Protein AF-A0A329MUJ6-F1 (afdb_monomer_lite)

Radius of gyration: 30.29 Å; chains: 1; bounding box: 86×62×96 Å

InterPro domains:
  IPR000838 RNA polymerase sigma factor 70, ECF, conserved site [PS01063] (8-39)
  IPR007627 RNA polymerase sigma-70 region 2 [PF04542] (1-50)
  IPR013249 RNA polymerase sigma factor 70, region 4 type 2 [PF08281] (110-160)
  IPR013324 RNA polymerase sigma factor, region 3/4-like [SSF88659] (110-167)
  IPR013325 RNA polymerase sigma factor, region 2 [SSF88946] (1-55)
  IPR014284 RNA polymerase sigma-70-like domain [TIGR02937] (3-161)
  IPR029068 Glyoxalase/Bleomycin resistance protein/Dihydroxybiphenyl dioxygenase [G3DSA:3.10.180.10] (567-677)
  IPR029068 Glyoxalase/Bleomycin resistance protein/Dihydroxybiphenyl dioxygenase [SSF54593] (565-680)
  IPR029068 Glyoxalase/Bleomycin resistance protein/Dihydroxybiphenyl dioxygenase [SSF54593] (717-791)
  IPR036388 Winged helix-like DNA-binding domain superfamily [G3DSA:1.10.10.10] (86-164)
  IPR037523 Vicinal oxygen chelate (VOC), core domain [PS51819] (564-678)
  IPR039425 RNA polymerase sigma-70-like [PTHR43133] (1-160)

Secondary structure (DSSP, 8-state):
----HHHHHHHHHHHHHHHHHHGGG---GGGHHHHHHHHHHHHHHHHHHHSSTTTT---GGG-S--------TTS--TT-HHHHHHHHHHHHHHTTS------S--HHHHHHHHHHHS-HHHHHHHIIIIIS---HHHHHHHTT--HHHHHHHHHHHHHHHHHHHHHHHHHHHHHHHHHHH---SEEE-PPP-TTTS--SSGGGHHHHHHHHHHHHTT----HHHHHHHHSTTT--EEETTS--TTGGG-S-HHHHHHHHHHHHTEEEEEEEETTTTT--S-HHHHHHHHHHHHHHHHHHHTT--EEEETSSSSSEEEEEEEETTTTEEEEE-SS-EEEEETTHHHH--TTS-TTTTT-EEEEEEEEEPPHHHH-HHHHHHHHHHHHHHHHTT-S--SSSEEETHHHHHHHHHHHHHT---HHHHHHHHHHHHHHHHHHHHHHHHHHH-TTS---HHHHHHHHHHHHHHHHHHHHHHHHHHHS-TTT---TTSHHHHHHHHHHHHHHHHHHHHHHHHHHHHHHHHHHHHTTS-------PPPPTT---SS----PPPP--SS-EEEEEEEEESSHHHHHHHHHHHHTB---GGGGGSSEEEEEEETTEEEEEEETT--TTSS---EEEEEE-S-HHHHHHHHHHTT-EEEEEEETT-SS--EEEEE-TTS-EEEEESS-HHHHS--SSPBPTT-SEE--SS-EEEEES-HHHHHHHHHHHH-TTGGGTEEEEETTS-GGGG-SEEEEES-HHHHHHHHHHTT--EEEEEE-SSTT-EEEEEE-TT--EEEEEEPP-

Foldseek 3Di:
DPDDPVLLVVLLVVLVVLLVLLVVVPPDPVCSVVLSVLSSVVSSVVSVCCDDPVVVDDPPVPVPDPPPPFDDPVFQPPLDPLSLSSVVSVVVVVVPDDDDDPDDLPSVVQVVQLCVQDDPVLNVLCCCCPNSVDDLVRSCVVVVHDSVVSVVSVVVSSVSSLVSRLVSLLVVLVVCCCVPPNADLKFFADDFPCQVDDDPAPVCLPLSLVVRQVVSVVDDDDSLNSLQLLLVLQKDKAAFLEQAQCTRVWADPVQSRQSSVLLVFFGKDKFWDQVLLVDDDGPLLSVRLSVLVSVQRVQLRVVGWKWWAQQPHNGIWTFRMAHNVQQWTFIDGNPDTDIGHSCCLNQFDVVYPSPHGPITIMMITPDGHPPLSNQNLLSLLSSLVVSLCQQVQVGDTFHRMGIHLVNLVSVLVSLVVVRYDLQSQLSSLSSNLVSLVSQLVNLVVVLVDPRDDDDPLLNVLSVLLSVLSVQLSVLSVVLCVQRPPRNSHDSNDPVSSVSNSVSSVSSSVSSVVSSVSSVVNSVVSCVVCVPPDCLDSDRQDDDLPAFSQDQDDEDDFDQDPFKDFQEFEAADQQQLQLCLLVCLVQVFDFRPRCSSHQWAWADRDPNYTYIYGYNSCPRASFPDDAGTEMAAQDQVVLVVLCVVLVWRFRADQRSGRHYWGWTWTADPQGHIHIYTHHRPVVRDPHRGDGDDPDQKAADQQFFEAAGCDQVVVLVSCCSRGNDVHCRNYHYHHNPDDPLRRQGGEIEGQDPVRSVVSCVVSVWDFPDWDDDPDDPWTKTWTARPVGGTYIYIYDDD

Organism: NCBI:txid450362

Sequence (796 aa):
MTPDHHLAEDIVQEALLRAFLKLGTVTDLTKFLPWLRTIVRNQALMKLRRGGPHAHERPFTSLIPSYAHTSSEDGTNWSDLDTVLHHYVKRKHTSSQSEDNVSGSSLADWLPAVIQSLGPREREVFKKHFYEQLTPQEIAESLDSNVNAIHKTLSRIRKKAEDTRIELDIHTRIRVHNESRGGNRKVILDKPAIQDEPPLHQGIAFPNALYHLVRSLGANVSMAEMMGYSGYAFHLNVRRNTIGAESPMLWDWDTFLSNALLNLGYHSNYVDYQHFKNAGASTHKTRNFLYALDMIRDSINRGYPALLLGALSYDLAIVYGYDDENQQLYAVDSRACQPVAYRSLYHGSPKTGQTISQELYAYVLDGELSEGYQRPDHKLIRLLERVIRHADGGDYTFLPCTNGLAAFDEWIAAFENGTVDPLGNASNIALYGCTRAQAVTFWKERELDVMLNKTPQIQELMRRAMIRYNAVRLSFEALGQLFPFPHGGFPRELEVREQAVKLLQQAKKEESEALDVLRELMSELRIANSGQASTPIHHISLSPFYSFGSNRYKAAPSLLNTAAVDGVVCMCSDLKKSMLFYGALFGIEPEPGRLNDPIALLPMRDDSYLVLMDRRLDLNHADWNPVFYIRVPDVNQTYECAINQNWTIINFLDKGGPFTDFFIAEDTDGHQHMIGSNRLADSFPFAGAASIGHPLLLPEAPYNISVKNVTSSSNAYCNLFGDPLDRFLRFTDKFGPPDSAARLQFEFADVSSAYQWLRNAGITISRVLEGNGDGDISWVVHDPDGRSIVIRKRMS

pLDDT: mean 77.15, std 16.88, range [24.88, 98.44]

Structure (mmCIF, N/CA/C/O backbone):
data_AF-A0A329MUJ6-F1
#
_entry.id   AF-A0A329MUJ6-F1
#
loop_
_atom_site.group_PDB
_atom_site.id
_atom_site.type_symbol
_atom_site.label_atom_id
_atom_site.label_alt_id
_atom_site.label_comp_id
_atom_site.label_asym_id
_atom_site.label_entity_id
_atom_site.label_seq_id
_atom_site.pdbx_PDB_ins_code
_atom_site.Cartn_x
_atom_site.Cartn_y
_atom_site.Cartn_z
_atom_site.occupancy
_atom_site.B_iso_or_equiv
_atom_site.auth_seq_id
_atom_site.auth_comp_id
_atom_site.auth_asym_id
_atom_site.auth_atom_id
_atom_site.pdbx_PDB_model_num
ATOM 1 N N . MET A 1 1 ? 7.564 18.721 54.692 1.00 36.41 1 MET A N 1
ATOM 2 C CA . MET A 1 1 ? 6.541 18.439 53.666 1.00 36.41 1 MET A CA 1
ATOM 3 C C . MET A 1 1 ? 5.226 18.950 54.212 1.00 36.41 1 MET A C 1
ATOM 5 O O . MET A 1 1 ? 4.764 18.435 55.222 1.00 36.41 1 MET A O 1
ATOM 9 N N . THR A 1 2 ? 4.705 20.032 53.648 1.00 34.50 2 THR A N 1
ATOM 10 C CA . THR A 1 2 ? 3.353 20.518 53.941 1.00 34.50 2 THR A CA 1
ATOM 11 C C . THR A 1 2 ? 2.337 19.466 53.470 1.00 34.50 2 THR A C 1
ATOM 13 O O . THR A 1 2 ? 2.540 18.893 52.400 1.00 34.50 2 THR A O 1
ATOM 16 N N . PRO A 1 3 ? 1.293 19.150 54.255 1.00 50.53 3 PRO A N 1
ATOM 17 C CA . PRO A 1 3 ? 0.252 18.218 53.836 1.00 50.53 3 PRO A CA 1
ATOM 18 C C . PRO A 1 3 ? -0.571 18.843 52.702 1.00 50.53 3 PRO A C 1
ATOM 20 O O . PRO A 1 3 ? -1.270 19.830 52.911 1.00 50.53 3 PRO A O 1
ATOM 23 N N . ASP A 1 4 ? -0.455 18.282 51.500 1.00 64.12 4 ASP A N 1
ATOM 24 C CA . ASP A 1 4 ? -1.252 18.672 50.338 1.00 64.12 4 ASP A CA 1
ATOM 25 C C . ASP A 1 4 ? -2.671 18.100 50.484 1.00 64.12 4 ASP A C 1
ATOM 27 O O . ASP A 1 4 ? -2.912 16.902 50.306 1.00 64.12 4 ASP A O 1
ATOM 31 N N . HIS A 1 5 ? -3.600 18.960 50.900 1.00 64.00 5 HIS A N 1
ATOM 32 C CA . HIS A 1 5 ? -4.983 18.581 51.170 1.00 64.00 5 HIS A CA 1
ATOM 33 C C . HIS A 1 5 ? -5.724 18.153 49.895 1.00 64.00 5 HIS A C 1
ATOM 35 O O . HIS A 1 5 ? -6.495 17.197 49.941 1.00 64.00 5 HIS A O 1
ATOM 41 N N . HIS A 1 6 ? -5.423 18.787 48.757 1.00 59.78 6 HIS A N 1
ATOM 42 C CA . HIS A 1 6 ? -6.032 18.469 47.465 1.00 59.78 6 HIS A CA 1
ATOM 43 C C . HIS A 1 6 ? -5.578 17.101 46.955 1.00 59.78 6 HIS A C 1
ATOM 45 O O . HIS A 1 6 ? -6.388 16.313 46.476 1.00 59.78 6 HIS A O 1
ATOM 51 N N . LEU A 1 7 ? -4.300 16.761 47.148 1.00 61.72 7 LEU A N 1
ATOM 52 C CA . LEU A 1 7 ? -3.791 15.432 46.811 1.00 61.72 7 LEU A CA 1
ATOM 53 C C . LEU A 1 7 ? -4.463 14.327 47.640 1.00 61.72 7 LEU A C 1
ATOM 55 O O . LEU A 1 7 ? -4.763 13.252 47.120 1.00 61.72 7 LEU A O 1
ATOM 59 N N . ALA A 1 8 ? -4.689 14.577 48.932 1.00 65.56 8 ALA A N 1
ATOM 60 C CA . ALA A 1 8 ? -5.379 13.634 49.809 1.00 65.56 8 ALA A CA 1
ATOM 61 C C . ALA A 1 8 ? -6.852 13.451 49.408 1.00 65.56 8 ALA A C 1
ATOM 63 O O . ALA A 1 8 ? -7.351 12.326 49.435 1.00 65.56 8 ALA A O 1
ATOM 64 N N . GLU A 1 9 ? -7.525 14.530 49.008 1.00 62.91 9 GLU A N 1
ATOM 65 C CA . GLU A 1 9 ? -8.900 14.494 48.513 1.00 62.91 9 GLU A CA 1
ATOM 66 C C . GLU A 1 9 ? -9.015 13.683 47.215 1.00 62.91 9 GLU A C 1
ATOM 68 O O . GLU A 1 9 ? -9.823 12.759 47.153 1.00 62.91 9 GLU A O 1
ATOM 73 N N . ASP A 1 10 ? -8.129 13.918 46.246 1.00 59.22 10 ASP A N 1
ATOM 74 C CA . ASP A 1 10 ? -8.014 13.135 45.006 1.00 59.22 10 ASP A CA 1
ATOM 75 C C . ASP A 1 10 ? -7.855 11.631 45.273 1.00 59.22 10 ASP A C 1
ATOM 77 O O . ASP A 1 10 ? -8.524 10.791 44.671 1.00 59.22 10 ASP A O 1
ATOM 81 N N . ILE A 1 11 ? -6.950 11.276 46.193 1.00 65.62 11 ILE A N 1
ATOM 82 C CA . ILE A 1 11 ? -6.692 9.881 46.574 1.00 65.62 11 ILE A CA 1
ATOM 83 C C . ILE A 1 11 ? -7.958 9.243 47.154 1.00 65.62 11 ILE A C 1
ATOM 85 O O . ILE A 1 11 ? -8.255 8.083 46.861 1.00 65.62 11 ILE A O 1
ATOM 89 N N . VAL A 1 12 ? -8.692 9.980 47.988 1.00 65.56 12 VAL A N 1
ATOM 90 C CA . VAL A 1 12 ? -9.920 9.494 48.626 1.00 65.56 12 VAL A CA 1
ATOM 91 C C . VAL A 1 12 ? -11.051 9.369 47.610 1.00 65.56 12 VAL A C 1
ATOM 93 O O . VAL A 1 12 ? -11.728 8.343 47.615 1.00 65.56 12 VAL A O 1
ATOM 96 N N . GLN A 1 13 ? -11.238 10.343 46.717 1.00 55.31 13 GLN A N 1
ATOM 97 C CA . GLN A 1 13 ? -12.261 10.295 45.668 1.00 55.31 13 GLN A CA 1
ATOM 98 C C . GLN A 1 13 ? -12.035 9.106 44.723 1.00 55.31 13 GLN A C 1
ATOM 100 O O . GLN A 1 13 ? -12.943 8.300 44.514 1.00 55.31 13 GLN A O 1
ATOM 105 N N . GLU A 1 14 ? -10.802 8.915 44.249 1.00 56.84 14 GLU A N 1
ATOM 106 C CA . GLU A 1 14 ? -10.419 7.790 43.387 1.00 56.84 14 GLU A CA 1
ATOM 107 C C . GLU A 1 14 ? -10.580 6.438 44.109 1.00 56.84 14 GLU A C 1
ATOM 109 O O . GLU A 1 14 ? -11.088 5.460 43.550 1.00 56.84 14 GLU A O 1
ATOM 114 N N . ALA A 1 15 ? -10.197 6.368 45.388 1.00 64.69 15 ALA A N 1
ATOM 115 C CA . ALA A 1 15 ? -10.361 5.163 46.196 1.00 64.69 15 ALA A CA 1
ATOM 116 C C . ALA A 1 15 ? -11.836 4.829 46.468 1.00 64.69 15 ALA A C 1
ATOM 118 O O . ALA A 1 15 ? -12.210 3.655 46.428 1.00 64.69 15 ALA A O 1
ATOM 119 N N . LEU A 1 16 ? -12.678 5.836 46.714 1.00 61.97 16 LEU A N 1
ATOM 120 C CA . LEU A 1 16 ? -14.116 5.669 46.927 1.00 61.97 16 LEU A CA 1
ATOM 121 C C . LEU A 1 16 ? -14.831 5.257 45.642 1.00 61.97 16 LEU A C 1
ATOM 123 O O . LEU A 1 16 ? -15.656 4.348 45.696 1.00 61.97 16 LEU A O 1
ATOM 127 N N . LEU A 1 17 ? -14.477 5.833 44.489 1.00 56.97 17 LEU A N 1
ATOM 128 C CA . LEU A 1 17 ? -14.986 5.402 43.183 1.00 56.97 17 LEU A CA 1
ATOM 129 C C . LEU A 1 17 ? -14.647 3.929 42.924 1.00 56.97 17 LEU A C 1
ATOM 131 O O . LEU A 1 17 ? -15.528 3.127 42.608 1.00 56.97 17 LEU A O 1
ATOM 135 N N . ARG A 1 18 ? -13.390 3.526 43.147 1.00 56.47 18 ARG A N 1
ATOM 136 C CA . ARG A 1 18 ? -12.958 2.125 42.990 1.00 56.47 18 ARG A CA 1
ATOM 137 C C . ARG A 1 18 ? -13.653 1.177 43.965 1.00 56.47 18 ARG A C 1
ATOM 139 O O . ARG A 1 18 ? -14.036 0.074 43.571 1.00 56.47 18 ARG A O 1
ATOM 146 N N . ALA A 1 19 ? -13.829 1.590 45.217 1.00 62.31 19 ALA A N 1
ATOM 147 C CA . ALA A 1 19 ? -14.510 0.790 46.229 1.00 62.31 19 ALA A CA 1
ATOM 148 C C . ALA A 1 19 ? -16.011 0.647 45.946 1.00 62.31 19 ALA A C 1
ATOM 150 O O . ALA A 1 19 ? -16.549 -0.454 46.046 1.00 62.31 19 ALA A O 1
ATOM 151 N N . PHE A 1 20 ? -16.675 1.730 45.540 1.00 56.38 20 PHE A N 1
ATOM 152 C CA . PHE A 1 20 ? -18.093 1.744 45.183 1.00 56.38 20 PHE A CA 1
ATOM 153 C C . PHE A 1 20 ? -18.385 0.819 43.997 1.00 56.38 20 PHE A C 1
ATOM 155 O O . PHE A 1 20 ? -19.306 0.007 44.050 1.00 56.38 20 PHE A O 1
ATOM 162 N N . LEU A 1 21 ? -17.539 0.850 42.964 1.00 49.44 21 LEU A N 1
ATOM 163 C CA . LEU A 1 21 ? -17.689 -0.005 41.781 1.00 49.44 21 LEU A CA 1
ATOM 164 C C . LEU A 1 21 ? -17.464 -1.498 42.077 1.00 49.44 21 LEU A C 1
ATOM 166 O O . LEU A 1 21 ? -18.031 -2.356 41.404 1.00 49.44 21 LEU A O 1
ATOM 170 N N . LYS A 1 22 ? -16.649 -1.835 43.083 1.00 54.94 22 LYS A N 1
ATOM 171 C CA . LYS A 1 22 ? -16.342 -3.228 43.458 1.00 54.94 22 LYS A CA 1
ATOM 172 C C . LYS A 1 22 ? -17.168 -3.729 44.654 1.00 54.94 22 LYS A C 1
ATOM 174 O O . LYS A 1 22 ? -17.046 -4.898 45.023 1.00 54.94 22 LYS A O 1
ATOM 179 N N . LEU A 1 23 ? -18.054 -2.898 45.213 1.00 54.72 23 LEU A N 1
ATOM 180 C CA . LEU A 1 23 ? -18.851 -3.192 46.413 1.00 54.72 23 LEU A CA 1
ATOM 181 C C . LEU A 1 23 ? -19.664 -4.491 46.282 1.00 54.72 23 LEU A C 1
ATOM 183 O O . LEU A 1 23 ? -19.742 -5.273 47.224 1.00 54.72 23 LEU A O 1
ATOM 187 N N . GLY A 1 24 ? -20.192 -4.771 45.085 1.00 51.84 24 GLY A N 1
ATOM 188 C CA . GLY A 1 24 ? -20.967 -5.984 44.792 1.00 51.84 24 GLY A CA 1
ATOM 189 C C . GLY A 1 24 ? -20.167 -7.294 44.782 1.00 51.84 24 GLY A C 1
ATOM 190 O O . GLY A 1 24 ? -20.758 -8.359 44.628 1.00 51.84 24 GLY A O 1
ATOM 191 N N . THR A 1 25 ? -18.838 -7.241 44.929 1.00 52.88 25 THR A N 1
ATOM 192 C CA . THR A 1 25 ? -17.956 -8.426 44.966 1.00 52.88 25 THR A CA 1
ATOM 193 C C . THR A 1 25 ? -17.541 -8.831 46.381 1.00 52.88 25 THR A C 1
ATOM 195 O O . THR A 1 25 ? -16.999 -9.919 46.580 1.00 52.88 25 THR A O 1
ATOM 198 N N . VAL A 1 26 ? -17.816 -7.986 47.381 1.00 55.50 26 VAL A N 1
ATOM 199 C CA . VAL A 1 26 ? -17.486 -8.259 48.782 1.00 55.50 26 VAL A CA 1
ATOM 200 C C . VAL A 1 26 ? -18.605 -9.099 49.396 1.00 55.50 26 VAL A C 1
ATOM 202 O O . VAL A 1 26 ? -19.636 -8.585 49.815 1.00 55.50 26 VAL A O 1
ATOM 205 N N . THR A 1 27 ? -18.402 -10.416 49.456 1.00 46.84 27 THR A N 1
ATOM 206 C CA . THR A 1 27 ? -19.365 -11.361 50.053 1.00 46.84 27 THR A CA 1
ATOM 207 C C . THR A 1 27 ? -19.393 -11.320 51.584 1.00 46.84 27 THR A C 1
ATOM 209 O O . THR A 1 27 ? -20.292 -11.890 52.191 1.00 46.84 27 THR A O 1
ATOM 212 N N . ASP A 1 28 ? -18.404 -10.679 52.217 1.00 62.50 28 ASP A N 1
ATOM 213 C CA . ASP A 1 28 ? -18.219 -10.647 53.670 1.00 62.50 28 ASP A CA 1
ATOM 214 C C . ASP A 1 28 ? -18.010 -9.208 54.169 1.00 62.50 28 ASP A C 1
ATOM 216 O O . ASP A 1 28 ? -16.935 -8.618 54.018 1.00 62.50 28 ASP A O 1
ATOM 220 N N . LEU A 1 29 ? -19.054 -8.653 54.790 1.00 59.16 29 LEU A N 1
ATOM 221 C CA . LEU A 1 29 ? -19.084 -7.295 55.346 1.00 59.16 29 LEU A CA 1
ATOM 222 C C . LEU A 1 29 ? -18.002 -7.056 56.412 1.00 59.16 29 LEU A C 1
ATOM 224 O O . LEU A 1 29 ? -17.561 -5.921 56.586 1.00 59.16 29 LEU A O 1
ATOM 228 N N . THR A 1 30 ? -17.515 -8.101 57.091 1.00 61.03 30 THR A N 1
ATOM 229 C CA . THR A 1 30 ? -16.467 -7.958 58.119 1.00 61.03 30 THR A CA 1
ATOM 230 C C . THR A 1 30 ? -15.096 -7.623 57.522 1.00 61.03 30 THR A C 1
ATOM 232 O O . THR A 1 30 ? -14.250 -7.024 58.189 1.00 61.03 30 THR A O 1
ATOM 235 N N . LYS A 1 31 ? -14.888 -7.929 56.235 1.00 62.41 31 LYS A N 1
ATOM 236 C CA . LYS A 1 31 ? -13.651 -7.645 55.488 1.00 62.41 31 LYS A CA 1
ATOM 237 C C . LYS A 1 31 ? -13.706 -6.337 54.705 1.00 62.41 31 LYS A C 1
ATOM 239 O O . LYS A 1 31 ? -12.689 -5.929 54.149 1.00 62.41 31 LYS A O 1
ATOM 244 N N . PHE A 1 32 ? -14.849 -5.649 54.715 1.00 67.25 32 PHE A N 1
ATOM 245 C CA . PHE A 1 32 ? -15.055 -4.404 53.979 1.00 67.25 32 PHE A CA 1
ATOM 246 C C . PHE A 1 32 ? -14.092 -3.295 54.417 1.00 67.25 32 PHE A C 1
ATOM 248 O O . PHE A 1 32 ? -13.425 -2.685 53.585 1.00 67.25 32 PHE A O 1
ATOM 255 N N . LEU A 1 33 ? -13.973 -3.056 55.726 1.00 65.19 33 LEU A N 1
ATOM 256 C CA . LEU A 1 33 ? -13.137 -1.977 56.254 1.00 65.19 33 LEU A CA 1
ATOM 257 C C . LEU A 1 33 ? -11.629 -2.229 56.026 1.00 65.19 33 LEU A C 1
ATOM 259 O O . LEU A 1 33 ? -10.945 -1.307 55.577 1.00 65.19 33 LEU A O 1
ATOM 263 N N . PRO A 1 34 ? -11.088 -3.444 56.266 1.00 68.00 34 PRO A N 1
ATOM 264 C CA . PRO A 1 34 ? -9.720 -3.783 55.868 1.00 68.00 34 PRO A CA 1
ATOM 265 C C . PRO A 1 34 ? -9.471 -3.644 54.360 1.00 68.00 34 PRO A C 1
ATOM 267 O O . PRO A 1 34 ? -8.460 -3.075 53.963 1.00 68.00 34 PRO A O 1
ATOM 270 N N . TRP A 1 35 ? -10.404 -4.101 53.523 1.00 73.44 35 TRP A N 1
ATOM 271 C CA . TRP A 1 35 ? -10.305 -4.025 52.063 1.00 73.44 35 TRP A CA 1
ATOM 272 C C . TRP A 1 35 ? -10.306 -2.581 51.544 1.00 73.44 35 TRP A C 1
ATOM 274 O O . TRP A 1 35 ? -9.440 -2.205 50.754 1.00 73.44 35 TRP A O 1
ATOM 284 N N . LEU A 1 36 ? -11.206 -1.735 52.056 1.00 70.81 36 LEU A N 1
ATOM 285 C CA . LEU A 1 36 ? -11.264 -0.311 51.717 1.00 70.81 36 LEU A CA 1
ATOM 286 C C . LEU A 1 36 ? -9.966 0.406 52.105 1.00 70.81 36 LEU A C 1
ATOM 288 O O . LEU A 1 36 ? -9.435 1.201 51.331 1.00 70.81 36 LEU A O 1
ATOM 292 N N . ARG A 1 37 ? -9.412 0.087 53.282 1.00 71.12 37 ARG A N 1
ATOM 293 C CA . ARG A 1 37 ? -8.120 0.627 53.730 1.00 71.12 37 ARG A CA 1
ATOM 294 C C . ARG A 1 37 ? -6.981 0.231 52.794 1.00 71.12 37 ARG A C 1
ATOM 296 O O . ARG A 1 37 ? -6.123 1.068 52.532 1.00 71.12 37 ARG A O 1
ATOM 303 N N . THR A 1 38 ? -6.983 -0.987 52.253 1.00 65.69 38 THR A N 1
ATOM 304 C CA . THR A 1 38 ? -5.994 -1.421 51.253 1.00 65.69 38 THR A CA 1
ATOM 305 C C . THR A 1 38 ? -6.127 -0.640 49.946 1.00 65.69 38 THR A C 1
ATOM 307 O O . THR A 1 38 ? -5.116 -0.176 49.421 1.00 65.69 38 THR A O 1
ATOM 310 N N . ILE A 1 39 ? -7.353 -0.412 49.455 1.00 64.19 39 ILE A N 1
ATOM 311 C CA . ILE A 1 39 ? -7.600 0.404 48.250 1.00 64.19 39 ILE A CA 1
ATOM 312 C C . ILE A 1 39 ? -7.063 1.823 48.448 1.00 64.19 39 ILE A C 1
ATOM 314 O O . ILE A 1 39 ? -6.264 2.295 47.639 1.00 64.19 39 ILE A O 1
ATOM 318 N N . VAL A 1 40 ? -7.444 2.477 49.548 1.00 71.44 40 VAL A N 1
ATOM 319 C CA . VAL A 1 40 ? -6.994 3.838 49.877 1.00 71.44 40 VAL A CA 1
ATOM 320 C C . VAL A 1 40 ? -5.469 3.887 50.028 1.00 71.44 40 VAL A C 1
ATOM 322 O O . VAL A 1 40 ? -4.829 4.781 49.479 1.00 71.44 40 VAL A O 1
ATOM 325 N N . ARG A 1 41 ? -4.854 2.901 50.701 1.00 69.56 41 ARG A N 1
ATOM 326 C CA . ARG A 1 41 ? -3.392 2.819 50.871 1.00 69.56 41 ARG A CA 1
ATOM 327 C C . ARG A 1 41 ? -2.670 2.663 49.535 1.00 69.56 41 ARG A C 1
ATOM 329 O O . ARG A 1 41 ? -1.660 3.324 49.313 1.00 69.56 41 ARG A O 1
ATOM 336 N N . ASN A 1 42 ? -3.175 1.818 48.641 1.00 65.50 42 ASN A N 1
ATOM 337 C CA . ASN A 1 42 ? -2.564 1.590 47.334 1.00 65.50 42 ASN A CA 1
ATOM 338 C C . ASN A 1 42 ? -2.688 2.827 46.434 1.00 65.50 42 ASN A C 1
ATOM 340 O O . ASN A 1 42 ? -1.702 3.202 45.802 1.00 65.50 42 ASN A O 1
ATOM 344 N N . GLN A 1 43 ? -3.838 3.513 46.440 1.00 65.25 43 GLN A N 1
ATOM 345 C CA . GLN A 1 43 ? -4.004 4.789 45.729 1.00 65.25 43 GLN A CA 1
ATOM 346 C C . GLN A 1 43 ? -3.077 5.875 46.283 1.00 65.25 43 GLN A C 1
ATOM 348 O O . GLN A 1 43 ? -2.395 6.558 45.517 1.00 65.25 43 GLN A O 1
ATOM 353 N N . ALA A 1 44 ? -2.961 5.965 47.611 1.00 65.38 44 ALA A N 1
ATOM 354 C CA . ALA A 1 44 ? -2.033 6.882 48.261 1.00 65.38 44 ALA A CA 1
ATOM 355 C C . ALA A 1 44 ? -0.580 6.595 47.863 1.00 65.38 44 ALA A C 1
ATOM 357 O O . ALA A 1 44 ? 0.147 7.509 47.486 1.00 65.38 44 ALA A O 1
ATOM 358 N N . LEU A 1 45 ? -0.158 5.326 47.874 1.00 62.16 45 LEU A N 1
ATOM 359 C CA . LEU A 1 45 ? 1.191 4.916 47.474 1.00 62.16 45 LEU A CA 1
ATOM 360 C C . LEU A 1 45 ? 1.465 5.155 45.982 1.00 62.16 45 LEU A C 1
ATOM 362 O O . LEU A 1 45 ? 2.586 5.516 45.628 1.00 62.16 45 LEU A O 1
ATOM 366 N N . MET A 1 46 ? 0.473 4.985 45.104 1.00 57.44 46 MET A N 1
ATOM 367 C CA . MET A 1 46 ? 0.611 5.282 43.673 1.00 57.44 46 MET A CA 1
ATOM 368 C C . MET A 1 46 ? 0.755 6.786 43.406 1.00 57.44 46 MET A C 1
ATOM 370 O O . MET A 1 46 ? 1.637 7.175 42.639 1.00 57.44 46 MET A O 1
ATOM 374 N N . LYS A 1 47 ? -0.052 7.634 44.058 1.00 60.03 47 LYS A N 1
ATOM 375 C CA . LYS A 1 47 ? 0.033 9.102 43.937 1.00 60.03 47 LYS A CA 1
ATOM 376 C C . LYS A 1 47 ? 1.296 9.668 44.603 1.00 60.03 47 LYS A C 1
ATOM 378 O O . LYS A 1 47 ? 1.974 10.488 43.991 1.00 60.03 47 LYS A O 1
ATOM 383 N N . LEU A 1 48 ? 1.700 9.161 45.772 1.00 58.56 48 LEU A N 1
ATOM 384 C CA . LEU A 1 48 ? 2.951 9.551 46.449 1.00 58.56 48 LEU A CA 1
ATOM 385 C C . LEU A 1 48 ? 4.208 9.172 45.652 1.00 58.56 48 LEU A C 1
ATOM 387 O O . LEU A 1 48 ? 5.195 9.900 45.690 1.00 58.56 48 LEU A O 1
ATOM 391 N N . ARG A 1 49 ? 4.177 8.073 44.886 1.00 53.22 49 ARG A N 1
ATOM 392 C CA . ARG A 1 49 ? 5.273 7.697 43.970 1.00 53.22 49 ARG A CA 1
ATOM 393 C C . ARG A 1 49 ? 5.364 8.587 42.727 1.00 53.22 49 ARG A C 1
ATOM 395 O O . ARG A 1 49 ? 6.424 8.640 42.120 1.00 53.22 49 ARG A O 1
ATOM 402 N N . ARG A 1 50 ? 4.285 9.279 42.348 1.00 49.66 50 ARG A N 1
ATOM 403 C CA . ARG A 1 50 ? 4.257 10.208 41.204 1.00 49.66 50 ARG A CA 1
ATOM 404 C C . ARG A 1 50 ? 4.602 11.660 41.582 1.00 49.66 50 ARG A C 1
ATOM 406 O O . ARG A 1 50 ? 4.895 12.438 40.684 1.00 49.66 50 ARG A O 1
ATOM 413 N N . GLY A 1 51 ? 4.598 12.026 42.870 1.00 46.81 51 GLY A N 1
ATOM 414 C CA . GLY A 1 51 ? 4.681 13.422 43.341 1.00 46.81 51 GLY A CA 1
ATOM 415 C C . GLY A 1 51 ? 5.803 13.734 44.344 1.00 46.81 51 GLY A C 1
ATOM 416 O O . GLY A 1 51 ? 5.534 14.287 45.406 1.00 46.81 51 GLY A O 1
ATOM 417 N N . GLY A 1 52 ? 7.061 13.404 44.035 1.00 46.03 52 GLY A N 1
ATOM 418 C CA . GLY A 1 52 ? 8.229 13.777 44.853 1.00 46.03 52 GLY A CA 1
ATOM 419 C C . GLY A 1 52 ? 9.484 14.057 44.010 1.00 46.03 52 GLY A C 1
ATOM 420 O O . GLY A 1 52 ? 9.429 13.874 42.797 1.00 46.03 52 GLY A O 1
ATOM 421 N N . PRO A 1 53 ? 10.633 14.442 44.610 1.00 35.94 53 PRO A N 1
ATOM 422 C CA . PRO A 1 53 ? 11.890 14.790 43.912 1.00 35.94 53 PRO A CA 1
ATOM 423 C C . PRO A 1 53 ? 12.516 13.668 43.051 1.00 35.94 53 PRO A C 1
ATOM 425 O O . PRO A 1 53 ? 13.566 13.865 42.454 1.00 35.94 53 PRO A O 1
ATOM 428 N N . HIS A 1 54 ? 11.844 12.520 42.948 1.00 39.88 54 HIS A N 1
ATOM 429 C CA . HIS A 1 54 ? 12.149 11.396 42.063 1.00 39.88 54 HIS A CA 1
ATOM 430 C C . HIS A 1 54 ? 11.029 11.187 41.019 1.00 39.88 54 HIS A C 1
ATOM 432 O O . HIS A 1 54 ? 10.788 10.066 40.586 1.00 39.88 54 HIS A O 1
ATOM 438 N N . ALA A 1 55 ? 10.326 12.250 40.602 1.00 43.06 55 ALA A N 1
ATOM 439 C CA . ALA A 1 55 ? 9.223 12.214 39.626 1.00 43.06 55 ALA A CA 1
ATOM 440 C C . ALA A 1 55 ? 9.597 11.584 38.262 1.00 43.06 55 ALA A C 1
ATOM 442 O O . ALA A 1 55 ? 8.719 11.226 37.479 1.00 43.06 55 ALA A O 1
ATOM 443 N N . HIS A 1 56 ? 10.895 11.406 37.994 1.00 37.97 56 HIS A N 1
ATOM 444 C CA . HIS A 1 56 ? 11.424 10.732 36.808 1.00 37.97 56 HIS A CA 1
ATOM 445 C C . HIS A 1 56 ? 11.812 9.257 37.029 1.00 37.97 56 HIS A C 1
ATOM 447 O O . HIS A 1 56 ? 12.131 8.568 36.059 1.00 37.97 56 HIS A O 1
ATOM 453 N N . GLU A 1 57 ? 11.759 8.730 38.255 1.00 37.00 57 GLU A N 1
ATOM 454 C CA . GLU A 1 57 ? 12.098 7.332 38.533 1.00 37.00 57 GLU A CA 1
ATOM 455 C C . GLU A 1 57 ? 10.868 6.429 38.406 1.00 37.00 57 GLU A C 1
ATOM 457 O O . GLU A 1 57 ? 9.983 6.354 39.261 1.00 37.00 57 GLU A O 1
ATOM 462 N N . ARG A 1 58 ? 10.817 5.716 37.281 1.00 34.41 58 ARG A N 1
ATOM 463 C CA . ARG A 1 58 ? 9.802 4.706 36.982 1.00 34.41 58 ARG A CA 1
ATOM 464 C C . ARG A 1 58 ? 10.124 3.411 37.750 1.00 34.41 58 ARG A C 1
ATOM 466 O O . ARG A 1 58 ? 11.233 2.900 37.601 1.00 34.41 58 ARG A O 1
ATOM 473 N N . PRO A 1 59 ? 9.192 2.805 38.517 1.00 32.72 59 PRO A N 1
ATOM 474 C CA . PRO A 1 59 ? 9.403 1.462 39.060 1.00 32.72 59 PRO A CA 1
ATOM 475 C C . PRO A 1 59 ? 9.618 0.433 37.935 1.00 32.72 59 PRO A C 1
ATOM 477 O O . PRO A 1 59 ? 9.151 0.614 36.812 1.00 32.72 59 PRO A O 1
ATOM 480 N N . PHE A 1 60 ? 10.286 -0.683 38.232 1.00 27.80 60 PHE A N 1
ATOM 481 C CA . PHE A 1 60 ? 10.623 -1.729 37.250 1.00 27.80 60 PHE A CA 1
ATOM 482 C C . PHE A 1 60 ? 9.389 -2.313 36.520 1.00 27.80 60 PHE A C 1
ATOM 484 O O . PHE A 1 60 ? 9.477 -2.761 35.383 1.00 27.80 60 PHE A O 1
ATOM 491 N N . THR A 1 61 ? 8.199 -2.236 37.126 1.00 29.95 61 THR A N 1
ATOM 492 C CA . THR A 1 61 ? 6.905 -2.587 36.510 1.00 29.95 61 THR A CA 1
ATOM 493 C C . THR A 1 61 ? 6.457 -1.647 35.382 1.00 29.95 61 THR A C 1
ATOM 495 O O . THR A 1 61 ? 5.611 -2.040 34.586 1.00 29.95 61 THR A O 1
ATOM 498 N N . SER A 1 62 ? 7.036 -0.449 35.283 1.00 31.09 62 SER A N 1
ATOM 499 C CA . SER A 1 62 ? 6.854 0.520 34.184 1.00 31.09 62 SER A CA 1
ATOM 500 C C . SER A 1 62 ? 7.902 0.388 33.064 1.00 31.09 62 SER A C 1
ATOM 502 O O . SER A 1 62 ? 7.900 1.189 32.134 1.00 31.09 62 SER A O 1
ATOM 504 N N . LEU A 1 63 ? 8.791 -0.616 33.123 1.00 28.50 63 LEU A N 1
ATOM 505 C CA . LEU A 1 63 ? 9.725 -0.968 32.036 1.00 28.50 63 LEU A CA 1
ATOM 506 C C . LEU A 1 63 ? 9.112 -1.933 31.000 1.00 28.50 63 LEU A C 1
ATOM 508 O O . LEU A 1 63 ? 9.791 -2.364 30.072 1.00 28.50 63 LEU A O 1
ATOM 512 N N . ILE A 1 64 ? 7.831 -2.279 31.145 1.00 30.73 64 ILE A N 1
ATOM 513 C CA . ILE A 1 64 ? 7.056 -3.041 30.157 1.00 30.73 64 ILE A CA 1
ATOM 514 C C . ILE A 1 64 ? 6.382 -1.999 29.248 1.00 30.73 64 ILE A C 1
ATOM 516 O O . ILE A 1 64 ? 5.773 -1.078 29.790 1.00 30.73 64 ILE A O 1
ATOM 520 N N . PRO A 1 65 ? 6.536 -2.066 27.911 1.00 26.69 65 PRO A N 1
ATOM 521 C CA . PRO A 1 65 ? 6.501 -0.896 27.032 1.00 26.69 65 PRO A CA 1
ATOM 522 C C . PRO A 1 65 ? 5.187 -0.114 27.122 1.00 26.69 65 PRO A C 1
ATOM 524 O O . PRO A 1 65 ? 4.171 -0.475 26.537 1.00 26.69 65 PRO A O 1
ATOM 527 N N . SER A 1 66 ? 5.240 1.003 27.845 1.00 26.69 66 SER A N 1
ATOM 528 C CA . SER A 1 66 ? 4.220 2.048 27.895 1.00 26.69 66 SER A CA 1
ATOM 529 C C . SER A 1 66 ? 4.458 3.070 26.776 1.00 26.69 66 SER A C 1
ATOM 531 O O . SER A 1 66 ? 4.725 4.234 27.054 1.00 26.69 66 SER A O 1
ATOM 533 N N . TYR A 1 67 ? 4.391 2.642 25.513 1.00 24.88 67 TYR A N 1
ATOM 534 C CA . TYR A 1 67 ? 4.373 3.562 24.361 1.00 24.88 67 TYR A CA 1
ATOM 535 C C . TYR A 1 67 ? 2.947 3.955 23.927 1.00 24.88 67 TYR A C 1
ATOM 537 O O . TYR A 1 67 ? 2.769 4.542 22.872 1.00 24.88 67 TYR A O 1
ATOM 545 N N . ALA A 1 68 ? 1.927 3.678 24.748 1.00 30.36 68 ALA A N 1
ATOM 546 C CA . ALA A 1 68 ? 0.519 3.945 24.425 1.00 30.36 68 ALA A CA 1
ATOM 547 C C . ALA A 1 68 ? -0.199 4.855 25.445 1.00 30.36 68 ALA A C 1
ATOM 549 O O . ALA A 1 68 ? -1.418 4.798 25.581 1.00 30.36 68 ALA A O 1
ATOM 550 N N . HIS A 1 69 ? 0.532 5.692 26.189 1.00 29.20 69 HIS A N 1
ATOM 551 C CA . HIS A 1 69 ? -0.064 6.651 27.130 1.00 29.20 69 HIS A CA 1
ATOM 552 C C . HIS A 1 69 ? -0.063 8.079 26.581 1.00 29.20 69 HIS A C 1
ATOM 554 O O . HIS A 1 69 ? 0.539 8.962 27.174 1.00 29.20 69 HIS A O 1
ATOM 560 N N . THR A 1 70 ? -0.771 8.272 25.470 1.00 27.80 70 THR A N 1
ATOM 561 C CA . THR A 1 70 ? -1.427 9.528 25.065 1.00 27.80 70 THR A CA 1
ATOM 562 C C . THR A 1 70 ? -2.572 9.152 24.122 1.00 27.80 70 THR A C 1
ATOM 564 O O . THR A 1 70 ? -2.484 9.311 22.912 1.00 27.80 70 THR A O 1
ATOM 567 N N . SER A 1 71 ? -3.618 8.529 24.654 1.00 28.50 71 SER A N 1
ATOM 568 C CA . SER A 1 71 ? -4.901 8.404 23.956 1.00 28.50 71 SER A CA 1
ATOM 569 C C . SER A 1 71 ? -6.012 8.670 24.965 1.00 28.50 71 SER A C 1
ATOM 571 O O . SER A 1 71 ? -5.890 8.318 26.140 1.00 28.50 71 SER A O 1
ATOM 573 N N . SER A 1 72 ? -7.001 9.420 24.500 1.00 29.27 72 SER A N 1
ATOM 574 C CA . SER A 1 72 ? -8.050 10.123 25.226 1.00 29.27 72 SER A CA 1
ATOM 575 C C . SER A 1 72 ? -8.940 9.231 26.104 1.00 29.27 72 SER A C 1
ATOM 577 O O . SER A 1 72 ? -9.063 8.022 25.903 1.00 29.27 72 SER A O 1
ATOM 579 N N . GLU A 1 73 ? -9.594 9.863 27.084 1.00 32.19 73 GLU A N 1
ATOM 580 C CA . GLU A 1 73 ? -10.477 9.271 28.105 1.00 32.19 73 GLU A CA 1
ATOM 581 C C . GLU A 1 73 ? -11.768 8.594 27.580 1.00 32.19 73 GLU A C 1
ATOM 583 O O . GLU A 1 73 ? -12.577 8.148 28.389 1.00 32.19 73 GLU A O 1
ATOM 588 N N . ASP A 1 74 ? -11.950 8.425 26.265 1.00 31.25 74 ASP A N 1
ATOM 589 C CA . ASP A 1 74 ? -13.048 7.626 25.680 1.00 31.25 74 ASP A CA 1
ATOM 590 C C . ASP A 1 74 ? -12.571 6.334 24.979 1.00 31.25 74 ASP A C 1
ATOM 592 O O . ASP A 1 74 ? -13.379 5.476 24.611 1.00 31.25 74 ASP A O 1
ATOM 596 N N . GLY A 1 75 ? -11.257 6.123 24.855 1.00 32.84 75 GLY A N 1
ATOM 597 C CA . GLY A 1 75 ? -10.688 4.862 24.389 1.00 32.84 75 GLY A CA 1
ATOM 598 C C . GLY A 1 75 ? -10.522 3.885 25.548 1.00 32.84 75 GLY A C 1
ATOM 599 O O . GLY A 1 75 ? -9.564 3.983 26.313 1.00 32.84 75 GLY A O 1
ATOM 600 N N . THR A 1 76 ? -11.427 2.913 25.697 1.00 37.38 76 THR A N 1
ATOM 601 C CA . THR A 1 76 ? -11.262 1.837 26.687 1.00 37.38 76 THR A CA 1
ATOM 602 C C . THR A 1 76 ? -9.890 1.182 26.498 1.00 37.38 76 THR A C 1
ATOM 604 O O . THR A 1 76 ? -9.632 0.545 25.479 1.00 37.38 76 THR A O 1
ATOM 607 N N . ASN A 1 77 ? -8.982 1.339 27.462 1.00 40.66 77 ASN A N 1
ATOM 608 C CA . ASN A 1 77 ? -7.672 0.702 27.405 1.00 40.66 77 ASN A CA 1
ATOM 609 C C . ASN A 1 77 ? -7.822 -0.798 27.705 1.00 40.66 77 ASN A C 1
ATOM 611 O O . ASN A 1 77 ? -7.793 -1.225 28.856 1.00 40.66 77 ASN A O 1
ATOM 615 N N . TRP A 1 78 ? -7.999 -1.604 26.658 1.00 42.12 78 TRP A N 1
ATOM 616 C CA . TRP A 1 78 ? -8.226 -3.053 26.753 1.00 42.12 78 TRP A CA 1
ATOM 617 C C . TRP A 1 78 ? -7.021 -3.849 27.271 1.00 42.12 78 TRP A C 1
ATOM 619 O O . TRP A 1 78 ? -7.165 -5.023 27.613 1.00 42.12 78 TRP A O 1
ATOM 629 N N . SER A 1 79 ? -5.840 -3.225 27.346 1.00 37.91 79 SER A N 1
ATOM 630 C CA . SER A 1 79 ? -4.652 -3.826 27.965 1.00 37.91 79 SER A CA 1
ATOM 631 C C . SER A 1 79 ? -4.689 -3.774 29.497 1.00 37.91 79 SER A C 1
ATOM 633 O O . SER A 1 79 ? -4.014 -4.569 30.161 1.00 37.91 79 SER A O 1
ATOM 635 N N . ASP A 1 80 ? -5.504 -2.877 30.060 1.00 47.47 80 ASP A N 1
ATOM 636 C CA . ASP A 1 80 ? -5.721 -2.763 31.493 1.00 47.47 80 ASP A CA 1
ATOM 637 C C . ASP A 1 80 ? -6.988 -3.531 31.884 1.00 47.47 80 ASP A C 1
ATOM 639 O O . ASP A 1 80 ? -8.126 -3.097 31.693 1.00 47.47 80 ASP A O 1
ATOM 643 N N . LEU A 1 81 ? -6.773 -4.730 32.423 1.00 46.41 81 LEU A N 1
ATOM 644 C CA . LEU A 1 81 ? -7.837 -5.624 32.869 1.00 46.41 81 LEU A CA 1
ATOM 645 C C . LEU A 1 81 ? -8.761 -4.955 33.904 1.00 46.41 81 LEU A C 1
ATOM 647 O O . LEU A 1 81 ? -9.942 -5.302 33.966 1.00 46.41 81 LEU A O 1
ATOM 651 N N . ASP A 1 82 ? -8.262 -3.977 34.673 1.00 43.97 82 ASP A N 1
ATOM 652 C CA . ASP A 1 82 ? -9.101 -3.180 35.570 1.00 43.97 82 ASP A CA 1
ATOM 653 C C . ASP A 1 82 ? -10.087 -2.309 34.769 1.00 43.97 82 ASP A C 1
ATOM 655 O O . ASP A 1 82 ? -11.281 -2.328 35.069 1.00 43.97 82 ASP A O 1
ATOM 659 N N . THR A 1 83 ? -9.659 -1.617 33.705 1.00 46.72 83 THR A N 1
ATOM 660 C CA . THR A 1 83 ? -10.525 -0.774 32.849 1.00 46.72 83 THR A CA 1
ATOM 661 C C . THR A 1 83 ? -11.615 -1.587 32.144 1.00 46.72 83 THR A C 1
ATOM 663 O O . THR A 1 83 ? -12.775 -1.171 32.086 1.00 46.72 83 THR A O 1
ATOM 666 N N . VAL A 1 84 ? -11.281 -2.789 31.671 1.00 46.28 84 VAL A N 1
ATOM 667 C CA . VAL A 1 84 ? -12.237 -3.709 31.025 1.00 46.28 84 VAL A CA 1
ATOM 668 C C . VAL A 1 84 ? -13.325 -4.170 32.009 1.00 46.28 84 VAL A C 1
ATOM 670 O O . VAL A 1 84 ? -14.515 -4.183 31.682 1.00 46.28 84 VAL A O 1
ATOM 673 N N . LEU A 1 85 ? -12.943 -4.473 33.254 1.00 46.75 85 LEU A N 1
ATOM 674 C CA . LEU A 1 85 ? -13.878 -4.793 34.339 1.00 46.75 85 LEU A CA 1
ATOM 675 C C . LEU A 1 85 ? -14.690 -3.565 34.795 1.00 46.75 85 LEU A C 1
ATOM 677 O O . LEU A 1 85 ? -15.868 -3.700 35.136 1.00 46.75 85 LEU A O 1
ATOM 681 N N . HIS A 1 86 ? -14.104 -2.364 34.759 1.00 47.50 86 HIS A N 1
ATOM 682 C CA . HIS A 1 86 ? -14.795 -1.104 35.057 1.00 47.50 86 HIS A CA 1
ATOM 683 C C . HIS A 1 86 ? -15.957 -0.839 34.082 1.00 47.50 86 HIS A C 1
ATOM 685 O O . HIS A 1 86 ? -17.051 -0.470 34.520 1.00 47.50 86 HIS A O 1
ATOM 691 N N . HIS A 1 87 ? -15.778 -1.107 32.784 1.00 45.12 87 HIS A N 1
ATOM 692 C CA . HIS A 1 87 ? -16.867 -1.008 31.803 1.00 45.12 87 HIS A CA 1
ATOM 693 C C . HIS A 1 87 ? -17.961 -2.069 32.009 1.00 45.12 87 HIS A C 1
ATOM 695 O O . HIS A 1 87 ? -19.140 -1.766 31.818 1.00 45.12 87 HIS A O 1
ATOM 701 N N . TYR A 1 88 ? -17.609 -3.282 32.454 1.00 43.38 88 TYR A N 1
ATOM 702 C CA . TYR A 1 88 ? -18.581 -4.340 32.772 1.00 43.38 88 TYR A CA 1
ATOM 703 C C . TYR A 1 88 ? -19.544 -3.932 33.902 1.00 43.38 88 TYR A C 1
ATOM 705 O O . TYR A 1 88 ? -20.759 -4.093 33.773 1.00 43.38 88 TYR A O 1
ATOM 713 N N . VAL A 1 89 ? -19.026 -3.337 34.984 1.00 40.59 89 VAL A N 1
ATOM 714 C CA . VAL A 1 89 ? -19.855 -2.846 36.102 1.00 40.59 89 VAL A CA 1
ATOM 715 C C . VAL A 1 89 ? -20.745 -1.680 35.661 1.00 40.59 89 VAL A C 1
ATOM 717 O O . VAL A 1 89 ? -21.936 -1.670 35.970 1.00 40.59 89 VAL A O 1
ATOM 720 N N . LYS A 1 90 ? -20.204 -0.735 34.879 1.00 40.34 90 LYS A N 1
ATOM 721 C CA . LYS A 1 90 ? -20.958 0.419 34.357 1.00 40.34 90 LYS A CA 1
ATOM 722 C C . LYS A 1 90 ? -22.123 -0.017 33.453 1.00 40.34 90 LYS A C 1
ATOM 724 O O . LYS A 1 90 ? -23.226 0.503 33.596 1.00 40.34 90 LYS A O 1
ATOM 729 N N . ARG A 1 91 ? -21.910 -1.019 32.586 1.00 40.31 91 ARG A N 1
ATOM 730 C CA . ARG A 1 91 ? -22.926 -1.538 31.645 1.00 40.31 91 ARG A CA 1
ATOM 731 C C . ARG A 1 91 ? -24.036 -2.343 32.333 1.00 40.31 91 ARG 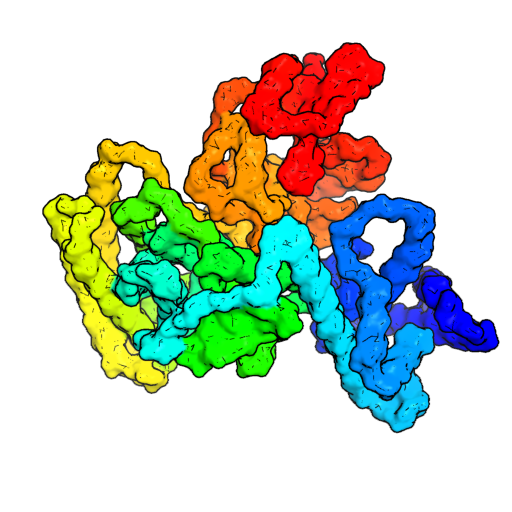A C 1
ATOM 733 O O . ARG A 1 91 ? -25.179 -2.283 31.897 1.00 40.31 91 ARG A O 1
ATOM 740 N N . LYS A 1 92 ? -23.730 -3.030 33.442 1.00 38.19 92 LYS A N 1
ATOM 741 C CA . LYS A 1 92 ? -24.723 -3.753 34.262 1.00 38.19 92 LYS A CA 1
ATOM 742 C C . LYS A 1 92 ? -25.700 -2.816 34.991 1.00 38.19 92 LYS A C 1
ATOM 744 O O . LYS A 1 92 ? -26.793 -3.238 35.353 1.00 38.19 92 LYS A O 1
ATOM 749 N N . HIS A 1 93 ? -25.321 -1.552 35.198 1.00 38.09 93 HIS A N 1
ATOM 750 C CA . HIS A 1 93 ? -26.211 -0.531 35.756 1.00 38.09 93 HIS A CA 1
ATOM 751 C C . HIS A 1 93 ? -27.072 0.164 34.688 1.00 38.09 93 HIS A C 1
ATOM 753 O O . HIS A 1 93 ? -28.217 0.511 34.972 1.00 38.09 93 HIS A O 1
ATOM 759 N N . THR A 1 94 ? -26.574 0.328 33.457 1.00 35.94 94 THR A N 1
ATOM 760 C CA . THR A 1 94 ? -27.322 0.977 32.363 1.00 35.94 94 THR A CA 1
ATOM 761 C C . THR A 1 94 ? -28.232 0.041 31.568 1.00 35.94 94 THR A C 1
ATOM 763 O O . THR A 1 94 ? -29.160 0.525 30.931 1.00 35.94 94 THR A O 1
ATOM 766 N N . SER A 1 95 ? -28.081 -1.283 31.673 1.00 34.44 95 SER A N 1
ATOM 767 C CA . SER A 1 95 ? -28.951 -2.294 31.036 1.00 34.44 95 SER A CA 1
ATOM 768 C C . SER A 1 95 ? -30.398 -2.350 31.565 1.00 34.44 95 SER A C 1
ATOM 770 O O . SER A 1 95 ? -31.086 -3.348 31.382 1.00 34.44 95 SER A O 1
ATOM 772 N N . SER A 1 96 ? -30.868 -1.292 32.229 1.00 36.81 96 SER A N 1
ATOM 773 C CA . SER A 1 96 ? -32.273 -1.131 32.613 1.00 36.81 96 SER A CA 1
ATOM 774 C C . SER A 1 96 ? -33.092 -0.432 31.522 1.00 36.81 96 SER A C 1
ATOM 776 O O . SER A 1 96 ? -34.314 -0.534 31.546 1.00 36.81 96 SER A O 1
ATOM 778 N N . GLN A 1 97 ? -32.458 0.290 30.586 1.00 33.06 97 GLN A N 1
ATOM 779 C CA . GLN A 1 97 ? -33.136 1.022 29.508 1.00 33.06 97 GLN A CA 1
ATOM 780 C C . GLN A 1 97 ? -32.202 1.153 28.287 1.00 33.06 97 GLN A C 1
ATOM 782 O O . GLN A 1 97 ? -31.039 1.501 28.459 1.00 33.06 97 GLN A O 1
ATOM 787 N N . SER A 1 98 ? -32.732 0.928 27.078 1.00 30.25 98 SER A N 1
ATOM 788 C CA . SER A 1 98 ? -32.116 0.986 25.728 1.00 30.25 98 SER A CA 1
ATOM 789 C C . SER A 1 98 ? -31.420 -0.287 25.200 1.00 30.25 98 SER A C 1
ATOM 791 O O . SER A 1 98 ? -30.234 -0.536 25.411 1.00 30.25 98 SER A O 1
ATOM 793 N N . GLU A 1 99 ? -32.203 -1.077 24.459 1.00 34.00 99 GLU A N 1
ATOM 794 C CA . GLU A 1 99 ? -31.747 -2.028 23.441 1.00 34.00 99 GLU A CA 1
ATOM 795 C C . GLU A 1 99 ? -31.509 -1.251 22.138 1.00 34.00 99 GLU A C 1
ATOM 797 O O . GLU A 1 99 ? -32.435 -0.623 21.641 1.00 34.00 99 GLU A O 1
ATOM 802 N N . ASP A 1 100 ? -30.256 -1.211 21.675 1.00 30.38 100 ASP A N 1
ATOM 803 C CA . ASP A 1 100 ? -29.824 -1.219 20.264 1.00 30.38 100 ASP A CA 1
ATOM 804 C C . ASP A 1 100 ? -28.416 -0.621 20.139 1.00 30.38 100 ASP A C 1
ATOM 806 O O . ASP A 1 100 ? -28.208 0.588 20.077 1.00 30.38 100 ASP A O 1
ATOM 810 N N . ASN A 1 101 ? -27.414 -1.505 20.125 1.00 31.47 101 ASN A N 1
ATOM 811 C CA . ASN A 1 101 ? -26.153 -1.276 19.423 1.00 31.47 101 ASN A CA 1
ATOM 812 C C . ASN A 1 101 ? -25.428 -2.617 19.245 1.00 31.47 101 ASN A C 1
ATOM 814 O O . ASN A 1 101 ? -24.759 -3.129 20.147 1.00 31.47 101 ASN A O 1
ATOM 818 N N . VAL A 1 102 ? -25.601 -3.198 18.059 1.00 35.84 102 VAL A N 1
ATOM 819 C CA . VAL A 1 102 ? -24.946 -4.427 17.601 1.00 35.84 102 VAL A CA 1
ATOM 820 C C . VAL A 1 102 ? -23.536 -4.070 17.130 1.00 35.84 102 VAL A C 1
ATOM 822 O O . VAL A 1 102 ? -23.313 -3.817 15.952 1.00 35.84 102 VAL A O 1
ATOM 825 N N . SER A 1 103 ? -22.575 -3.995 18.053 1.00 40.19 103 SER A N 1
ATOM 826 C CA . SER A 1 103 ? -21.132 -4.064 17.762 1.00 40.19 103 SER A CA 1
ATOM 827 C C . SER A 1 103 ? -20.336 -4.209 19.058 1.00 40.19 103 SER A C 1
ATOM 829 O O . SER A 1 103 ? -20.251 -3.290 19.869 1.00 40.19 103 SER A O 1
ATOM 831 N N . GLY A 1 104 ? -19.759 -5.393 19.250 1.00 39.84 104 GLY A N 1
ATOM 832 C CA . GLY A 1 104 ? -18.917 -5.757 20.387 1.00 39.84 104 GLY A CA 1
ATOM 833 C C . GLY A 1 104 ? -19.328 -7.119 20.928 1.00 39.84 104 GLY A C 1
ATOM 834 O O . GLY A 1 104 ? -20.447 -7.268 21.420 1.00 39.84 104 GLY A O 1
ATOM 835 N N . SER A 1 105 ? -18.441 -8.112 20.819 1.00 45.62 105 SER A N 1
ATOM 836 C CA . SER A 1 105 ? -18.578 -9.382 21.531 1.00 45.62 105 SER A CA 1
ATOM 837 C C . SER A 1 105 ? -18.906 -9.068 22.996 1.00 45.62 105 SER A C 1
ATOM 839 O O . SER A 1 105 ? -18.305 -8.189 23.623 1.00 45.62 105 SER A O 1
ATOM 841 N N . SER A 1 106 ? -19.974 -9.674 23.510 1.00 49.28 106 SER A N 1
ATOM 842 C CA . SER A 1 106 ? -20.497 -9.351 24.831 1.00 49.28 106 SER A CA 1
ATOM 843 C C . SER A 1 106 ? -19.396 -9.579 25.867 1.00 49.28 106 SER A C 1
ATOM 845 O O . SER A 1 106 ? -18.969 -10.707 26.094 1.00 49.28 106 SER A O 1
ATOM 847 N N . LEU A 1 107 ? -18.943 -8.512 26.533 1.00 48.81 107 LEU A N 1
ATOM 848 C CA . LEU A 1 107 ? -18.035 -8.570 27.690 1.00 48.81 107 LEU A CA 1
ATOM 849 C C . LEU A 1 107 ? -18.476 -9.610 28.741 1.00 48.81 107 LEU A C 1
ATOM 851 O O . LEU A 1 107 ? -17.648 -10.112 29.502 1.00 48.81 107 LEU A O 1
ATOM 855 N N . ALA A 1 108 ? -19.776 -9.931 28.780 1.00 52.00 108 ALA A N 1
ATOM 856 C CA . ALA A 1 108 ? -20.350 -10.951 29.647 1.00 52.00 108 ALA A CA 1
ATOM 857 C C . ALA A 1 108 ? -19.926 -12.386 29.286 1.00 52.00 108 ALA A C 1
ATOM 859 O O . ALA A 1 108 ? -19.854 -13.214 30.190 1.00 52.00 108 ALA A O 1
ATOM 860 N N . ASP A 1 109 ? -19.589 -12.663 28.024 1.00 58.31 109 ASP A N 1
ATOM 861 C CA . ASP A 1 109 ? -19.134 -13.981 27.559 1.00 58.31 109 ASP A CA 1
ATOM 862 C C . ASP A 1 109 ? -17.618 -14.154 27.754 1.00 58.31 109 ASP A C 1
ATOM 864 O O . ASP A 1 109 ? -17.127 -15.254 28.018 1.00 58.31 109 ASP A O 1
ATOM 868 N N . TRP A 1 110 ? -16.865 -13.050 27.695 1.00 66.94 110 TRP A N 1
ATOM 869 C CA . TRP A 1 110 ? -15.403 -13.056 27.762 1.00 66.94 110 TRP A CA 1
ATOM 870 C C . TRP A 1 110 ? -14.837 -13.395 29.144 1.00 66.94 110 TRP A C 1
ATOM 872 O O . TRP A 1 110 ? -13.991 -14.283 29.266 1.00 66.94 110 TRP A O 1
ATOM 882 N N . LEU A 1 111 ? -15.295 -12.724 30.206 1.00 67.44 111 LEU A N 1
ATOM 883 C CA . LEU A 1 111 ? -14.724 -12.914 31.547 1.00 67.44 111 LEU A CA 1
ATOM 884 C C . LEU A 1 111 ? -14.876 -14.360 32.070 1.00 67.44 111 LEU A C 1
ATOM 886 O O . LEU A 1 111 ? -13.895 -14.900 32.593 1.00 67.44 111 LEU A O 1
ATOM 890 N N . PRO A 1 112 ? -16.039 -15.029 31.916 1.00 70.94 112 PRO A N 1
ATOM 891 C CA . PRO A 1 112 ? -16.169 -16.443 32.257 1.00 70.94 112 PRO A CA 1
ATOM 892 C C . PRO A 1 112 ? -15.200 -17.335 31.472 1.00 70.94 112 PRO A C 1
ATOM 894 O O . PRO A 1 112 ? -14.581 -18.214 32.073 1.00 70.94 112 PRO A O 1
ATOM 897 N N . ALA A 1 113 ? -15.018 -17.086 30.170 1.00 71.31 113 ALA A N 1
ATOM 898 C CA . ALA A 1 113 ? -14.098 -17.852 29.329 1.00 71.31 113 ALA A CA 1
ATOM 899 C C . ALA A 1 113 ? -12.636 -17.695 29.785 1.00 71.31 113 ALA A C 1
ATOM 901 O O . ALA A 1 113 ? -11.911 -18.686 29.903 1.00 71.31 113 ALA A O 1
ATOM 902 N N . VAL A 1 114 ? -12.218 -16.474 30.143 1.00 71.62 114 VAL A N 1
ATOM 903 C CA . VAL A 1 114 ? -10.878 -16.220 30.696 1.00 71.62 114 VAL A CA 1
ATOM 904 C C . VAL A 1 114 ? -10.688 -16.962 32.015 1.00 71.62 114 VAL A C 1
ATOM 906 O O . VAL A 1 114 ? -9.702 -17.671 32.186 1.00 71.62 114 VAL A O 1
ATOM 909 N N . ILE A 1 115 ? -11.633 -16.861 32.955 1.00 75.19 115 ILE A N 1
ATOM 910 C CA . ILE A 1 115 ? -11.523 -17.555 34.250 1.00 75.19 115 ILE A CA 1
ATOM 911 C C . ILE A 1 115 ? -11.437 -19.076 34.050 1.00 75.19 115 ILE A C 1
ATOM 913 O O . ILE A 1 115 ? -10.678 -19.751 34.753 1.00 75.19 115 ILE A O 1
ATOM 917 N N . GLN A 1 116 ? -12.168 -19.622 33.074 1.00 79.56 116 GLN A N 1
ATOM 918 C CA . GLN A 1 116 ? -12.106 -21.040 32.727 1.00 79.56 116 GLN A CA 1
ATOM 919 C C . GLN A 1 116 ? -10.732 -21.455 32.175 1.00 79.56 116 GLN A C 1
ATOM 921 O O . GLN A 1 116 ? -10.244 -22.516 32.571 1.00 79.56 116 GLN A O 1
ATOM 926 N N . SER A 1 117 ? -10.066 -20.620 31.367 1.00 79.56 117 SER A N 1
ATOM 927 C CA . SER A 1 117 ? -8.745 -20.919 30.778 1.00 79.56 117 SER A CA 1
ATOM 928 C C . SER A 1 117 ? -7.563 -20.813 31.764 1.00 79.56 117 SER A C 1
ATOM 930 O O . SER A 1 117 ? -6.464 -21.337 31.514 1.00 79.56 117 SER A O 1
ATOM 932 N N . LEU A 1 118 ? -7.770 -20.185 32.928 1.00 82.56 118 LEU A N 1
ATOM 933 C CA . LEU A 1 118 ? -6.781 -20.117 34.010 1.00 82.56 118 LEU A CA 1
ATOM 934 C C . LEU A 1 118 ? -6.700 -21.434 34.801 1.00 82.56 118 LEU A C 1
ATOM 936 O O . LEU A 1 118 ? -7.718 -22.019 35.170 1.00 82.56 118 LEU A O 1
ATOM 940 N N . GLY A 1 119 ? -5.482 -21.880 35.124 1.00 84.06 119 GLY A N 1
ATOM 941 C CA . GLY A 1 119 ? -5.250 -23.024 36.016 1.00 84.06 119 GLY A CA 1
ATOM 942 C C . GLY A 1 119 ? -5.542 -22.701 37.494 1.00 84.06 119 GLY A C 1
ATOM 943 O O . GLY A 1 119 ? -5.689 -21.532 37.845 1.00 84.06 119 GLY A O 1
ATOM 944 N N . PRO A 1 120 ? -5.564 -23.692 38.408 1.00 81.94 120 PRO A N 1
ATOM 945 C CA . PRO A 1 120 ? -5.968 -23.484 39.808 1.00 81.94 120 PRO A CA 1
ATOM 946 C C . PRO A 1 120 ? -5.152 -22.402 40.532 1.00 81.94 120 PRO A C 1
ATOM 948 O O . PRO A 1 120 ? -5.710 -21.485 41.128 1.00 81.94 120 PRO A O 1
ATOM 951 N N . ARG A 1 121 ? -3.821 -22.454 40.393 1.00 81.69 121 ARG A N 1
ATOM 952 C CA . ARG A 1 121 ? -2.896 -21.472 40.981 1.00 81.69 121 ARG A CA 1
ATOM 953 C C . ARG A 1 121 ? -2.986 -20.098 40.310 1.00 81.69 121 ARG A C 1
ATOM 955 O O . ARG A 1 121 ? -2.858 -19.076 40.974 1.00 81.69 121 ARG A O 1
ATOM 962 N N . GLU A 1 122 ? -3.221 -20.061 38.998 1.00 83.50 122 GLU A N 1
ATOM 963 C CA . GLU A 1 122 ? -3.415 -18.812 38.251 1.00 83.50 122 GLU A CA 1
ATOM 964 C C . GLU A 1 122 ? -4.723 -18.126 38.656 1.00 83.50 122 GLU A C 1
ATOM 966 O O . GLU A 1 122 ? -4.733 -16.913 38.828 1.00 83.50 122 GLU A O 1
ATOM 971 N N . ARG A 1 123 ? -5.801 -18.887 38.885 1.00 81.75 123 ARG A N 1
ATOM 972 C CA . ARG A 1 123 ? -7.080 -18.371 39.398 1.00 81.75 123 ARG A CA 1
ATOM 973 C C . ARG A 1 123 ? -6.938 -17.776 40.793 1.00 81.75 123 ARG A C 1
ATOM 975 O O . ARG A 1 123 ? -7.549 -16.752 41.074 1.00 81.75 123 ARG A O 1
ATOM 982 N N . GLU A 1 124 ? -6.138 -18.389 41.659 1.00 81.00 124 GLU A N 1
ATOM 983 C CA . GLU A 1 124 ? -5.898 -17.867 43.006 1.00 81.00 124 GLU A CA 1
ATOM 984 C C . GLU A 1 124 ? -5.078 -16.571 42.978 1.00 81.00 124 GLU A C 1
ATOM 986 O O . GLU A 1 124 ? -5.464 -15.587 43.608 1.00 81.00 124 GLU A O 1
ATOM 991 N N . VAL A 1 125 ? -4.006 -16.528 42.179 1.00 81.25 125 VAL A N 1
ATOM 992 C CA . VAL A 1 125 ? -3.227 -15.299 41.945 1.00 81.25 125 VAL A CA 1
ATOM 993 C C . VAL A 1 125 ? -4.095 -14.216 41.302 1.00 81.25 125 VAL A C 1
ATOM 995 O O . VAL A 1 125 ? -4.050 -13.070 41.739 1.00 81.25 125 VAL A O 1
ATOM 998 N N . PHE A 1 126 ? -4.925 -14.570 40.315 1.00 77.62 126 PHE A N 1
ATOM 999 C CA . PHE A 1 126 ? -5.906 -13.671 39.707 1.00 77.62 126 PHE A CA 1
ATOM 1000 C C . PHE A 1 126 ? -6.853 -13.124 40.777 1.00 77.62 126 PHE A C 1
ATOM 1002 O O . PHE A 1 126 ? -7.004 -11.915 40.916 1.00 77.62 126 PHE A O 1
ATOM 1009 N N . LYS A 1 127 ? -7.436 -13.989 41.609 1.00 76.00 127 LYS A N 1
ATOM 1010 C CA . LYS A 1 127 ? -8.371 -13.559 42.647 1.00 76.00 127 LYS A CA 1
ATOM 1011 C C . LYS A 1 127 ? -7.720 -12.599 43.646 1.00 76.00 127 LYS A C 1
ATOM 1013 O O . LYS A 1 127 ? -8.267 -11.528 43.906 1.00 76.00 127 LYS A O 1
ATOM 1018 N N . LYS A 1 128 ? -6.540 -12.956 44.157 1.00 73.62 128 LYS A N 1
ATOM 1019 C CA . LYS A 1 128 ? -5.778 -12.151 45.122 1.00 73.62 128 LYS A CA 1
ATOM 1020 C C . LYS A 1 128 ? -5.333 -10.805 44.546 1.00 73.62 128 LYS A C 1
ATOM 1022 O O . LYS A 1 128 ? -5.393 -9.785 45.225 1.00 73.62 128 LYS A O 1
ATOM 1027 N N . HIS A 1 129 ? -4.923 -10.782 43.282 1.00 69.81 129 HIS A N 1
ATOM 1028 C CA . HIS A 1 129 ? -4.486 -9.553 42.630 1.00 69.81 129 HIS A CA 1
ATOM 1029 C C . HIS A 1 129 ? -5.660 -8.642 42.252 1.00 69.81 129 HIS A C 1
ATOM 1031 O O . HIS A 1 129 ? -5.654 -7.460 42.580 1.00 69.81 129 HIS A O 1
ATOM 1037 N N . PHE A 1 130 ? -6.690 -9.188 41.601 1.00 63.88 130 PHE A N 1
ATOM 1038 C CA . PHE A 1 130 ? -7.769 -8.392 41.010 1.00 63.88 130 PHE A CA 1
ATOM 1039 C C . PHE A 1 130 ? -8.896 -8.073 41.999 1.00 63.88 130 PHE A C 1
ATOM 1041 O O . PHE A 1 130 ? -9.329 -6.917 42.072 1.00 63.88 130 PHE A O 1
ATOM 1048 N N . TYR A 1 131 ? -9.351 -9.051 42.793 1.00 62.38 131 TYR A N 1
ATOM 1049 C CA . TYR A 1 131 ? -10.428 -8.838 43.771 1.00 62.38 131 TYR A CA 1
ATOM 1050 C C . TYR A 1 131 ? -9.897 -8.352 45.124 1.00 62.38 131 TYR A C 1
ATOM 1052 O O . TYR A 1 131 ? -10.444 -7.408 45.694 1.00 62.38 131 TYR A O 1
ATOM 1060 N N . GLU A 1 132 ? -8.817 -8.958 45.628 1.00 62.69 132 GLU A N 1
ATOM 1061 C CA . GLU A 1 132 ? -8.270 -8.622 46.955 1.00 62.69 132 GLU A CA 1
ATOM 1062 C C . GLU A 1 132 ? -7.277 -7.441 46.918 1.00 62.69 132 GLU A C 1
ATOM 1064 O O . GLU A 1 132 ? -6.914 -6.930 47.974 1.00 62.69 132 GLU A O 1
ATOM 1069 N N . GLN A 1 133 ? -6.891 -6.962 45.723 1.00 61.53 133 GLN A N 1
ATOM 1070 C CA . GLN A 1 133 ? -5.998 -5.806 45.512 1.00 61.53 133 GLN A CA 1
ATOM 1071 C C . GLN A 1 133 ? -4.634 -5.950 46.209 1.00 61.53 133 GLN A C 1
ATOM 1073 O O . GLN A 1 133 ? -3.990 -4.958 46.564 1.00 61.53 133 GLN A O 1
ATOM 1078 N N . LEU A 1 134 ? -4.183 -7.194 46.395 1.00 69.44 134 LEU A N 1
ATOM 1079 C CA . LEU A 1 134 ? -2.881 -7.487 46.975 1.00 69.44 134 LEU A CA 1
ATOM 1080 C C . LEU A 1 134 ? -1.771 -7.184 45.965 1.00 69.44 134 LEU A C 1
ATOM 1082 O O . LEU A 1 134 ? -1.862 -7.481 44.764 1.00 69.44 134 LEU A O 1
ATOM 1086 N N . THR A 1 135 ? -0.690 -6.599 46.466 1.00 71.25 135 THR A N 1
ATOM 1087 C CA . THR A 1 135 ? 0.519 -6.360 45.676 1.00 71.25 135 THR A CA 1
ATOM 1088 C C . THR A 1 135 ? 1.214 -7.685 45.336 1.00 71.25 135 THR A C 1
ATOM 1090 O O . THR A 1 135 ? 1.055 -8.672 46.054 1.00 71.25 135 THR A O 1
ATOM 1093 N N . PRO A 1 136 ? 2.047 -7.746 44.280 1.00 73.19 136 PRO A N 1
ATOM 1094 C CA . PRO A 1 136 ? 2.815 -8.954 43.965 1.00 73.19 136 PRO A CA 1
ATOM 1095 C C . PRO A 1 136 ? 3.671 -9.481 45.130 1.00 73.19 136 PRO A C 1
ATOM 1097 O O . PRO A 1 136 ? 3.917 -10.682 45.196 1.00 73.19 136 PRO A O 1
ATOM 1100 N N . GLN A 1 137 ? 4.093 -8.602 46.049 1.00 70.69 137 GLN A N 1
ATOM 1101 C CA . GLN A 1 137 ? 4.798 -8.959 47.285 1.00 70.69 137 GLN A CA 1
ATOM 1102 C C . GLN A 1 137 ? 3.869 -9.633 48.301 1.00 70.69 137 GLN A C 1
ATOM 1104 O O . GLN A 1 137 ? 4.159 -10.737 48.742 1.00 70.69 137 GLN A O 1
ATOM 1109 N N . GLU A 1 138 ? 2.710 -9.043 48.587 1.00 75.50 138 GLU A N 1
ATOM 1110 C CA . GLU A 1 138 ? 1.722 -9.619 49.516 1.00 75.50 138 GLU A CA 1
ATOM 1111 C C . GLU A 1 138 ? 1.135 -10.940 48.989 1.00 75.50 138 GLU A C 1
ATOM 1113 O O . GLU A 1 138 ? 0.843 -11.854 49.756 1.00 75.50 138 GLU A O 1
ATOM 1118 N N . ILE A 1 139 ? 0.995 -11.082 47.666 1.00 78.38 139 ILE A N 1
ATOM 1119 C CA . ILE A 1 139 ? 0.601 -12.349 47.034 1.00 78.38 139 ILE A CA 1
ATOM 1120 C C . ILE A 1 139 ? 1.704 -13.398 47.201 1.00 78.38 139 ILE A C 1
ATOM 1122 O O . ILE A 1 139 ? 1.399 -14.561 47.451 1.00 78.38 139 ILE A O 1
ATOM 1126 N N . ALA A 1 140 ? 2.972 -13.004 47.051 1.00 81.00 140 ALA A N 1
ATOM 1127 C CA . ALA A 1 140 ? 4.110 -13.897 47.232 1.00 81.00 140 ALA A CA 1
ATOM 1128 C C . ALA A 1 140 ? 4.187 -14.398 48.682 1.00 81.00 140 ALA A C 1
ATOM 1130 O O . ALA A 1 140 ? 4.296 -15.601 48.892 1.00 81.00 140 ALA A O 1
ATOM 1131 N N . GLU A 1 141 ? 4.013 -13.511 49.662 1.00 79.19 141 GLU A N 1
ATOM 1132 C CA . GLU A 1 141 ? 3.939 -13.865 51.085 1.00 79.19 141 GLU A CA 1
ATOM 1133 C C . GLU A 1 141 ? 2.726 -14.754 51.394 1.00 79.19 141 GLU A C 1
ATOM 1135 O O . GLU A 1 141 ? 2.848 -15.771 52.069 1.00 79.19 141 GLU A O 1
ATOM 1140 N N . SER A 1 142 ? 1.552 -14.425 50.846 1.00 81.00 142 SER A N 1
ATOM 1141 C CA . SER A 1 142 ? 0.326 -15.193 51.081 1.00 81.00 142 SER A CA 1
ATOM 1142 C C . SER A 1 142 ? 0.336 -16.589 50.454 1.00 81.00 142 SER A C 1
ATOM 1144 O O . SER A 1 142 ? -0.426 -17.441 50.908 1.00 81.00 142 SER A O 1
ATOM 1146 N N . LEU A 1 143 ? 1.099 -16.802 49.381 1.00 84.19 143 LEU A N 1
ATOM 1147 C CA . LEU A 1 143 ? 1.162 -18.067 48.639 1.00 84.19 143 LEU A CA 1
ATOM 1148 C C . LEU A 1 143 ? 2.482 -18.818 48.858 1.00 84.19 143 LEU A C 1
ATOM 1150 O O . LEU A 1 143 ? 2.773 -19.734 48.087 1.00 84.19 143 LEU A O 1
ATOM 1154 N N . ASP A 1 144 ? 3.283 -18.397 49.844 1.00 80.81 144 ASP A N 1
ATOM 1155 C CA . ASP A 1 144 ? 4.631 -18.910 50.126 1.00 80.81 144 ASP A CA 1
ATOM 1156 C C . ASP A 1 144 ? 5.467 -19.079 48.841 1.00 80.81 144 ASP A C 1
ATOM 1158 O O . ASP A 1 144 ? 5.947 -20.148 48.457 1.00 80.81 144 ASP A O 1
ATOM 1162 N N . SER A 1 145 ? 5.526 -18.000 48.064 1.00 84.75 145 SER A N 1
ATOM 1163 C CA . SER A 1 145 ? 6.160 -17.959 46.754 1.00 84.75 145 SER A CA 1
ATOM 1164 C C . SER A 1 145 ? 7.106 -16.771 46.637 1.00 84.75 145 SER A C 1
ATOM 1166 O O . SER A 1 145 ? 7.206 -15.936 47.526 1.00 84.75 145 SER A O 1
ATOM 1168 N N . ASN A 1 146 ? 7.825 -16.679 45.518 1.00 85.00 146 ASN A N 1
ATOM 1169 C CA . ASN A 1 146 ? 8.690 -15.534 45.252 1.00 85.00 146 ASN A CA 1
ATOM 1170 C C . ASN A 1 146 ? 8.007 -14.525 44.319 1.00 85.00 146 ASN A C 1
ATOM 1172 O O . ASN A 1 146 ? 7.231 -14.885 43.431 1.00 85.00 146 ASN A O 1
ATOM 1176 N N . VAL A 1 147 ? 8.344 -13.247 44.497 1.00 75.88 147 VAL A N 1
ATOM 1177 C CA . VAL A 1 147 ? 7.760 -12.119 43.750 1.00 75.88 147 VAL A CA 1
ATOM 1178 C C . VAL A 1 147 ? 7.939 -12.290 42.233 1.00 75.88 147 VAL A C 1
ATOM 1180 O O . VAL A 1 147 ? 7.017 -12.033 41.459 1.00 75.88 147 VAL A O 1
ATOM 1183 N N . ASN A 1 148 ? 9.082 -12.829 41.793 1.00 71.31 148 ASN A N 1
ATOM 1184 C CA . ASN A 1 148 ? 9.353 -13.113 40.379 1.00 71.31 148 ASN A CA 1
ATOM 1185 C C . ASN A 1 148 ? 8.408 -14.178 39.793 1.00 71.31 148 ASN A C 1
ATOM 1187 O O . ASN A 1 148 ? 7.990 -14.070 38.639 1.00 71.31 148 ASN A O 1
ATOM 1191 N N . ALA A 1 149 ? 8.043 -15.202 40.565 1.00 77.75 149 ALA A N 1
ATOM 1192 C CA . ALA A 1 149 ? 7.096 -16.237 40.171 1.00 77.75 149 ALA A CA 1
ATOM 1193 C C . ALA A 1 149 ? 5.675 -15.673 40.070 1.00 77.75 149 ALA A C 1
ATOM 1195 O O . ALA A 1 149 ? 4.959 -16.010 39.124 1.00 77.75 149 ALA A O 1
ATOM 1196 N N . ILE A 1 150 ? 5.289 -14.764 40.971 1.00 81.81 150 ILE A N 1
ATOM 1197 C CA . ILE A 1 150 ? 4.007 -14.053 40.886 1.00 81.81 150 ILE A CA 1
ATOM 1198 C C . ILE A 1 150 ? 3.963 -13.154 39.649 1.00 81.81 150 ILE A C 1
ATOM 1200 O O . ILE A 1 150 ? 3.005 -13.242 38.885 1.00 81.81 150 ILE A O 1
ATOM 1204 N N . HIS A 1 151 ? 5.013 -12.379 39.360 1.00 74.88 151 HIS A N 1
ATOM 1205 C CA . HIS A 1 151 ? 5.086 -11.582 38.128 1.00 74.88 151 HIS A CA 1
ATOM 1206 C C . HIS A 1 151 ? 5.001 -12.440 36.860 1.00 74.88 151 HIS A C 1
ATOM 1208 O O . HIS A 1 151 ? 4.241 -12.111 35.948 1.00 74.88 151 HIS A O 1
ATOM 1214 N N . LYS A 1 152 ? 5.715 -13.573 36.809 1.00 79.06 152 LYS A N 1
ATOM 1215 C CA . LYS A 1 152 ? 5.602 -14.538 35.700 1.00 79.06 152 LYS A CA 1
ATOM 1216 C C . LYS A 1 152 ? 4.183 -15.096 35.574 1.00 79.06 152 LYS A C 1
ATOM 1218 O O . LYS A 1 152 ? 3.690 -15.254 34.461 1.00 79.06 152 LYS A O 1
ATOM 1223 N N . THR A 1 153 ? 3.518 -15.372 36.695 1.00 79.81 153 THR A N 1
ATOM 1224 C CA . THR A 1 153 ? 2.139 -15.882 36.718 1.00 79.81 153 THR A CA 1
ATOM 1225 C C . THR A 1 153 ? 1.148 -14.824 36.234 1.00 79.81 153 THR A C 1
ATOM 1227 O O . THR A 1 153 ? 0.339 -15.115 35.361 1.00 79.81 153 THR A O 1
ATOM 1230 N N . LEU A 1 154 ? 1.255 -13.578 36.702 1.00 75.81 154 LEU A N 1
ATOM 1231 C CA . LEU A 1 154 ? 0.434 -12.455 36.235 1.00 75.81 154 LEU A CA 1
ATOM 1232 C C . LEU A 1 154 ? 0.644 -12.165 34.745 1.00 75.81 154 LEU A C 1
ATOM 1234 O O . LEU A 1 154 ? -0.320 -11.925 34.024 1.00 75.81 154 LEU A O 1
ATOM 1238 N N . SER A 1 155 ? 1.883 -12.246 34.258 1.00 72.31 155 SER A N 1
ATOM 1239 C CA . SER A 1 155 ? 2.182 -12.129 32.827 1.00 72.31 155 SER A CA 1
ATOM 1240 C C . SER A 1 155 ? 1.514 -13.243 32.006 1.00 72.31 155 SER A C 1
ATOM 1242 O O . SER A 1 155 ? 0.903 -12.957 30.979 1.00 72.31 155 SER A O 1
ATOM 1244 N N . ARG A 1 156 ? 1.546 -14.499 32.480 1.00 78.00 156 ARG A N 1
ATOM 1245 C CA . ARG A 1 156 ? 0.840 -15.625 31.837 1.00 78.00 156 ARG A CA 1
ATOM 1246 C C . ARG A 1 156 ? -0.676 -15.451 31.847 1.00 78.00 156 ARG A C 1
ATOM 1248 O O . ARG A 1 156 ? -1.306 -15.711 30.830 1.00 78.00 156 ARG A O 1
ATOM 1255 N N . ILE A 1 157 ? -1.243 -14.993 32.963 1.00 78.81 157 ILE A N 1
ATOM 1256 C CA . ILE A 1 157 ? -2.673 -14.681 33.093 1.00 78.81 157 ILE A CA 1
ATOM 1257 C C . ILE A 1 157 ? -3.085 -13.637 32.051 1.00 78.81 157 ILE A C 1
ATOM 1259 O O . ILE A 1 157 ? -4.059 -13.854 31.339 1.00 78.81 157 ILE A O 1
ATOM 1263 N N . ARG A 1 158 ? -2.325 -12.539 31.921 1.00 75.06 158 ARG A N 1
ATOM 1264 C CA . ARG A 1 158 ? -2.592 -11.493 30.918 1.00 75.06 158 ARG A CA 1
ATOM 1265 C C . ARG A 1 158 ? -2.558 -12.050 29.500 1.00 75.06 158 ARG A C 1
ATOM 1267 O O . ARG A 1 158 ? -3.492 -11.817 28.745 1.00 75.06 158 ARG A O 1
ATOM 1274 N N . LYS A 1 159 ? -1.531 -12.842 29.173 1.00 75.62 159 LYS A N 1
ATOM 1275 C CA . LYS A 1 159 ? -1.417 -13.480 27.859 1.00 75.62 159 LYS A CA 1
ATOM 1276 C C . LYS A 1 159 ? -2.604 -14.402 27.562 1.00 75.62 159 LYS A C 1
ATOM 1278 O O . LYS A 1 159 ? -3.210 -14.280 26.512 1.00 75.62 159 LYS A O 1
ATOM 1283 N N . LYS A 1 160 ? -2.999 -15.262 28.508 1.00 81.25 160 LYS A N 1
ATOM 1284 C CA . LYS A 1 160 ? -4.178 -16.131 28.352 1.00 81.25 160 LYS A CA 1
ATOM 1285 C C . LYS A 1 160 ? -5.474 -15.344 28.175 1.00 81.25 160 LYS A C 1
ATOM 1287 O O . LYS A 1 160 ? -6.328 -15.755 27.395 1.00 81.25 160 LYS A O 1
ATOM 1292 N N . ALA A 1 161 ? -5.634 -14.241 28.904 1.00 76.31 161 ALA A N 1
ATOM 1293 C CA . ALA A 1 161 ? -6.806 -13.382 28.785 1.00 76.31 161 ALA A CA 1
ATOM 1294 C C . ALA A 1 161 ? -6.887 -12.721 27.401 1.00 76.31 161 ALA A C 1
ATOM 1296 O O . ALA A 1 161 ? -7.967 -12.670 26.812 1.00 76.31 161 ALA A O 1
ATOM 1297 N N . GLU A 1 162 ? -5.748 -12.266 26.872 1.00 74.44 162 GLU A N 1
ATOM 1298 C CA . GLU A 1 162 ? -5.637 -11.729 25.515 1.00 74.44 162 GLU A CA 1
ATOM 1299 C C . GLU A 1 162 ? -5.915 -12.805 24.456 1.00 74.44 162 GLU A C 1
ATOM 1301 O O . GLU A 1 162 ? -6.765 -12.586 23.597 1.00 74.44 162 GLU A O 1
ATOM 1306 N N . ASP A 1 163 ? -5.297 -13.984 24.566 1.00 78.50 163 ASP A N 1
ATOM 1307 C CA . ASP A 1 163 ? -5.518 -15.107 23.645 1.00 78.50 163 ASP A CA 1
ATOM 1308 C C . ASP A 1 163 ? -7.011 -15.507 23.614 1.00 78.50 163 ASP A C 1
ATOM 1310 O O . ASP A 1 163 ? -7.612 -15.614 22.547 1.00 78.50 163 ASP A O 1
ATOM 1314 N N . THR A 1 164 ? -7.648 -15.627 24.789 1.00 79.94 164 THR A N 1
ATOM 1315 C CA . THR A 1 164 ? -9.085 -15.956 24.908 1.00 79.94 164 THR A CA 1
ATOM 1316 C C . THR A 1 164 ? -9.969 -14.858 24.301 1.00 79.94 164 THR A C 1
ATOM 1318 O O . THR A 1 164 ? -11.002 -15.146 23.699 1.00 79.94 164 THR A O 1
ATOM 1321 N N . ARG A 1 165 ? -9.577 -13.581 24.448 1.00 80.31 165 ARG A N 1
ATOM 1322 C CA . ARG A 1 165 ? -10.278 -12.447 23.824 1.00 80.31 165 ARG A CA 1
ATOM 1323 C C . ARG A 1 165 ? -10.273 -12.577 22.308 1.00 80.31 165 ARG A C 1
ATOM 1325 O O . ARG A 1 165 ? -11.324 -12.485 21.687 1.00 80.31 165 ARG A O 1
ATOM 1332 N N . ILE A 1 166 ? -9.097 -12.818 21.736 1.00 81.19 166 ILE A N 1
ATOM 1333 C CA . ILE A 1 166 ? -8.906 -12.924 20.289 1.00 81.19 166 ILE A CA 1
ATOM 1334 C C . ILE A 1 166 ? -9.702 -14.103 19.731 1.00 81.19 166 ILE A C 1
ATOM 1336 O O . ILE A 1 166 ? -10.360 -13.954 18.707 1.00 81.19 166 ILE A O 1
ATOM 1340 N N . GLU A 1 167 ? -9.706 -15.247 20.418 1.00 83.19 167 GLU A N 1
ATOM 1341 C CA . GLU A 1 167 ? -10.512 -16.412 20.026 1.00 83.19 167 GLU A CA 1
ATOM 1342 C C . GLU A 1 167 ? -12.018 -16.097 20.001 1.00 83.19 167 GLU A C 1
ATOM 1344 O O . GLU A 1 167 ? -12.717 -16.474 19.058 1.00 83.19 167 GLU A O 1
ATOM 1349 N N . LEU A 1 168 ? -12.526 -15.357 20.991 1.00 81.44 168 LEU A N 1
ATOM 1350 C CA . LEU A 1 168 ? -13.927 -14.922 21.031 1.00 81.44 168 LEU A CA 1
ATOM 1351 C C . LEU A 1 168 ? -14.258 -13.884 19.955 1.00 81.44 168 LEU A C 1
ATOM 1353 O O . LEU A 1 168 ? -15.335 -13.946 19.352 1.00 81.44 168 LEU A O 1
ATOM 1357 N N . ASP A 1 169 ? -13.344 -12.954 19.692 1.00 82.75 169 ASP A N 1
ATOM 1358 C CA . ASP A 1 169 ? -13.487 -11.950 18.638 1.00 82.75 169 ASP A CA 1
ATOM 1359 C C . ASP A 1 169 ? -13.517 -12.621 17.254 1.00 82.75 169 ASP A C 1
ATOM 1361 O O . ASP A 1 169 ? -14.394 -12.315 16.444 1.00 82.75 169 ASP A O 1
ATOM 1365 N N . ILE A 1 170 ? -12.649 -13.614 17.016 1.00 86.38 170 ILE A N 1
ATOM 1366 C CA . ILE A 1 170 ? -12.661 -14.463 15.813 1.00 86.38 170 ILE A CA 1
ATOM 1367 C C . ILE A 1 170 ? -13.995 -15.203 15.691 1.00 86.38 170 ILE A C 1
ATOM 1369 O O . ILE A 1 170 ? -14.647 -15.119 14.652 1.00 86.38 170 ILE A O 1
ATOM 1373 N N . HIS A 1 171 ? -14.441 -15.890 16.746 1.00 85.75 171 HIS A N 1
ATOM 1374 C CA . HIS A 1 171 ? -15.710 -16.624 16.733 1.00 85.75 171 HIS A CA 1
ATOM 1375 C C . HIS A 1 171 ? -16.904 -15.720 16.424 1.00 85.75 171 HIS A C 1
ATOM 1377 O O . HIS A 1 171 ? -17.752 -16.059 15.594 1.00 85.75 171 HIS A O 1
ATOM 1383 N N . THR A 1 172 ? -16.959 -14.560 17.078 1.00 84.50 172 THR A N 1
ATOM 1384 C CA . THR A 1 172 ? -18.015 -13.568 16.862 1.00 84.50 172 THR A CA 1
ATOM 1385 C C . THR A 1 172 ? -17.983 -13.074 15.423 1.00 84.50 172 THR A C 1
ATOM 1387 O O . THR A 1 172 ? -19.029 -12.997 14.779 1.00 84.50 172 THR A O 1
ATOM 1390 N N . ARG A 1 173 ? -16.789 -12.792 14.889 1.00 85.44 173 ARG A N 1
ATOM 1391 C CA . ARG A 1 173 ? -16.625 -12.319 13.515 1.00 85.44 173 ARG A CA 1
ATOM 1392 C C . ARG A 1 173 ? -17.050 -13.359 12.487 1.00 85.44 173 ARG A C 1
ATOM 1394 O O . ARG A 1 173 ? -17.814 -13.014 11.594 1.00 85.44 173 ARG A O 1
ATOM 1401 N N . ILE A 1 174 ? -16.633 -14.617 12.643 1.00 86.12 174 ILE A N 1
ATOM 1402 C CA . ILE A 1 174 ? -17.044 -15.728 11.768 1.00 86.12 174 ILE A CA 1
ATOM 1403 C C . ILE A 1 174 ? -18.569 -15.855 11.757 1.00 86.12 174 ILE A C 1
ATOM 1405 O O . ILE A 1 174 ? -19.165 -15.958 10.686 1.00 86.12 174 ILE A O 1
ATOM 1409 N N . ARG A 1 175 ? -19.214 -15.805 12.932 1.00 84.94 175 ARG A N 1
ATOM 1410 C CA . ARG A 1 175 ? -20.678 -15.878 13.041 1.00 84.94 175 ARG A CA 1
ATOM 1411 C C . ARG A 1 175 ? -21.354 -14.740 12.275 1.00 84.94 175 ARG A C 1
ATOM 1413 O O . ARG A 1 175 ? -22.163 -15.012 11.396 1.00 84.94 175 ARG A O 1
ATOM 1420 N N . VAL A 1 176 ? -20.969 -13.492 12.557 1.00 82.69 176 VAL A N 1
ATOM 1421 C CA . VAL A 1 176 ? -21.530 -12.296 11.898 1.00 82.69 176 VAL A CA 1
ATOM 1422 C C . VAL A 1 176 ? -21.312 -12.342 10.387 1.00 82.69 176 VAL A C 1
ATOM 1424 O O . VAL A 1 176 ? -22.213 -12.023 9.615 1.00 82.69 176 VAL A O 1
ATOM 1427 N N . HIS A 1 177 ? -20.127 -12.757 9.948 1.00 80.19 177 HIS A N 1
ATOM 1428 C CA . HIS A 1 177 ? -19.806 -12.894 8.535 1.00 80.19 177 HIS A CA 1
ATOM 1429 C C . HIS A 1 177 ? -20.712 -13.924 7.847 1.00 80.19 177 HIS A C 1
ATOM 1431 O O . HIS A 1 177 ? -21.303 -13.633 6.810 1.00 80.19 177 HIS A O 1
ATOM 1437 N N . ASN A 1 178 ? -20.875 -15.104 8.452 1.00 81.69 178 ASN A N 1
ATOM 1438 C CA . ASN A 1 178 ? -21.693 -16.179 7.891 1.00 81.69 178 ASN A CA 1
ATOM 1439 C C . ASN A 1 178 ? -23.187 -15.815 7.858 1.00 81.69 178 ASN A C 1
ATOM 1441 O O . ASN A 1 178 ? -23.870 -16.174 6.903 1.00 81.69 178 ASN A O 1
ATOM 1445 N N . GLU A 1 179 ? -23.679 -15.085 8.864 1.00 81.38 179 GLU A N 1
ATOM 1446 C CA . GLU A 1 179 ? -25.064 -14.593 8.930 1.00 81.38 179 GLU A CA 1
ATOM 1447 C C . GLU A 1 179 ? -25.349 -13.483 7.907 1.00 81.38 179 GLU A C 1
ATOM 1449 O O . GLU A 1 179 ? -26.419 -13.469 7.304 1.00 81.38 179 GLU A O 1
ATOM 1454 N N . SER A 1 180 ? -24.409 -12.554 7.704 1.00 75.88 180 SER A N 1
ATOM 1455 C CA . SER A 1 180 ? -24.626 -11.364 6.865 1.00 75.88 180 SER A CA 1
ATOM 1456 C C . SER A 1 180 ? -24.313 -11.568 5.384 1.00 75.88 180 SER A C 1
ATOM 1458 O O . SER A 1 180 ? -25.000 -10.999 4.538 1.00 75.88 180 SER A O 1
ATOM 1460 N N . ARG A 1 181 ? -23.271 -12.340 5.053 1.00 69.56 181 ARG A N 1
ATOM 1461 C CA . ARG A 1 181 ? -22.754 -12.450 3.676 1.00 69.56 181 ARG A CA 1
ATOM 1462 C C . ARG A 1 181 ? -23.068 -13.779 3.001 1.00 69.56 181 ARG A C 1
ATOM 1464 O O . ARG A 1 181 ? -23.077 -13.830 1.777 1.00 69.56 181 ARG A O 1
ATOM 1471 N N . GLY A 1 182 ? -23.359 -14.821 3.782 1.00 66.94 182 GLY A N 1
ATOM 1472 C CA . GLY A 1 182 ? -23.448 -16.191 3.284 1.00 66.94 182 GLY A CA 1
ATOM 1473 C C . GLY A 1 182 ? -22.064 -16.716 2.893 1.00 66.94 182 GLY A C 1
ATOM 1474 O O . GLY A 1 182 ? -21.406 -16.187 2.006 1.00 66.94 182 GLY A O 1
ATOM 1475 N N . GLY A 1 183 ? -21.593 -17.762 3.569 1.00 64.44 183 GLY A N 1
ATOM 1476 C CA . GLY A 1 183 ? -20.262 -18.317 3.331 1.00 64.44 183 GLY A CA 1
ATOM 1477 C C . GLY A 1 183 ? -20.168 -19.774 3.761 1.00 64.44 183 GLY A C 1
ATOM 1478 O O . GLY A 1 183 ? -20.834 -20.207 4.706 1.00 64.44 183 GLY A O 1
ATOM 1479 N N . ASN A 1 184 ? -19.339 -20.542 3.058 1.00 75.25 184 ASN A N 1
ATOM 1480 C CA . ASN A 1 184 ? -19.039 -21.916 3.441 1.00 75.25 184 ASN A CA 1
ATOM 1481 C C . ASN A 1 184 ? -18.141 -21.916 4.683 1.00 75.25 184 ASN A C 1
ATOM 1483 O O . ASN A 1 184 ? -17.262 -21.071 4.826 1.00 75.25 184 ASN A O 1
ATOM 1487 N N . ARG A 1 185 ? -18.308 -22.903 5.569 1.00 84.69 185 ARG A N 1
ATOM 1488 C CA . ARG A 1 185 ? -17.444 -23.056 6.759 1.00 84.69 185 ARG A CA 1
ATOM 1489 C C . ARG A 1 185 ? -16.019 -23.489 6.411 1.00 84.69 185 ARG A C 1
ATOM 1491 O O . ARG A 1 185 ? -15.121 -23.400 7.241 1.00 84.69 185 ARG A O 1
ATOM 1498 N N . LYS A 1 186 ? -15.824 -24.002 5.199 1.00 93.38 186 LYS A N 1
ATOM 1499 C CA . LYS A 1 186 ? -14.551 -24.497 4.694 1.00 93.38 186 LYS A CA 1
ATOM 1500 C C . LYS A 1 186 ? -14.528 -24.381 3.179 1.00 93.38 186 LYS A C 1
ATOM 1502 O O . LYS A 1 186 ? -15.442 -24.878 2.522 1.00 93.38 186 LYS A O 1
ATOM 1507 N N . VAL A 1 187 ? -13.480 -23.766 2.644 1.00 95.00 187 VAL A N 1
ATOM 1508 C CA . VAL A 1 187 ? -13.226 -23.666 1.201 1.00 95.00 187 VAL A CA 1
ATOM 1509 C C . VAL A 1 187 ? -11.749 -23.915 0.957 1.00 95.00 187 VAL A C 1
ATOM 1511 O O . VAL A 1 187 ? -10.901 -23.388 1.674 1.00 95.00 187 VAL A O 1
ATOM 1514 N N . ILE A 1 188 ? -11.443 -24.746 -0.034 1.00 95.38 188 ILE A N 1
ATOM 1515 C CA . ILE A 1 188 ? -10.078 -25.066 -0.448 1.00 95.38 188 ILE A CA 1
ATOM 1516 C C . ILE A 1 188 ? -10.046 -24.995 -1.974 1.00 95.38 188 ILE A C 1
ATOM 1518 O O . ILE A 1 188 ? -10.805 -25.704 -2.631 1.00 95.38 188 ILE A O 1
ATOM 1522 N N . LEU A 1 189 ? -9.197 -24.120 -2.502 1.00 94.75 189 LEU A N 1
ATOM 1523 C CA . LEU A 1 189 ? -8.895 -23.977 -3.924 1.00 94.75 189 LEU A CA 1
ATOM 1524 C C . LEU A 1 189 ? -7.754 -24.923 -4.323 1.00 94.75 189 LEU A C 1
ATOM 1526 O O . LEU A 1 189 ? -7.134 -25.569 -3.471 1.00 94.75 189 LEU A O 1
ATOM 1530 N N . ASP A 1 190 ? -7.447 -24.979 -5.617 1.00 91.81 190 ASP A N 1
ATOM 1531 C CA . ASP A 1 190 ? -6.308 -25.748 -6.112 1.00 91.81 190 ASP A CA 1
ATOM 1532 C C . ASP A 1 190 ? -4.994 -25.229 -5.517 1.00 91.81 190 ASP A C 1
ATOM 1534 O O . ASP A 1 190 ? -4.726 -24.025 -5.476 1.00 91.81 190 ASP A O 1
ATOM 1538 N N . LYS A 1 191 ? -4.162 -26.155 -5.027 1.00 92.12 191 LYS A N 1
ATOM 1539 C CA . LYS A 1 191 ? -2.892 -25.811 -4.383 1.00 92.12 191 LYS A CA 1
ATOM 1540 C C . LYS A 1 191 ? -1.926 -25.209 -5.423 1.00 92.12 191 LYS A C 1
ATOM 1542 O O . LYS A 1 191 ? -1.580 -25.904 -6.379 1.00 92.12 191 LYS A O 1
ATOM 1547 N N . PRO A 1 192 ? -1.393 -23.994 -5.200 1.00 91.69 192 PRO A N 1
ATOM 1548 C CA . PRO A 1 192 ? -0.370 -23.411 -6.068 1.00 91.69 192 PRO A CA 1
ATOM 1549 C C . PRO A 1 192 ? 0.940 -24.218 -6.075 1.00 91.69 192 PRO A C 1
ATOM 1551 O O . PRO A 1 192 ? 1.428 -24.644 -5.023 1.00 91.69 192 PRO A O 1
ATOM 1554 N N . ALA A 1 193 ? 1.558 -24.352 -7.251 1.00 89.75 193 ALA A N 1
ATOM 1555 C CA . ALA A 1 193 ? 2.776 -25.139 -7.497 1.00 89.75 193 ALA A CA 1
ATOM 1556 C C . ALA A 1 193 ? 4.094 -24.410 -7.132 1.00 89.75 193 ALA A C 1
ATOM 1558 O O . ALA A 1 193 ? 5.151 -24.663 -7.708 1.00 89.75 193 ALA A O 1
ATOM 1559 N N . ILE A 1 194 ? 4.060 -23.503 -6.150 1.00 89.94 194 ILE A N 1
ATOM 1560 C CA . ILE A 1 194 ? 5.211 -22.656 -5.777 1.00 89.94 194 ILE A CA 1
ATOM 1561 C C . ILE A 1 194 ? 6.409 -23.437 -5.209 1.00 89.94 194 ILE A C 1
ATOM 1563 O O . ILE A 1 194 ? 7.535 -22.944 -5.228 1.00 89.94 194 ILE A O 1
ATOM 1567 N N . GLN A 1 195 ? 6.183 -24.650 -4.699 1.00 87.75 195 GLN A N 1
ATOM 1568 C CA . GLN A 1 195 ? 7.251 -25.527 -4.201 1.00 87.75 195 GLN A CA 1
ATOM 1569 C C . GLN A 1 195 ? 7.920 -26.334 -5.319 1.00 87.75 195 GLN A C 1
ATOM 1571 O O . GLN A 1 195 ? 9.067 -26.749 -5.162 1.00 87.75 195 GLN A O 1
ATOM 1576 N N . ASP A 1 196 ? 7.209 -26.552 -6.427 1.00 86.12 196 ASP A N 1
ATOM 1577 C CA . ASP A 1 196 ? 7.685 -27.367 -7.546 1.00 86.12 196 ASP A CA 1
ATOM 1578 C C . ASP A 1 196 ? 8.612 -26.552 -8.465 1.00 86.12 196 ASP A C 1
ATOM 1580 O O . ASP A 1 196 ? 9.541 -27.091 -9.065 1.00 86.12 196 ASP A O 1
ATOM 1584 N N . GLU A 1 197 ? 8.400 -25.234 -8.523 1.00 83.56 197 GLU A N 1
ATOM 1585 C CA . GLU A 1 197 ? 9.208 -24.277 -9.283 1.00 83.56 197 GLU A CA 1
ATOM 1586 C C . GLU A 1 197 ? 9.784 -23.205 -8.331 1.00 83.56 197 GLU A C 1
ATOM 1588 O O . GLU A 1 197 ? 9.153 -22.160 -8.115 1.00 83.56 197 GLU A O 1
ATOM 1593 N N . PRO A 1 198 ? 10.967 -23.440 -7.723 1.00 69.94 198 PRO A N 1
ATOM 1594 C CA . PRO A 1 198 ? 11.570 -22.487 -6.798 1.00 69.94 198 PRO A CA 1
ATOM 1595 C C . PRO A 1 198 ? 11.966 -21.180 -7.509 1.00 69.94 198 PRO A C 1
ATOM 1597 O O . PRO A 1 198 ? 12.252 -21.183 -8.710 1.00 69.94 198 PRO A O 1
ATOM 1600 N N . PRO A 1 199 ? 12.031 -20.050 -6.779 1.00 78.19 199 PRO A N 1
ATOM 1601 C CA . PRO A 1 199 ? 12.340 -18.758 -7.378 1.00 78.19 199 PRO A CA 1
ATOM 1602 C C . PRO A 1 199 ? 13.758 -18.733 -7.964 1.00 78.19 199 PRO A C 1
ATOM 1604 O O . PRO A 1 199 ? 14.703 -19.232 -7.353 1.00 78.19 199 PRO A O 1
ATOM 1607 N N . LEU A 1 200 ? 13.922 -18.061 -9.111 1.00 73.19 200 LEU A N 1
ATOM 1608 C CA . LEU A 1 200 ? 15.223 -17.869 -9.778 1.00 73.19 200 LEU A CA 1
ATOM 1609 C C . LEU A 1 200 ? 16.258 -17.168 -8.880 1.00 73.19 200 LEU A C 1
ATOM 1611 O O . LEU A 1 200 ? 17.459 -17.369 -9.036 1.00 73.19 200 LEU A O 1
ATOM 1615 N N . HIS A 1 201 ? 15.789 -16.336 -7.950 1.00 81.69 201 HIS A N 1
ATOM 1616 C CA . HIS A 1 201 ? 16.594 -15.648 -6.949 1.00 81.69 201 HIS A CA 1
ATOM 1617 C C . HIS A 1 201 ? 15.740 -15.378 -5.699 1.00 81.69 201 HIS A C 1
ATOM 1619 O O . HIS A 1 201 ? 14.551 -15.091 -5.811 1.00 81.69 201 HIS A O 1
ATOM 1625 N N . GLN A 1 202 ? 16.310 -15.409 -4.491 1.00 76.19 202 GLN A N 1
ATOM 1626 C CA . GLN A 1 202 ? 15.517 -15.163 -3.269 1.00 76.19 202 GLN A CA 1
ATOM 1627 C C . GLN A 1 202 ? 14.913 -13.748 -3.233 1.00 76.19 202 GLN A C 1
ATOM 1629 O O . GLN A 1 202 ? 13.788 -13.560 -2.786 1.00 76.19 202 GLN A O 1
ATOM 1634 N N . GLY A 1 203 ? 15.616 -12.762 -3.797 1.00 78.25 203 GLY A N 1
ATOM 1635 C CA . GLY A 1 203 ? 15.130 -11.381 -3.911 1.00 78.25 203 GLY A CA 1
ATOM 1636 C C . GLY A 1 203 ? 13.939 -11.172 -4.861 1.00 78.25 203 GLY A C 1
ATOM 1637 O O . GLY A 1 203 ? 13.436 -10.057 -4.931 1.00 78.25 203 GLY A O 1
ATOM 1638 N N . ILE A 1 204 ? 13.468 -12.209 -5.571 1.00 85.00 204 ILE A N 1
ATOM 1639 C CA . ILE A 1 204 ? 12.268 -12.148 -6.429 1.00 85.00 204 ILE A CA 1
ATOM 1640 C C . ILE A 1 204 ? 11.065 -12.898 -5.827 1.00 85.00 204 ILE A C 1
ATOM 1642 O O . ILE A 1 204 ? 10.168 -13.324 -6.552 1.00 85.00 204 ILE A O 1
ATOM 1646 N N . ALA A 1 205 ? 11.021 -13.068 -4.500 1.00 82.88 205 ALA A N 1
ATOM 1647 C CA . ALA A 1 205 ? 9.940 -13.781 -3.810 1.00 82.88 205 ALA A CA 1
ATOM 1648 C C . ALA A 1 205 ? 8.532 -13.244 -4.150 1.00 82.88 205 ALA A C 1
ATOM 1650 O O . ALA A 1 205 ? 7.611 -14.032 -4.353 1.00 82.88 205 ALA A O 1
ATOM 1651 N N . PHE A 1 206 ? 8.380 -11.923 -4.280 1.00 82.81 206 PHE A N 1
ATOM 1652 C CA . PHE A 1 206 ? 7.111 -11.265 -4.616 1.00 82.81 206 PHE A CA 1
ATOM 1653 C C . PHE A 1 206 ? 6.589 -11.603 -6.019 1.00 82.81 206 PHE A C 1
ATOM 1655 O O . PHE A 1 206 ? 5.508 -12.189 -6.115 1.00 82.81 206 PHE A O 1
ATOM 1662 N N . PRO A 1 207 ? 7.315 -11.303 -7.115 1.00 88.75 207 PRO A N 1
ATOM 1663 C CA . PRO A 1 207 ? 6.858 -11.676 -8.451 1.00 88.75 207 PRO A CA 1
ATOM 1664 C C . PRO A 1 207 ? 6.745 -13.197 -8.616 1.00 88.75 207 PRO A C 1
ATOM 1666 O O . PRO A 1 207 ? 5.874 -13.650 -9.350 1.00 88.75 207 PRO A O 1
ATOM 1669 N N . ASN A 1 208 ? 7.531 -13.997 -7.883 1.00 90.12 208 ASN A N 1
ATOM 1670 C CA . ASN A 1 208 ? 7.358 -15.450 -7.858 1.00 90.12 208 ASN A CA 1
ATOM 1671 C C . ASN A 1 208 ? 6.015 -15.871 -7.236 1.00 90.12 208 ASN A C 1
ATOM 1673 O O . ASN A 1 208 ? 5.316 -16.717 -7.790 1.00 90.12 208 ASN A O 1
ATOM 1677 N N . ALA A 1 209 ? 5.622 -15.271 -6.109 1.00 90.00 209 ALA A N 1
ATOM 1678 C CA . ALA A 1 209 ? 4.327 -15.539 -5.490 1.00 90.00 209 ALA A CA 1
ATOM 1679 C C . ALA A 1 209 ? 3.161 -15.093 -6.388 1.00 90.00 209 ALA A C 1
ATOM 1681 O O . ALA A 1 209 ? 2.204 -15.845 -6.552 1.00 90.00 209 ALA A O 1
ATOM 1682 N N . LEU A 1 210 ? 3.265 -13.922 -7.031 1.00 89.38 210 LEU A N 1
ATOM 1683 C CA . LEU A 1 210 ? 2.268 -13.444 -8.001 1.00 89.38 210 LEU A CA 1
ATOM 1684 C C . LEU A 1 210 ? 2.151 -14.361 -9.220 1.00 89.38 210 LEU A C 1
ATOM 1686 O O . LEU A 1 210 ? 1.042 -14.682 -9.635 1.00 89.38 210 LEU A O 1
ATOM 1690 N N . TYR A 1 211 ? 3.282 -14.807 -9.772 1.00 92.31 211 TYR A N 1
ATOM 1691 C CA . TYR A 1 211 ? 3.330 -15.744 -10.894 1.00 92.31 211 TYR A CA 1
ATOM 1692 C C . TYR A 1 211 ? 2.546 -17.024 -10.583 1.00 92.31 211 TYR A C 1
ATOM 1694 O O . TYR A 1 211 ? 1.681 -17.430 -11.360 1.00 92.31 211 TYR A O 1
ATOM 1702 N N . HIS A 1 212 ? 2.794 -17.626 -9.417 1.00 92.62 212 HIS A N 1
ATOM 1703 C CA . HIS A 1 212 ? 2.105 -18.846 -8.990 1.00 92.62 212 HIS A CA 1
ATOM 1704 C C . HIS A 1 212 ? 0.642 -18.612 -8.612 1.00 92.62 212 HIS A C 1
ATOM 1706 O O . HIS A 1 212 ? -0.201 -19.463 -8.895 1.00 92.62 212 HIS A O 1
ATOM 1712 N N . LEU A 1 213 ? 0.318 -17.453 -8.034 1.00 92.00 213 LEU A N 1
ATOM 1713 C CA . LEU A 1 213 ? -1.060 -17.064 -7.742 1.00 92.00 213 LEU A CA 1
ATOM 1714 C C . LEU A 1 213 ? -1.870 -16.928 -9.035 1.00 92.00 213 LEU A C 1
ATOM 1716 O O . LEU A 1 213 ? -2.910 -17.564 -9.167 1.00 92.00 213 LEU A O 1
ATOM 1720 N N . VAL A 1 214 ? -1.384 -16.171 -10.017 1.00 89.88 214 VAL A N 1
ATOM 1721 C CA . VAL A 1 214 ? -2.101 -15.937 -11.281 1.00 89.88 214 VAL A CA 1
ATOM 1722 C C . VAL A 1 214 ? -2.213 -17.229 -12.105 1.00 89.88 214 VAL A C 1
ATOM 1724 O O . VAL A 1 214 ? -3.276 -17.514 -12.655 1.00 89.88 214 VAL A O 1
ATOM 1727 N N . ARG A 1 215 ? -1.185 -18.091 -12.109 1.00 90.38 215 ARG A N 1
ATOM 1728 C CA . ARG A 1 215 ? -1.261 -19.423 -12.745 1.00 90.38 215 ARG A CA 1
ATOM 1729 C C . ARG A 1 215 ? -2.267 -20.359 -12.083 1.00 90.38 215 ARG A C 1
ATOM 1731 O O . ARG A 1 215 ? -2.899 -21.141 -12.787 1.00 90.38 215 ARG A O 1
ATOM 1738 N N . SER A 1 216 ? -2.450 -20.272 -10.763 1.00 90.31 216 SER A N 1
ATOM 1739 C CA . SER A 1 216 ? -3.472 -21.071 -10.066 1.00 90.31 216 SER A CA 1
ATOM 1740 C C . SER A 1 216 ? -4.905 -20.715 -10.486 1.00 90.31 216 SER A C 1
ATOM 1742 O O . SER A 1 216 ? -5.809 -21.521 -10.313 1.00 90.31 216 SER A O 1
ATOM 1744 N N . LEU A 1 217 ? -5.098 -19.552 -11.120 1.00 88.69 217 LEU A N 1
ATOM 1745 C CA . LEU A 1 217 ? -6.368 -19.122 -11.716 1.00 88.69 217 LEU A CA 1
ATOM 1746 C C . LEU A 1 217 ? -6.535 -19.587 -13.172 1.00 88.69 217 LEU A C 1
ATOM 1748 O O . LEU A 1 217 ? -7.512 -19.234 -13.825 1.00 88.69 217 LEU A O 1
ATOM 1752 N N . GLY A 1 218 ? -5.574 -20.348 -13.706 1.00 87.12 218 GLY A N 1
ATOM 1753 C CA . GLY A 1 218 ? -5.574 -20.833 -15.088 1.00 87.12 218 GLY A CA 1
ATOM 1754 C C . GLY A 1 218 ? -4.943 -19.881 -16.108 1.00 87.12 218 GLY A C 1
ATOM 1755 O O . GLY A 1 218 ? -4.943 -20.187 -17.300 1.00 87.12 218 GLY A O 1
ATOM 1756 N N . ALA A 1 219 ? -4.377 -18.748 -15.681 1.00 85.81 219 ALA A N 1
ATOM 1757 C CA . ALA A 1 219 ? -3.718 -17.817 -16.591 1.00 85.81 219 ALA A CA 1
ATOM 1758 C C . ALA A 1 219 ? -2.379 -18.375 -17.105 1.00 85.81 219 ALA A C 1
ATOM 1760 O O . ALA A 1 219 ? -1.532 -18.840 -16.337 1.00 85.81 219 ALA A O 1
ATOM 1761 N N . ASN A 1 220 ? -2.162 -18.279 -18.418 1.00 86.62 220 ASN A N 1
ATOM 1762 C CA . ASN A 1 220 ? -0.919 -18.692 -19.062 1.00 86.62 220 ASN A CA 1
ATOM 1763 C C . ASN A 1 220 ? 0.055 -17.509 -19.156 1.00 86.62 220 ASN A C 1
ATOM 1765 O O . ASN A 1 220 ? 0.151 -16.857 -20.193 1.00 86.62 220 ASN A O 1
ATOM 1769 N N . VAL A 1 221 ? 0.739 -17.215 -18.050 1.00 89.62 221 VAL A N 1
ATOM 1770 C CA . VAL A 1 221 ? 1.734 -16.137 -17.948 1.00 89.62 221 VAL A CA 1
ATOM 1771 C C . VAL A 1 221 ? 3.138 -16.718 -17.813 1.00 89.62 221 VAL A C 1
ATOM 1773 O O . VAL A 1 221 ? 3.334 -17.706 -17.107 1.00 89.62 221 VAL A O 1
ATOM 1776 N N . SER A 1 222 ? 4.126 -16.106 -18.470 1.00 92.75 222 SER A N 1
ATOM 1777 C CA . SER A 1 222 ? 5.543 -16.435 -18.273 1.00 92.75 222 SER A CA 1
ATOM 1778 C C . SER A 1 222 ? 6.111 -15.684 -17.057 1.00 92.75 222 SER A C 1
ATOM 1780 O O . SER A 1 222 ? 5.571 -14.663 -16.618 1.00 92.75 222 SER A O 1
ATOM 1782 N N . MET A 1 223 ? 7.243 -16.150 -16.515 1.00 92.75 223 MET A N 1
ATOM 1783 C CA . MET A 1 223 ? 7.957 -15.401 -15.470 1.00 92.75 223 MET A CA 1
ATOM 1784 C C . MET A 1 223 ? 8.454 -14.041 -15.991 1.00 92.75 223 MET A C 1
ATOM 1786 O O . MET A 1 223 ? 8.418 -13.055 -15.258 1.00 92.75 223 MET A O 1
ATOM 1790 N N . ALA A 1 224 ? 8.868 -13.958 -17.259 1.00 94.38 224 ALA A N 1
ATOM 1791 C CA . ALA A 1 224 ? 9.328 -12.710 -17.861 1.00 94.38 224 ALA A CA 1
ATOM 1792 C C . ALA A 1 224 ? 8.184 -11.700 -18.013 1.00 94.38 224 ALA A C 1
ATOM 1794 O O . ALA A 1 224 ? 8.361 -10.521 -17.711 1.00 94.38 224 ALA A O 1
ATOM 1795 N N . GLU A 1 225 ? 6.993 -12.162 -18.397 1.00 93.25 225 GLU A N 1
ATOM 1796 C CA . GLU A 1 225 ? 5.772 -11.361 -18.425 1.00 93.25 225 GLU A CA 1
ATOM 1797 C C . GLU A 1 225 ? 5.413 -10.831 -17.037 1.00 93.25 225 GLU A C 1
ATOM 1799 O O . GLU A 1 225 ? 5.155 -9.634 -16.884 1.00 93.25 225 GLU A O 1
ATOM 1804 N N . MET A 1 226 ? 5.479 -11.694 -16.018 1.00 93.12 226 MET A N 1
ATOM 1805 C CA . MET A 1 226 ? 5.241 -11.307 -14.630 1.00 93.12 226 MET A CA 1
ATOM 1806 C C . MET A 1 226 ? 6.230 -10.243 -14.159 1.00 93.12 226 MET A C 1
ATOM 1808 O O . MET A 1 226 ? 5.830 -9.193 -13.659 1.00 93.12 226 MET A O 1
ATOM 1812 N N . MET A 1 227 ? 7.526 -10.474 -14.360 1.00 93.81 227 MET A N 1
ATOM 1813 C CA . MET A 1 227 ? 8.596 -9.544 -13.989 1.00 93.81 227 MET A CA 1
ATOM 1814 C C . MET A 1 227 ? 8.508 -8.220 -14.758 1.00 93.81 227 MET A C 1
ATOM 1816 O O . MET A 1 227 ? 8.770 -7.157 -14.192 1.00 93.81 227 MET A O 1
ATOM 1820 N N . GLY A 1 228 ? 8.121 -8.272 -16.033 1.00 94.38 228 GLY A N 1
ATOM 1821 C CA . GLY A 1 228 ? 7.949 -7.107 -16.890 1.00 94.38 228 GLY A CA 1
ATOM 1822 C C . GLY A 1 228 ? 6.769 -6.245 -16.462 1.00 94.38 228 GLY A C 1
ATOM 1823 O O . GLY A 1 228 ? 6.974 -5.107 -16.050 1.00 94.38 228 GLY A O 1
ATOM 1824 N N . TYR A 1 229 ? 5.541 -6.775 -16.484 1.00 92.31 229 TYR A N 1
ATOM 1825 C CA . TYR A 1 229 ? 4.337 -5.995 -16.156 1.00 92.31 229 TYR A CA 1
ATOM 1826 C C . TYR A 1 229 ? 4.261 -5.569 -14.689 1.00 92.31 229 TYR A C 1
ATOM 1828 O O . TYR A 1 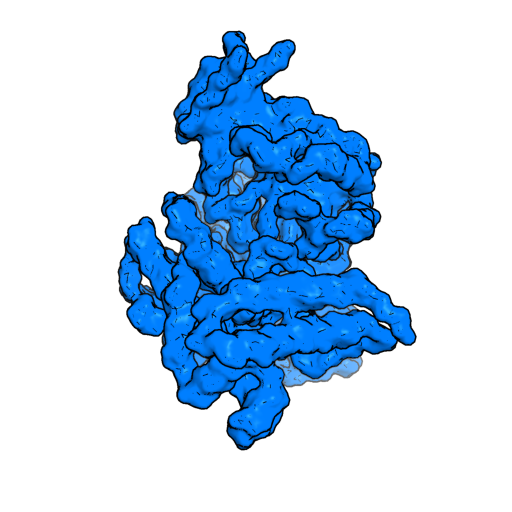229 ? 3.735 -4.490 -14.388 1.00 92.31 229 TYR A O 1
ATOM 1836 N N . SER A 1 230 ? 4.857 -6.339 -13.776 1.00 89.44 230 SER A N 1
ATOM 1837 C CA . SER A 1 230 ? 5.024 -5.900 -12.388 1.00 89.44 230 SER A CA 1
ATOM 1838 C C . SER A 1 230 ? 6.052 -4.785 -12.219 1.00 89.44 230 SER A C 1
ATOM 1840 O O . SER A 1 230 ? 5.987 -4.075 -11.226 1.00 89.44 230 SER A O 1
ATOM 1842 N N . GLY A 1 231 ? 6.933 -4.553 -13.200 1.00 90.44 231 GLY A N 1
ATOM 1843 C CA . GLY A 1 231 ? 7.955 -3.499 -13.179 1.00 90.44 231 GLY A CA 1
ATOM 1844 C C . GLY A 1 231 ? 9.262 -3.922 -12.514 1.00 90.44 231 GLY A C 1
ATOM 1845 O O . GLY A 1 231 ? 10.276 -3.248 -12.689 1.00 90.44 231 GLY A O 1
ATOM 1846 N N . TYR A 1 232 ? 9.277 -5.068 -11.827 1.00 90.44 232 TYR A N 1
ATOM 1847 C CA . TYR A 1 232 ? 10.463 -5.631 -11.174 1.00 90.44 232 TYR A CA 1
ATOM 1848 C C . TYR A 1 232 ? 11.649 -5.819 -12.126 1.00 90.44 232 TYR A C 1
ATOM 1850 O O . TYR A 1 232 ? 12.798 -5.674 -11.714 1.00 90.44 232 TYR A O 1
ATOM 1858 N N . ALA A 1 233 ? 11.396 -6.122 -13.403 1.00 94.44 233 ALA A N 1
ATOM 1859 C CA . ALA A 1 233 ? 12.443 -6.294 -14.411 1.00 94.44 233 ALA A CA 1
ATOM 1860 C C . ALA A 1 233 ? 13.272 -5.017 -14.663 1.00 94.44 233 ALA A C 1
ATOM 1862 O O . ALA A 1 233 ? 14.426 -5.110 -15.086 1.00 94.44 233 ALA A O 1
ATOM 1863 N N . PHE A 1 234 ? 12.701 -3.840 -14.387 1.00 93.88 234 PHE A N 1
ATOM 1864 C CA . PHE A 1 234 ? 13.251 -2.522 -14.738 1.00 93.88 234 PHE A CA 1
ATOM 1865 C C . PHE A 1 234 ? 13.592 -1.653 -13.524 1.00 93.88 234 PHE A C 1
ATOM 1867 O O . PHE A 1 234 ? 14.211 -0.605 -13.655 1.00 93.88 234 PHE A O 1
ATOM 1874 N N . HIS A 1 235 ? 13.206 -2.097 -12.336 1.00 90.06 235 HIS A N 1
ATOM 1875 C CA . HIS A 1 235 ? 13.456 -1.405 -11.081 1.00 90.06 235 HIS A CA 1
ATOM 1876 C C . HIS A 1 235 ? 14.941 -1.393 -10.683 1.00 90.06 235 HIS A C 1
ATOM 1878 O O . HIS A 1 235 ? 15.672 -2.335 -11.013 1.00 90.06 235 HIS A O 1
ATOM 1884 N N . LEU A 1 236 ? 15.368 -0.332 -9.986 1.00 91.69 236 LEU A N 1
ATOM 1885 C CA . LEU A 1 236 ? 16.666 -0.211 -9.319 1.00 91.69 236 LEU A CA 1
ATOM 1886 C C . LEU A 1 236 ? 16.569 0.746 -8.115 1.00 91.69 236 LEU A C 1
ATOM 1888 O O . LEU A 1 236 ? 16.428 1.954 -8.290 1.00 91.69 236 LEU A O 1
ATOM 1892 N N . ASN A 1 237 ? 16.733 0.219 -6.900 1.00 90.12 237 ASN A N 1
ATOM 1893 C CA . ASN A 1 237 ? 16.876 1.004 -5.669 1.00 90.12 237 ASN A CA 1
ATOM 1894 C C . ASN A 1 237 ? 18.205 0.708 -4.972 1.00 90.12 237 ASN A C 1
ATOM 1896 O O . ASN A 1 237 ? 18.612 -0.450 -4.837 1.00 90.12 237 ASN A O 1
ATOM 1900 N N . VAL A 1 238 ? 18.838 1.754 -4.445 1.00 88.69 238 VAL A N 1
ATOM 1901 C CA . VAL A 1 238 ? 19.968 1.627 -3.521 1.00 88.69 238 VAL A CA 1
ATOM 1902 C C . VAL A 1 238 ? 19.782 2.517 -2.304 1.00 88.69 238 VAL A C 1
ATOM 1904 O O . VAL A 1 238 ? 19.217 3.612 -2.380 1.00 88.69 238 VAL A O 1
ATOM 1907 N N . ARG A 1 239 ? 20.275 2.053 -1.158 1.00 84.44 239 ARG A N 1
ATOM 1908 C CA . ARG A 1 239 ? 20.358 2.876 0.046 1.00 84.44 239 ARG A CA 1
ATOM 1909 C C . ARG A 1 239 ? 21.442 3.950 -0.131 1.00 84.44 239 ARG A C 1
ATOM 1911 O O . ARG A 1 239 ? 22.515 3.676 -0.661 1.00 84.44 239 ARG A O 1
ATOM 1918 N N . ARG A 1 240 ? 21.182 5.180 0.328 1.00 79.44 240 ARG A N 1
ATOM 1919 C CA . ARG A 1 240 ? 22.185 6.259 0.293 1.00 79.44 240 ARG A CA 1
ATOM 1920 C C . ARG A 1 240 ? 23.338 5.956 1.239 1.00 79.44 240 ARG A C 1
ATOM 1922 O O . ARG A 1 240 ? 23.135 5.404 2.324 1.00 79.44 240 ARG A O 1
ATOM 1929 N N . ASN A 1 241 ? 24.537 6.387 0.860 1.00 79.06 241 ASN A N 1
ATOM 1930 C CA . ASN A 1 241 ? 25.789 6.254 1.618 1.00 79.06 241 ASN A CA 1
ATOM 1931 C C . ASN A 1 241 ? 26.328 4.820 1.810 1.00 79.06 241 ASN A C 1
ATOM 1933 O O . ASN A 1 241 ? 27.491 4.680 2.190 1.00 79.06 241 ASN A O 1
ATOM 1937 N N . THR A 1 242 ? 25.547 3.758 1.580 1.00 83.81 242 THR A N 1
ATOM 1938 C CA . THR A 1 242 ? 26.014 2.363 1.678 1.00 83.81 242 THR A CA 1
ATOM 1939 C C . THR A 1 242 ? 25.145 1.413 0.855 1.00 83.81 242 THR A C 1
ATOM 1941 O O . THR A 1 242 ? 23.930 1.572 0.801 1.00 83.81 242 THR A O 1
ATOM 1944 N N . ILE A 1 243 ? 25.754 0.390 0.255 1.00 87.50 243 ILE A N 1
ATOM 1945 C CA . ILE A 1 243 ? 25.051 -0.623 -0.545 1.00 87.50 243 ILE A CA 1
ATOM 1946 C C . ILE A 1 243 ? 24.808 -1.864 0.310 1.00 87.50 243 ILE A C 1
ATOM 1948 O O . ILE A 1 243 ? 25.628 -2.777 0.334 1.00 87.50 243 ILE A O 1
ATOM 1952 N N . GLY A 1 244 ? 23.687 -1.866 1.033 1.00 80.56 244 GLY A N 1
ATOM 1953 C CA . GLY A 1 244 ? 23.252 -2.969 1.898 1.00 80.56 244 GLY A CA 1
ATOM 1954 C C . GLY A 1 244 ? 22.290 -3.946 1.213 1.00 80.56 244 GLY A C 1
ATOM 1955 O O . GLY A 1 244 ? 21.711 -3.637 0.165 1.00 80.56 244 GLY A O 1
ATOM 1956 N N . ALA A 1 245 ? 22.096 -5.123 1.813 1.00 77.75 245 ALA A N 1
ATOM 1957 C CA . ALA A 1 245 ? 21.208 -6.179 1.308 1.00 77.75 245 ALA A CA 1
ATOM 1958 C C . ALA A 1 245 ? 19.717 -5.780 1.299 1.00 77.75 245 ALA A C 1
ATOM 1960 O O . ALA A 1 245 ? 18.927 -6.358 0.560 1.00 77.75 245 ALA A O 1
ATOM 1961 N N . GLU A 1 246 ? 19.344 -4.780 2.095 1.00 72.25 246 GLU A N 1
ATOM 1962 C CA . GLU A 1 246 ? 17.994 -4.222 2.206 1.00 72.25 246 GLU A CA 1
ATOM 1963 C C . GLU A 1 246 ? 17.577 -3.338 1.015 1.00 72.25 246 GLU A C 1
ATOM 1965 O O . GLU A 1 246 ? 16.393 -3.067 0.833 1.00 72.25 246 GLU A O 1
ATOM 1970 N N . SER A 1 247 ? 18.536 -2.907 0.192 1.00 68.50 247 SER A N 1
ATOM 1971 C CA . SER A 1 247 ? 18.363 -1.903 -0.871 1.00 68.50 247 SER A CA 1
ATOM 1972 C C . SER A 1 247 ? 17.193 -2.133 -1.855 1.00 68.50 247 SER A C 1
ATOM 1974 O O . SER A 1 247 ? 16.490 -1.165 -2.155 1.00 68.50 247 SER A O 1
ATOM 1976 N N . PRO A 1 248 ? 16.909 -3.357 -2.347 1.00 70.12 248 PRO A N 1
ATOM 1977 C CA . PRO A 1 248 ? 15.899 -3.567 -3.392 1.00 70.12 248 PRO A CA 1
ATOM 1978 C C . PRO A 1 248 ? 14.445 -3.424 -2.932 1.00 70.12 248 PRO A C 1
ATOM 1980 O O . PRO A 1 248 ? 13.560 -3.272 -3.765 1.00 70.12 248 PRO A O 1
ATOM 1983 N N . MET A 1 249 ? 14.172 -3.504 -1.626 1.00 65.62 249 MET A N 1
ATOM 1984 C CA . MET A 1 249 ? 12.807 -3.637 -1.089 1.00 65.62 249 MET A CA 1
ATOM 1985 C C . MET A 1 249 ? 12.224 -2.327 -0.534 1.00 65.62 249 MET A C 1
ATOM 1987 O O . MET A 1 249 ? 11.201 -2.333 0.145 1.00 65.62 249 MET A O 1
ATOM 1991 N N . LEU A 1 250 ? 12.875 -1.194 -0.810 1.00 68.19 250 LEU A N 1
ATOM 1992 C CA . LEU A 1 250 ? 12.601 0.097 -0.171 1.00 68.19 250 LEU A CA 1
ATOM 1993 C C . LEU A 1 250 ? 11.745 1.019 -1.054 1.00 68.19 250 LEU A C 1
ATOM 1995 O O . LEU A 1 250 ? 12.176 2.093 -1.461 1.00 68.19 250 LEU A O 1
ATOM 1999 N N . TRP A 1 251 ? 10.522 0.603 -1.358 1.00 68.31 251 TRP A N 1
ATOM 2000 C CA . TRP A 1 251 ? 9.529 1.330 -2.168 1.00 68.31 251 TRP A CA 1
ATOM 2001 C C . TRP A 1 251 ? 8.120 1.123 -1.634 1.00 68.31 251 TRP A C 1
ATOM 2003 O O . TRP A 1 251 ? 7.893 0.153 -0.923 1.00 68.31 251 TRP A O 1
ATOM 2013 N N . ASP A 1 252 ? 7.191 2.011 -1.981 1.00 70.25 252 ASP A N 1
ATOM 2014 C CA . ASP A 1 252 ? 5.794 1.873 -1.571 1.00 70.25 252 ASP A CA 1
ATOM 2015 C C . ASP A 1 252 ? 5.147 0.584 -2.102 1.00 70.25 252 ASP A C 1
ATOM 2017 O O . ASP A 1 252 ? 4.816 0.482 -3.285 1.00 70.25 252 ASP A O 1
ATOM 2021 N N . TRP A 1 253 ? 4.960 -0.396 -1.219 1.00 70.50 253 TRP A N 1
ATOM 2022 C CA . TRP A 1 253 ? 4.393 -1.697 -1.569 1.00 70.50 253 TRP A CA 1
ATOM 2023 C C . TRP A 1 253 ? 2.961 -1.584 -2.077 1.00 70.50 253 TRP A C 1
ATOM 2025 O O . TRP A 1 253 ? 2.572 -2.302 -3.000 1.00 70.50 253 TRP A O 1
ATOM 2035 N N . ASP A 1 254 ? 2.209 -0.647 -1.516 1.00 70.12 254 ASP A N 1
ATOM 2036 C CA . ASP A 1 254 ? 0.791 -0.464 -1.764 1.00 70.12 254 ASP A CA 1
ATOM 2037 C C . ASP A 1 254 ? 0.514 -0.073 -3.211 1.00 70.12 254 ASP A C 1
ATOM 2039 O O . ASP A 1 254 ? -0.189 -0.784 -3.939 1.00 70.12 254 ASP A O 1
ATOM 2043 N N . THR A 1 255 ? 1.109 1.027 -3.674 1.00 72.81 255 THR A N 1
ATOM 2044 C CA . THR A 1 255 ? 0.946 1.454 -5.067 1.00 72.81 255 THR A CA 1
ATOM 2045 C C . THR A 1 255 ? 1.717 0.574 -6.027 1.00 72.81 255 THR A C 1
ATOM 2047 O O . THR A 1 255 ? 1.230 0.317 -7.132 1.00 72.81 255 THR A O 1
ATOM 2050 N N . PHE A 1 256 ? 2.903 0.094 -5.647 1.00 77.69 256 PHE A N 1
ATOM 2051 C CA . PHE A 1 256 ? 3.728 -0.685 -6.558 1.00 77.69 256 PHE A CA 1
ATOM 2052 C C . PHE A 1 256 ? 3.046 -2.005 -6.937 1.00 77.69 256 PHE A C 1
ATOM 2054 O O . PHE A 1 256 ? 2.907 -2.310 -8.128 1.00 77.69 256 PHE A O 1
ATOM 2061 N N . LEU A 1 257 ? 2.560 -2.753 -5.940 1.00 77.44 257 LEU A N 1
ATOM 2062 C CA . LEU A 1 257 ? 1.897 -4.040 -6.146 1.00 77.44 257 LEU A CA 1
ATOM 2063 C C . LEU A 1 257 ? 0.516 -3.878 -6.795 1.00 77.44 257 LEU A C 1
ATOM 2065 O O . LEU A 1 257 ? 0.169 -4.638 -7.701 1.00 77.44 257 LEU A O 1
ATOM 2069 N N . SER A 1 258 ? -0.233 -2.841 -6.415 1.00 80.00 258 SER A N 1
ATOM 2070 C CA . SER A 1 258 ? -1.557 -2.570 -6.997 1.00 80.00 258 SER A CA 1
ATOM 2071 C C . SER A 1 258 ? -1.471 -2.178 -8.465 1.00 80.00 258 SER A C 1
ATOM 2073 O O . SER A 1 258 ? -2.210 -2.711 -9.293 1.00 80.00 258 SER A O 1
ATOM 2075 N N . ASN A 1 259 ? -0.489 -1.357 -8.845 1.00 82.44 259 ASN A N 1
ATOM 2076 C CA . ASN A 1 259 ? -0.230 -1.081 -10.259 1.00 82.44 259 ASN A CA 1
ATOM 2077 C C . ASN A 1 259 ? 0.337 -2.301 -11.007 1.00 82.44 259 ASN A C 1
ATOM 2079 O O . ASN A 1 259 ? 0.057 -2.475 -12.195 1.00 82.44 259 ASN A O 1
ATOM 2083 N N . ALA A 1 260 ? 1.105 -3.172 -10.340 1.00 84.38 260 ALA A N 1
ATOM 2084 C CA . ALA A 1 260 ? 1.565 -4.428 -10.934 1.00 84.38 260 ALA A CA 1
ATOM 2085 C C . ALA A 1 260 ? 0.387 -5.336 -11.318 1.00 84.38 260 ALA A C 1
ATOM 2087 O O . ALA A 1 260 ? 0.309 -5.777 -12.464 1.00 84.38 260 ALA A O 1
ATOM 2088 N N . LEU A 1 261 ? -0.560 -5.563 -10.406 1.00 84.44 261 LEU A N 1
ATOM 2089 C CA . LEU A 1 261 ? -1.766 -6.338 -10.702 1.00 84.44 261 LEU A CA 1
ATOM 2090 C C . LEU A 1 261 ? -2.671 -5.679 -11.741 1.00 84.44 261 LEU A C 1
ATOM 2092 O O . LEU A 1 261 ? -3.216 -6.369 -12.604 1.00 84.44 261 LEU A O 1
ATOM 2096 N N . LEU A 1 262 ? -2.766 -4.352 -11.726 1.00 85.25 262 LEU A N 1
ATOM 2097 C CA . LEU A 1 262 ? -3.521 -3.609 -12.729 1.00 85.25 262 LEU A CA 1
ATOM 2098 C C . LEU A 1 262 ? -2.926 -3.779 -14.143 1.00 85.25 262 LEU A C 1
ATOM 2100 O O . LEU A 1 262 ? -3.653 -3.843 -15.139 1.00 85.25 262 LEU A O 1
ATOM 2104 N N . ASN A 1 263 ? -1.607 -3.936 -14.272 1.00 87.75 263 ASN A N 1
ATOM 2105 C CA . ASN A 1 263 ? -0.991 -4.317 -15.549 1.00 87.75 263 ASN A CA 1
ATOM 2106 C C . ASN A 1 263 ? -1.264 -5.778 -15.926 1.00 87.75 263 ASN A C 1
ATOM 2108 O O . ASN A 1 263 ? -1.364 -6.097 -17.110 1.00 87.75 263 ASN A O 1
ATOM 2112 N N . LEU A 1 264 ? -1.442 -6.652 -14.938 1.00 85.88 264 LEU A N 1
ATOM 2113 C CA . LEU A 1 264 ? -1.750 -8.069 -15.143 1.00 85.88 264 LEU A CA 1
ATOM 2114 C C . LEU A 1 264 ? -3.232 -8.331 -15.437 1.00 85.88 264 LEU A C 1
ATOM 2116 O O . LEU A 1 264 ? -3.556 -9.388 -15.965 1.00 85.88 264 LEU A O 1
ATOM 2120 N N . GLY A 1 265 ? -4.111 -7.351 -15.212 1.00 85.69 265 GLY A N 1
ATOM 2121 C CA . GLY A 1 265 ? -5.536 -7.457 -15.528 1.00 85.69 265 GLY A CA 1
ATOM 2122 C C . GLY A 1 265 ? -6.447 -7.614 -14.316 1.00 85.69 265 GLY A C 1
ATOM 2123 O O . GLY A 1 265 ? -7.610 -7.957 -14.498 1.00 85.69 265 GLY A O 1
ATOM 2124 N N . TYR A 1 266 ? -5.961 -7.332 -13.105 1.00 86.38 266 TYR A N 1
ATOM 2125 C CA . TYR A 1 266 ? -6.725 -7.511 -11.872 1.00 86.38 266 TYR A CA 1
ATOM 2126 C C . TYR A 1 266 ? -6.856 -6.215 -11.071 1.00 86.38 266 TYR A C 1
ATOM 2128 O O . TYR A 1 266 ? -5.929 -5.406 -11.009 1.00 86.38 266 TYR A O 1
ATOM 2136 N N . HIS A 1 267 ? -8.007 -6.050 -10.423 1.00 82.31 267 HIS A N 1
ATOM 2137 C CA . HIS A 1 267 ? -8.141 -5.170 -9.268 1.00 82.31 267 HIS A CA 1
ATOM 2138 C C . HIS A 1 267 ? -7.571 -5.856 -8.026 1.00 82.31 267 HIS A C 1
ATOM 2140 O O . HIS A 1 267 ? -7.416 -7.079 -7.972 1.00 82.31 267 HIS A O 1
ATOM 2146 N N . SER A 1 268 ? -7.266 -5.063 -7.007 1.00 82.44 268 SER A N 1
ATOM 2147 C CA . SER A 1 268 ? -6.592 -5.536 -5.810 1.00 82.44 268 SER A CA 1
ATOM 2148 C C . SER A 1 268 ? -7.130 -4.884 -4.554 1.00 82.44 268 SER A C 1
ATOM 2150 O O . SER A 1 268 ? -7.500 -3.713 -4.566 1.00 82.44 268 SER A O 1
ATOM 2152 N N . ASN A 1 269 ? -7.098 -5.624 -3.454 1.00 79.00 269 ASN A N 1
ATOM 2153 C CA . ASN A 1 269 ? -7.418 -5.120 -2.126 1.00 79.00 269 ASN A CA 1
ATOM 2154 C C . ASN A 1 269 ? -6.384 -5.655 -1.133 1.00 79.00 269 ASN A C 1
ATOM 2156 O O . ASN A 1 269 ? -5.850 -6.749 -1.323 1.00 79.00 269 ASN A O 1
ATOM 2160 N N . TYR A 1 270 ? -6.066 -4.884 -0.100 1.00 79.31 270 TYR A N 1
ATOM 2161 C CA . TYR A 1 270 ? -4.961 -5.217 0.784 1.00 79.31 270 TYR A CA 1
ATOM 2162 C C . TYR A 1 270 ? -5.114 -4.659 2.192 1.00 79.31 270 TYR A C 1
ATOM 2164 O O . TYR A 1 270 ? -5.966 -3.818 2.477 1.00 79.31 270 TYR A O 1
ATOM 2172 N N . VAL A 1 271 ? -4.267 -5.176 3.074 1.00 77.62 271 VAL A N 1
ATOM 2173 C CA . VAL A 1 271 ? -4.016 -4.685 4.423 1.00 77.62 271 VAL A CA 1
ATOM 2174 C C . VAL A 1 271 ? -2.509 -4.599 4.571 1.00 77.62 271 VAL A C 1
ATOM 2176 O O . VAL A 1 271 ? -1.848 -5.627 4.446 1.00 77.62 271 VAL A O 1
ATOM 2179 N N . ASP A 1 272 ? -1.988 -3.406 4.845 1.00 73.12 272 ASP A N 1
ATOM 2180 C CA . ASP A 1 272 ? -0.589 -3.198 5.217 1.00 73.12 272 ASP A CA 1
ATOM 2181 C C . ASP A 1 272 ? -0.512 -2.635 6.640 1.00 73.12 272 ASP A C 1
ATOM 2183 O O . ASP A 1 272 ? -1.096 -1.600 6.959 1.00 73.12 272 ASP A O 1
ATOM 2187 N N . TYR A 1 273 ? 0.192 -3.343 7.521 1.00 68.06 273 TYR A N 1
ATOM 2188 C CA . TYR A 1 273 ? 0.455 -2.893 8.877 1.00 68.06 273 TYR A CA 1
ATOM 2189 C C . TYR A 1 273 ? 1.911 -3.181 9.274 1.00 68.06 273 TYR A C 1
ATOM 2191 O O . TYR A 1 273 ? 2.223 -4.170 9.950 1.00 68.06 273 TYR A O 1
ATOM 2199 N N . GLN A 1 274 ? 2.793 -2.246 8.915 1.00 56.47 274 GLN A N 1
ATOM 2200 C CA . GLN A 1 274 ? 4.254 -2.315 9.089 1.00 56.47 274 GLN A CA 1
ATOM 2201 C C . GLN A 1 274 ? 4.740 -2.209 10.557 1.00 56.47 274 GLN A C 1
ATOM 2203 O O . GLN A 1 274 ? 5.862 -2.589 10.887 1.00 56.47 274 GLN A O 1
ATOM 2208 N N . HIS A 1 275 ? 3.912 -1.737 11.500 1.00 52.72 275 HIS A N 1
ATOM 2209 C CA . HIS A 1 275 ? 4.281 -1.606 12.928 1.00 52.72 275 HIS A CA 1
ATOM 2210 C C . HIS A 1 275 ? 3.385 -2.385 13.889 1.00 52.72 275 HIS A C 1
ATOM 2212 O O . HIS A 1 275 ? 3.233 -2.040 15.064 1.00 52.72 275 HIS A O 1
ATOM 2218 N N . PHE A 1 276 ? 2.826 -3.501 13.427 1.00 51.78 276 PHE A N 1
ATOM 2219 C CA . PHE A 1 276 ? 1.889 -4.330 14.204 1.00 51.78 276 PHE A CA 1
ATOM 2220 C C . PHE A 1 276 ? 2.526 -4.877 15.478 1.00 51.78 276 PHE A C 1
ATOM 2222 O O . PHE A 1 276 ? 1.841 -5.175 16.461 1.00 51.78 276 PHE A O 1
ATOM 2229 N N . LYS A 1 277 ? 3.863 -4.919 15.468 1.00 47.62 277 LYS A N 1
ATOM 2230 C CA . LYS A 1 277 ? 4.709 -5.252 16.600 1.00 47.62 277 LYS A CA 1
ATOM 2231 C C . LYS A 1 277 ? 4.651 -4.261 17.758 1.00 47.62 277 LYS A C 1
ATOM 2233 O O . LYS A 1 277 ? 4.690 -4.656 18.921 1.00 47.62 277 LYS A O 1
ATOM 2238 N N . ASN A 1 278 ? 4.604 -2.975 17.427 1.00 48.59 278 ASN A N 1
ATOM 2239 C CA . ASN A 1 278 ? 4.696 -1.883 18.392 1.00 48.59 278 ASN A CA 1
ATOM 2240 C C . ASN A 1 278 ? 3.310 -1.450 18.880 1.00 48.59 278 ASN A C 1
ATOM 2242 O O . ASN A 1 278 ? 3.191 -0.857 19.952 1.00 48.59 278 ASN A O 1
ATOM 2246 N N . ALA A 1 279 ? 2.261 -1.800 18.132 1.00 53.00 279 ALA A N 1
ATOM 2247 C CA . ALA A 1 279 ? 0.887 -1.662 18.573 1.00 53.00 279 ALA A CA 1
ATOM 2248 C C . ALA A 1 279 ? 0.597 -2.660 19.705 1.00 53.00 279 ALA A C 1
ATOM 2250 O O . ALA A 1 279 ? 0.511 -3.878 19.493 1.00 53.00 279 ALA A O 1
ATOM 2251 N N . GLY A 1 280 ? 0.437 -2.131 20.922 1.00 56.09 280 GLY A N 1
ATOM 2252 C CA . GLY A 1 280 ? -0.140 -2.878 22.038 1.00 56.09 280 GLY A CA 1
ATOM 2253 C C . GLY A 1 280 ? -1.544 -3.396 21.701 1.00 56.09 280 GLY A C 1
ATOM 2254 O O . GLY A 1 280 ? -2.111 -3.076 20.656 1.00 56.09 280 GLY A O 1
ATOM 2255 N N . ALA A 1 281 ? -2.123 -4.206 22.588 1.00 61.78 281 ALA A N 1
ATOM 2256 C CA . ALA A 1 281 ? -3.491 -4.682 22.415 1.00 61.78 281 ALA A CA 1
ATOM 2257 C C . ALA A 1 281 ? -4.466 -3.494 22.321 1.00 61.78 281 ALA A C 1
ATOM 2259 O O . ALA A 1 281 ? -4.751 -2.841 23.324 1.00 61.78 281 ALA A O 1
ATOM 2260 N N . SER A 1 282 ? -4.955 -3.207 21.113 1.00 60.94 282 SER A N 1
ATOM 2261 C CA . SER A 1 282 ? -5.856 -2.091 20.825 1.00 60.94 282 SER A CA 1
ATOM 2262 C C . SER A 1 282 ? -7.076 -2.551 20.024 1.00 60.94 282 SER A C 1
ATOM 2264 O O . SER A 1 282 ? -7.073 -3.601 19.365 1.00 60.94 282 SER A O 1
ATOM 2266 N N . THR A 1 283 ? -8.145 -1.755 20.078 1.00 63.53 283 THR A N 1
ATOM 2267 C CA . THR A 1 283 ? -9.336 -1.921 19.228 1.00 63.53 283 THR A CA 1
ATOM 2268 C C . THR A 1 283 ? -8.965 -1.864 17.752 1.00 63.53 283 THR A C 1
ATOM 2270 O O . THR A 1 283 ? -9.431 -2.691 16.976 1.00 63.53 283 THR A O 1
ATOM 2273 N N . HIS A 1 284 ? -8.063 -0.952 17.388 1.00 66.69 284 HIS A N 1
ATOM 2274 C CA . HIS A 1 284 ? -7.526 -0.777 16.040 1.00 66.69 284 HIS A CA 1
ATOM 2275 C C . HIS A 1 284 ? -6.845 -2.041 15.511 1.00 66.69 284 HIS A C 1
ATOM 2277 O O . HIS A 1 284 ? -7.226 -2.572 14.468 1.00 66.69 284 HIS A O 1
ATOM 2283 N N . LYS A 1 285 ? -5.918 -2.602 16.297 1.00 73.56 285 LYS A N 1
ATOM 2284 C CA . LYS A 1 285 ? -5.233 -3.859 15.974 1.00 73.56 285 LYS A CA 1
ATOM 2285 C C . LYS A 1 285 ? -6.228 -5.006 15.798 1.00 73.56 285 LYS A C 1
ATOM 2287 O O . LYS A 1 285 ? -6.126 -5.780 14.850 1.00 73.56 285 LYS A O 1
ATOM 2292 N N . THR A 1 286 ? -7.213 -5.077 16.698 1.00 75.88 286 THR A N 1
ATOM 2293 C CA . THR A 1 286 ? -8.293 -6.077 16.671 1.00 75.88 286 THR A CA 1
ATOM 2294 C C . THR A 1 286 ? -9.134 -5.948 15.391 1.00 75.88 286 THR A C 1
ATOM 2296 O O . THR A 1 286 ? -9.379 -6.925 14.690 1.00 75.88 286 THR A O 1
ATOM 2299 N N . ARG A 1 287 ? -9.534 -4.726 15.034 1.00 76.62 287 ARG A N 1
ATOM 2300 C CA . ARG A 1 287 ? -10.309 -4.428 13.825 1.00 76.62 287 ARG A CA 1
ATOM 2301 C C . ARG A 1 287 ? -9.567 -4.844 12.556 1.00 76.62 287 ARG A C 1
ATOM 2303 O O . ARG A 1 287 ? -10.154 -5.520 11.716 1.00 76.62 287 ARG A O 1
ATOM 2310 N N . ASN A 1 288 ? -8.291 -4.484 12.438 1.00 76.75 288 ASN A N 1
ATOM 2311 C CA . ASN A 1 288 ? -7.517 -4.709 11.216 1.00 76.75 288 ASN A CA 1
ATOM 2312 C C . ASN A 1 288 ? -7.231 -6.191 10.961 1.00 76.75 288 ASN A C 1
ATOM 2314 O O . ASN A 1 288 ? -7.352 -6.636 9.821 1.00 76.75 288 ASN A O 1
ATOM 2318 N N . PHE A 1 289 ? -6.932 -6.987 11.996 1.00 84.69 289 PHE A N 1
ATOM 2319 C CA . PHE A 1 289 ? -6.749 -8.428 11.782 1.00 84.69 289 PHE A CA 1
ATOM 2320 C C . PHE A 1 289 ? -8.065 -9.130 11.421 1.00 84.69 289 PHE A C 1
ATOM 2322 O O . PHE A 1 289 ? -8.067 -10.008 10.561 1.00 84.69 289 PHE A O 1
ATOM 2329 N N . LEU A 1 290 ? -9.189 -8.746 12.043 1.00 85.12 290 LEU A N 1
ATOM 2330 C CA . LEU A 1 290 ? -10.502 -9.309 11.707 1.00 85.12 290 LEU A CA 1
ATOM 2331 C C . LEU A 1 290 ? -10.921 -8.926 10.287 1.00 85.12 290 LEU A C 1
ATOM 2333 O O . LEU A 1 290 ? -11.507 -9.740 9.577 1.00 85.12 290 LEU A O 1
ATOM 2337 N N . TYR A 1 291 ? -10.597 -7.703 9.867 1.00 83.69 291 TYR A N 1
ATOM 2338 C CA . TYR A 1 291 ? -10.791 -7.264 8.493 1.00 83.69 291 TYR A CA 1
ATOM 2339 C C . TYR A 1 291 ? -9.924 -8.072 7.518 1.00 83.69 291 TYR A C 1
ATOM 2341 O O . TYR A 1 291 ? -10.455 -8.579 6.535 1.00 83.69 291 TYR A O 1
ATOM 2349 N N . ALA A 1 292 ? -8.632 -8.269 7.807 1.00 87.69 292 ALA A N 1
ATOM 2350 C CA . ALA A 1 292 ? -7.750 -9.091 6.975 1.00 87.69 292 ALA A CA 1
ATOM 2351 C C . ALA A 1 292 ? -8.263 -10.535 6.848 1.00 87.69 292 ALA A C 1
ATOM 2353 O O . ALA A 1 292 ? -8.254 -11.102 5.756 1.00 87.69 292 ALA A O 1
ATOM 2354 N N . LEU A 1 293 ? -8.761 -11.114 7.946 1.00 90.75 293 LEU A N 1
ATOM 2355 C CA . LEU A 1 293 ? -9.361 -12.447 7.945 1.00 90.75 293 LEU A CA 1
ATOM 2356 C C . LEU A 1 293 ? -10.580 -12.518 7.016 1.00 90.75 293 LEU A C 1
ATOM 2358 O O . LEU A 1 293 ? -10.669 -13.431 6.197 1.00 90.75 293 LEU A O 1
ATOM 2362 N N . ASP A 1 294 ? -11.498 -11.558 7.116 1.00 88.69 294 ASP A N 1
ATOM 2363 C CA . ASP A 1 294 ? -12.662 -11.500 6.231 1.00 88.69 294 ASP A CA 1
ATOM 2364 C C . ASP A 1 294 ? -12.265 -11.272 4.776 1.00 88.69 294 ASP A C 1
ATOM 2366 O O . ASP A 1 294 ? -12.759 -11.977 3.907 1.00 88.69 294 ASP A O 1
ATOM 2370 N N . MET A 1 295 ? -11.328 -10.360 4.516 1.00 88.88 295 MET A N 1
ATOM 2371 C CA . MET A 1 295 ? -10.826 -10.069 3.174 1.00 88.88 295 MET A CA 1
ATOM 2372 C C . MET A 1 295 ? -10.264 -11.327 2.496 1.00 88.88 295 MET A C 1
ATOM 2374 O O . MET A 1 295 ? -10.581 -11.597 1.337 1.00 88.88 295 MET A O 1
ATOM 2378 N N . ILE A 1 296 ? -9.473 -12.122 3.225 1.00 92.44 296 ILE A N 1
ATOM 2379 C CA . ILE A 1 296 ? -8.936 -13.401 2.740 1.00 92.44 296 ILE A CA 1
ATOM 2380 C C . ILE A 1 296 ? -10.074 -14.399 2.484 1.00 92.44 296 ILE A C 1
ATOM 2382 O O . ILE A 1 296 ? -10.128 -15.002 1.412 1.00 92.44 296 ILE A O 1
ATOM 2386 N N . ARG A 1 297 ? -11.006 -14.560 3.434 1.00 92.12 297 ARG A N 1
ATOM 2387 C CA . ARG A 1 297 ? -12.146 -15.491 3.310 1.00 92.12 297 ARG A CA 1
ATOM 2388 C C . ARG A 1 297 ? -13.049 -15.131 2.130 1.00 92.12 297 ARG A C 1
ATOM 2390 O O . ARG A 1 297 ? -13.384 -16.001 1.331 1.00 92.12 297 ARG A O 1
ATOM 2397 N N . ASP A 1 298 ? -13.395 -13.855 1.982 1.00 89.94 298 ASP A N 1
ATOM 2398 C CA . ASP A 1 298 ? -14.201 -13.330 0.879 1.00 89.94 298 ASP A CA 1
ATOM 2399 C C . ASP A 1 298 ? -13.529 -13.570 -0.476 1.00 89.94 298 ASP A C 1
ATOM 2401 O O . ASP A 1 298 ? -14.198 -13.945 -1.438 1.00 89.94 298 ASP A O 1
ATOM 2405 N N . SER A 1 299 ? -12.213 -13.354 -0.565 1.00 91.88 299 SER A N 1
ATOM 2406 C CA . SER A 1 299 ? -11.449 -13.590 -1.795 1.00 91.88 299 SER A CA 1
ATOM 2407 C C . SER A 1 299 ? -11.460 -15.070 -2.183 1.00 91.88 299 SER A C 1
ATOM 2409 O O . SER A 1 299 ? -11.814 -15.410 -3.314 1.00 91.88 299 SER A O 1
ATOM 2411 N N . ILE A 1 300 ? -11.220 -15.957 -1.213 1.00 94.00 300 ILE A N 1
ATOM 2412 C CA . ILE A 1 300 ? -11.245 -17.411 -1.419 1.00 94.00 300 ILE A CA 1
ATOM 2413 C C . ILE A 1 300 ? -12.644 -17.890 -1.820 1.00 94.00 300 ILE A C 1
ATOM 2415 O O . ILE A 1 300 ? -12.770 -18.722 -2.716 1.00 94.00 300 ILE A O 1
ATOM 2419 N N . ASN A 1 301 ? -13.705 -17.337 -1.223 1.00 92.00 301 ASN A N 1
ATOM 2420 C CA . ASN A 1 301 ? -15.087 -17.633 -1.614 1.00 92.00 301 ASN A CA 1
ATOM 2421 C C . ASN A 1 301 ? -15.392 -17.239 -3.067 1.00 92.00 301 ASN A C 1
ATOM 2423 O O . ASN A 1 301 ? -16.206 -17.895 -3.716 1.00 92.00 301 ASN A O 1
ATOM 2427 N N . ARG A 1 302 ? -14.726 -16.204 -3.595 1.00 90.75 302 ARG A N 1
ATOM 2428 C CA . ARG A 1 302 ? -14.799 -15.818 -5.015 1.00 90.75 302 ARG A CA 1
ATOM 2429 C C . ARG A 1 302 ? -13.907 -16.663 -5.932 1.00 90.75 302 ARG A C 1
ATOM 2431 O O . ARG A 1 302 ? -13.938 -16.455 -7.139 1.00 90.75 302 ARG A O 1
ATOM 2438 N N . GLY A 1 303 ? -13.132 -17.601 -5.387 1.00 91.81 303 GLY A N 1
ATOM 2439 C CA . GLY A 1 303 ? -12.209 -18.444 -6.148 1.00 91.81 303 GLY A CA 1
ATOM 2440 C C . GLY A 1 303 ? -10.802 -17.864 -6.310 1.00 91.81 303 GLY A C 1
ATOM 2441 O O . GLY A 1 303 ? -10.016 -18.414 -7.074 1.00 91.81 303 GLY A O 1
ATOM 2442 N N . TYR A 1 304 ? -10.464 -16.785 -5.599 1.00 92.75 304 TYR A N 1
ATOM 2443 C CA . TYR A 1 304 ? -9.150 -16.149 -5.679 1.00 92.75 304 TYR A CA 1
ATOM 2444 C C . TYR A 1 304 ? -8.310 -16.446 -4.423 1.00 92.75 304 TYR A C 1
ATOM 2446 O O . TYR A 1 304 ? -8.762 -16.182 -3.307 1.00 92.75 304 TYR A O 1
ATOM 2454 N N . PRO A 1 305 ? -7.083 -16.983 -4.558 1.00 95.19 305 PRO A N 1
ATOM 2455 C CA . PRO A 1 305 ? -6.151 -17.085 -3.441 1.00 95.19 305 PRO A CA 1
ATOM 2456 C C . PRO A 1 305 ? -5.695 -15.707 -2.942 1.00 95.19 305 PRO A C 1
ATOM 2458 O O . PRO A 1 305 ? -5.696 -14.722 -3.683 1.00 95.19 305 PRO A O 1
ATOM 2461 N N . ALA A 1 306 ? -5.232 -15.661 -1.696 1.00 93.81 306 ALA A N 1
ATOM 2462 C CA . ALA A 1 306 ? -4.639 -14.473 -1.088 1.00 93.81 306 ALA A CA 1
ATOM 2463 C C . ALA A 1 306 ? -3.117 -14.611 -0.953 1.00 93.81 306 ALA A C 1
ATOM 2465 O O . ALA A 1 306 ? -2.593 -15.718 -0.854 1.00 93.81 306 ALA A O 1
ATOM 2466 N N . LEU A 1 307 ? -2.400 -13.495 -0.880 1.00 91.75 307 LEU A N 1
ATOM 2467 C CA . LEU A 1 307 ? -1.008 -13.439 -0.441 1.00 91.75 307 LEU A CA 1
ATOM 2468 C C . LEU A 1 307 ? -0.949 -12.978 1.011 1.00 91.75 307 LEU A C 1
ATOM 2470 O O . LEU A 1 307 ? -1.668 -12.064 1.411 1.00 91.75 307 LEU A O 1
ATOM 2474 N N . LEU A 1 308 ? -0.069 -13.595 1.790 1.00 89.56 308 LEU A N 1
ATOM 2475 C CA . LEU A 1 308 ? 0.152 -13.263 3.190 1.00 89.56 308 LEU A CA 1
ATOM 2476 C C . LEU A 1 308 ? 1.650 -13.293 3.493 1.00 89.56 308 LEU A C 1
ATOM 2478 O O . LEU A 1 308 ? 2.304 -14.331 3.350 1.00 89.56 308 LEU A O 1
ATOM 2482 N N . LEU A 1 309 ? 2.196 -12.157 3.917 1.00 84.69 309 LEU A N 1
ATOM 2483 C CA . LEU A 1 309 ? 3.600 -12.050 4.303 1.00 84.69 309 LEU A CA 1
ATOM 2484 C C . LEU A 1 309 ? 3.832 -12.701 5.668 1.00 84.69 309 LEU A C 1
ATOM 2486 O O . LEU A 1 309 ? 3.010 -12.584 6.576 1.00 84.69 309 LEU A O 1
ATOM 2490 N N . GLY A 1 310 ? 4.966 -13.385 5.837 1.00 78.50 310 GLY A N 1
ATOM 2491 C CA . GLY A 1 310 ? 5.399 -13.840 7.161 1.00 78.50 310 GLY A CA 1
ATOM 2492 C C . GLY A 1 310 ? 4.544 -14.957 7.774 1.00 78.50 310 GLY A C 1
ATOM 2493 O O . GLY A 1 310 ? 4.668 -15.239 8.967 1.00 78.50 310 GLY A O 1
ATOM 2494 N N . ALA A 1 311 ? 3.662 -15.592 6.994 1.00 82.56 311 ALA A N 1
ATOM 2495 C CA . ALA A 1 311 ? 2.752 -16.625 7.491 1.00 82.56 311 ALA A CA 1
ATOM 2496 C C . ALA A 1 311 ? 3.487 -17.925 7.863 1.00 82.56 311 ALA A C 1
ATOM 2498 O O . ALA A 1 311 ? 3.208 -18.558 8.887 1.00 82.56 311 ALA A O 1
ATOM 2499 N N . LEU A 1 312 ? 4.433 -18.330 7.013 1.00 83.00 312 LEU A N 1
ATOM 2500 C CA . LEU A 1 312 ? 5.096 -19.634 7.052 1.00 83.00 312 LEU A CA 1
ATOM 2501 C C . LEU A 1 312 ? 6.610 -19.501 7.216 1.00 83.00 312 LEU A C 1
ATOM 2503 O O . LEU A 1 312 ? 7.185 -20.097 8.132 1.00 83.00 312 LEU A O 1
ATOM 2507 N N . SER A 1 313 ? 7.228 -18.705 6.349 1.00 77.75 313 SER A N 1
ATOM 2508 C CA . SER A 1 313 ? 8.630 -18.302 6.392 1.00 77.75 313 SER A CA 1
ATOM 2509 C C . SER A 1 313 ? 8.745 -16.776 6.269 1.00 77.75 313 SER A C 1
ATOM 2511 O O . SER A 1 313 ? 7.767 -16.065 6.479 1.00 77.75 313 SER A O 1
ATOM 2513 N N . TYR A 1 314 ? 9.942 -16.266 5.972 1.00 71.75 314 TYR A N 1
ATOM 2514 C CA . TYR A 1 314 ? 10.171 -14.837 5.728 1.00 71.75 314 TYR A CA 1
ATOM 2515 C C . TYR A 1 314 ? 9.652 -14.366 4.354 1.00 71.75 314 TYR A C 1
ATOM 2517 O O . TYR A 1 314 ? 9.669 -13.169 4.089 1.00 71.75 314 TYR A O 1
ATOM 2525 N N . ASP A 1 315 ? 9.197 -15.290 3.502 1.00 74.38 315 ASP A N 1
ATOM 2526 C CA . ASP A 1 315 ? 8.692 -15.014 2.155 1.00 74.38 315 ASP A CA 1
ATOM 2527 C C . ASP A 1 315 ? 7.147 -14.854 2.150 1.00 74.38 315 ASP A C 1
ATOM 2529 O O . ASP A 1 315 ? 6.480 -15.045 3.175 1.00 74.38 315 ASP A O 1
ATOM 2533 N N . LEU A 1 316 ? 6.550 -14.502 1.000 1.00 84.75 316 LEU A N 1
ATOM 2534 C CA . LEU A 1 316 ? 5.087 -14.483 0.852 1.00 84.75 316 LEU A CA 1
ATOM 2535 C C . LEU A 1 316 ? 4.532 -15.891 0.691 1.00 84.75 316 LEU A C 1
ATOM 2537 O O . LEU A 1 316 ? 4.953 -16.644 -0.190 1.00 84.75 316 LEU A O 1
ATOM 2541 N N . ALA A 1 317 ? 3.524 -16.200 1.499 1.00 90.56 317 ALA A N 1
ATOM 2542 C CA . ALA A 1 317 ? 2.724 -17.399 1.350 1.00 90.56 317 ALA A CA 1
ATOM 2543 C C . ALA A 1 317 ? 1.475 -17.109 0.515 1.00 90.56 317 ALA A C 1
ATOM 2545 O O . ALA A 1 317 ? 0.833 -16.071 0.679 1.00 90.56 317 ALA A O 1
ATOM 2546 N N . ILE A 1 318 ? 1.101 -18.061 -0.335 1.00 94.81 318 ILE A N 1
ATOM 2547 C CA . ILE A 1 318 ? -0.185 -18.078 -1.024 1.00 94.81 318 ILE A CA 1
ATOM 2548 C C . ILE A 1 318 ? -1.170 -18.856 -0.152 1.00 94.81 318 ILE A C 1
ATOM 2550 O O . ILE A 1 318 ? -0.979 -20.044 0.123 1.00 94.81 318 ILE A O 1
ATOM 2554 N N . VAL A 1 319 ? -2.219 -18.179 0.297 1.00 96.31 319 VAL A N 1
ATOM 2555 C CA . VAL A 1 319 ? -3.336 -18.745 1.046 1.00 96.31 319 VAL A CA 1
ATOM 2556 C C . VAL A 1 319 ? -4.416 -19.163 0.057 1.00 96.31 319 VAL A C 1
ATOM 2558 O O . VAL A 1 319 ? -5.045 -18.323 -0.579 1.00 96.31 319 VAL A O 1
ATOM 2561 N N . TYR A 1 320 ? -4.630 -20.468 -0.070 1.00 96.19 320 TYR A N 1
ATOM 2562 C CA . TYR A 1 320 ? -5.540 -21.062 -1.054 1.00 96.19 320 TYR A CA 1
ATOM 2563 C C . TYR A 1 320 ? -6.787 -21.681 -0.411 1.00 96.19 320 TYR A C 1
ATOM 2565 O O . TYR A 1 320 ? -7.607 -22.284 -1.093 1.00 96.19 320 TYR A O 1
ATOM 2573 N N . GLY A 1 321 ? -6.956 -21.564 0.904 1.00 96.12 321 GLY A N 1
ATOM 2574 C CA . GLY A 1 321 ? -8.142 -22.081 1.573 1.00 96.12 321 GLY A CA 1
ATOM 2575 C C . GLY A 1 321 ? -8.260 -21.643 3.022 1.00 96.12 321 GLY A C 1
ATOM 2576 O O . GLY A 1 321 ? -7.310 -21.127 3.613 1.00 96.12 321 GLY A O 1
ATOM 2577 N N . TYR A 1 322 ? -9.420 -21.905 3.611 1.00 96.12 322 TYR A N 1
ATOM 2578 C CA . TYR A 1 322 ? -9.696 -21.671 5.022 1.00 96.12 322 TYR A CA 1
ATOM 2579 C C . TYR A 1 322 ? -10.630 -22.743 5.603 1.00 96.12 322 TYR A C 1
ATOM 2581 O O . TYR A 1 322 ? -11.341 -23.444 4.878 1.00 96.12 322 TYR A O 1
ATOM 2589 N N . ASP A 1 323 ? -10.606 -22.886 6.925 1.00 95.06 323 ASP A N 1
ATOM 2590 C CA . ASP A 1 323 ? -11.402 -23.831 7.707 1.00 95.06 323 ASP A CA 1
ATOM 2591 C C . ASP A 1 323 ? -11.820 -23.149 9.015 1.00 95.06 323 ASP A C 1
ATOM 2593 O O . ASP A 1 323 ? -11.014 -22.996 9.934 1.00 95.06 323 ASP A O 1
ATOM 2597 N N . ASP A 1 324 ? -13.077 -22.709 9.079 1.00 92.00 324 ASP A N 1
ATOM 2598 C CA . ASP A 1 324 ? -13.621 -21.968 10.218 1.00 92.00 324 ASP A CA 1
ATOM 2599 C C . ASP A 1 324 ? -13.853 -22.863 11.439 1.00 92.00 324 ASP A C 1
ATOM 2601 O O . ASP A 1 324 ? -13.799 -22.378 12.568 1.00 92.00 324 ASP A O 1
ATOM 2605 N N . GLU A 1 325 ? -14.090 -24.165 11.236 1.00 89.12 325 GLU A N 1
ATOM 2606 C CA . GLU A 1 325 ? -14.286 -25.117 12.338 1.00 89.12 325 GLU A CA 1
ATOM 2607 C C . GLU A 1 325 ? -12.990 -25.313 13.125 1.00 89.12 325 GLU A C 1
ATOM 2609 O O . GLU A 1 325 ? -13.006 -25.380 14.353 1.00 89.12 325 GLU A O 1
ATOM 2614 N N . ASN A 1 326 ? -11.860 -25.335 12.416 1.00 91.06 326 ASN A N 1
ATOM 2615 C CA . ASN A 1 326 ? -10.528 -25.465 13.004 1.00 91.06 326 ASN A CA 1
ATOM 2616 C C . ASN A 1 326 ? -9.775 -24.124 13.133 1.00 91.06 326 ASN A C 1
ATOM 2618 O O . ASN A 1 326 ? -8.628 -24.115 13.577 1.00 91.06 326 ASN A O 1
ATOM 2622 N N . GLN A 1 327 ? -10.396 -23.008 12.732 1.00 92.50 327 GLN A N 1
ATOM 2623 C CA . GLN A 1 327 ? -9.828 -21.651 12.710 1.00 92.50 327 GLN A CA 1
ATOM 2624 C C . GLN A 1 327 ? -8.434 -21.570 12.066 1.00 92.50 327 GLN A C 1
ATOM 2626 O O . GLN A 1 327 ? -7.474 -21.062 12.660 1.00 92.50 327 GLN A O 1
ATOM 2631 N N . GLN A 1 328 ? -8.305 -22.095 10.849 1.00 94.94 328 GLN A N 1
ATOM 2632 C CA . GLN A 1 328 ? -7.025 -22.180 10.146 1.00 94.94 328 GLN A CA 1
ATOM 2633 C C . GLN A 1 328 ? -7.133 -21.825 8.661 1.00 94.94 328 GLN A C 1
ATOM 2635 O O . GLN A 1 328 ? -8.124 -22.114 7.998 1.00 94.94 328 GLN A O 1
ATOM 2640 N N . LEU A 1 329 ? -6.076 -21.215 8.138 1.00 95.75 329 LEU A N 1
ATOM 2641 C CA . LEU A 1 329 ? -5.837 -20.932 6.729 1.00 95.75 329 LEU A CA 1
ATOM 2642 C C . LEU A 1 329 ? -4.930 -22.017 6.140 1.00 95.75 329 LEU A C 1
ATOM 2644 O O . LEU A 1 329 ? -3.950 -22.413 6.770 1.00 95.75 329 LEU A O 1
ATOM 2648 N N . TYR A 1 330 ? -5.210 -22.473 4.924 1.00 96.06 330 TYR A N 1
ATOM 2649 C CA . TYR A 1 330 ? -4.312 -23.344 4.168 1.00 96.06 330 TYR A CA 1
ATOM 2650 C C . TYR A 1 330 ? -3.377 -22.478 3.329 1.00 96.06 330 TYR A C 1
ATOM 2652 O O . TYR A 1 330 ? -3.829 -21.762 2.436 1.00 96.06 330 TYR A O 1
ATOM 2660 N N . ALA A 1 331 ? -2.080 -22.533 3.628 1.00 94.69 331 ALA A N 1
ATOM 2661 C CA . ALA A 1 331 ? -1.074 -21.691 2.995 1.00 94.69 331 ALA A CA 1
ATOM 2662 C C . ALA A 1 331 ? 0.117 -22.506 2.474 1.00 94.69 331 ALA A C 1
ATOM 2664 O O . ALA A 1 331 ? 0.456 -23.568 3.014 1.00 94.69 331 ALA A O 1
ATOM 2665 N N . VAL A 1 332 ? 0.769 -21.988 1.434 1.00 92.88 332 VAL A N 1
ATOM 2666 C CA . VAL A 1 332 ? 1.994 -22.544 0.852 1.00 92.88 332 VAL A CA 1
ATOM 2667 C C . VAL A 1 332 ? 2.959 -21.429 0.451 1.00 92.88 332 VAL A C 1
ATOM 2669 O O . VAL A 1 332 ? 2.546 -20.426 -0.117 1.00 92.88 332 VAL A O 1
ATOM 2672 N N . ASP A 1 333 ? 4.246 -21.602 0.735 1.00 89.94 333 ASP A N 1
ATOM 2673 C CA . ASP A 1 333 ? 5.333 -20.782 0.197 1.00 89.94 333 ASP A CA 1
ATOM 2674 C C . ASP A 1 333 ? 6.399 -21.680 -0.459 1.00 89.94 333 ASP A C 1
ATOM 2676 O O . ASP A 1 333 ? 6.233 -22.899 -0.555 1.00 89.94 333 ASP A O 1
ATOM 2680 N N . SER A 1 334 ? 7.506 -21.095 -0.918 1.00 85.31 334 SER A N 1
ATOM 2681 C CA . SER A 1 334 ? 8.598 -21.832 -1.574 1.00 85.31 334 SER A CA 1
ATOM 2682 C C . SER A 1 334 ? 9.295 -22.865 -0.670 1.00 85.31 334 SER A C 1
ATOM 2684 O O . SER A 1 334 ? 10.004 -23.736 -1.171 1.00 85.31 334 SER A O 1
ATOM 2686 N N . ARG A 1 335 ? 9.111 -22.801 0.656 1.00 84.62 335 ARG A N 1
ATOM 2687 C CA . ARG A 1 335 ? 9.825 -23.614 1.658 1.00 84.62 335 ARG A CA 1
ATOM 2688 C C . ARG A 1 335 ? 8.913 -24.567 2.429 1.00 84.62 335 ARG A C 1
ATOM 2690 O O . ARG A 1 335 ? 9.382 -25.595 2.913 1.00 84.62 335 ARG A O 1
ATOM 2697 N N . ALA A 1 336 ? 7.634 -24.245 2.581 1.00 87.38 336 ALA A N 1
ATOM 2698 C CA . ALA A 1 336 ? 6.704 -24.932 3.465 1.00 87.38 336 ALA A CA 1
ATOM 2699 C C . ALA A 1 336 ? 5.258 -24.902 2.944 1.00 87.38 336 ALA A C 1
ATOM 2701 O O . ALA A 1 336 ? 4.805 -23.954 2.312 1.00 87.38 336 ALA A O 1
ATOM 2702 N N . CYS A 1 337 ? 4.501 -25.945 3.287 1.00 91.69 337 CYS A N 1
ATOM 2703 C CA . CYS A 1 337 ? 3.065 -26.054 3.042 1.00 91.69 337 CYS A CA 1
ATOM 2704 C C . CYS A 1 337 ? 2.410 -26.606 4.307 1.00 91.69 337 CYS A C 1
ATOM 2706 O O . CYS A 1 337 ? 2.585 -27.781 4.628 1.00 91.69 337 CYS A O 1
ATOM 2708 N N . GLN A 1 338 ? 1.695 -25.767 5.053 1.00 91.12 338 GLN A N 1
ATOM 2709 C CA . GLN A 1 338 ? 1.066 -26.163 6.316 1.00 91.12 338 GLN A CA 1
ATOM 2710 C C . GLN A 1 338 ? -0.082 -25.210 6.678 1.00 91.12 338 GLN A C 1
ATOM 2712 O O . GLN A 1 338 ? -0.088 -24.065 6.220 1.00 91.12 338 GLN A O 1
ATOM 2717 N N . PRO A 1 339 ? -1.022 -25.641 7.533 1.00 93.00 339 PRO A N 1
ATOM 2718 C CA . PRO A 1 339 ? -2.055 -24.754 8.044 1.00 93.00 339 PRO A CA 1
ATOM 2719 C C . PRO A 1 339 ? -1.497 -23.632 8.935 1.00 93.00 339 PRO A C 1
ATOM 2721 O O . PRO A 1 339 ? -0.527 -23.823 9.676 1.00 93.00 339 PRO A O 1
ATOM 2724 N N . VAL A 1 340 ? -2.147 -22.471 8.885 1.00 91.56 340 VAL A N 1
ATOM 2725 C CA . VAL A 1 340 ? -1.828 -21.247 9.631 1.00 91.56 340 VAL A CA 1
ATOM 2726 C C . VAL A 1 340 ? -3.043 -20.864 10.474 1.00 91.56 340 VAL A C 1
ATOM 2728 O O . VAL A 1 340 ? -4.103 -20.574 9.936 1.00 91.56 340 VAL A O 1
ATOM 2731 N N . ALA A 1 341 ? -2.924 -20.878 11.801 1.00 91.25 341 ALA A N 1
ATOM 2732 C CA . ALA A 1 341 ? -4.050 -20.562 12.685 1.00 91.25 341 ALA A CA 1
ATOM 2733 C C . ALA A 1 341 ? -4.474 -19.087 12.561 1.00 91.25 341 ALA A C 1
ATOM 2735 O O . ALA A 1 341 ? -3.611 -18.217 12.549 1.00 91.25 341 ALA A O 1
ATOM 2736 N N . TYR A 1 342 ? -5.772 -18.771 12.585 1.00 91.75 342 TYR A N 1
ATOM 2737 C CA . TYR A 1 342 ? -6.278 -17.391 12.436 1.00 91.75 342 TYR A CA 1
ATOM 2738 C C . TYR A 1 342 ? -5.638 -16.405 13.422 1.00 91.75 342 TYR A C 1
ATOM 2740 O O . TYR A 1 342 ? -5.269 -15.291 13.056 1.00 91.75 342 TYR A O 1
ATOM 2748 N N . ARG A 1 343 ? -5.405 -16.841 14.665 1.00 86.88 343 ARG A N 1
ATOM 2749 C CA . ARG A 1 343 ? -4.731 -16.042 15.702 1.00 86.88 343 ARG A CA 1
ATOM 2750 C C . ARG A 1 343 ? -3.304 -15.602 15.346 1.00 86.88 343 ARG A C 1
ATOM 2752 O O . ARG A 1 343 ? -2.809 -14.642 15.932 1.00 86.88 343 ARG A O 1
ATOM 2759 N N . SER A 1 344 ? -2.614 -16.272 14.415 1.00 84.56 344 SER A N 1
ATOM 2760 C CA . SER A 1 344 ? -1.274 -15.836 13.996 1.00 84.56 344 SER A CA 1
ATOM 2761 C C . SER A 1 344 ? -1.317 -14.534 13.203 1.00 84.56 344 SER A C 1
ATOM 2763 O O . SER A 1 344 ? -0.319 -13.825 13.199 1.00 84.56 344 SER A O 1
ATOM 2765 N N . LEU A 1 345 ? -2.462 -14.174 12.609 1.00 84.62 345 LEU A N 1
ATOM 2766 C CA . LEU A 1 345 ? -2.665 -12.846 12.020 1.00 84.62 345 LEU A CA 1
ATOM 2767 C C . LEU A 1 345 ? -2.588 -11.734 13.081 1.00 84.62 345 LEU A C 1
ATOM 2769 O O . LEU A 1 345 ? -2.288 -10.597 12.744 1.00 84.62 345 LEU A O 1
ATOM 2773 N N . TYR A 1 346 ? -2.837 -12.052 14.360 1.00 81.31 346 TYR A N 1
ATOM 2774 C CA . TYR A 1 346 ? -2.757 -11.096 15.470 1.00 81.31 346 TYR A CA 1
ATOM 2775 C C . TYR A 1 346 ? -1.426 -11.139 16.246 1.00 81.31 346 TYR A C 1
ATOM 2777 O O . TYR A 1 346 ? -0.957 -10.116 16.753 1.00 81.31 346 TYR A O 1
ATOM 2785 N N . HIS A 1 347 ? -0.793 -12.305 16.367 1.00 75.69 347 HIS A N 1
ATOM 2786 C CA . HIS A 1 347 ? 0.452 -12.441 17.140 1.00 75.69 347 HIS A CA 1
ATOM 2787 C C . HIS A 1 347 ? 1.729 -12.512 16.294 1.00 75.69 347 HIS A C 1
ATOM 2789 O O . HIS A 1 347 ? 2.823 -12.437 16.863 1.00 75.69 347 HIS A O 1
ATOM 2795 N N . GLY A 1 348 ? 1.601 -12.666 14.976 1.00 73.31 348 GLY A N 1
ATOM 2796 C CA . GLY A 1 348 ? 2.688 -13.086 14.097 1.00 73.31 348 GLY A CA 1
ATOM 2797 C C . GLY A 1 348 ? 2.904 -14.603 14.123 1.00 73.31 348 GLY A C 1
ATOM 2798 O O . GLY A 1 348 ? 2.359 -15.330 14.967 1.00 73.31 348 GLY A O 1
ATOM 2799 N N . SER A 1 349 ? 3.699 -15.107 13.179 1.00 68.00 349 SER A N 1
ATOM 2800 C CA . SER A 1 349 ? 4.004 -16.537 13.101 1.00 68.00 349 SER A CA 1
ATOM 2801 C C . SER A 1 349 ? 5.067 -16.913 14.140 1.00 68.00 349 SER A C 1
ATOM 2803 O O . SER A 1 349 ? 6.123 -16.287 14.200 1.00 68.00 349 SER A O 1
ATOM 2805 N N . PRO A 1 350 ? 4.856 -17.964 14.956 1.00 61.78 350 PRO A N 1
ATOM 2806 C CA . PRO A 1 350 ? 5.813 -18.359 15.990 1.00 61.78 350 PRO A CA 1
ATOM 2807 C C . PRO A 1 350 ? 7.131 -18.922 15.429 1.00 61.78 350 PRO A C 1
ATOM 2809 O O . PRO A 1 350 ? 8.089 -19.072 16.187 1.00 61.78 350 PRO A O 1
ATOM 2812 N N . LYS A 1 351 ? 7.182 -19.274 14.134 1.00 62.47 351 LYS A N 1
ATOM 2813 C CA . LYS A 1 351 ? 8.349 -19.898 13.479 1.00 62.47 351 LYS A CA 1
ATOM 2814 C C . LYS A 1 351 ? 9.362 -18.878 12.957 1.00 62.47 351 LYS A C 1
ATOM 2816 O O . LYS A 1 351 ? 10.560 -19.143 12.955 1.00 62.47 351 LYS A O 1
ATOM 2821 N N . THR A 1 352 ? 8.890 -17.712 12.546 1.00 57.50 352 THR A N 1
ATOM 2822 C CA . THR A 1 352 ? 9.689 -16.539 12.183 1.00 57.50 352 THR A CA 1
ATOM 2823 C C . THR A 1 352 ? 9.880 -15.717 13.455 1.00 57.50 352 THR A C 1
ATOM 2825 O O . THR A 1 352 ? 8.905 -15.233 14.011 1.00 57.50 352 THR A O 1
ATOM 2828 N N . GLY A 1 353 ? 11.097 -15.637 13.999 1.00 51.25 353 GLY A N 1
ATOM 2829 C CA . GLY A 1 353 ? 11.333 -15.157 15.370 1.00 51.25 353 GLY A CA 1
ATOM 2830 C C . GLY A 1 353 ? 10.623 -13.843 15.763 1.00 51.25 353 GLY A C 1
ATOM 2831 O O . GLY A 1 353 ? 10.369 -12.972 14.929 1.00 51.25 353 GLY A O 1
ATOM 2832 N N . GLN A 1 354 ? 10.380 -13.671 17.073 1.00 50.50 354 GLN A N 1
ATOM 2833 C CA . GLN A 1 354 ? 9.705 -12.506 17.689 1.00 50.50 354 GLN A CA 1
ATOM 2834 C C . GLN A 1 354 ? 10.330 -11.142 17.341 1.00 50.50 354 GLN A C 1
ATOM 2836 O O . GLN A 1 354 ? 9.761 -10.093 17.636 1.00 50.50 354 GLN A O 1
ATOM 2841 N N . THR A 1 355 ? 11.526 -11.122 16.760 1.00 43.00 355 THR A N 1
ATOM 2842 C CA . THR A 1 355 ? 12.239 -9.906 16.389 1.00 43.00 355 THR A CA 1
ATOM 2843 C C . THR A 1 355 ? 11.670 -9.226 15.141 1.00 43.00 355 THR A C 1
ATOM 2845 O O . THR A 1 355 ? 11.759 -8.003 15.096 1.00 43.00 355 THR A O 1
ATOM 2848 N N . ILE A 1 356 ? 11.043 -9.948 14.201 1.00 45.28 356 ILE A N 1
ATOM 2849 C CA . ILE A 1 356 ? 10.680 -9.400 12.872 1.00 45.28 356 ILE A CA 1
ATOM 2850 C C . ILE A 1 356 ? 9.226 -9.726 12.463 1.00 45.28 356 ILE A C 1
ATOM 2852 O O . ILE A 1 356 ? 8.540 -8.862 11.933 1.00 45.28 356 ILE A O 1
ATOM 2856 N N . SER A 1 357 ? 8.698 -10.918 12.772 1.00 50.00 357 SER A N 1
ATOM 2857 C CA . SER A 1 357 ? 7.331 -11.308 12.372 1.00 50.00 357 SER A CA 1
ATOM 2858 C C . SER A 1 357 ? 6.282 -10.814 13.356 1.00 50.00 357 SER A C 1
ATOM 2860 O O . SER A 1 357 ? 5.830 -11.557 14.226 1.00 50.00 357 SER A O 1
ATOM 2862 N N . GLN A 1 358 ? 5.893 -9.550 13.233 1.00 58.66 358 GLN A N 1
ATOM 2863 C CA . GLN A 1 358 ? 4.547 -9.161 13.651 1.00 58.66 358 GLN A CA 1
ATOM 2864 C C . GLN A 1 358 ? 3.808 -8.363 12.582 1.00 58.66 358 GLN A C 1
ATOM 2866 O O . GLN A 1 358 ? 2.615 -8.225 12.744 1.00 58.66 358 GLN A O 1
ATOM 2871 N N . GLU A 1 359 ? 4.429 -7.908 11.492 1.00 70.31 359 GLU A N 1
ATOM 2872 C CA . GLU A 1 359 ? 3.731 -7.192 10.413 1.00 70.31 359 GLU A CA 1
ATOM 2873 C C . GLU A 1 359 ? 2.538 -7.992 9.864 1.00 70.31 359 GLU A C 1
ATOM 2875 O O . GLU A 1 359 ? 2.649 -9.190 9.596 1.00 70.31 359 GLU A O 1
ATOM 2880 N N . LEU A 1 360 ? 1.389 -7.326 9.719 1.00 78.12 360 LEU A N 1
ATOM 2881 C CA . LEU A 1 360 ? 0.212 -7.895 9.066 1.00 78.12 360 LEU A CA 1
ATOM 2882 C C . LEU A 1 360 ? 0.133 -7.297 7.666 1.00 78.12 360 LEU A C 1
ATOM 2884 O O . LEU A 1 360 ? -0.416 -6.213 7.492 1.00 78.12 360 LEU A O 1
ATOM 2888 N N . TYR A 1 361 ? 0.691 -8.014 6.694 1.00 80.88 361 TYR A N 1
ATOM 2889 C CA . TYR A 1 361 ? 0.589 -7.662 5.283 1.00 80.88 361 TYR A CA 1
ATOM 2890 C C . TYR A 1 361 ? -0.143 -8.766 4.523 1.00 80.88 361 TYR A C 1
ATOM 2892 O O . TYR A 1 361 ? 0.361 -9.889 4.401 1.00 80.88 361 TYR A O 1
ATOM 2900 N N . ALA A 1 362 ? -1.343 -8.458 4.040 1.00 86.25 362 ALA A N 1
ATOM 2901 C CA . ALA A 1 362 ? -2.194 -9.376 3.295 1.00 86.25 362 ALA A CA 1
ATOM 2902 C C . ALA A 1 362 ? -2.721 -8.706 2.030 1.00 86.25 362 ALA A C 1
ATOM 2904 O O . ALA A 1 362 ? -3.079 -7.532 2.044 1.00 86.25 362 ALA A O 1
ATOM 2905 N N . TYR A 1 363 ? -2.812 -9.468 0.947 1.00 86.81 363 TYR A N 1
ATOM 2906 C CA . TYR A 1 363 ? -3.147 -8.943 -0.368 1.00 86.81 363 TYR A CA 1
ATOM 2907 C C . TYR A 1 363 ? -4.053 -9.918 -1.119 1.00 86.81 363 TYR A C 1
ATOM 2909 O O . TYR A 1 363 ? -3.808 -11.123 -1.108 1.00 86.81 363 TYR A O 1
ATOM 2917 N N . VAL A 1 364 ? -5.109 -9.427 -1.760 1.00 88.81 364 VAL A N 1
ATOM 2918 C CA . VAL A 1 364 ? -6.087 -10.252 -2.480 1.00 88.81 364 VAL A CA 1
ATOM 2919 C C . VAL A 1 364 ? -6.418 -9.665 -3.843 1.00 88.81 364 VAL A C 1
ATOM 2921 O O . VAL A 1 364 ? -6.392 -8.448 -4.033 1.00 88.81 364 VAL A O 1
ATOM 2924 N N . LEU A 1 365 ? -6.797 -10.534 -4.781 1.00 88.50 365 LEU A N 1
ATOM 2925 C CA . LEU A 1 365 ? -7.421 -10.093 -6.023 1.00 88.50 365 LEU A CA 1
ATOM 2926 C C . LEU A 1 365 ? -8.870 -9.674 -5.759 1.00 88.50 365 LEU A C 1
ATOM 2928 O O . LEU A 1 365 ? -9.632 -10.377 -5.082 1.00 88.50 365 LEU A O 1
ATOM 2932 N N . ASP A 1 366 ? -9.251 -8.540 -6.335 1.00 82.19 366 ASP A N 1
ATOM 2933 C CA . ASP A 1 366 ? -10.595 -7.967 -6.240 1.00 82.19 366 ASP A CA 1
ATOM 2934 C C . ASP A 1 366 ? -11.323 -7.990 -7.592 1.00 82.19 366 ASP A C 1
ATOM 2936 O O . ASP A 1 366 ? -11.998 -7.047 -7.994 1.00 82.19 366 ASP A O 1
ATOM 2940 N N . GLY A 1 367 ? -11.159 -9.104 -8.310 1.00 82.25 367 GLY A N 1
ATOM 2941 C CA . GLY A 1 367 ? -11.763 -9.341 -9.618 1.00 82.25 367 GLY A CA 1
ATOM 2942 C C . GLY A 1 367 ? -10.912 -8.870 -10.797 1.00 82.25 367 GLY A C 1
ATOM 2943 O O . GLY A 1 367 ? -9.853 -8.259 -10.646 1.00 82.25 367 GLY A O 1
ATOM 2944 N N . GLU A 1 368 ? -11.380 -9.207 -11.994 1.00 84.69 368 GLU A N 1
ATOM 2945 C CA . GLU A 1 368 ? -10.735 -8.844 -13.255 1.00 84.69 368 GLU A CA 1
ATOM 2946 C C . GLU A 1 368 ? -11.115 -7.428 -13.698 1.00 84.69 368 GLU A C 1
ATOM 2948 O O . GLU A 1 368 ? -12.228 -6.949 -13.466 1.00 84.69 368 GLU A O 1
ATOM 2953 N N . LEU A 1 369 ? -10.180 -6.757 -14.370 1.00 80.88 369 LEU A N 1
ATOM 2954 C CA . LEU A 1 369 ? -10.435 -5.476 -15.021 1.00 80.88 369 LEU A CA 1
ATOM 2955 C C . LEU A 1 369 ? -11.415 -5.658 -16.186 1.00 80.88 369 LEU A C 1
ATOM 2957 O O . LEU A 1 369 ? -11.410 -6.689 -16.854 1.00 80.88 369 LEU A O 1
ATOM 2961 N N . SER A 1 370 ? -12.200 -4.631 -16.511 1.00 77.00 370 SER A N 1
ATOM 2962 C CA . SER A 1 370 ? -13.025 -4.669 -17.723 1.00 77.00 370 SER A CA 1
ATOM 2963 C C . SER A 1 370 ? -12.168 -4.683 -18.998 1.00 77.00 370 SER A C 1
ATOM 2965 O O . SER A 1 370 ? -11.027 -4.209 -19.002 1.00 77.00 370 SER A O 1
ATOM 2967 N N . GLU A 1 371 ? -12.726 -5.195 -20.103 1.00 75.69 371 GLU A N 1
ATOM 2968 C CA . GLU A 1 371 ? -12.014 -5.387 -21.381 1.00 75.69 371 GLU A CA 1
ATOM 2969 C C . GLU A 1 371 ? -11.254 -4.132 -21.849 1.00 75.69 371 GLU A C 1
ATOM 2971 O O . GLU A 1 371 ? -10.115 -4.222 -22.309 1.00 75.69 371 GLU A O 1
ATOM 2976 N N . GLY A 1 372 ? -11.829 -2.939 -21.648 1.00 69.38 372 GLY A N 1
ATOM 2977 C CA . GLY A 1 372 ? -11.202 -1.665 -22.016 1.00 69.38 372 GLY A CA 1
ATOM 2978 C C . GLY A 1 372 ? -9.877 -1.372 -21.294 1.00 69.38 372 GLY A C 1
ATOM 2979 O O . GLY A 1 372 ? -8.998 -0.725 -21.861 1.00 69.38 372 GLY A O 1
ATOM 2980 N N . TYR A 1 373 ? -9.687 -1.879 -20.072 1.00 70.88 373 TYR A N 1
ATOM 2981 C CA . TYR A 1 373 ? -8.451 -1.703 -19.295 1.00 70.88 373 TYR A CA 1
ATOM 2982 C C . TYR A 1 373 ? -7.441 -2.837 -19.492 1.00 70.88 373 TYR A C 1
ATOM 2984 O O . TYR A 1 373 ? -6.268 -2.663 -19.140 1.00 70.88 373 TYR A O 1
ATOM 2992 N N . GLN A 1 374 ? -7.868 -3.967 -20.063 1.00 77.00 374 GLN A N 1
ATOM 2993 C CA . GLN A 1 374 ? -7.019 -5.129 -20.344 1.00 77.00 374 GLN A CA 1
ATOM 2994 C C . GLN A 1 374 ? -6.322 -5.082 -21.712 1.00 77.00 374 GLN A C 1
ATOM 2996 O O . GLN A 1 374 ? -5.502 -5.952 -22.011 1.00 77.00 374 GLN A O 1
ATOM 3001 N N . ARG A 1 375 ? -6.604 -4.055 -22.517 1.00 83.19 375 ARG A N 1
ATOM 3002 C CA . ARG A 1 375 ? -5.975 -3.812 -23.817 1.00 83.19 375 ARG A CA 1
ATOM 3003 C C . ARG A 1 375 ? -4.434 -3.927 -23.759 1.00 83.19 375 ARG A C 1
ATOM 3005 O O . ARG A 1 375 ? -3.821 -3.258 -22.918 1.00 83.19 375 ARG A O 1
ATOM 3012 N N . PRO A 1 376 ? -3.788 -4.730 -24.632 1.00 85.25 376 PRO A N 1
ATOM 3013 C CA . PRO A 1 376 ? -2.339 -4.969 -24.583 1.00 85.25 376 PRO A CA 1
ATOM 3014 C C . PRO A 1 376 ? -1.484 -3.695 -24.647 1.00 85.25 376 PRO A C 1
ATOM 3016 O O . PRO A 1 376 ? -0.490 -3.558 -23.934 1.00 85.25 376 PRO A O 1
ATOM 3019 N N . ASP A 1 377 ? -1.901 -2.733 -25.463 1.00 84.69 377 ASP A N 1
ATOM 3020 C CA . ASP A 1 377 ? -1.274 -1.424 -25.622 1.00 84.69 377 ASP A CA 1
ATOM 3021 C C . ASP A 1 377 ? -1.406 -0.559 -24.360 1.00 84.69 377 ASP A C 1
ATOM 3023 O O . ASP A 1 377 ? -0.428 0.052 -23.936 1.00 84.69 377 ASP A O 1
ATOM 3027 N N . HIS A 1 378 ? -2.563 -0.572 -23.688 1.00 85.38 378 HIS A N 1
ATOM 3028 C CA . HIS A 1 378 ? -2.742 0.126 -22.410 1.00 85.38 378 HIS A CA 1
ATOM 3029 C C . HIS A 1 378 ? -1.848 -0.458 -21.316 1.00 85.38 378 HIS A C 1
ATOM 3031 O O . HIS A 1 378 ? -1.205 0.299 -20.589 1.00 85.38 378 HIS A O 1
ATOM 3037 N N . LYS A 1 379 ? -1.770 -1.793 -21.213 1.00 88.25 379 LYS A N 1
ATOM 3038 C CA . LYS A 1 379 ? -0.868 -2.472 -20.267 1.00 88.25 379 LYS A CA 1
ATOM 3039 C C . LYS A 1 379 ? 0.582 -2.034 -20.483 1.00 88.25 379 LYS A C 1
ATOM 3041 O O . LYS A 1 379 ? 1.299 -1.766 -19.521 1.00 88.25 379 LYS A O 1
ATOM 3046 N N . LEU A 1 380 ? 1.005 -1.936 -21.745 1.00 90.56 380 LEU A N 1
ATOM 3047 C CA . LEU A 1 380 ? 2.359 -1.519 -22.093 1.00 90.56 380 LEU A CA 1
ATOM 3048 C C . LEU A 1 380 ? 2.603 -0.032 -21.810 1.00 90.56 380 LEU A C 1
ATOM 3050 O O . LEU A 1 380 ? 3.637 0.295 -21.238 1.00 90.56 380 LEU A O 1
ATOM 3054 N N . ILE A 1 381 ? 1.663 0.862 -22.132 1.00 90.44 381 ILE A N 1
ATOM 3055 C CA . ILE A 1 381 ? 1.807 2.293 -21.822 1.00 90.44 381 ILE A CA 1
ATOM 3056 C C . ILE A 1 381 ? 1.903 2.510 -20.306 1.00 90.44 381 ILE A C 1
ATOM 3058 O O . ILE A 1 381 ? 2.823 3.195 -19.866 1.00 90.44 381 ILE A O 1
ATOM 3062 N N . ARG A 1 382 ? 1.047 1.860 -19.502 1.00 89.38 382 ARG A N 1
ATOM 3063 C CA . ARG A 1 382 ? 1.133 1.932 -18.032 1.00 89.38 382 ARG A CA 1
ATOM 3064 C C . ARG A 1 382 ? 2.483 1.446 -17.516 1.00 89.38 382 ARG A C 1
ATOM 3066 O O . ARG A 1 382 ? 3.103 2.084 -16.668 1.00 89.38 382 ARG A O 1
ATOM 3073 N N . LEU A 1 383 ? 2.975 0.325 -18.042 1.00 92.56 383 LEU A N 1
ATOM 3074 C CA . LEU A 1 383 ? 4.306 -0.158 -17.697 1.00 92.56 383 LEU A CA 1
ATOM 3075 C C . LEU A 1 383 ? 5.384 0.891 -18.011 1.00 92.56 383 LEU A C 1
ATOM 3077 O O . LEU A 1 383 ? 6.190 1.201 -17.136 1.00 92.56 383 LEU A O 1
ATOM 3081 N N . LEU A 1 384 ? 5.390 1.443 -19.227 1.00 93.88 384 LEU A N 1
ATOM 3082 C CA . LEU A 1 384 ? 6.390 2.418 -19.671 1.00 93.88 384 LEU A CA 1
ATOM 3083 C C . LEU A 1 384 ? 6.366 3.691 -18.823 1.00 93.88 384 LEU A C 1
ATOM 3085 O O . LEU A 1 384 ? 7.420 4.136 -18.379 1.00 93.88 384 LEU A O 1
ATOM 3089 N N . GLU A 1 385 ? 5.182 4.234 -18.538 1.00 91.00 385 GLU A N 1
ATOM 3090 C CA . GLU A 1 385 ? 5.017 5.411 -17.677 1.00 91.00 385 GLU A CA 1
ATOM 3091 C C . GLU A 1 385 ? 5.631 5.181 -16.295 1.00 91.00 385 GLU A C 1
ATOM 3093 O O . GLU A 1 385 ? 6.374 6.031 -15.802 1.00 91.00 385 GLU A O 1
ATOM 3098 N N . ARG A 1 386 ? 5.391 4.008 -15.695 1.00 88.94 386 ARG A N 1
ATOM 3099 C CA . ARG A 1 386 ? 5.960 3.670 -14.386 1.00 88.94 386 ARG A CA 1
ATOM 3100 C C . ARG A 1 386 ? 7.473 3.477 -14.447 1.00 88.94 386 ARG A C 1
ATOM 3102 O O . ARG A 1 386 ? 8.178 3.976 -13.580 1.00 88.94 386 ARG A O 1
ATOM 3109 N N . VAL A 1 387 ? 7.986 2.775 -15.458 1.00 92.94 387 VAL A N 1
ATOM 3110 C CA . VAL A 1 387 ? 9.435 2.536 -15.603 1.00 92.94 387 VAL A CA 1
ATOM 3111 C C . VAL A 1 387 ? 10.191 3.846 -15.811 1.00 92.94 387 VAL A C 1
ATOM 3113 O O . VAL A 1 387 ? 11.220 4.061 -15.176 1.00 92.94 387 VAL A O 1
ATOM 3116 N N . ILE A 1 388 ? 9.668 4.741 -16.651 1.00 94.00 388 ILE A N 1
ATOM 3117 C CA . ILE A 1 388 ? 10.268 6.057 -16.900 1.00 94.00 388 ILE A CA 1
ATOM 3118 C C . ILE A 1 388 ? 10.211 6.911 -15.629 1.00 94.00 388 ILE A C 1
ATOM 3120 O O . ILE A 1 388 ? 11.236 7.447 -15.214 1.00 94.00 388 ILE A O 1
ATOM 3124 N N . ARG A 1 389 ? 9.051 6.971 -14.956 1.00 88.88 389 ARG A N 1
ATOM 3125 C CA . ARG A 1 389 ? 8.902 7.678 -13.674 1.00 88.88 389 ARG A CA 1
ATOM 3126 C C . ARG A 1 389 ? 9.912 7.185 -12.637 1.00 88.88 389 ARG A C 1
ATOM 3128 O O . ARG A 1 389 ? 10.559 8.004 -11.990 1.00 88.88 389 ARG A O 1
ATOM 3135 N N . HIS A 1 390 ? 10.051 5.870 -12.494 1.00 89.50 390 HIS A N 1
ATOM 3136 C CA . HIS A 1 390 ? 11.008 5.258 -11.579 1.00 89.50 390 HIS A CA 1
ATOM 3137 C C . HIS A 1 390 ? 12.443 5.670 -11.909 1.00 89.50 390 HIS A C 1
ATOM 3139 O O . HIS A 1 390 ? 13.195 6.098 -11.034 1.00 89.50 390 HIS A O 1
ATOM 3145 N N . ALA A 1 391 ? 12.815 5.558 -13.184 1.00 92.00 391 ALA A N 1
ATOM 3146 C CA . ALA A 1 391 ? 14.154 5.863 -13.658 1.00 92.00 391 ALA A CA 1
ATOM 3147 C C . ALA A 1 391 ? 14.551 7.332 -13.457 1.00 92.00 391 ALA A C 1
ATOM 3149 O O . ALA A 1 391 ? 15.709 7.608 -13.136 1.00 92.00 391 ALA A O 1
ATOM 3150 N N . ASP A 1 392 ? 13.584 8.241 -13.595 1.00 89.94 392 ASP A N 1
ATOM 3151 C CA . ASP A 1 392 ? 13.740 9.683 -13.373 1.00 89.94 392 ASP A CA 1
ATOM 3152 C C . ASP A 1 392 ? 13.699 10.072 -11.882 1.00 89.94 392 ASP A C 1
ATOM 3154 O O . ASP A 1 392 ? 13.834 11.245 -11.535 1.00 89.94 392 ASP A O 1
ATOM 3158 N N . GLY A 1 393 ? 13.533 9.095 -10.987 1.00 84.75 393 GLY A N 1
ATOM 3159 C CA . GLY A 1 393 ? 13.512 9.293 -9.540 1.00 84.75 393 GLY A CA 1
ATOM 3160 C C . GLY A 1 393 ? 12.183 9.812 -8.985 1.00 84.75 393 GLY A C 1
ATOM 3161 O O . GLY A 1 393 ? 12.134 10.352 -7.882 1.00 84.75 393 GLY A O 1
ATOM 3162 N N . GLY A 1 394 ? 11.092 9.659 -9.740 1.00 77.44 394 GLY A N 1
ATOM 3163 C CA . GLY A 1 394 ? 9.749 10.102 -9.354 1.00 77.44 394 GLY A CA 1
ATOM 3164 C C . GLY A 1 394 ? 9.002 9.154 -8.407 1.00 77.44 394 GLY A C 1
ATOM 3165 O O . GLY A 1 394 ? 7.908 9.492 -7.947 1.00 77.44 394 GLY A O 1
ATOM 3166 N N . ASP A 1 395 ? 9.542 7.966 -8.131 1.00 77.81 395 ASP A N 1
ATOM 3167 C CA . ASP A 1 395 ? 8.938 7.008 -7.199 1.00 77.81 395 ASP A CA 1
ATOM 3168 C C . ASP A 1 395 ? 9.271 7.331 -5.741 1.00 77.81 395 ASP A C 1
ATOM 3170 O O . ASP A 1 395 ? 10.345 7.835 -5.410 1.00 77.81 395 ASP A O 1
ATOM 3174 N N . TYR A 1 396 ? 8.353 6.979 -4.846 1.00 71.88 396 TYR A N 1
ATOM 3175 C CA . TYR A 1 396 ? 8.519 7.176 -3.412 1.00 71.88 396 TYR A CA 1
ATOM 3176 C C . TYR A 1 396 ? 9.192 5.951 -2.769 1.00 71.88 396 TYR A C 1
ATOM 3178 O O . TYR A 1 396 ? 8.759 4.817 -2.973 1.00 71.88 396 TYR A O 1
ATOM 3186 N N . THR A 1 397 ? 10.252 6.176 -1.982 1.00 68.38 397 THR A N 1
ATOM 3187 C CA . THR A 1 397 ? 11.108 5.109 -1.421 1.00 68.38 397 THR A CA 1
ATOM 3188 C C . THR A 1 397 ? 11.262 5.186 0.099 1.00 68.38 397 THR A C 1
ATOM 3190 O O . THR A 1 397 ? 11.489 6.254 0.659 1.00 68.38 397 THR A O 1
ATOM 3193 N N . PHE A 1 398 ? 11.152 4.065 0.809 1.00 62.47 398 PHE A N 1
ATOM 3194 C CA . PHE A 1 398 ? 11.365 4.037 2.264 1.00 62.47 398 PHE A CA 1
ATOM 3195 C C . PHE A 1 398 ? 12.831 4.364 2.613 1.00 62.47 398 PHE A C 1
ATOM 3197 O O . PHE A 1 398 ? 13.726 3.932 1.889 1.00 62.47 398 PHE A O 1
ATOM 3204 N N . LEU A 1 399 ? 13.086 5.066 3.734 1.00 62.47 399 LEU A N 1
ATOM 3205 C CA . LEU A 1 399 ? 14.438 5.458 4.206 1.00 62.47 399 LEU A CA 1
ATOM 3206 C C . LEU A 1 399 ? 15.183 6.401 3.218 1.00 62.47 399 LEU A C 1
ATOM 3208 O O . LEU A 1 399 ? 14.669 6.682 2.137 1.00 62.47 399 LEU A O 1
ATOM 3212 N N . PRO A 1 400 ? 16.362 6.981 3.550 1.00 70.25 400 PRO A N 1
ATOM 3213 C CA . PRO A 1 400 ? 17.164 7.713 2.564 1.00 70.25 400 PRO A CA 1
ATOM 3214 C C . PRO A 1 400 ? 17.679 6.749 1.484 1.00 70.25 400 PRO A C 1
ATOM 3216 O O . PRO A 1 400 ? 18.791 6.228 1.570 1.00 70.25 400 PRO A O 1
ATOM 3219 N N . CYS A 1 401 ? 16.847 6.509 0.478 1.00 78.81 401 CYS A N 1
ATOM 3220 C CA . CYS A 1 401 ? 17.123 5.695 -0.694 1.00 78.81 401 CYS A CA 1
ATOM 3221 C C . CYS A 1 401 ? 17.123 6.557 -1.949 1.00 78.81 401 CYS A C 1
ATOM 3223 O O . CYS A 1 401 ? 16.542 7.648 -1.996 1.00 78.81 401 CYS A O 1
ATOM 3225 N N . THR A 1 402 ? 17.793 6.048 -2.968 1.00 85.94 402 THR A N 1
ATOM 3226 C CA . THR A 1 402 ? 17.840 6.641 -4.297 1.00 85.94 402 THR A CA 1
ATOM 3227 C C . THR A 1 402 ? 17.436 5.571 -5.299 1.00 85.94 402 THR A C 1
ATOM 3229 O O . THR A 1 402 ? 17.832 4.410 -5.184 1.00 85.94 402 THR A O 1
ATOM 3232 N N . ASN A 1 403 ? 16.598 5.962 -6.247 1.00 88.56 403 ASN A N 1
ATOM 3233 C CA . ASN A 1 403 ? 15.981 5.111 -7.252 1.00 88.56 403 ASN A CA 1
ATOM 3234 C C . ASN A 1 403 ? 16.434 5.499 -8.662 1.00 88.56 403 ASN A C 1
ATOM 3236 O O . ASN A 1 403 ? 16.965 6.590 -8.890 1.00 88.56 403 ASN A O 1
ATOM 3240 N N . GLY A 1 404 ? 16.225 4.586 -9.608 1.00 92.06 404 GLY A N 1
ATOM 3241 C CA . GLY A 1 404 ? 16.431 4.858 -11.024 1.00 92.06 404 GLY A CA 1
ATOM 3242 C C . GLY A 1 404 ? 17.882 5.167 -11.389 1.00 92.06 404 GLY A C 1
ATOM 3243 O O . GLY A 1 404 ? 18.820 4.622 -10.811 1.00 92.06 404 GLY A O 1
ATOM 3244 N N . LEU A 1 405 ? 18.096 6.061 -12.356 1.00 94.94 405 LEU A N 1
ATOM 3245 C CA . LEU A 1 405 ? 19.439 6.362 -12.868 1.00 94.94 405 LEU A CA 1
ATOM 3246 C C . LEU A 1 405 ? 20.372 6.960 -11.807 1.00 94.94 405 LEU A C 1
ATOM 3248 O O . LEU A 1 405 ? 21.576 6.700 -11.837 1.00 94.94 405 LEU A O 1
ATOM 3252 N N . ALA A 1 406 ? 19.822 7.717 -10.855 1.00 92.94 406 ALA A N 1
ATOM 3253 C CA . ALA A 1 406 ? 20.583 8.299 -9.752 1.00 92.94 406 ALA A CA 1
ATOM 3254 C C . ALA A 1 406 ? 21.103 7.233 -8.769 1.00 92.94 406 ALA A C 1
ATOM 3256 O O . ALA A 1 406 ? 22.101 7.454 -8.085 1.00 92.94 406 ALA A O 1
ATOM 3257 N N . ALA A 1 407 ? 20.483 6.048 -8.719 1.00 93.38 407 ALA A N 1
ATOM 3258 C CA . ALA A 1 407 ? 20.959 4.948 -7.885 1.00 93.38 407 ALA A CA 1
ATOM 3259 C C . ALA A 1 407 ? 22.328 4.419 -8.350 1.00 93.38 407 ALA A C 1
ATOM 3261 O O . ALA A 1 407 ? 23.140 4.017 -7.521 1.00 93.38 407 ALA A O 1
ATOM 3262 N N . PHE A 1 408 ? 22.636 4.476 -9.652 1.00 95.88 408 PHE A N 1
ATOM 3263 C CA . PHE A 1 408 ? 23.981 4.148 -10.136 1.00 95.88 408 PHE A CA 1
ATOM 3264 C C . PHE A 1 408 ? 25.036 5.124 -9.609 1.00 95.88 408 PHE A C 1
ATOM 3266 O O . PHE A 1 408 ? 26.137 4.690 -9.281 1.00 95.88 408 PHE A O 1
ATOM 3273 N N . ASP A 1 409 ? 24.707 6.414 -9.498 1.00 95.50 409 ASP A N 1
ATOM 3274 C CA . ASP A 1 409 ? 25.635 7.429 -8.983 1.00 95.50 409 ASP A CA 1
ATOM 3275 C C . ASP A 1 409 ? 25.953 7.196 -7.506 1.00 95.50 409 ASP A C 1
ATOM 3277 O O . ASP A 1 409 ? 27.117 7.214 -7.116 1.00 95.50 409 ASP A O 1
ATOM 3281 N N . GLU A 1 410 ? 24.936 6.887 -6.700 1.00 93.19 410 GLU A N 1
ATOM 3282 C CA . GLU A 1 410 ? 25.115 6.499 -5.294 1.00 93.19 410 GLU A CA 1
ATOM 3283 C C . GLU A 1 410 ? 25.942 5.215 -5.155 1.00 93.19 410 GLU A C 1
ATOM 3285 O O . GLU A 1 410 ? 26.800 5.110 -4.278 1.00 93.19 410 GLU A O 1
ATOM 3290 N N . TRP A 1 411 ? 25.730 4.241 -6.044 1.00 94.62 411 TRP A N 1
ATOM 3291 C CA . TRP A 1 411 ? 26.498 2.997 -6.049 1.00 94.62 411 TRP A CA 1
ATOM 3292 C C . TRP A 1 411 ? 27.971 3.237 -6.395 1.00 94.62 411 TRP A C 1
ATOM 3294 O O . TRP A 1 411 ? 28.861 2.730 -5.708 1.00 94.62 411 TRP A O 1
ATOM 3304 N N . ILE A 1 412 ? 28.241 4.056 -7.413 1.00 95.88 412 ILE A N 1
ATOM 3305 C CA . ILE A 1 412 ? 29.597 4.475 -7.789 1.00 95.88 412 ILE A CA 1
ATOM 3306 C C . ILE A 1 412 ? 30.261 5.222 -6.626 1.00 95.88 412 ILE A C 1
ATOM 3308 O O . ILE A 1 412 ? 31.362 4.853 -6.213 1.00 95.88 412 ILE A O 1
ATOM 3312 N N . ALA A 1 413 ? 29.567 6.195 -6.032 1.00 94.75 413 ALA A N 1
ATOM 3313 C CA . ALA A 1 413 ? 30.071 6.960 -4.897 1.00 94.75 413 ALA A CA 1
ATOM 3314 C C . ALA A 1 413 ? 30.377 6.064 -3.686 1.00 94.75 413 ALA A C 1
ATOM 3316 O O . ALA A 1 413 ? 31.378 6.265 -2.998 1.00 94.75 413 ALA A O 1
ATOM 3317 N N . ALA A 1 414 ? 29.562 5.037 -3.423 1.00 93.25 414 ALA A N 1
ATOM 3318 C CA . ALA A 1 414 ? 29.820 4.086 -2.343 1.00 93.25 414 ALA A CA 1
ATOM 3319 C C . ALA A 1 414 ? 31.124 3.298 -2.561 1.00 93.25 414 ALA A C 1
ATOM 3321 O O . ALA A 1 414 ? 31.877 3.080 -1.606 1.00 93.25 414 ALA A O 1
ATOM 3322 N N . PHE A 1 415 ? 31.424 2.900 -3.803 1.00 93.81 415 PHE A N 1
ATOM 3323 C CA . PHE A 1 415 ? 32.705 2.277 -4.151 1.00 93.81 415 PHE A CA 1
ATOM 3324 C C . PHE A 1 415 ? 33.872 3.241 -3.938 1.00 93.81 415 PHE A C 1
ATOM 3326 O O . PHE A 1 415 ? 34.847 2.884 -3.274 1.00 93.81 415 PHE A O 1
ATOM 3333 N N . GLU A 1 416 ? 33.768 4.469 -4.446 1.00 93.12 416 GLU A N 1
ATOM 3334 C CA . GLU A 1 416 ? 34.804 5.502 -4.314 1.00 93.12 416 GLU A CA 1
ATOM 3335 C C . GLU A 1 416 ? 35.113 5.819 -2.843 1.00 93.12 416 GLU A C 1
ATOM 3337 O O . GLU A 1 416 ? 36.283 5.870 -2.452 1.00 93.12 416 GLU A O 1
ATOM 3342 N N . ASN A 1 417 ? 34.069 5.911 -2.016 1.00 92.06 417 ASN A N 1
ATOM 3343 C CA . ASN A 1 417 ? 34.156 6.192 -0.582 1.00 92.06 417 ASN A CA 1
ATOM 3344 C C . ASN A 1 417 ? 34.479 4.959 0.282 1.00 92.06 417 ASN A C 1
ATOM 3346 O O . ASN A 1 417 ? 34.713 5.091 1.483 1.00 92.06 417 ASN A O 1
ATOM 3350 N N . GLY A 1 418 ? 34.485 3.751 -0.292 1.00 90.06 418 GLY A N 1
ATOM 3351 C CA . GLY A 1 418 ? 34.772 2.506 0.429 1.00 90.06 418 GLY A CA 1
ATOM 3352 C C . GLY A 1 418 ? 33.688 2.072 1.428 1.00 90.06 418 GLY A C 1
ATOM 3353 O O . GLY A 1 418 ? 33.980 1.305 2.351 1.00 90.06 418 GLY A O 1
ATOM 3354 N N . THR A 1 419 ? 32.446 2.536 1.256 1.00 91.12 419 THR A N 1
ATOM 3355 C CA . THR A 1 419 ? 31.302 2.275 2.155 1.00 91.12 419 THR A CA 1
ATOM 3356 C C . THR A 1 419 ? 30.406 1.115 1.703 1.00 91.12 419 THR A C 1
ATOM 3358 O O . THR A 1 419 ? 29.342 0.879 2.280 1.00 91.12 419 THR A O 1
ATOM 3361 N N . VAL A 1 420 ? 30.831 0.377 0.677 1.00 91.50 420 VAL A N 1
ATOM 3362 C CA . VAL A 1 420 ? 30.149 -0.819 0.167 1.00 91.50 420 VAL A CA 1
ATOM 3363 C C . VAL A 1 420 ? 30.189 -1.948 1.201 1.00 91.50 420 VAL A C 1
ATOM 3365 O O . VAL A 1 420 ? 31.267 -2.325 1.669 1.00 91.50 420 VAL A O 1
ATOM 3368 N N . ASP A 1 421 ? 29.025 -2.518 1.520 1.00 90.62 421 ASP A N 1
ATOM 3369 C CA . ASP A 1 421 ? 28.936 -3.792 2.233 1.00 90.62 421 ASP A CA 1
ATOM 3370 C C . ASP A 1 421 ? 29.144 -4.945 1.231 1.00 90.62 421 ASP A C 1
ATOM 3372 O O . ASP A 1 421 ? 28.377 -5.047 0.272 1.00 90.62 421 ASP A O 1
ATOM 3376 N N . PRO A 1 422 ? 30.164 -5.813 1.392 1.00 91.88 422 PRO A N 1
ATOM 3377 C CA . PRO A 1 422 ? 30.464 -6.850 0.403 1.00 91.88 422 PRO A CA 1
ATOM 3378 C C . PRO A 1 422 ? 29.291 -7.801 0.133 1.00 91.88 422 PRO A C 1
ATOM 3380 O O . PRO A 1 422 ? 28.990 -8.098 -1.026 1.00 91.88 422 PRO A O 1
ATOM 3383 N N . LEU A 1 423 ? 28.602 -8.258 1.185 1.00 90.94 423 LEU A N 1
ATOM 3384 C CA . LEU A 1 423 ? 27.482 -9.193 1.057 1.00 90.94 423 LEU A CA 1
ATOM 3385 C C . LEU A 1 423 ? 26.275 -8.519 0.394 1.00 90.94 423 LEU A C 1
ATOM 3387 O O . LEU A 1 423 ? 25.710 -9.064 -0.557 1.00 90.94 423 LEU A O 1
ATOM 3391 N N . GLY A 1 424 ? 25.905 -7.329 0.870 1.00 89.31 424 GLY A N 1
ATOM 3392 C CA . GLY A 1 424 ? 24.843 -6.510 0.304 1.00 89.31 424 GLY A CA 1
ATOM 3393 C C . GLY A 1 424 ? 25.085 -6.202 -1.167 1.00 89.31 424 GLY A C 1
ATOM 3394 O O . GLY A 1 424 ? 24.204 -6.426 -1.993 1.00 89.31 424 GLY A O 1
ATOM 3395 N N . ASN A 1 425 ? 26.292 -5.779 -1.530 1.00 93.25 425 ASN A N 1
ATOM 3396 C CA . ASN A 1 425 ? 26.672 -5.502 -2.913 1.00 93.25 425 ASN A CA 1
ATOM 3397 C C . ASN A 1 425 ? 26.528 -6.721 -3.828 1.00 93.25 425 ASN A C 1
ATOM 3399 O O . ASN A 1 425 ? 25.861 -6.627 -4.856 1.00 93.25 425 ASN A O 1
ATOM 3403 N N . ALA A 1 426 ? 27.088 -7.874 -3.447 1.00 93.44 426 ALA A N 1
ATOM 3404 C CA . ALA A 1 426 ? 26.955 -9.087 -4.255 1.00 93.44 426 ALA A CA 1
ATOM 3405 C C . ALA A 1 426 ? 25.499 -9.559 -4.373 1.00 93.44 426 ALA A C 1
ATOM 3407 O O . ALA A 1 426 ? 25.086 -9.989 -5.448 1.00 93.44 426 ALA A O 1
ATOM 3408 N N . SER A 1 427 ? 24.706 -9.434 -3.302 1.00 91.44 427 SER A N 1
ATOM 3409 C CA . SER A 1 427 ? 23.268 -9.737 -3.328 1.00 91.44 427 SER A CA 1
ATOM 3410 C C . SER A 1 427 ? 22.519 -8.845 -4.325 1.00 91.44 427 SER A C 1
ATOM 3412 O O . SER A 1 427 ? 21.765 -9.341 -5.163 1.00 91.44 427 SER A O 1
ATOM 3414 N N . ASN A 1 428 ? 22.774 -7.532 -4.293 1.00 92.38 428 ASN A N 1
ATOM 3415 C CA . ASN A 1 428 ? 22.163 -6.577 -5.219 1.00 92.38 428 ASN A CA 1
ATOM 3416 C C . ASN A 1 428 ? 22.595 -6.830 -6.672 1.00 92.38 428 ASN A C 1
ATOM 3418 O O . ASN A 1 428 ? 21.754 -6.813 -7.564 1.00 92.38 428 ASN A O 1
ATOM 3422 N N . ILE A 1 429 ? 23.879 -7.106 -6.926 1.00 94.88 429 ILE A N 1
ATOM 3423 C CA . ILE A 1 429 ? 24.384 -7.424 -8.274 1.00 94.88 429 ILE A CA 1
ATOM 3424 C C . ILE A 1 429 ? 23.710 -8.683 -8.824 1.00 94.88 429 ILE A C 1
ATOM 3426 O O . ILE A 1 429 ? 23.244 -8.676 -9.963 1.00 94.88 429 ILE A O 1
ATOM 3430 N N . ALA A 1 430 ? 23.626 -9.747 -8.020 1.00 93.31 430 ALA A N 1
ATOM 3431 C CA . ALA A 1 430 ? 22.973 -10.991 -8.420 1.00 93.31 430 ALA A CA 1
ATOM 3432 C C . ALA A 1 430 ? 21.482 -10.775 -8.722 1.00 93.31 430 ALA A C 1
ATOM 3434 O O . ALA A 1 430 ? 20.981 -11.247 -9.747 1.00 93.31 430 ALA A O 1
ATOM 3435 N N . LEU A 1 431 ? 20.788 -10.007 -7.875 1.00 92.88 431 LEU A N 1
ATOM 3436 C CA . LEU A 1 431 ? 19.387 -9.661 -8.082 1.00 92.88 431 LEU A CA 1
ATOM 3437 C C . LEU A 1 431 ? 19.187 -8.846 -9.364 1.00 92.88 431 LEU A C 1
ATOM 3439 O O . LEU A 1 431 ? 18.421 -9.272 -10.224 1.00 92.88 431 LEU A O 1
ATOM 3443 N N . TYR A 1 432 ? 19.864 -7.707 -9.518 1.00 94.19 432 TYR A N 1
ATOM 3444 C CA . TYR A 1 432 ? 19.661 -6.825 -10.671 1.00 94.19 432 TYR A CA 1
ATOM 3445 C C . TYR A 1 432 ? 20.152 -7.451 -11.981 1.00 94.19 432 TYR A C 1
ATOM 3447 O O . TYR A 1 432 ? 19.528 -7.270 -13.024 1.00 94.19 432 TYR A O 1
ATOM 3455 N N . GLY A 1 433 ? 21.190 -8.291 -11.941 1.00 94.56 433 GLY A N 1
ATOM 3456 C CA . GLY A 1 433 ? 21.559 -9.128 -13.083 1.00 94.56 433 GLY A CA 1
ATOM 3457 C C . GLY A 1 433 ? 20.430 -10.081 -13.493 1.00 94.56 433 GLY A C 1
ATOM 3458 O O . GLY A 1 433 ? 20.097 -10.181 -14.677 1.00 94.56 433 GLY A O 1
ATOM 3459 N N . CYS A 1 434 ? 19.786 -10.731 -12.516 1.00 93.31 434 CYS A N 1
ATOM 3460 C CA . CYS A 1 434 ? 18.632 -11.601 -12.748 1.00 93.31 434 CYS A CA 1
ATOM 3461 C C . CYS A 1 434 ? 17.425 -10.823 -13.303 1.00 93.31 434 CYS A C 1
ATOM 3463 O O . CYS A 1 434 ? 16.832 -11.246 -14.299 1.00 93.31 434 CYS A O 1
ATOM 3465 N N . THR A 1 435 ? 17.079 -9.664 -12.730 1.00 94.81 435 THR A N 1
ATOM 3466 C CA . THR A 1 435 ? 15.928 -8.868 -13.193 1.00 94.81 435 THR A CA 1
ATOM 3467 C C . THR A 1 435 ? 16.144 -8.306 -14.597 1.00 94.81 435 THR A C 1
ATOM 3469 O O . THR A 1 435 ? 15.232 -8.368 -15.423 1.00 94.81 435 THR A O 1
ATOM 3472 N N . ARG A 1 436 ? 17.361 -7.859 -14.938 1.00 96.38 436 ARG A N 1
ATOM 3473 C CA . ARG A 1 436 ? 17.690 -7.394 -16.297 1.00 96.38 436 ARG A CA 1
ATOM 3474 C C . ARG A 1 436 ? 17.712 -8.537 -17.317 1.00 96.38 436 ARG A C 1
ATOM 3476 O O . ARG A 1 436 ? 17.337 -8.326 -18.467 1.00 96.38 436 ARG A O 1
ATOM 3483 N N . ALA A 1 437 ? 18.039 -9.769 -16.920 1.00 95.69 437 ALA A N 1
ATOM 3484 C CA . ALA A 1 437 ? 17.844 -10.940 -17.784 1.00 95.69 437 ALA A CA 1
ATOM 3485 C C . ALA A 1 437 ? 16.354 -11.210 -18.083 1.00 95.69 437 ALA A C 1
ATOM 3487 O O . ALA A 1 437 ? 15.994 -11.544 -19.218 1.00 95.69 437 ALA A O 1
ATOM 3488 N N . GLN A 1 438 ? 15.478 -11.001 -17.095 1.00 96.31 438 GLN A N 1
ATOM 3489 C CA . GLN A 1 438 ? 14.026 -11.067 -17.297 1.00 96.31 438 GLN A CA 1
ATOM 3490 C C . GLN A 1 438 ? 13.522 -9.926 -18.192 1.00 96.31 438 GLN A C 1
ATOM 3492 O O . GLN A 1 438 ? 12.685 -10.177 -19.050 1.00 96.31 438 GLN A O 1
ATOM 3497 N N . ALA A 1 439 ? 14.087 -8.716 -18.093 1.00 97.12 439 ALA A N 1
ATOM 3498 C CA . ALA A 1 439 ? 13.770 -7.604 -18.999 1.00 97.12 439 ALA A CA 1
ATOM 3499 C C . ALA A 1 439 ? 14.054 -7.942 -20.474 1.00 97.12 439 ALA A C 1
ATOM 3501 O O . ALA A 1 439 ? 13.231 -7.667 -21.346 1.00 97.12 439 ALA A O 1
ATOM 3502 N N . VAL A 1 440 ? 15.194 -8.579 -20.766 1.00 97.81 440 VAL A N 1
ATOM 3503 C CA . VAL A 1 440 ? 15.534 -9.027 -22.130 1.00 97.81 440 VAL A CA 1
ATOM 3504 C C . VAL A 1 440 ? 14.514 -10.042 -22.643 1.00 97.81 440 VAL A C 1
ATOM 3506 O O . VAL A 1 440 ? 14.032 -9.926 -23.770 1.00 97.81 440 VAL A O 1
ATOM 3509 N N . THR A 1 441 ? 14.166 -11.023 -21.809 1.00 96.94 441 THR A N 1
ATOM 3510 C CA . THR A 1 441 ? 13.195 -12.067 -22.168 1.00 96.94 441 THR A CA 1
ATOM 3511 C C . THR A 1 441 ? 11.800 -11.476 -22.375 1.00 96.94 441 THR A C 1
ATOM 3513 O O . THR A 1 441 ? 11.139 -11.816 -23.350 1.00 96.94 441 THR A O 1
ATOM 3516 N N . PHE A 1 442 ? 11.396 -10.518 -21.537 1.00 96.50 442 PHE A N 1
ATOM 3517 C CA . PHE A 1 442 ? 10.133 -9.798 -21.668 1.00 96.50 442 PHE A CA 1
ATOM 3518 C C . PHE A 1 442 ? 10.020 -9.099 -23.026 1.00 96.50 442 PHE A C 1
ATOM 3520 O O . PHE A 1 442 ? 9.041 -9.297 -23.741 1.00 96.50 442 PHE A O 1
ATOM 3527 N N . TRP A 1 443 ? 11.033 -8.324 -23.428 1.00 96.00 443 TRP A N 1
ATOM 3528 C CA . TRP A 1 443 ? 10.998 -7.638 -24.724 1.00 96.00 443 TRP A CA 1
ATOM 3529 C C . TRP A 1 443 ? 10.990 -8.608 -25.904 1.00 96.00 443 TRP A C 1
ATOM 3531 O O . TRP A 1 443 ? 10.269 -8.374 -26.871 1.00 96.00 443 TRP A O 1
ATOM 3541 N N . LYS A 1 444 ? 11.715 -9.726 -25.798 1.00 94.50 444 LYS A N 1
ATOM 3542 C CA . LYS A 1 444 ? 11.682 -10.801 -26.797 1.00 94.50 444 LYS A CA 1
ATOM 3543 C C . LYS A 1 444 ? 10.282 -11.412 -26.938 1.00 94.50 444 LYS A C 1
ATOM 3545 O O . LYS A 1 444 ? 9.821 -11.647 -28.050 1.00 94.50 444 LYS A O 1
ATOM 3550 N N . GLU A 1 445 ? 9.586 -11.655 -25.830 1.00 93.81 445 GLU A N 1
ATOM 3551 C CA . GLU A 1 445 ? 8.205 -12.158 -25.846 1.00 93.81 445 GLU A CA 1
ATOM 3552 C C . GLU A 1 445 ? 7.231 -11.123 -26.429 1.00 93.81 445 GLU A C 1
ATOM 3554 O O . GLU A 1 445 ? 6.371 -11.469 -27.241 1.00 93.81 445 GLU A O 1
ATOM 3559 N N . ARG A 1 446 ? 7.394 -9.837 -26.091 1.00 91.88 446 ARG A N 1
ATOM 3560 C CA . ARG A 1 446 ? 6.576 -8.742 -26.643 1.00 91.88 446 ARG A CA 1
ATOM 3561 C C . ARG A 1 446 ? 6.829 -8.490 -28.125 1.00 91.88 446 ARG A C 1
ATOM 3563 O O . ARG A 1 446 ? 5.895 -8.119 -28.828 1.00 91.88 446 ARG A O 1
ATOM 3570 N N . GLU A 1 447 ? 8.029 -8.750 -28.638 1.00 84.81 447 GLU A N 1
ATOM 3571 C CA . GLU A 1 447 ? 8.317 -8.724 -30.079 1.00 84.81 447 GLU A CA 1
ATOM 3572 C C . GLU A 1 447 ? 7.508 -9.795 -30.835 1.00 84.81 447 GLU A C 1
ATOM 3574 O O . GLU A 1 447 ? 6.974 -9.519 -31.912 1.00 84.81 447 GLU A O 1
ATOM 3579 N N . LEU A 1 448 ? 7.312 -10.971 -30.231 1.00 85.94 448 LEU A N 1
ATOM 3580 C CA . LEU A 1 448 ? 6.562 -12.098 -30.807 1.00 85.94 448 LEU A CA 1
ATOM 3581 C C . LEU A 1 448 ? 5.042 -12.025 -30.586 1.00 85.94 448 LEU A C 1
ATOM 3583 O O . LEU A 1 448 ? 4.292 -12.748 -31.236 1.00 85.94 448 LEU A O 1
ATOM 3587 N N . ASP A 1 449 ? 4.578 -11.155 -29.688 1.00 84.69 449 ASP A N 1
ATOM 3588 C CA . ASP A 1 449 ? 3.170 -11.066 -29.293 1.00 84.69 449 ASP A CA 1
ATOM 3589 C C . ASP A 1 449 ? 2.250 -10.626 -30.447 1.00 84.69 449 ASP A C 1
ATOM 3591 O O . ASP A 1 449 ? 2.289 -9.478 -30.884 1.00 84.69 449 ASP A O 1
ATOM 3595 N N . VAL A 1 450 ? 1.408 -11.524 -30.947 1.00 80.12 450 VAL A N 1
ATOM 3596 C CA . VAL A 1 450 ? 0.495 -11.234 -32.066 1.00 80.12 450 VAL A CA 1
ATOM 3597 C C . VAL A 1 450 ? -0.702 -10.363 -31.673 1.00 80.12 450 VAL A C 1
ATOM 3599 O O . VAL A 1 450 ? -1.351 -9.808 -32.556 1.00 80.12 450 VAL A O 1
ATOM 3602 N N . MET A 1 451 ? -1.003 -10.235 -30.376 1.00 77.50 451 MET A N 1
ATOM 3603 C CA . MET A 1 451 ? -2.167 -9.487 -29.880 1.00 77.50 451 MET A CA 1
ATOM 3604 C C . MET A 1 451 ? -1.913 -7.983 -29.804 1.00 77.50 451 MET A C 1
ATOM 3606 O O . MET A 1 451 ? -2.851 -7.189 -29.738 1.00 77.50 451 MET A O 1
ATOM 3610 N N . LEU A 1 452 ? -0.647 -7.572 -29.820 1.00 78.69 452 LEU A N 1
ATOM 3611 C CA . LEU A 1 452 ? -0.270 -6.170 -29.810 1.00 78.69 452 LEU A CA 1
ATOM 3612 C C . LEU A 1 452 ? -0.226 -5.629 -31.245 1.00 78.69 452 LEU A C 1
ATOM 3614 O O . LEU A 1 452 ? 0.515 -6.131 -32.093 1.00 78.69 452 LEU A O 1
ATOM 3618 N N . ASN A 1 453 ? -0.991 -4.569 -31.510 1.00 78.25 453 ASN A N 1
ATOM 3619 C CA . ASN A 1 453 ? -0.959 -3.888 -32.799 1.00 78.25 453 ASN A CA 1
ATOM 3620 C C . ASN A 1 453 ? 0.367 -3.129 -32.955 1.00 78.25 453 ASN A C 1
ATOM 3622 O O . ASN A 1 453 ? 0.570 -2.078 -32.347 1.00 78.25 453 ASN A O 1
ATOM 3626 N N . LYS A 1 454 ? 1.290 -3.682 -33.745 1.00 81.81 454 LYS A N 1
ATOM 3627 C CA . LYS A 1 454 ? 2.645 -3.148 -33.904 1.00 81.81 454 LYS A CA 1
ATOM 3628 C C . LYS A 1 454 ? 2.843 -2.570 -35.297 1.00 81.81 454 LYS A C 1
ATOM 3630 O O . LYS A 1 454 ? 2.771 -3.286 -36.293 1.00 81.81 454 LYS A O 1
ATOM 3635 N N . THR A 1 455 ? 3.187 -1.288 -35.362 1.00 88.19 455 THR A N 1
ATOM 3636 C CA . THR A 1 455 ? 3.797 -0.705 -36.562 1.00 88.19 455 THR A CA 1
ATOM 3637 C C . THR A 1 455 ? 5.251 -1.189 -36.689 1.00 88.19 455 THR A C 1
ATOM 3639 O O . THR A 1 455 ? 5.853 -1.575 -35.682 1.00 88.19 455 THR A O 1
ATOM 3642 N N . PRO A 1 456 ? 5.867 -1.139 -37.887 1.00 90.06 456 PRO A N 1
ATOM 3643 C CA . PRO A 1 456 ? 7.291 -1.456 -38.045 1.00 90.06 456 PRO A CA 1
ATOM 3644 C C . PRO A 1 456 ? 8.192 -0.634 -37.112 1.00 90.06 456 PRO A C 1
ATOM 3646 O O . PRO A 1 456 ? 9.180 -1.144 -36.590 1.00 90.06 456 PRO A O 1
ATOM 3649 N N . GLN A 1 457 ? 7.805 0.618 -36.842 1.00 92.69 457 GLN A N 1
ATOM 3650 C CA . GLN A 1 457 ? 8.499 1.494 -35.902 1.00 92.69 457 GLN A CA 1
ATOM 3651 C C . GLN A 1 457 ? 8.429 0.962 -34.462 1.00 92.69 457 GLN A C 1
ATOM 3653 O O . GLN A 1 457 ? 9.452 0.893 -33.787 1.00 92.69 457 GLN A O 1
ATOM 3658 N N . ILE A 1 458 ? 7.249 0.530 -34.000 1.00 92.50 458 ILE A N 1
ATOM 3659 C CA . ILE A 1 458 ? 7.073 -0.070 -32.666 1.00 92.50 458 ILE A CA 1
ATOM 3660 C C . ILE A 1 458 ? 7.912 -1.350 -32.529 1.00 92.50 458 ILE A C 1
ATOM 3662 O O . ILE A 1 458 ? 8.562 -1.541 -31.501 1.00 92.50 458 ILE A O 1
ATOM 3666 N N . GLN A 1 459 ? 7.944 -2.205 -33.559 1.00 92.56 459 GLN A N 1
ATOM 3667 C CA . GLN A 1 459 ? 8.762 -3.428 -33.552 1.00 92.56 459 GLN A CA 1
ATOM 3668 C C . GLN A 1 459 ? 10.254 -3.111 -33.417 1.00 92.56 459 GLN A C 1
ATOM 3670 O O . GLN A 1 459 ? 10.941 -3.691 -32.576 1.00 92.56 459 GLN A O 1
ATOM 3675 N N . GLU A 1 460 ? 10.748 -2.151 -34.198 1.00 94.81 460 GLU A N 1
ATOM 3676 C CA . GLU A 1 460 ? 12.150 -1.741 -34.144 1.00 94.81 460 GLU A CA 1
ATOM 3677 C C . GLU A 1 460 ? 12.521 -1.134 -32.783 1.00 94.81 460 GLU A C 1
ATOM 3679 O O . GLU A 1 460 ? 13.583 -1.439 -32.236 1.00 94.81 460 GLU A O 1
ATOM 3684 N N . LEU A 1 461 ? 11.637 -0.329 -32.188 1.00 95.56 461 LEU A N 1
ATOM 3685 C CA . LEU A 1 461 ? 11.843 0.230 -30.849 1.00 95.56 461 LEU A CA 1
ATOM 3686 C C . LEU A 1 461 ? 11.894 -0.861 -29.769 1.00 95.56 461 LEU A C 1
ATOM 3688 O O . LEU A 1 461 ? 12.780 -0.826 -28.915 1.00 95.56 461 LEU A O 1
ATOM 3692 N N . MET A 1 462 ? 11.027 -1.876 -29.832 1.00 95.06 462 MET A N 1
ATOM 3693 C CA . MET A 1 462 ? 11.087 -3.030 -28.918 1.00 95.06 462 MET A CA 1
ATOM 3694 C C . MET A 1 462 ? 12.400 -3.807 -29.056 1.00 95.06 462 MET A C 1
ATOM 3696 O O . MET A 1 462 ? 13.035 -4.146 -28.054 1.00 95.06 462 MET A O 1
ATOM 3700 N N . ARG A 1 463 ? 12.854 -4.039 -30.293 1.00 95.69 463 ARG A N 1
ATOM 3701 C CA . ARG A 1 463 ? 14.126 -4.716 -30.572 1.00 95.69 463 ARG A CA 1
ATOM 3702 C C . ARG A 1 463 ? 15.318 -3.914 -30.048 1.00 95.69 463 ARG A C 1
ATOM 3704 O O . ARG A 1 463 ? 16.227 -4.481 -29.439 1.00 95.69 463 ARG A O 1
ATOM 3711 N N . ARG A 1 464 ? 15.310 -2.588 -30.229 1.00 97.12 464 ARG A N 1
ATOM 3712 C CA . ARG A 1 464 ? 16.312 -1.677 -29.648 1.00 97.12 464 ARG A CA 1
ATOM 3713 C C . ARG A 1 464 ? 16.308 -1.757 -28.120 1.00 97.12 464 ARG A C 1
ATOM 3715 O O . ARG A 1 464 ? 17.381 -1.907 -27.541 1.00 97.12 464 ARG A O 1
ATOM 3722 N N . ALA A 1 465 ? 15.139 -1.734 -27.474 1.00 96.50 465 ALA A N 1
ATOM 3723 C CA . ALA A 1 465 ? 15.027 -1.864 -26.019 1.00 96.50 465 ALA A CA 1
ATOM 3724 C C . ALA A 1 465 ? 15.617 -3.195 -25.519 1.00 96.50 465 ALA A C 1
ATOM 3726 O O . ALA A 1 465 ? 16.429 -3.200 -24.593 1.00 96.50 465 ALA A O 1
ATOM 3727 N N . MET A 1 466 ? 15.298 -4.313 -26.183 1.00 97.25 466 MET A N 1
ATOM 3728 C CA . MET A 1 466 ? 15.874 -5.630 -25.882 1.00 97.25 466 MET A CA 1
ATOM 3729 C C . MET A 1 466 ? 17.409 -5.618 -25.945 1.00 97.25 466 MET A C 1
ATOM 3731 O O . MET A 1 466 ? 18.071 -6.117 -25.033 1.00 97.25 466 MET A O 1
ATOM 3735 N N . ILE A 1 467 ? 17.986 -5.041 -27.007 1.00 97.94 467 ILE A N 1
ATOM 3736 C CA . ILE A 1 467 ? 19.444 -4.964 -27.193 1.00 97.94 467 ILE A CA 1
ATOM 3737 C C . ILE A 1 467 ? 20.097 -4.162 -26.064 1.00 97.94 467 ILE A C 1
ATOM 3739 O O . ILE A 1 467 ? 21.101 -4.609 -25.506 1.00 97.94 467 ILE A O 1
ATOM 3743 N N . ARG A 1 468 ? 19.515 -3.016 -25.691 1.00 97.62 468 ARG A N 1
ATOM 3744 C CA . ARG A 1 468 ? 20.048 -2.162 -24.619 1.00 97.62 468 ARG A CA 1
ATOM 3745 C C . ARG A 1 468 ? 19.980 -2.832 -23.256 1.00 97.62 468 ARG A C 1
ATOM 3747 O O . ARG A 1 468 ? 20.995 -2.905 -22.569 1.00 97.62 468 ARG A O 1
ATOM 3754 N N . TYR A 1 469 ? 18.847 -3.432 -22.898 1.00 97.81 469 TYR A N 1
ATOM 3755 C CA . TYR A 1 469 ? 18.751 -4.181 -21.642 1.00 97.81 469 TYR A CA 1
ATOM 3756 C C . TYR A 1 469 ? 19.674 -5.407 -21.607 1.00 97.81 469 TYR A C 1
ATOM 3758 O O . TYR A 1 469 ? 20.179 -5.758 -20.540 1.00 97.81 469 TYR A O 1
ATOM 3766 N N . ASN A 1 470 ? 19.981 -6.024 -22.754 1.00 98.25 470 ASN A N 1
ATOM 3767 C CA . ASN A 1 470 ? 20.987 -7.084 -22.808 1.00 98.25 470 ASN A CA 1
ATOM 3768 C C . ASN A 1 470 ? 22.407 -6.553 -22.561 1.00 98.25 470 ASN A C 1
ATOM 3770 O O . ASN A 1 470 ? 23.195 -7.233 -21.909 1.00 98.25 470 ASN A O 1
ATOM 3774 N N . ALA A 1 471 ? 22.731 -5.340 -23.017 1.00 98.19 471 ALA A N 1
ATOM 3775 C CA . ALA A 1 471 ? 24.001 -4.693 -22.689 1.00 98.19 471 ALA A CA 1
ATOM 3776 C C . ALA A 1 471 ? 24.114 -4.391 -21.182 1.00 98.19 471 ALA A C 1
ATOM 3778 O O . ALA A 1 471 ? 25.146 -4.680 -20.577 1.00 98.19 471 ALA A O 1
ATOM 3779 N N . VAL A 1 472 ? 23.032 -3.920 -20.546 1.00 98.00 472 VAL A N 1
ATOM 3780 C CA . VAL A 1 472 ? 22.972 -3.742 -19.080 1.00 98.00 472 VAL A CA 1
ATOM 3781 C C . VAL A 1 472 ? 23.180 -5.079 -18.358 1.00 98.00 472 VAL A C 1
ATOM 3783 O O . VAL A 1 472 ? 24.020 -5.177 -17.463 1.00 98.00 472 VAL A O 1
ATOM 3786 N N . ARG A 1 473 ? 22.472 -6.137 -18.780 1.00 97.75 473 ARG A N 1
ATOM 3787 C CA . ARG A 1 473 ? 22.614 -7.499 -18.234 1.00 97.75 473 ARG A CA 1
ATOM 3788 C C . ARG A 1 473 ? 24.065 -7.989 -18.288 1.00 97.75 473 ARG A C 1
ATOM 3790 O O . ARG A 1 473 ? 24.542 -8.548 -17.306 1.00 97.75 473 ARG A O 1
ATOM 3797 N N . LEU A 1 474 ? 24.765 -7.772 -19.404 1.00 98.06 474 LEU A N 1
ATOM 3798 C CA . LEU A 1 474 ? 26.173 -8.160 -19.566 1.00 98.06 474 LEU A CA 1
ATOM 3799 C C . LEU A 1 474 ? 27.103 -7.413 -18.595 1.00 98.06 474 LEU A C 1
ATOM 3801 O O . LEU A 1 474 ? 28.026 -8.017 -18.051 1.00 98.06 474 LEU A O 1
ATOM 3805 N N . SER A 1 475 ? 26.843 -6.131 -18.323 1.00 98.25 475 SER A N 1
ATOM 3806 C CA . SER A 1 475 ? 27.592 -5.375 -17.307 1.00 98.25 475 SER A CA 1
ATOM 3807 C C . SER A 1 475 ? 27.384 -5.946 -15.900 1.00 98.25 475 SER A C 1
ATOM 3809 O O . SER A 1 475 ? 28.352 -6.106 -15.158 1.00 98.25 475 SER A O 1
ATOM 3811 N N . PHE A 1 476 ? 26.149 -6.318 -15.541 1.00 97.25 476 PHE A N 1
ATOM 3812 C CA . PHE A 1 476 ? 25.864 -6.983 -14.261 1.00 97.25 476 PHE A CA 1
ATOM 3813 C C . PHE A 1 476 ? 26.451 -8.397 -14.176 1.00 97.25 476 PHE A C 1
ATOM 3815 O O . PHE A 1 476 ? 26.903 -8.801 -13.109 1.00 97.25 476 PHE A O 1
ATOM 3822 N N . GLU A 1 477 ? 26.503 -9.137 -15.284 1.00 96.69 477 GLU A N 1
ATOM 3823 C CA . GLU A 1 477 ? 27.174 -10.439 -15.348 1.00 96.69 477 GLU A CA 1
ATOM 3824 C C . GLU A 1 477 ? 28.678 -10.303 -15.061 1.00 96.69 477 GLU A C 1
ATOM 3826 O O . GLU A 1 477 ? 29.217 -11.039 -14.235 1.00 96.69 477 GLU A O 1
ATOM 3831 N N . ALA A 1 478 ? 29.341 -9.308 -15.660 1.00 97.62 478 ALA A N 1
ATOM 3832 C CA . ALA A 1 478 ? 30.742 -9.000 -15.376 1.00 97.62 478 ALA A CA 1
ATOM 3833 C C . ALA A 1 478 ? 30.960 -8.537 -13.922 1.00 97.62 478 ALA A C 1
ATOM 3835 O O . ALA A 1 478 ? 31.910 -8.971 -13.272 1.00 97.62 478 ALA A O 1
ATOM 3836 N N . LEU A 1 479 ? 30.062 -7.709 -13.374 1.00 97.00 479 LEU A N 1
ATOM 3837 C CA . LEU A 1 479 ? 30.086 -7.335 -11.952 1.00 97.00 479 LEU A CA 1
ATOM 3838 C C . LEU A 1 479 ? 29.922 -8.560 -11.040 1.00 97.00 479 LEU A C 1
ATOM 3840 O O . LEU A 1 479 ? 30.603 -8.657 -10.022 1.00 97.00 479 LEU A O 1
ATOM 3844 N N . GLY A 1 480 ? 29.069 -9.517 -11.411 1.00 95.94 480 GLY A N 1
ATOM 3845 C CA . GLY A 1 480 ? 28.859 -10.758 -10.663 1.00 95.94 480 GLY A CA 1
ATOM 3846 C C . GLY A 1 480 ? 30.092 -11.664 -10.625 1.00 95.94 480 GLY A C 1
ATOM 3847 O O . GLY A 1 480 ? 30.287 -12.385 -9.650 1.00 95.94 480 GLY A O 1
ATOM 3848 N N . GLN A 1 481 ? 30.960 -11.591 -11.640 1.00 95.81 481 GLN A N 1
ATOM 3849 C CA . GLN A 1 481 ? 32.255 -12.283 -11.636 1.00 95.81 481 GLN A CA 1
ATOM 3850 C C . GLN A 1 481 ? 33.248 -11.644 -10.653 1.00 95.81 481 GLN A C 1
ATOM 3852 O O . GLN A 1 481 ? 34.025 -12.362 -10.027 1.00 95.81 481 GLN A O 1
ATOM 3857 N N . LEU A 1 482 ? 33.205 -10.316 -10.485 1.00 95.12 482 LEU A N 1
ATOM 3858 C CA . LEU A 1 482 ? 34.032 -9.595 -9.506 1.00 95.12 482 LEU A CA 1
ATOM 3859 C C . LEU A 1 482 ? 33.527 -9.778 -8.070 1.00 95.12 482 LEU A C 1
ATOM 3861 O O . LEU A 1 482 ? 34.319 -9.870 -7.131 1.00 95.12 482 LEU A O 1
ATOM 3865 N N . PHE A 1 483 ? 32.206 -9.841 -7.900 1.00 95.38 483 PHE A N 1
ATOM 3866 C CA . PHE A 1 483 ? 31.538 -9.900 -6.602 1.00 95.38 483 PHE A CA 1
ATOM 3867 C C . PHE A 1 483 ? 30.573 -11.093 -6.534 1.00 95.38 483 PHE A C 1
ATOM 3869 O O . PHE A 1 483 ? 29.353 -10.908 -6.528 1.00 95.38 483 PHE A O 1
ATOM 3876 N N . PRO A 1 484 ? 31.090 -12.333 -6.476 1.00 93.31 484 PRO A N 1
ATOM 3877 C CA . PRO A 1 484 ? 30.247 -13.521 -6.481 1.00 93.31 484 PRO A CA 1
ATOM 3878 C C . PRO A 1 484 ? 29.411 -13.606 -5.200 1.00 93.31 484 PRO A C 1
ATOM 3880 O O . PRO A 1 484 ? 29.942 -13.571 -4.087 1.00 93.31 484 PRO A O 1
ATOM 3883 N N . PHE A 1 485 ? 28.095 -13.763 -5.333 1.00 89.44 485 PHE A N 1
ATOM 3884 C CA . PHE A 1 485 ? 27.197 -14.003 -4.201 1.00 89.44 485 PHE A CA 1
ATOM 3885 C C . PHE A 1 485 ? 27.335 -15.457 -3.699 1.00 89.44 485 PHE A C 1
ATOM 3887 O O . PHE A 1 485 ? 27.369 -16.372 -4.524 1.00 89.44 485 PHE A O 1
ATOM 3894 N N . PRO A 1 486 ? 27.427 -15.721 -2.376 1.00 88.25 486 PRO A N 1
ATOM 3895 C CA . PRO A 1 486 ? 27.313 -14.788 -1.245 1.00 88.25 486 PRO A CA 1
ATOM 3896 C C . PRO A 1 486 ? 28.646 -14.216 -0.721 1.00 88.25 486 PRO A C 1
ATOM 3898 O O . PRO A 1 486 ? 28.671 -13.610 0.343 1.00 88.25 486 PRO A O 1
ATOM 3901 N N . HIS A 1 487 ? 29.765 -14.422 -1.416 1.00 84.69 487 HIS A N 1
ATOM 3902 C CA . HIS A 1 487 ? 31.105 -14.113 -0.900 1.00 84.69 487 HIS A CA 1
ATOM 3903 C C . HIS A 1 487 ? 31.429 -12.614 -0.910 1.00 84.69 487 HIS A C 1
ATOM 3905 O O . HIS A 1 487 ? 32.200 -12.155 -0.074 1.00 84.69 487 HIS A O 1
ATOM 3911 N N . GLY A 1 488 ? 30.859 -11.842 -1.838 1.00 85.00 488 GLY A N 1
ATOM 3912 C CA . GLY A 1 488 ? 30.974 -10.381 -1.822 1.00 85.00 488 GLY A CA 1
ATOM 3913 C C . GLY A 1 488 ? 32.229 -9.799 -2.471 1.00 85.00 488 GLY A C 1
ATOM 3914 O O . GLY A 1 488 ? 32.237 -8.609 -2.767 1.00 85.00 488 GLY A O 1
ATOM 3915 N N . GLY A 1 489 ? 33.258 -10.615 -2.723 1.00 90.06 489 GLY A N 1
ATOM 3916 C CA . GLY A 1 489 ? 34.539 -10.176 -3.289 1.00 90.06 489 GLY A CA 1
ATOM 3917 C C . GLY A 1 489 ? 35.285 -9.169 -2.401 1.00 90.06 489 GLY A C 1
ATOM 3918 O O . GLY A 1 489 ? 35.026 -9.064 -1.201 1.00 90.06 489 GLY A O 1
ATOM 3919 N N . PHE A 1 490 ? 36.211 -8.413 -2.998 1.00 91.38 490 PHE A N 1
ATOM 3920 C CA . PHE A 1 490 ? 37.035 -7.418 -2.298 1.00 91.38 490 PHE A CA 1
ATOM 3921 C C . PHE A 1 490 ? 36.754 -5.991 -2.808 1.00 91.38 490 PHE A C 1
ATOM 3923 O O . PHE A 1 490 ? 37.588 -5.395 -3.486 1.00 91.38 490 PHE A O 1
ATOM 3930 N N . PRO A 1 491 ? 35.596 -5.385 -2.474 1.00 89.12 491 PRO A N 1
ATOM 3931 C CA . PRO A 1 491 ? 35.171 -4.090 -3.030 1.00 89.12 491 PRO A CA 1
ATOM 3932 C C . PRO A 1 491 ? 36.059 -2.897 -2.642 1.00 89.12 491 PRO A C 1
ATOM 3934 O O . PRO A 1 491 ? 35.878 -1.802 -3.167 1.00 89.12 491 PRO A O 1
ATOM 3937 N N . ARG A 1 492 ? 37.006 -3.090 -1.716 1.00 88.94 492 ARG A N 1
ATOM 3938 C CA . ARG A 1 492 ? 37.948 -2.060 -1.251 1.00 88.94 492 ARG A CA 1
ATOM 3939 C C . ARG A 1 492 ? 39.310 -2.116 -1.947 1.00 88.94 492 ARG A C 1
ATOM 3941 O O . ARG A 1 492 ? 40.100 -1.193 -1.771 1.00 88.94 492 ARG A O 1
ATOM 3948 N N . GLU A 1 493 ? 39.605 -3.176 -2.696 1.00 92.75 493 GLU A N 1
ATOM 3949 C CA . GLU A 1 493 ? 40.848 -3.269 -3.465 1.00 92.75 493 GLU A CA 1
ATOM 3950 C C . GLU A 1 493 ? 40.816 -2.293 -4.642 1.00 92.75 493 GLU A C 1
ATOM 3952 O O . GLU A 1 493 ? 39.804 -2.179 -5.330 1.00 92.75 493 GLU A O 1
ATOM 3957 N N . LEU A 1 494 ? 41.921 -1.574 -4.867 1.00 91.25 494 LEU A N 1
ATOM 3958 C CA . LEU A 1 494 ? 41.976 -0.466 -5.824 1.00 91.25 494 LEU A CA 1
ATOM 3959 C C . LEU A 1 494 ? 41.600 -0.906 -7.247 1.00 91.25 494 LEU A C 1
ATOM 3961 O O . LEU A 1 494 ? 40.728 -0.292 -7.855 1.00 91.25 494 LEU A O 1
ATOM 3965 N N . GLU A 1 495 ? 42.207 -1.989 -7.736 1.00 92.94 495 GLU A N 1
ATOM 3966 C CA . GLU A 1 495 ? 41.979 -2.511 -9.091 1.00 92.94 495 GLU A CA 1
ATOM 3967 C C . GLU A 1 495 ? 40.536 -3.005 -9.275 1.00 92.94 495 GLU A C 1
ATOM 3969 O O . GLU A 1 495 ? 39.863 -2.648 -10.244 1.00 92.94 495 GLU A O 1
ATOM 3974 N N . VAL A 1 496 ? 40.026 -3.771 -8.302 1.00 93.56 496 VAL A N 1
ATOM 3975 C CA . VAL A 1 496 ? 38.652 -4.298 -8.308 1.00 93.56 496 VAL A CA 1
ATOM 3976 C C . VAL A 1 496 ? 37.636 -3.156 -8.270 1.00 93.56 496 VAL A C 1
ATOM 3978 O O . VAL A 1 496 ? 36.643 -3.176 -8.998 1.00 93.56 496 VAL A O 1
ATOM 3981 N N . ARG A 1 497 ? 37.898 -2.128 -7.456 1.00 94.12 497 ARG A N 1
ATOM 3982 C CA . ARG A 1 497 ? 37.064 -0.928 -7.347 1.00 94.12 497 ARG A CA 1
ATOM 3983 C C . ARG A 1 497 ? 37.020 -0.143 -8.655 1.00 94.12 497 ARG A C 1
ATOM 3985 O O . ARG A 1 497 ? 35.934 0.217 -9.097 1.00 94.12 497 ARG A O 1
ATOM 3992 N N . GLU A 1 498 ? 38.165 0.120 -9.282 1.00 95.19 498 GLU A N 1
ATOM 3993 C CA . GLU A 1 498 ? 38.225 0.844 -10.562 1.00 95.19 498 GLU A CA 1
ATOM 3994 C C . GLU A 1 498 ? 37.466 0.098 -11.665 1.00 95.19 498 GLU A C 1
ATOM 3996 O O . GLU A 1 498 ? 36.709 0.701 -12.433 1.00 95.19 498 GLU A O 1
ATOM 4001 N N . GLN A 1 499 ? 37.601 -1.230 -11.706 1.00 96.56 499 GLN A N 1
ATOM 4002 C CA . GLN A 1 499 ? 36.858 -2.061 -12.646 1.00 96.56 499 GLN A CA 1
ATOM 4003 C C . GLN A 1 499 ? 35.347 -2.041 -12.367 1.00 96.56 499 GLN A C 1
ATOM 4005 O O . GLN A 1 499 ? 34.556 -1.916 -13.305 1.00 96.56 499 GLN A O 1
ATOM 4010 N N . ALA A 1 500 ? 34.939 -2.114 -11.098 1.00 96.56 500 ALA A N 1
ATOM 4011 C CA . ALA A 1 500 ? 33.536 -2.043 -10.692 1.00 96.56 500 ALA A CA 1
ATOM 4012 C C . ALA A 1 500 ? 32.890 -0.705 -11.077 1.00 96.56 500 ALA A C 1
ATOM 4014 O O . ALA A 1 500 ? 31.822 -0.693 -11.688 1.00 96.56 500 ALA A O 1
ATOM 4015 N N . VAL A 1 501 ? 33.565 0.415 -10.793 1.00 97.44 501 VAL A N 1
ATOM 4016 C CA . VAL A 1 501 ? 33.100 1.763 -11.160 1.00 97.44 501 VAL A CA 1
ATOM 4017 C C . VAL A 1 501 ? 32.923 1.883 -12.672 1.00 97.44 501 VAL A C 1
ATOM 4019 O O . VAL A 1 501 ? 31.878 2.342 -13.132 1.00 97.44 501 VAL A O 1
ATOM 4022 N N . LYS A 1 502 ? 33.886 1.396 -13.465 1.00 98.00 502 LYS A N 1
ATOM 4023 C CA . LYS A 1 502 ? 33.787 1.403 -14.932 1.00 98.00 502 LYS A CA 1
ATOM 4024 C C . LYS A 1 502 ? 32.586 0.597 -15.441 1.00 98.00 502 LYS A C 1
ATOM 4026 O O . LYS A 1 502 ? 31.892 1.040 -16.355 1.00 98.00 502 LYS A O 1
ATOM 4031 N N . LEU A 1 503 ? 32.329 -0.576 -14.861 1.00 98.31 503 LEU A N 1
ATOM 4032 C CA . LEU A 1 503 ? 31.185 -1.417 -15.228 1.00 98.31 503 LEU A CA 1
ATOM 4033 C C . LEU A 1 503 ? 29.846 -0.776 -14.836 1.00 98.31 503 LEU A C 1
ATOM 4035 O O . LEU A 1 503 ? 28.908 -0.819 -15.628 1.00 98.31 503 LEU A O 1
ATOM 4039 N N . LEU A 1 504 ? 29.761 -0.136 -13.666 1.00 97.88 504 LEU A N 1
ATOM 4040 C CA . LEU A 1 504 ? 28.567 0.600 -13.233 1.00 97.88 504 LEU A CA 1
ATOM 4041 C C . LEU A 1 504 ? 28.292 1.821 -14.120 1.00 97.88 504 LEU A C 1
ATOM 4043 O O . LEU A 1 504 ? 27.148 2.045 -14.507 1.00 97.88 504 LEU A O 1
ATOM 4047 N N . GLN A 1 505 ? 29.327 2.572 -14.509 1.00 98.44 505 GLN A N 1
ATOM 4048 C CA . GLN A 1 505 ? 29.199 3.681 -15.463 1.00 98.44 505 GLN A CA 1
ATOM 4049 C C . GLN A 1 505 ? 28.696 3.197 -16.828 1.00 98.44 505 GLN A C 1
ATOM 4051 O O . GLN A 1 505 ? 27.820 3.824 -17.427 1.00 98.44 505 GLN A O 1
ATOM 4056 N N . GLN A 1 506 ? 29.211 2.060 -17.306 1.00 98.06 506 GLN A N 1
ATOM 4057 C CA . GLN A 1 506 ? 28.743 1.446 -18.546 1.00 98.06 506 GLN A CA 1
ATOM 4058 C C . GLN A 1 506 ? 27.284 0.981 -18.429 1.00 98.06 506 GLN A C 1
ATOM 4060 O O . GLN A 1 506 ? 26.491 1.253 -19.326 1.00 98.06 506 GLN A O 1
ATOM 4065 N N . ALA A 1 507 ? 26.911 0.325 -17.326 1.00 98.00 507 ALA A N 1
ATOM 4066 C CA . ALA A 1 507 ? 25.533 -0.092 -17.067 1.00 98.00 507 ALA A CA 1
ATOM 4067 C C . ALA A 1 507 ? 24.576 1.110 -17.042 1.00 98.00 507 ALA A C 1
ATOM 4069 O O . ALA A 1 507 ? 23.568 1.092 -17.743 1.00 98.00 507 ALA A O 1
ATOM 4070 N N . LYS A 1 508 ? 24.939 2.184 -16.326 1.00 98.25 508 LYS A N 1
ATOM 4071 C CA . LYS A 1 508 ? 24.168 3.433 -16.273 1.00 98.25 508 LYS A CA 1
ATOM 4072 C C . LYS A 1 508 ? 23.953 4.030 -17.663 1.00 98.25 508 LYS A C 1
ATOM 4074 O O . LYS A 1 508 ? 22.845 4.445 -17.988 1.00 98.25 508 LYS A O 1
ATOM 4079 N N . LYS A 1 509 ? 25.005 4.075 -18.488 1.00 98.19 509 LYS A N 1
ATOM 4080 C CA . LYS A 1 509 ? 24.927 4.600 -19.856 1.00 98.19 509 LYS A CA 1
ATOM 4081 C C . LYS A 1 509 ? 23.954 3.789 -20.714 1.00 98.19 509 LYS A C 1
ATOM 4083 O O . LYS A 1 509 ? 23.067 4.368 -21.333 1.00 98.19 509 LYS A O 1
ATOM 4088 N N . GLU A 1 510 ? 24.098 2.466 -20.732 1.00 97.81 510 GLU A N 1
ATOM 4089 C CA . GLU A 1 510 ? 23.210 1.593 -21.514 1.00 97.81 510 GLU A CA 1
ATOM 4090 C C . GLU A 1 510 ? 21.763 1.644 -21.013 1.00 97.81 510 GLU A C 1
ATOM 4092 O O . GLU A 1 510 ? 20.835 1.599 -21.818 1.00 97.81 510 GLU A O 1
ATOM 4097 N N . GLU A 1 511 ? 21.554 1.781 -19.701 1.00 97.56 511 GLU A N 1
ATOM 4098 C CA . GLU A 1 511 ? 20.220 1.919 -19.118 1.00 97.56 511 GLU A CA 1
ATOM 4099 C C . GLU A 1 511 ? 19.586 3.274 -19.459 1.00 97.56 511 GLU A C 1
ATOM 4101 O O . GLU A 1 511 ? 18.412 3.323 -19.818 1.00 97.56 511 GLU A O 1
ATOM 4106 N N . SER A 1 512 ? 20.365 4.359 -19.464 1.00 98.12 512 SER A N 1
ATOM 4107 C CA . SER A 1 512 ? 19.917 5.669 -19.954 1.00 98.12 512 SER A CA 1
ATOM 4108 C C . SER A 1 512 ? 19.486 5.606 -21.421 1.00 98.12 512 SER A C 1
ATOM 4110 O O . SER A 1 512 ? 18.405 6.074 -21.767 1.00 98.12 512 SER A O 1
ATOM 4112 N N . GLU A 1 513 ? 20.289 4.973 -22.282 1.00 97.94 513 GLU A N 1
ATOM 4113 C CA . GLU A 1 513 ? 19.954 4.801 -23.702 1.00 97.94 513 GLU A CA 1
ATOM 4114 C C . GLU A 1 513 ? 18.741 3.871 -23.901 1.00 97.94 513 GLU A C 1
ATOM 4116 O O . GLU A 1 513 ? 17.962 4.066 -24.835 1.00 97.94 513 GLU A O 1
ATOM 4121 N N . ALA A 1 514 ? 18.537 2.877 -23.026 1.00 97.50 514 ALA A N 1
ATOM 4122 C CA . ALA A 1 514 ? 17.322 2.061 -23.022 1.00 97.50 514 ALA A CA 1
ATOM 4123 C C . ALA A 1 514 ? 16.081 2.911 -22.713 1.00 97.50 514 ALA A C 1
ATOM 4125 O O . ALA A 1 514 ? 15.064 2.778 -23.392 1.00 97.50 514 ALA A O 1
ATOM 4126 N N . LEU A 1 515 ? 16.165 3.805 -21.726 1.00 97.44 515 LEU A N 1
ATOM 4127 C CA . LEU A 1 515 ? 15.055 4.668 -21.314 1.00 97.44 515 LEU A CA 1
ATOM 4128 C C . LEU A 1 515 ? 14.647 5.661 -22.400 1.00 97.44 515 LEU A C 1
ATOM 4130 O O . LEU A 1 515 ? 13.453 5.891 -22.584 1.00 97.44 515 LEU A O 1
ATOM 4134 N N . ASP A 1 516 ? 15.597 6.194 -23.165 1.00 97.94 516 ASP A N 1
ATOM 4135 C CA . ASP A 1 516 ? 15.281 7.048 -24.315 1.00 97.94 516 ASP A CA 1
ATOM 4136 C C . ASP A 1 516 ? 14.482 6.282 -25.378 1.00 97.94 516 ASP A C 1
ATOM 4138 O O . ASP A 1 516 ? 13.467 6.777 -25.874 1.00 97.94 516 ASP A O 1
ATOM 4142 N N . VAL A 1 517 ? 14.842 5.019 -25.636 1.00 97.88 517 VAL A N 1
ATOM 4143 C CA . VAL A 1 517 ? 14.052 4.129 -26.504 1.00 97.88 517 VAL A CA 1
ATOM 4144 C C . VAL A 1 517 ? 12.658 3.874 -25.924 1.00 97.88 517 VAL A C 1
ATOM 4146 O O . VAL A 1 517 ? 11.680 3.857 -26.671 1.00 97.88 517 VAL A O 1
ATOM 4149 N N . LEU A 1 518 ? 12.531 3.696 -24.605 1.00 97.38 518 LEU A N 1
ATOM 4150 C CA . LEU A 1 518 ? 11.231 3.509 -23.952 1.00 97.38 518 LEU A CA 1
ATOM 4151 C C . LEU A 1 518 ? 10.339 4.755 -24.058 1.00 97.38 518 LEU A C 1
ATOM 4153 O O . LEU A 1 518 ? 9.131 4.618 -24.259 1.00 97.38 518 LEU A O 1
ATOM 4157 N N . ARG A 1 519 ? 10.915 5.961 -23.976 1.00 97.31 519 ARG A N 1
ATOM 4158 C CA . ARG A 1 519 ? 10.197 7.228 -24.195 1.00 97.31 519 ARG A CA 1
ATOM 4159 C C . ARG A 1 519 ? 9.706 7.354 -25.636 1.00 97.31 519 ARG A C 1
ATOM 4161 O O . ARG A 1 519 ? 8.539 7.691 -25.843 1.00 97.31 519 ARG A O 1
ATOM 4168 N N . GLU A 1 520 ? 10.556 7.035 -26.616 1.00 96.88 520 GLU A N 1
ATOM 4169 C CA . GLU A 1 520 ? 10.174 6.969 -28.037 1.00 96.88 520 GLU A CA 1
ATOM 4170 C C . GLU A 1 520 ? 9.024 5.966 -28.246 1.00 96.88 520 GLU A C 1
ATOM 4172 O O . GLU A 1 520 ? 8.000 6.304 -28.840 1.00 96.88 520 GLU A O 1
ATOM 4177 N N . LEU A 1 521 ? 9.147 4.757 -27.686 1.00 95.12 521 LEU A N 1
ATOM 4178 C CA . LEU A 1 521 ? 8.130 3.705 -27.773 1.00 95.12 521 LEU A CA 1
ATOM 4179 C C . LEU A 1 521 ? 6.792 4.142 -27.170 1.00 95.12 521 LEU A C 1
ATOM 4181 O O . LEU A 1 521 ? 5.743 3.919 -27.771 1.00 95.12 521 LEU A O 1
ATOM 4185 N N . MET A 1 522 ? 6.818 4.789 -26.005 1.00 94.06 522 MET A N 1
ATOM 4186 C CA . MET A 1 522 ? 5.615 5.309 -25.354 1.00 94.06 522 MET A CA 1
ATOM 4187 C C . MET A 1 522 ? 4.912 6.365 -26.218 1.00 94.06 522 MET A C 1
ATOM 4189 O O . MET A 1 522 ? 3.683 6.356 -26.317 1.00 94.06 522 MET A O 1
ATOM 4193 N N . SER A 1 523 ? 5.675 7.257 -26.858 1.00 92.81 523 SER A N 1
ATOM 4194 C CA . SER A 1 523 ? 5.131 8.264 -27.776 1.00 92.81 523 SER A CA 1
ATOM 4195 C C . SER A 1 523 ? 4.450 7.614 -28.982 1.00 92.81 523 SER A C 1
ATOM 4197 O O . SER A 1 523 ? 3.299 7.930 -29.282 1.00 92.81 523 SER A O 1
ATOM 4199 N N . GLU A 1 524 ? 5.116 6.658 -29.632 1.00 92.31 524 GLU A N 1
ATOM 4200 C CA . GLU A 1 524 ? 4.569 5.944 -30.794 1.00 92.31 524 GLU A CA 1
ATOM 4201 C C . GLU A 1 524 ? 3.302 5.147 -30.453 1.00 92.31 524 GLU A C 1
ATOM 4203 O O . GLU A 1 524 ? 2.323 5.190 -31.200 1.00 92.31 524 GLU A O 1
ATOM 4208 N N . LEU A 1 525 ? 3.269 4.476 -29.296 1.00 89.81 525 LEU A N 1
ATOM 4209 C CA . LEU A 1 525 ? 2.076 3.762 -28.822 1.00 89.81 525 LEU A CA 1
ATOM 4210 C C . LEU A 1 525 ? 0.889 4.712 -28.616 1.00 89.81 525 LEU A C 1
ATOM 4212 O O . LEU A 1 525 ? -0.233 4.402 -29.015 1.00 89.81 525 LEU A O 1
ATOM 4216 N N . ARG A 1 526 ? 1.122 5.897 -28.039 1.00 88.69 526 ARG A N 1
ATOM 4217 C CA . ARG A 1 526 ? 0.070 6.911 -27.856 1.00 88.69 526 ARG A CA 1
ATOM 4218 C C . ARG A 1 526 ? -0.431 7.471 -29.188 1.00 88.69 526 ARG A C 1
ATOM 4220 O O . ARG A 1 526 ? -1.638 7.643 -29.347 1.00 88.69 526 ARG A O 1
ATOM 4227 N N . ILE A 1 527 ? 0.462 7.716 -30.149 1.00 87.38 527 ILE A N 1
ATOM 4228 C CA . ILE A 1 527 ? 0.087 8.177 -31.496 1.00 87.38 527 ILE A CA 1
ATOM 4229 C C . ILE A 1 527 ? -0.775 7.120 -32.191 1.00 87.38 527 ILE A C 1
ATOM 4231 O O . ILE A 1 527 ? -1.857 7.449 -32.679 1.00 87.38 527 ILE A O 1
ATOM 4235 N N . ALA A 1 528 ? -0.358 5.851 -32.169 1.00 83.31 528 ALA A N 1
ATOM 4236 C CA . ALA A 1 528 ? -1.119 4.746 -32.753 1.00 83.31 528 ALA A CA 1
ATOM 4237 C C . ALA A 1 528 ? -2.522 4.592 -32.130 1.00 83.31 528 ALA A C 1
ATOM 4239 O O . ALA A 1 528 ? -3.468 4.207 -32.817 1.00 83.31 528 ALA A O 1
ATOM 4240 N N . ASN A 1 529 ? -2.669 4.952 -30.851 1.00 76.06 529 ASN A N 1
ATOM 4241 C CA . ASN A 1 529 ? -3.922 4.846 -30.101 1.00 76.06 529 ASN A CA 1
ATOM 4242 C C . ASN A 1 529 ? -4.842 6.069 -30.188 1.00 76.06 529 ASN A C 1
ATOM 4244 O O . ASN A 1 529 ? -6.015 5.963 -29.833 1.00 76.06 529 ASN A O 1
ATOM 4248 N N . SER A 1 530 ? -4.356 7.210 -30.683 1.00 67.88 530 SER A N 1
ATOM 4249 C CA . SER A 1 530 ? -5.108 8.476 -30.724 1.00 67.88 530 SER A CA 1
ATOM 4250 C C . SER A 1 530 ? -6.413 8.434 -31.546 1.00 67.88 530 SER A C 1
ATOM 4252 O O . SER A 1 530 ? -7.258 9.313 -31.393 1.00 67.88 530 SER A O 1
ATOM 4254 N N . GLY A 1 531 ? -6.613 7.402 -32.380 1.00 58.66 531 GLY A N 1
ATOM 4255 C CA . GLY A 1 531 ? -7.826 7.184 -33.181 1.00 58.66 531 GLY A CA 1
ATOM 4256 C C . GLY A 1 531 ? -8.854 6.192 -32.609 1.00 58.66 531 GLY A C 1
ATOM 4257 O O . GLY A 1 531 ? -9.891 5.986 -33.237 1.00 58.66 531 GLY A O 1
ATOM 4258 N N . GLN A 1 532 ? -8.596 5.553 -31.461 1.00 59.22 532 GLN A N 1
ATOM 4259 C CA . GLN A 1 532 ? -9.531 4.615 -30.815 1.00 59.22 532 GLN A CA 1
ATOM 4260 C C . GLN A 1 532 ? -10.222 5.282 -29.616 1.00 59.22 532 GLN A C 1
ATOM 4262 O O . GLN A 1 532 ? -9.609 6.100 -28.937 1.00 59.22 532 GLN A O 1
ATOM 4267 N N . ALA A 1 533 ? -11.499 4.955 -29.364 1.00 52.06 533 ALA A N 1
ATOM 4268 C CA . ALA A 1 533 ? -12.300 5.551 -28.286 1.00 52.06 533 ALA A CA 1
ATOM 4269 C C . ALA A 1 533 ? -11.507 5.617 -26.963 1.00 52.06 533 ALA A C 1
ATOM 4271 O O . ALA A 1 533 ? -10.939 4.616 -26.518 1.00 52.06 533 ALA A O 1
ATOM 4272 N N . SER A 1 534 ? -11.432 6.818 -26.382 1.00 54.41 534 SER A N 1
ATOM 4273 C CA . SER A 1 534 ? -10.483 7.219 -25.340 1.00 54.41 534 SER A CA 1
ATOM 4274 C C . SER A 1 534 ? -10.820 6.636 -23.966 1.00 54.41 534 SER A C 1
ATOM 4276 O O . SER A 1 534 ? -11.217 7.353 -23.049 1.00 54.41 534 SER A O 1
ATOM 4278 N N . THR A 1 535 ? -10.679 5.326 -23.788 1.00 59.50 535 THR A N 1
ATOM 4279 C CA . THR A 1 535 ? -10.587 4.760 -22.436 1.00 59.50 535 THR A CA 1
ATOM 4280 C C . THR A 1 535 ? -9.337 5.333 -21.754 1.00 59.50 535 THR A C 1
ATOM 4282 O O . THR A 1 535 ? -8.243 5.151 -22.292 1.00 59.50 535 THR A O 1
ATOM 4285 N N . PRO A 1 536 ? -9.457 6.043 -20.616 1.00 65.00 536 PRO A N 1
ATOM 4286 C CA . PRO A 1 536 ? -8.318 6.685 -19.972 1.00 65.00 536 PRO A CA 1
ATOM 4287 C C . PRO A 1 536 ? -7.324 5.643 -19.451 1.00 65.00 536 PRO A C 1
ATOM 4289 O O . PRO A 1 536 ? -7.703 4.614 -18.885 1.00 65.00 536 PRO A O 1
ATOM 4292 N N . ILE A 1 537 ? -6.034 5.924 -19.636 1.00 73.50 537 ILE A N 1
ATOM 4293 C CA . ILE A 1 537 ? -4.948 5.118 -19.081 1.00 73.50 537 ILE A CA 1
ATOM 4294 C C . ILE A 1 537 ? -4.823 5.482 -17.602 1.00 73.50 537 ILE A C 1
ATOM 4296 O O . ILE A 1 537 ? -4.415 6.587 -17.259 1.00 73.50 537 ILE A O 1
ATOM 4300 N N . HIS A 1 538 ? -5.242 4.562 -16.736 1.00 72.19 538 HIS A N 1
ATOM 4301 C CA . HIS A 1 538 ? -5.338 4.784 -15.297 1.00 72.19 538 HIS A CA 1
ATOM 4302 C C . HIS A 1 538 ? -4.177 4.135 -14.536 1.00 72.19 538 HIS A C 1
ATOM 4304 O O . HIS A 1 538 ? -3.850 2.977 -14.797 1.00 72.19 538 HIS A O 1
ATOM 4310 N N . HIS A 1 539 ? -3.628 4.852 -13.555 1.00 74.00 539 HIS A N 1
ATOM 4311 C CA . HIS A 1 539 ? -2.708 4.335 -12.536 1.00 74.00 539 HIS A CA 1
ATOM 4312 C C . HIS A 1 539 ? -3.329 4.524 -11.165 1.00 74.00 539 HIS A C 1
ATOM 4314 O O . HIS A 1 539 ? -3.900 5.578 -10.899 1.00 74.00 539 HIS A O 1
ATOM 4320 N N . ILE A 1 540 ? -3.152 3.541 -10.288 1.00 74.06 540 ILE A N 1
ATOM 4321 C CA . ILE A 1 540 ? -3.484 3.692 -8.872 1.00 74.06 540 ILE A CA 1
ATOM 4322 C C . ILE A 1 540 ? -2.471 4.664 -8.270 1.00 74.06 540 ILE A C 1
ATOM 4324 O O . ILE A 1 540 ? -1.263 4.405 -8.272 1.00 74.06 540 ILE A O 1
ATOM 4328 N N . SER A 1 541 ? -2.969 5.802 -7.796 1.00 68.06 541 SER A N 1
ATOM 4329 C CA . SER A 1 541 ? -2.135 6.877 -7.253 1.00 68.06 541 SER A CA 1
ATOM 4330 C C . SER A 1 541 ? -1.775 6.621 -5.790 1.00 68.06 541 SER A C 1
ATOM 4332 O O . SER A 1 541 ? -2.541 6.008 -5.047 1.00 68.06 541 SER A O 1
ATOM 4334 N N . LEU A 1 542 ? -0.618 7.127 -5.355 1.00 65.31 542 LEU A N 1
ATOM 4335 C CA . LEU A 1 542 ? -0.258 7.115 -3.939 1.00 65.31 542 LEU A CA 1
ATOM 4336 C C . LEU A 1 542 ? -1.220 7.995 -3.139 1.00 65.31 542 LEU A C 1
ATOM 4338 O O . LEU A 1 542 ? -1.522 9.118 -3.544 1.00 65.31 542 LEU A O 1
ATOM 4342 N N . SER A 1 543 ? -1.642 7.504 -1.972 1.00 65.88 543 SER A N 1
ATOM 4343 C CA . SER A 1 543 ? -2.344 8.329 -0.992 1.00 65.88 543 SER A CA 1
ATOM 4344 C C . SER A 1 543 ? -1.499 9.560 -0.619 1.00 65.88 543 SER A C 1
ATOM 4346 O O . SER A 1 543 ? -0.348 9.404 -0.200 1.00 65.88 543 SER A O 1
ATOM 4348 N N . PRO A 1 544 ? -2.036 10.794 -0.705 1.00 59.44 544 PRO A N 1
ATOM 4349 C CA . PRO A 1 544 ? -1.270 11.990 -0.373 1.00 59.44 544 PRO A CA 1
ATOM 4350 C C . PRO A 1 544 ? -0.896 12.083 1.107 1.00 59.44 544 PRO A C 1
ATOM 4352 O O . PRO A 1 544 ? -0.004 12.840 1.489 1.00 59.44 544 PRO A O 1
ATOM 4355 N N . PHE A 1 545 ? -1.569 11.291 1.932 1.00 61.25 545 PHE A N 1
ATOM 4356 C CA . PHE A 1 545 ? -1.385 11.246 3.372 1.00 61.25 545 PHE A CA 1
ATOM 4357 C C . PHE A 1 545 ? -0.472 10.087 3.799 1.00 61.25 545 PHE A C 1
ATOM 4359 O O . PHE A 1 545 ? -0.312 9.844 4.993 1.00 61.25 545 PHE A O 1
ATOM 4366 N N . TYR A 1 546 ? 0.091 9.340 2.837 1.00 62.56 546 TYR A N 1
ATOM 4367 C CA . TYR A 1 546 ? 0.955 8.200 3.124 1.00 62.56 546 TYR A CA 1
ATOM 4368 C C . TYR A 1 546 ? 2.271 8.676 3.736 1.00 62.56 546 TYR A C 1
ATOM 4370 O O . TYR A 1 546 ? 2.928 9.562 3.184 1.00 62.56 546 TYR A O 1
ATOM 4378 N N . SER A 1 547 ? 2.665 8.081 4.863 1.00 55.88 547 SER A N 1
ATOM 4379 C CA . SER A 1 547 ? 3.902 8.434 5.558 1.00 55.88 547 SER A CA 1
ATOM 4380 C C . SER A 1 547 ? 5.039 7.492 5.193 1.00 55.88 547 SER A C 1
ATOM 4382 O O . SER A 1 547 ? 4.895 6.277 5.257 1.00 55.88 547 SER A O 1
ATOM 4384 N N . PHE A 1 548 ? 6.206 8.051 4.871 1.00 53.59 548 PHE A N 1
ATOM 4385 C CA . PHE A 1 548 ? 7.442 7.277 4.692 1.00 53.59 548 PHE A CA 1
ATOM 4386 C C . PHE A 1 548 ? 8.505 7.565 5.763 1.00 53.59 548 PHE A C 1
ATOM 4388 O O . PHE A 1 548 ? 9.636 7.087 5.646 1.00 53.59 548 PHE A O 1
ATOM 4395 N N . GLY A 1 549 ? 8.186 8.372 6.784 1.00 49.25 549 GLY A N 1
ATOM 4396 C CA . GLY A 1 549 ? 9.062 8.588 7.941 1.00 49.25 549 GLY A CA 1
ATOM 4397 C C . GLY A 1 549 ? 10.436 9.217 7.646 1.00 49.25 549 GLY A C 1
ATOM 4398 O O . GLY A 1 549 ? 11.434 8.820 8.245 1.00 49.25 549 GLY A O 1
ATOM 4399 N N . SER A 1 550 ? 10.537 10.196 6.737 1.00 49.75 550 SER A N 1
ATOM 4400 C CA . SER A 1 550 ? 11.821 10.855 6.410 1.00 49.75 550 SER A CA 1
ATOM 4401 C C . SER A 1 550 ? 11.650 12.315 5.987 1.00 49.75 550 SER A C 1
ATOM 4403 O O . SER A 1 550 ? 10.710 12.610 5.275 1.00 49.75 550 SER A O 1
ATOM 4405 N N . ASN A 1 551 ? 12.560 13.223 6.348 1.00 51.84 551 ASN A N 1
ATOM 4406 C CA . ASN A 1 551 ? 12.487 14.641 5.959 1.00 51.84 551 ASN A CA 1
ATOM 4407 C C . ASN A 1 551 ? 12.759 14.797 4.442 1.00 51.84 551 ASN A C 1
ATOM 4409 O O . ASN A 1 551 ? 13.918 14.785 4.017 1.00 51.84 551 ASN A O 1
ATOM 4413 N N . ARG A 1 552 ? 11.707 14.854 3.614 1.00 57.53 552 ARG A N 1
ATOM 4414 C CA . ARG A 1 552 ? 11.812 14.907 2.140 1.00 57.53 552 ARG A CA 1
ATOM 4415 C C . ARG A 1 552 ? 11.691 16.335 1.614 1.00 57.53 552 ARG A C 1
ATOM 4417 O O . ARG A 1 552 ? 11.071 17.183 2.243 1.00 57.53 552 ARG A O 1
ATOM 4424 N N . TYR A 1 553 ? 12.271 16.594 0.441 1.00 54.19 553 TYR A N 1
ATOM 4425 C CA . TYR A 1 553 ? 12.082 17.864 -0.262 1.00 54.19 553 TYR A CA 1
ATOM 4426 C C . TYR A 1 553 ? 10.643 17.947 -0.788 1.00 54.19 553 TYR A C 1
ATOM 4428 O O . TYR A 1 553 ? 10.206 17.053 -1.511 1.00 54.19 553 TYR A O 1
ATOM 4436 N N . LYS A 1 554 ? 9.913 19.000 -0.410 1.00 62.66 554 LYS A N 1
ATOM 4437 C CA . LYS A 1 554 ? 8.512 19.235 -0.789 1.00 62.66 554 LYS A CA 1
ATOM 4438 C C . LYS A 1 554 ? 8.432 20.440 -1.718 1.00 62.66 554 LYS A C 1
ATOM 4440 O O . LYS A 1 554 ? 9.289 21.325 -1.665 1.00 62.66 554 LYS A O 1
ATOM 4445 N N . ALA A 1 555 ? 7.405 20.480 -2.565 1.00 57.12 555 ALA A N 1
ATOM 4446 C CA . ALA A 1 555 ? 7.101 21.688 -3.322 1.00 57.12 555 ALA A CA 1
ATOM 4447 C C . ALA A 1 555 ? 6.922 22.861 -2.346 1.00 57.12 555 ALA A C 1
ATOM 4449 O O . ALA A 1 555 ? 6.326 22.690 -1.279 1.00 57.12 555 ALA A O 1
ATOM 4450 N N . ALA A 1 556 ? 7.458 24.033 -2.699 1.00 59.31 556 ALA A N 1
ATOM 4451 C CA . ALA A 1 556 ? 7.336 25.215 -1.857 1.00 59.31 556 ALA A CA 1
ATOM 4452 C C . ALA A 1 556 ? 5.846 25.470 -1.554 1.00 59.31 556 ALA A C 1
ATOM 4454 O O . ALA A 1 556 ? 5.045 25.490 -2.494 1.00 59.31 556 ALA A O 1
ATOM 4455 N N . PRO A 1 557 ? 5.455 25.621 -0.275 1.00 62.28 557 PRO A N 1
ATOM 4456 C CA . PRO A 1 557 ? 4.060 25.837 0.071 1.00 62.28 557 PRO A CA 1
ATOM 4457 C C . PRO A 1 557 ? 3.552 27.115 -0.603 1.00 62.28 557 PRO A C 1
ATOM 4459 O O . PRO A 1 557 ? 4.266 28.116 -0.700 1.00 62.28 557 PRO A O 1
ATOM 4462 N N . SER A 1 558 ? 2.305 27.088 -1.075 1.00 60.88 558 SER A N 1
ATOM 4463 C CA . SER A 1 558 ? 1.626 28.290 -1.558 1.00 60.88 558 SER A CA 1
ATOM 4464 C C . SER A 1 558 ? 1.618 29.344 -0.446 1.00 60.88 558 SER A C 1
ATOM 4466 O O . SER A 1 558 ? 1.228 29.012 0.674 1.00 60.88 558 SER A O 1
ATOM 4468 N N . LEU A 1 559 ? 1.994 30.594 -0.739 1.00 64.50 559 LEU A N 1
ATOM 4469 C CA . LEU A 1 559 ? 1.908 31.702 0.221 1.00 64.50 559 LEU A CA 1
ATOM 4470 C C . LEU A 1 559 ? 0.461 31.852 0.709 1.00 64.50 559 LEU A C 1
ATOM 4472 O O . LEU A 1 559 ? -0.412 32.322 -0.020 1.00 64.50 559 LEU A O 1
ATOM 4476 N N . LEU A 1 560 ? 0.215 31.427 1.944 1.00 71.69 560 LEU A N 1
ATOM 4477 C CA . LEU A 1 560 ? -1.050 31.588 2.639 1.00 71.69 560 LEU A CA 1
ATOM 4478 C C . LEU A 1 560 ? -0.828 32.572 3.789 1.00 71.69 560 LEU A C 1
ATOM 4480 O O . LEU A 1 560 ? 0.121 32.415 4.547 1.00 71.69 560 LEU A O 1
ATOM 4484 N N . ASN A 1 561 ? -1.686 33.585 3.918 1.00 74.38 561 ASN A N 1
ATOM 4485 C CA . ASN A 1 561 ? -1.569 34.563 5.007 1.00 74.38 561 ASN A CA 1
ATOM 4486 C C . ASN A 1 561 ? -2.350 34.138 6.261 1.00 74.38 561 ASN A C 1
ATOM 4488 O O . ASN A 1 561 ? -1.986 34.525 7.366 1.00 74.38 561 ASN A O 1
ATOM 4492 N N . THR A 1 562 ? -3.427 33.363 6.096 1.00 81.12 562 THR A N 1
ATOM 4493 C CA . THR A 1 562 ? -4.335 32.938 7.174 1.00 81.12 562 THR A CA 1
ATOM 4494 C C . THR A 1 562 ? -4.845 31.525 6.923 1.00 81.12 562 THR A C 1
ATOM 4496 O O . THR A 1 562 ? -5.004 31.142 5.766 1.00 81.12 562 THR A O 1
ATOM 4499 N N . ALA A 1 563 ? -5.149 30.768 7.978 1.00 87.25 563 ALA A N 1
ATOM 4500 C CA . ALA A 1 563 ? -5.663 29.408 7.836 1.00 87.25 563 ALA A CA 1
ATOM 4501 C C . ALA A 1 563 ? -6.986 29.344 7.047 1.00 87.25 563 ALA A C 1
ATOM 4503 O O . ALA A 1 563 ? -7.766 30.300 7.040 1.00 87.25 563 ALA A O 1
ATOM 4504 N N . ALA A 1 564 ? -7.239 28.208 6.396 1.00 86.44 564 ALA A N 1
ATOM 4505 C CA . ALA A 1 564 ? -8.464 27.956 5.638 1.00 86.44 564 ALA A CA 1
ATOM 4506 C C . ALA A 1 564 ? -8.861 26.474 5.695 1.00 86.44 564 ALA A C 1
ATOM 4508 O O . ALA A 1 564 ? -7.995 25.599 5.691 1.00 86.44 564 ALA A O 1
ATOM 4509 N N . VAL A 1 565 ? -10.165 26.185 5.701 1.00 86.94 565 VAL A N 1
ATOM 4510 C CA . VAL A 1 565 ? -10.673 24.820 5.495 1.00 86.94 565 VAL A CA 1
ATOM 4511 C C . VAL A 1 565 ? -10.580 24.510 4.003 1.00 86.94 565 VAL A C 1
ATOM 4513 O O . VAL A 1 565 ? -11.319 25.091 3.216 1.00 86.94 565 VAL A O 1
ATOM 4516 N N . ASP A 1 566 ? -9.663 23.627 3.609 1.00 86.19 566 ASP A N 1
ATOM 4517 C CA . ASP A 1 566 ? -9.501 23.222 2.200 1.00 86.19 566 ASP A CA 1
ATOM 4518 C C . ASP A 1 566 ? -10.490 22.097 1.849 1.00 86.19 566 ASP A C 1
ATOM 4520 O O . ASP A 1 566 ? -10.915 21.962 0.704 1.00 86.19 566 ASP A O 1
ATOM 4524 N N . GLY A 1 567 ? -10.892 21.279 2.830 1.00 87.38 567 GLY A N 1
ATOM 4525 C CA . GLY A 1 567 ? -11.869 20.231 2.572 1.00 87.38 567 GLY A CA 1
ATOM 4526 C C . GLY A 1 567 ? -12.423 19.500 3.787 1.00 87.38 567 GLY A C 1
ATOM 4527 O O . GLY A 1 567 ? -11.886 19.561 4.894 1.00 87.38 567 GLY A O 1
ATOM 4528 N N . VAL A 1 568 ? -13.516 18.777 3.546 1.00 88.56 568 VAL A N 1
ATOM 4529 C CA . VAL A 1 568 ? -14.159 17.867 4.502 1.00 88.56 568 VAL A CA 1
ATOM 4530 C C . VAL A 1 568 ? -13.632 16.464 4.264 1.00 88.56 568 VAL A C 1
ATOM 4532 O O . VAL A 1 568 ? -13.615 16.002 3.125 1.00 88.56 568 VAL A O 1
ATOM 4535 N N . VAL A 1 569 ? -13.229 15.770 5.326 1.00 87.31 569 VAL A N 1
ATOM 4536 C CA . VAL A 1 569 ? -12.694 14.409 5.225 1.00 87.31 569 VAL A CA 1
ATOM 4537 C C . VAL A 1 569 ? -13.747 13.402 5.684 1.00 87.31 569 VAL A C 1
ATOM 4539 O O . VAL A 1 569 ? -14.358 13.541 6.744 1.00 87.31 569 VAL A O 1
ATOM 4542 N N . CYS A 1 570 ? -13.997 12.388 4.859 1.00 86.44 570 CYS A N 1
ATOM 4543 C CA . CYS A 1 570 ? -14.971 11.333 5.113 1.00 86.44 570 CYS A CA 1
ATOM 4544 C C . CYS A 1 570 ? -14.322 9.954 4.973 1.00 86.44 570 CYS A C 1
ATOM 4546 O O . CYS A 1 570 ? -14.019 9.485 3.876 1.00 86.44 570 CYS A O 1
ATOM 4548 N N . MET A 1 571 ? -14.160 9.282 6.113 1.00 82.50 571 MET A N 1
ATOM 4549 C CA . MET A 1 571 ? -13.620 7.926 6.200 1.00 82.50 571 MET A CA 1
ATOM 4550 C C . MET A 1 571 ? -14.661 6.881 5.767 1.00 82.50 571 MET A C 1
ATOM 4552 O O . MET A 1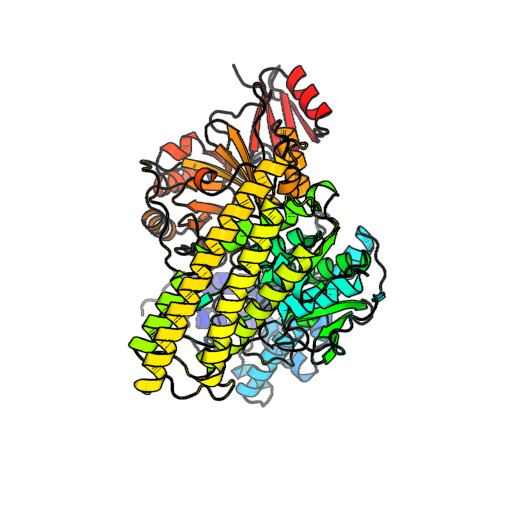 571 ? -15.560 6.552 6.539 1.00 82.50 571 MET A O 1
ATOM 4556 N N . CYS A 1 572 ? -14.550 6.326 4.573 1.00 81.81 572 CYS A N 1
ATOM 4557 C CA . CYS A 1 572 ? -15.536 5.443 3.956 1.00 81.81 572 CYS A CA 1
ATOM 4558 C C . CYS A 1 572 ? -15.308 3.970 4.320 1.00 81.81 572 CYS A C 1
ATOM 4560 O O . CYS A 1 572 ? -14.173 3.504 4.282 1.00 81.81 572 CYS A O 1
ATOM 4562 N N . SER A 1 573 ? -16.361 3.211 4.641 1.00 73.88 573 SER A N 1
ATOM 4563 C CA . SER A 1 573 ? -16.253 1.740 4.744 1.00 73.88 573 SER A CA 1
ATOM 4564 C C . SER A 1 573 ? -16.177 1.041 3.382 1.00 73.88 573 SER A C 1
ATOM 4566 O O . SER A 1 573 ? -15.611 -0.045 3.277 1.00 73.88 573 SER A O 1
ATOM 4568 N N . ASP A 1 574 ? -16.743 1.669 2.351 1.00 77.62 574 ASP A N 1
ATOM 4569 C CA . ASP A 1 574 ? -16.739 1.226 0.959 1.00 77.62 574 ASP A CA 1
ATOM 4570 C C . ASP A 1 574 ? -16.589 2.471 0.078 1.00 77.62 574 ASP A C 1
ATOM 4572 O O . ASP A 1 574 ? -17.565 3.174 -0.205 1.00 77.62 574 ASP A O 1
ATOM 4576 N N . LEU A 1 575 ? -15.346 2.789 -0.298 1.00 83.56 575 LEU A N 1
ATOM 4577 C CA . LEU A 1 575 ? -15.053 4.014 -1.039 1.00 83.56 575 LEU A CA 1
ATOM 4578 C C . LEU A 1 575 ? -15.826 4.086 -2.357 1.00 83.56 575 LEU A C 1
ATOM 4580 O O . LEU A 1 575 ? -16.347 5.146 -2.690 1.00 83.56 575 LEU A O 1
ATOM 4584 N N . LYS A 1 576 ? -15.962 2.969 -3.078 1.00 85.19 576 LYS A N 1
ATOM 4585 C CA . LYS A 1 576 ? -16.663 2.922 -4.365 1.00 85.19 576 LYS A CA 1
ATOM 4586 C C . LYS A 1 576 ? -18.127 3.325 -4.219 1.00 85.19 576 LYS A C 1
ATOM 4588 O O . LYS A 1 576 ? -18.615 4.147 -4.996 1.00 85.19 576 LYS A O 1
ATOM 4593 N N . LYS A 1 577 ? -18.832 2.793 -3.214 1.00 87.31 577 LYS A N 1
ATOM 4594 C CA . LYS A 1 577 ? -20.218 3.208 -2.929 1.00 87.31 577 LYS A CA 1
ATOM 4595 C C . LYS A 1 577 ? -20.301 4.677 -2.543 1.00 87.31 577 LYS A C 1
ATOM 4597 O O . LYS A 1 577 ? -21.179 5.376 -3.044 1.00 87.31 577 LYS A O 1
ATOM 4602 N N . SER A 1 578 ? -19.385 5.152 -1.701 1.00 90.25 578 SER A N 1
ATOM 4603 C CA . SER A 1 578 ? -19.339 6.560 -1.300 1.00 90.25 578 SER A CA 1
ATOM 4604 C C . SER A 1 578 ? -19.060 7.483 -2.488 1.00 90.25 578 SER A C 1
ATOM 4606 O O . SER A 1 578 ? -19.759 8.477 -2.650 1.00 90.25 578 SER A O 1
ATOM 4608 N N . MET A 1 579 ? -18.126 7.140 -3.377 1.00 89.44 579 MET A N 1
ATOM 4609 C CA . MET A 1 579 ? -17.837 7.907 -4.593 1.00 89.44 579 MET A CA 1
ATOM 4610 C C . MET A 1 579 ? -19.049 8.010 -5.512 1.00 89.44 579 MET A C 1
ATOM 4612 O O . MET A 1 579 ? -19.339 9.094 -6.005 1.00 89.44 579 MET A O 1
ATOM 4616 N N . LEU A 1 580 ? -19.771 6.907 -5.727 1.00 89.88 580 LEU A N 1
ATOM 4617 C CA . LEU A 1 580 ? -20.985 6.918 -6.546 1.00 89.88 580 LEU A CA 1
ATOM 4618 C C . LEU A 1 580 ? -22.089 7.764 -5.902 1.00 89.88 580 LEU A C 1
ATOM 4620 O O . LEU A 1 580 ? -22.730 8.556 -6.587 1.00 89.88 580 LEU A O 1
ATOM 4624 N N . PHE A 1 581 ? -22.277 7.643 -4.586 1.00 91.94 581 PHE A N 1
ATOM 4625 C CA . PHE A 1 581 ? -23.269 8.421 -3.846 1.00 91.94 581 PHE A CA 1
ATOM 4626 C C . PHE A 1 581 ? -22.963 9.925 -3.867 1.00 91.94 581 PHE A C 1
ATOM 4628 O O . PHE A 1 581 ? -23.811 10.722 -4.265 1.00 91.94 581 PHE A O 1
ATOM 4635 N N . TYR A 1 582 ? -21.753 10.326 -3.469 1.00 90.38 582 TYR A N 1
ATOM 4636 C CA . TYR A 1 582 ? -21.356 11.735 -3.427 1.00 90.38 582 TYR A CA 1
ATOM 4637 C C . TYR A 1 582 ? -21.172 12.326 -4.827 1.00 90.38 582 TYR A C 1
ATOM 4639 O O . TYR A 1 582 ? -21.502 13.489 -5.042 1.00 90.38 582 TYR A O 1
ATOM 4647 N N . GLY A 1 583 ? -20.722 11.525 -5.797 1.00 88.69 583 GLY A N 1
ATOM 4648 C CA . GLY A 1 583 ? -20.701 11.907 -7.206 1.00 88.69 583 GLY A CA 1
ATOM 4649 C C . GLY A 1 583 ? -22.103 12.250 -7.708 1.00 88.69 583 GLY A C 1
ATOM 4650 O O . GLY A 1 583 ? -22.327 13.347 -8.215 1.00 88.69 583 GLY A O 1
ATOM 4651 N N . ALA A 1 584 ? -23.086 11.382 -7.457 1.00 88.44 584 ALA A N 1
ATOM 4652 C CA . ALA A 1 584 ? -24.481 11.655 -7.799 1.00 88.44 584 ALA A CA 1
ATOM 4653 C C . ALA A 1 584 ? -25.052 12.869 -7.035 1.00 88.44 584 ALA A C 1
ATOM 4655 O O . ALA A 1 584 ? -25.776 13.682 -7.615 1.00 88.44 584 ALA A O 1
ATOM 4656 N N . LEU A 1 585 ? -24.685 13.041 -5.759 1.00 87.88 585 LEU A N 1
ATOM 4657 C CA . LEU A 1 585 ? -25.105 14.183 -4.940 1.00 87.88 585 LEU A CA 1
ATOM 4658 C C . LEU A 1 585 ? -24.572 15.522 -5.471 1.00 87.88 585 LEU A C 1
ATOM 4660 O O . LEU A 1 585 ? -25.273 16.524 -5.353 1.00 87.88 585 LEU A O 1
ATOM 4664 N N . PHE A 1 586 ? -23.358 15.547 -6.030 1.00 85.06 586 PHE A N 1
ATOM 4665 C CA . PHE A 1 586 ? -22.696 16.756 -6.545 1.00 85.06 586 PHE A CA 1
ATOM 4666 C C . PHE A 1 586 ? -22.827 16.930 -8.063 1.00 85.06 586 PHE A C 1
ATOM 4668 O O . PHE A 1 586 ? -22.331 17.910 -8.622 1.00 85.06 586 PHE A O 1
ATOM 4675 N N . GLY A 1 587 ? -23.457 15.973 -8.749 1.00 83.12 587 GLY A N 1
ATOM 4676 C CA . GLY A 1 587 ? -23.495 15.931 -10.209 1.00 83.12 587 GLY A CA 1
ATOM 4677 C C . GLY A 1 587 ? -22.105 15.851 -10.825 1.00 83.12 587 GLY A C 1
ATOM 4678 O O . GLY A 1 587 ? -21.826 16.552 -11.798 1.00 83.12 587 GLY A O 1
ATOM 4679 N N . ILE A 1 588 ? -21.250 15.034 -10.215 1.00 86.50 588 ILE A N 1
ATOM 4680 C CA . ILE A 1 588 ? -19.929 14.644 -10.695 1.00 86.50 588 ILE A CA 1
ATOM 4681 C C . ILE A 1 588 ? -20.037 13.183 -11.102 1.00 86.50 588 ILE A C 1
ATOM 4683 O O . ILE A 1 588 ? -20.352 12.332 -10.272 1.00 86.50 588 ILE A O 1
ATOM 4687 N N . GLU A 1 589 ? -19.760 12.881 -12.363 1.00 84.00 589 GLU A N 1
ATOM 4688 C CA . GLU A 1 589 ? -19.624 11.500 -12.814 1.00 84.00 589 GLU A CA 1
ATOM 4689 C C . GLU A 1 589 ? -18.187 11.044 -12.520 1.00 84.00 589 GLU A C 1
ATOM 4691 O O . GLU A 1 589 ? -17.256 11.570 -13.139 1.00 84.00 589 GLU A O 1
ATOM 4696 N N . PRO A 1 590 ? -17.960 10.141 -11.542 1.00 82.88 590 PRO A N 1
ATOM 4697 C CA . PRO A 1 590 ? -16.609 9.714 -11.217 1.00 82.88 590 PRO A CA 1
ATOM 4698 C C . PRO A 1 590 ? -16.027 8.900 -12.372 1.00 82.88 590 PRO A C 1
ATOM 4700 O O . PRO A 1 590 ? -16.702 8.028 -12.923 1.00 82.88 590 PRO A O 1
ATOM 4703 N N . GLU A 1 591 ? -14.761 9.131 -12.713 1.00 79.75 591 GLU A N 1
ATOM 4704 C CA . GLU A 1 591 ? -14.088 8.339 -13.745 1.00 79.75 591 GLU A CA 1
ATOM 4705 C C . GLU A 1 591 ? -14.061 6.848 -13.339 1.00 79.75 591 GLU A C 1
ATOM 4707 O O . GLU A 1 591 ? -13.580 6.529 -12.247 1.00 79.75 591 GLU A O 1
ATOM 4712 N N . PRO A 1 592 ? -14.503 5.902 -14.196 1.00 72.25 592 PRO A N 1
ATOM 4713 C CA . PRO A 1 592 ? -14.622 4.488 -13.820 1.00 72.25 592 PRO A CA 1
ATOM 4714 C C . PRO A 1 592 ? -13.334 3.856 -13.278 1.00 72.25 592 PRO A C 1
ATOM 4716 O O . PRO A 1 592 ? -13.391 3.002 -12.395 1.00 72.25 592 PRO A O 1
ATOM 4719 N N . GLY A 1 593 ? -12.172 4.287 -13.782 1.00 66.31 593 GLY A N 1
ATOM 4720 C CA . GLY A 1 593 ? -10.863 3.807 -13.329 1.00 66.31 593 GLY A CA 1
ATOM 4721 C C . GLY A 1 593 ? -10.541 4.197 -11.885 1.00 66.31 593 GLY A C 1
ATOM 4722 O O . GLY A 1 593 ? -9.963 3.391 -11.159 1.00 66.31 593 GLY A O 1
ATOM 4723 N N . ARG A 1 594 ? -11.006 5.376 -11.453 1.00 74.94 594 ARG A N 1
ATOM 4724 C CA . ARG A 1 594 ? -10.729 5.959 -10.132 1.00 74.94 594 ARG A CA 1
ATOM 4725 C C . ARG A 1 594 ? -11.622 5.429 -9.025 1.00 74.94 594 ARG A C 1
ATOM 4727 O O . ARG A 1 594 ? -11.352 5.657 -7.856 1.00 74.94 594 ARG A O 1
ATOM 4734 N N . LEU A 1 595 ? -12.681 4.692 -9.364 1.00 74.75 595 LEU A N 1
ATOM 4735 C CA . LEU A 1 595 ? -13.578 4.080 -8.374 1.00 74.75 595 LEU A CA 1
ATOM 4736 C C . LEU A 1 595 ? -12.875 3.089 -7.435 1.00 74.75 595 LEU A C 1
ATOM 4738 O O . LEU A 1 595 ? -13.452 2.708 -6.419 1.00 74.75 595 LEU A O 1
ATOM 4742 N N . ASN A 1 596 ? -11.668 2.651 -7.796 1.00 68.56 596 ASN A N 1
ATOM 4743 C CA . ASN A 1 596 ? -10.843 1.748 -7.000 1.00 68.56 596 ASN A CA 1
ATOM 4744 C C . ASN A 1 596 ? -9.547 2.416 -6.520 1.00 68.56 596 ASN A C 1
ATOM 4746 O O . ASN A 1 596 ? -8.651 1.716 -6.050 1.00 68.56 596 ASN A O 1
ATOM 4750 N N . ASP A 1 597 ? -9.426 3.739 -6.669 1.00 73.00 597 ASP A N 1
ATOM 4751 C CA . ASP A 1 597 ? -8.331 4.467 -6.042 1.00 73.00 597 ASP A CA 1
ATOM 4752 C C . ASP A 1 597 ? -8.439 4.366 -4.518 1.00 73.00 597 ASP A C 1
ATOM 4754 O O . ASP A 1 597 ? -9.518 4.136 -3.979 1.00 73.00 597 ASP A O 1
ATOM 4758 N N . PRO A 1 598 ? -7.332 4.544 -3.791 1.00 67.38 598 PRO A N 1
ATOM 4759 C CA . PRO A 1 598 ? -7.358 4.562 -2.337 1.00 67.38 598 PRO A CA 1
ATOM 4760 C C . PRO A 1 598 ? -8.176 5.737 -1.755 1.00 67.38 598 PRO A C 1
ATOM 4762 O O . PRO A 1 598 ? -8.766 5.663 -0.674 1.00 67.38 598 PRO A O 1
ATOM 4765 N N . ILE A 1 599 ? -8.189 6.863 -2.458 1.00 77.69 599 ILE A N 1
ATOM 4766 C CA . ILE A 1 599 ? -8.778 8.125 -2.013 1.00 77.69 599 ILE A CA 1
ATOM 4767 C C . ILE A 1 599 ? -9.482 8.752 -3.211 1.00 77.69 599 ILE A C 1
ATOM 4769 O O . ILE A 1 599 ? -9.062 8.562 -4.347 1.00 77.69 599 ILE A O 1
ATOM 4773 N N . ALA A 1 600 ? -10.534 9.525 -2.967 1.00 85.56 600 ALA A N 1
ATOM 4774 C CA . ALA A 1 600 ? -11.171 10.339 -3.989 1.00 85.56 600 ALA A CA 1
ATOM 4775 C C . ALA A 1 600 ? -11.332 11.782 -3.519 1.00 85.56 600 ALA A C 1
ATOM 4777 O O . ALA A 1 600 ? -11.773 12.043 -2.401 1.00 85.56 600 ALA A O 1
ATOM 4778 N N . LEU A 1 601 ? -11.005 12.721 -4.406 1.00 87.62 601 LEU A N 1
ATOM 4779 C CA . LEU A 1 601 ? -11.195 14.151 -4.195 1.00 87.62 601 LEU A CA 1
ATOM 4780 C C . LEU A 1 601 ? -12.315 14.641 -5.111 1.00 87.62 601 LEU A C 1
ATOM 4782 O O . LEU A 1 601 ? -12.173 14.628 -6.338 1.00 87.62 601 LEU A O 1
ATOM 4786 N N . LEU A 1 602 ? -13.432 15.052 -4.514 1.00 88.19 602 LEU A N 1
ATOM 4787 C CA . LEU A 1 602 ? -14.598 15.570 -5.224 1.00 88.19 602 LEU A CA 1
ATOM 4788 C C . LEU A 1 602 ? -14.691 17.093 -5.028 1.00 88.19 602 LEU A C 1
ATOM 4790 O O . LEU A 1 602 ? -14.801 17.545 -3.885 1.00 88.19 602 LEU A O 1
ATOM 4794 N N . PRO A 1 603 ? -14.646 17.903 -6.101 1.00 85.88 603 PRO A N 1
ATOM 4795 C CA . PRO A 1 603 ? -14.812 19.352 -5.990 1.00 85.88 603 PRO A CA 1
ATOM 4796 C C . PRO A 1 603 ? -16.244 19.721 -5.583 1.00 85.88 603 PRO A C 1
ATOM 4798 O O . PRO A 1 603 ? -17.195 19.274 -6.216 1.00 85.88 603 PRO A O 1
ATOM 4801 N N . MET A 1 604 ? -16.414 20.565 -4.560 1.00 76.81 604 MET A N 1
ATOM 4802 C CA . MET A 1 604 ? -17.744 21.006 -4.113 1.00 76.81 604 MET A CA 1
ATOM 4803 C C . MET A 1 604 ? -18.126 22.380 -4.701 1.00 76.81 604 MET A C 1
ATOM 4805 O O . MET A 1 604 ? -19.164 22.467 -5.352 1.00 76.81 604 MET A O 1
ATOM 4809 N N . ARG A 1 605 ? -17.302 23.427 -4.493 1.00 70.62 605 ARG A N 1
ATOM 4810 C CA . ARG A 1 605 ? -17.273 24.793 -5.103 1.00 70.62 605 ARG A CA 1
ATOM 4811 C C . ARG A 1 605 ? -16.339 25.692 -4.255 1.00 70.62 605 ARG A C 1
ATOM 4813 O O . ARG A 1 605 ? -15.916 25.255 -3.192 1.00 70.62 605 ARG A O 1
ATOM 4820 N N . ASP A 1 606 ? -15.987 26.898 -4.722 1.00 67.75 606 ASP A N 1
ATOM 4821 C CA . ASP A 1 606 ? -15.141 27.884 -4.003 1.00 67.75 606 ASP A CA 1
ATOM 4822 C C . ASP A 1 606 ? -13.803 27.325 -3.472 1.00 67.75 606 ASP A C 1
ATOM 4824 O O . ASP A 1 606 ? -13.435 27.536 -2.318 1.00 67.75 606 ASP A O 1
ATOM 4828 N N . ASP A 1 607 ? -13.084 26.567 -4.309 1.00 73.38 607 ASP A N 1
ATOM 4829 C CA . ASP A 1 607 ? -11.829 25.879 -3.954 1.00 73.38 607 ASP A CA 1
ATOM 4830 C C . ASP A 1 607 ? -11.938 24.928 -2.735 1.00 73.38 607 ASP A C 1
ATOM 4832 O O . ASP A 1 607 ? -10.919 24.593 -2.135 1.00 73.38 607 ASP A O 1
ATOM 4836 N N . SER A 1 608 ? -13.146 24.473 -2.371 1.00 79.44 608 SER A N 1
ATOM 4837 C CA . SER A 1 608 ? -13.376 23.474 -1.317 1.00 79.44 608 SER A CA 1
ATOM 4838 C C . SER A 1 608 ? -13.618 22.070 -1.874 1.00 79.44 608 SER A C 1
ATOM 4840 O O . SER A 1 608 ? -14.299 21.890 -2.895 1.00 79.44 608 SER A O 1
ATOM 4842 N N . TYR A 1 609 ? -13.128 21.061 -1.152 1.00 87.31 609 TYR A N 1
ATOM 4843 C CA . TYR A 1 609 ? -13.164 19.665 -1.590 1.00 87.31 609 TYR A CA 1
ATOM 4844 C C . TYR A 1 609 ? -13.793 18.716 -0.563 1.00 87.31 609 TYR A C 1
ATOM 4846 O O . TYR A 1 609 ? -13.628 18.873 0.646 1.00 87.31 609 TYR A O 1
ATOM 4854 N N . LEU A 1 610 ? -14.456 17.667 -1.048 1.00 88.81 610 LEU A N 1
ATOM 4855 C CA . LEU A 1 610 ? -14.769 16.482 -0.254 1.00 88.81 610 LEU A CA 1
ATOM 4856 C C . LEU A 1 610 ? -13.690 15.430 -0.502 1.00 88.81 610 LEU A C 1
ATOM 4858 O O . LEU A 1 610 ? -13.505 14.972 -1.631 1.00 88.81 610 LEU A O 1
ATOM 4862 N N . VAL A 1 611 ? -12.999 15.037 0.562 1.00 88.19 611 VAL A N 1
ATOM 4863 C CA . VAL A 1 611 ? -12.013 13.960 0.553 1.00 88.19 611 VAL A CA 1
ATOM 4864 C C . VAL A 1 611 ? -12.691 12.698 1.057 1.00 88.19 611 VAL A C 1
ATOM 4866 O O . VAL A 1 611 ? -13.003 12.572 2.241 1.00 88.19 611 VAL A O 1
ATOM 4869 N N . LEU A 1 612 ? -12.919 11.749 0.162 1.00 87.31 612 LEU A N 1
ATOM 4870 C CA . LEU A 1 612 ? -13.348 10.410 0.526 1.00 87.31 612 LEU A CA 1
ATOM 4871 C C . LEU A 1 612 ? -12.100 9.557 0.696 1.00 87.31 612 LEU A C 1
ATOM 4873 O O . LEU A 1 612 ? -11.345 9.356 -0.252 1.00 87.31 612 LEU A O 1
ATOM 4877 N N . MET A 1 613 ? -11.869 9.077 1.907 1.00 80.56 613 MET A N 1
ATOM 4878 C CA . MET A 1 613 ? -10.733 8.217 2.207 1.00 80.56 613 MET A CA 1
ATOM 4879 C C . MET A 1 613 ? -11.237 6.846 2.566 1.00 80.56 613 MET A C 1
ATOM 4881 O O . MET A 1 613 ? -12.131 6.720 3.400 1.00 80.56 613 MET A O 1
ATOM 4885 N N . ASP A 1 614 ? -10.660 5.813 1.978 1.00 73.81 614 ASP A N 1
ATOM 4886 C CA . ASP A 1 614 ? -10.997 4.477 2.414 1.00 73.81 614 ASP A CA 1
ATOM 4887 C C . ASP A 1 614 ? -10.500 4.224 3.846 1.00 73.81 614 ASP A C 1
ATOM 4889 O O . ASP A 1 614 ? -9.320 4.414 4.145 1.00 73.81 614 ASP A O 1
ATOM 4893 N N . ARG A 1 615 ? -11.383 3.750 4.736 1.00 64.88 615 ARG A N 1
ATOM 4894 C CA . ARG A 1 615 ? -11.019 3.324 6.102 1.00 64.88 615 ARG A CA 1
ATOM 4895 C C . ARG A 1 615 ? -9.957 2.228 6.121 1.00 64.88 615 ARG A C 1
ATOM 4897 O O . ARG A 1 615 ? -9.354 2.007 7.167 1.00 64.88 615 ARG A O 1
ATOM 4904 N N . ARG A 1 616 ? -9.751 1.534 5.001 1.00 55.91 616 ARG A N 1
ATOM 4905 C CA . ARG A 1 616 ? -8.720 0.506 4.814 1.00 55.91 616 ARG A CA 1
ATOM 4906 C C . ARG A 1 616 ? -7.302 1.082 4.778 1.00 55.91 616 ARG A C 1
ATOM 4908 O O . ARG A 1 616 ? -6.369 0.378 5.145 1.00 55.91 616 ARG A O 1
ATOM 4915 N N . LEU A 1 617 ? -7.133 2.346 4.388 1.00 52.66 617 LEU A N 1
ATOM 4916 C CA . LEU A 1 617 ? -5.829 3.008 4.250 1.00 52.66 617 LEU A CA 1
ATOM 4917 C C . LEU A 1 617 ? -5.486 3.764 5.517 1.00 52.66 617 LEU A C 1
ATOM 4919 O O . LEU A 1 617 ? -5.289 4.973 5.511 1.00 52.66 617 LEU A O 1
ATOM 4923 N N . ASP A 1 618 ? -5.507 3.081 6.645 1.00 52.56 618 ASP A N 1
ATOM 4924 C CA . ASP A 1 618 ? -5.227 3.728 7.912 1.00 52.56 618 ASP A CA 1
ATOM 4925 C C . ASP A 1 618 ? -3.704 3.925 8.067 1.00 52.56 618 ASP A C 1
ATOM 4927 O O . ASP A 1 618 ? -2.979 3.035 8.507 1.00 52.56 618 ASP A O 1
ATOM 4931 N N . LEU A 1 619 ? -3.224 5.088 7.615 1.00 47.75 619 LEU A N 1
ATOM 4932 C CA . LEU A 1 619 ? -1.822 5.365 7.269 1.00 47.75 619 LEU A CA 1
ATOM 4933 C C . LEU A 1 619 ? -0.841 5.438 8.436 1.00 47.75 619 LEU A C 1
ATOM 4935 O O . LEU A 1 619 ? 0.353 5.515 8.179 1.00 47.75 619 LEU A O 1
ATOM 4939 N N . ASN A 1 620 ? -1.288 5.465 9.694 1.00 47.00 620 ASN A N 1
ATOM 4940 C CA . ASN A 1 620 ? -0.373 5.736 10.811 1.00 47.00 620 ASN A CA 1
ATOM 4941 C C . ASN A 1 620 ? -0.740 5.053 12.128 1.00 47.00 620 ASN A C 1
ATOM 4943 O O . ASN A 1 620 ? -0.446 5.567 13.205 1.00 47.00 620 ASN A O 1
ATOM 4947 N N . HIS A 1 621 ? -1.323 3.853 12.073 1.00 51.31 621 HIS A N 1
ATOM 4948 C CA . HIS A 1 621 ? -1.470 3.025 13.279 1.00 51.31 621 HIS A CA 1
ATOM 4949 C C . HIS A 1 621 ? -2.290 3.698 14.409 1.00 51.31 621 HIS A C 1
ATOM 4951 O O . HIS A 1 621 ? -2.136 3.336 15.578 1.00 51.31 621 HIS A O 1
ATOM 4957 N N . ALA A 1 622 ? -3.167 4.649 14.067 1.00 50.25 622 ALA A N 1
ATOM 4958 C CA . ALA A 1 622 ? -4.003 5.415 14.989 1.00 50.25 622 ALA A CA 1
ATOM 4959 C C . ALA A 1 622 ? -5.467 5.350 14.535 1.00 50.25 622 ALA A C 1
ATOM 4961 O O . ALA A 1 622 ? -5.738 5.301 13.344 1.00 50.25 622 ALA A O 1
ATOM 4962 N N . ASP A 1 623 ? -6.427 5.348 15.463 1.00 58.28 623 ASP A N 1
ATOM 4963 C CA . ASP A 1 623 ? -7.856 5.368 15.114 1.00 58.28 623 ASP A CA 1
ATOM 4964 C C . ASP A 1 623 ? -8.275 6.797 14.737 1.00 58.28 623 ASP A C 1
ATOM 4966 O O . ASP A 1 623 ? -8.911 7.516 15.510 1.00 58.28 623 ASP A O 1
ATOM 4970 N N . TRP A 1 624 ? -7.807 7.243 13.571 1.00 65.31 624 TRP A N 1
ATOM 4971 C CA . TRP A 1 624 ? -8.101 8.566 13.042 1.00 65.31 624 TRP A CA 1
ATOM 4972 C C . TRP A 1 624 ? -9.450 8.617 12.316 1.00 65.31 624 TRP A C 1
ATOM 4974 O O . TRP A 1 624 ? -9.795 7.769 11.492 1.00 65.31 624 TRP A O 1
ATOM 4984 N N . ASN A 1 625 ? -10.223 9.653 12.616 1.00 74.31 625 ASN A N 1
ATOM 4985 C CA . ASN A 1 625 ? -11.479 9.991 11.956 1.00 74.31 625 ASN A CA 1
ATOM 4986 C C . ASN A 1 625 ? -11.539 11.511 11.743 1.00 74.31 625 ASN A C 1
ATOM 4988 O O . ASN A 1 625 ? -12.404 12.177 12.330 1.00 74.31 625 ASN A O 1
ATOM 4992 N N . PRO A 1 626 ? -10.590 12.070 10.964 1.00 72.81 626 PRO A N 1
ATOM 4993 C CA . PRO A 1 626 ? -10.504 13.503 10.759 1.00 72.81 626 PRO A CA 1
ATOM 4994 C C . PRO A 1 626 ? -11.798 14.026 10.140 1.00 72.81 626 PRO A C 1
ATOM 4996 O O . PRO A 1 626 ? -12.404 13.392 9.276 1.00 72.81 626 PRO A O 1
ATOM 4999 N N . VAL A 1 627 ? -12.229 15.186 10.619 1.00 82.12 627 VAL A N 1
ATOM 5000 C CA . VAL A 1 627 ? -13.447 15.856 10.164 1.00 82.12 627 VAL A CA 1
ATOM 5001 C C . VAL A 1 627 ? -13.122 16.822 9.029 1.00 82.12 627 VAL A C 1
ATOM 5003 O O . VAL A 1 627 ? -13.830 16.857 8.023 1.00 82.12 627 VAL A O 1
ATOM 5006 N N . PHE A 1 628 ? -12.021 17.561 9.164 1.00 89.06 628 PHE A N 1
ATOM 5007 C CA . PHE A 1 628 ? -11.596 18.577 8.208 1.00 89.06 628 PHE A CA 1
ATOM 5008 C C . PHE A 1 628 ? -10.107 18.476 7.897 1.00 89.06 628 PHE A C 1
ATOM 5010 O O . PHE A 1 628 ? -9.312 18.041 8.734 1.00 89.06 628 PHE A O 1
ATOM 5017 N N . TYR A 1 629 ? -9.750 18.934 6.698 1.00 89.00 629 TYR A N 1
ATOM 5018 C CA . TYR A 1 629 ? -8.392 19.310 6.340 1.00 89.00 629 TYR A CA 1
ATOM 5019 C C . TYR A 1 629 ? -8.264 20.838 6.407 1.00 89.00 629 TYR A C 1
ATOM 5021 O O . TYR A 1 629 ? -8.886 21.564 5.624 1.00 89.00 629 TYR A O 1
ATOM 5029 N N . ILE A 1 630 ? -7.469 21.323 7.360 1.00 90.19 630 ILE A N 1
ATOM 5030 C CA . ILE A 1 630 ? -7.230 22.745 7.612 1.00 90.19 630 ILE A CA 1
ATOM 5031 C C . ILE A 1 630 ? -5.827 23.087 7.125 1.00 90.19 630 ILE A C 1
ATOM 5033 O O . ILE A 1 630 ? -4.826 22.585 7.639 1.00 90.19 630 ILE A O 1
ATOM 5037 N N . ARG A 1 631 ? -5.751 23.969 6.132 1.00 88.88 631 ARG A N 1
ATOM 5038 C CA . ARG A 1 631 ? -4.489 24.467 5.598 1.00 88.88 631 ARG A CA 1
ATOM 5039 C C . ARG A 1 631 ? -4.001 25.640 6.436 1.00 88.88 631 ARG A C 1
ATOM 5041 O O . ARG A 1 631 ? -4.764 26.575 6.677 1.00 88.88 631 ARG A O 1
ATOM 5048 N N . VAL A 1 632 ? -2.737 25.608 6.848 1.00 88.88 632 VAL A N 1
ATOM 5049 C CA . VAL A 1 632 ? -2.120 26.628 7.709 1.00 88.88 632 VAL A CA 1
ATOM 5050 C C . VAL A 1 632 ? -0.832 27.184 7.095 1.00 88.88 632 VAL A C 1
ATOM 5052 O O . VAL A 1 632 ? -0.159 26.476 6.345 1.00 88.88 632 VAL A O 1
ATOM 5055 N N . PRO A 1 633 ? -0.475 28.448 7.393 1.00 86.12 633 PRO A N 1
ATOM 5056 C CA . PRO A 1 633 ? 0.742 29.067 6.867 1.00 86.12 633 PRO A CA 1
ATOM 5057 C C . PRO A 1 633 ? 2.032 28.434 7.409 1.00 86.12 633 PRO A C 1
ATOM 5059 O O . PRO A 1 633 ? 2.998 28.294 6.663 1.00 86.12 633 PRO A O 1
ATOM 5062 N N . ASP A 1 634 ? 2.048 28.032 8.684 1.00 86.44 634 ASP A N 1
ATOM 5063 C CA . ASP A 1 634 ? 3.185 27.365 9.325 1.00 86.44 634 ASP A CA 1
ATOM 5064 C C . ASP A 1 634 ? 2.698 26.214 10.210 1.00 86.44 634 ASP A C 1
ATOM 5066 O O . ASP A 1 634 ? 2.201 26.407 11.320 1.00 86.44 634 ASP A O 1
ATOM 5070 N N . VAL A 1 635 ? 2.874 24.991 9.712 1.00 87.06 635 VAL A N 1
ATOM 5071 C CA . VAL A 1 635 ? 2.444 23.770 10.401 1.00 87.06 635 VAL A CA 1
ATOM 5072 C C . VAL A 1 635 ? 3.231 23.542 11.695 1.00 87.06 635 VAL A C 1
ATOM 5074 O O . VAL A 1 635 ? 2.655 23.054 12.665 1.00 87.06 635 VAL A O 1
ATOM 5077 N N . ASN A 1 636 ? 4.519 23.914 11.757 1.00 86.25 636 ASN A N 1
ATOM 5078 C CA . ASN A 1 636 ? 5.313 23.746 12.981 1.00 86.25 636 ASN A CA 1
ATOM 5079 C C . ASN A 1 636 ? 4.807 24.692 14.072 1.00 86.25 636 ASN A C 1
ATOM 5081 O O . ASN A 1 636 ? 4.633 24.277 15.215 1.00 86.25 636 ASN A O 1
ATOM 5085 N N . GLN A 1 637 ? 4.539 25.951 13.716 1.00 88.38 637 GLN A N 1
ATOM 5086 C CA . GLN A 1 637 ? 3.984 26.918 14.658 1.00 88.38 637 GLN A CA 1
ATOM 5087 C C . GLN A 1 637 ? 2.603 26.475 15.156 1.00 88.38 637 GLN A C 1
ATOM 5089 O O . GLN A 1 637 ? 2.360 26.479 16.363 1.00 88.38 637 GLN A O 1
ATOM 5094 N N . THR A 1 638 ? 1.710 26.048 14.256 1.00 89.81 638 THR A N 1
ATOM 5095 C CA . THR A 1 638 ? 0.377 25.561 14.646 1.00 89.81 638 THR A CA 1
ATOM 5096 C C . THR A 1 638 ? 0.464 24.313 15.525 1.00 89.81 638 THR A C 1
ATOM 5098 O O . THR A 1 638 ? -0.297 24.198 16.482 1.00 89.81 638 THR A O 1
ATOM 5101 N N . TYR A 1 639 ? 1.405 23.404 15.261 1.00 89.44 639 TYR A N 1
ATOM 5102 C CA . TYR A 1 639 ? 1.645 22.223 16.093 1.00 89.44 639 TYR A CA 1
ATOM 5103 C C . TYR A 1 639 ? 2.017 22.592 17.537 1.00 89.44 639 TYR A C 1
ATOM 5105 O O . TYR A 1 639 ? 1.388 22.112 18.482 1.00 89.44 639 TYR A O 1
ATOM 5113 N N . GLU A 1 640 ? 2.980 23.499 17.722 1.00 88.88 640 GLU A N 1
ATOM 5114 C CA . GLU A 1 640 ? 3.368 23.987 19.054 1.00 88.88 640 GLU A CA 1
ATOM 5115 C C . GLU A 1 640 ? 2.199 24.702 19.755 1.00 88.88 640 GLU A C 1
ATOM 5117 O O . GLU A 1 640 ? 1.945 24.496 20.944 1.00 88.88 640 GLU A O 1
ATOM 5122 N N . CYS A 1 641 ? 1.429 25.510 19.019 1.00 89.31 641 CYS A N 1
ATOM 5123 C CA . CYS A 1 641 ? 0.225 26.153 19.543 1.00 89.31 641 CYS A CA 1
ATOM 5124 C C . CYS A 1 641 ? -0.844 25.139 19.979 1.00 89.31 641 CYS A C 1
ATOM 5126 O O . CYS A 1 641 ? -1.458 25.340 21.027 1.00 89.31 641 CYS A O 1
ATOM 5128 N N . ALA A 1 642 ? -1.048 24.050 19.232 1.00 89.38 642 ALA A N 1
ATOM 5129 C CA . ALA A 1 642 ? -2.007 22.999 19.575 1.00 89.38 642 ALA A CA 1
ATOM 5130 C C . ALA A 1 642 ? -1.622 22.302 20.891 1.00 89.38 642 ALA A C 1
ATOM 5132 O O . ALA A 1 642 ? -2.468 22.139 21.773 1.00 89.38 642 ALA A O 1
ATOM 5133 N N . ILE A 1 643 ? -0.335 21.980 21.071 1.00 87.69 643 ILE A N 1
ATOM 5134 C CA . ILE A 1 643 ? 0.188 21.417 22.328 1.00 87.69 643 ILE A CA 1
ATOM 5135 C C . ILE A 1 643 ? -0.040 22.384 23.491 1.00 87.69 643 ILE A C 1
ATOM 5137 O O . ILE A 1 643 ? -0.545 21.982 24.539 1.00 87.69 643 ILE A O 1
ATOM 5141 N N . ASN A 1 644 ? 0.278 23.666 23.305 1.00 88.94 644 ASN A N 1
ATOM 5142 C CA . ASN A 1 644 ? 0.103 24.686 24.343 1.00 88.94 644 ASN A CA 1
ATOM 5143 C C . ASN A 1 644 ? -1.369 24.899 24.736 1.00 88.94 644 ASN A C 1
ATOM 5145 O O . ASN A 1 644 ? -1.654 25.295 25.865 1.00 88.94 644 ASN A O 1
ATOM 5149 N N . GLN A 1 645 ? -2.305 24.620 23.825 1.00 87.06 645 GLN A N 1
ATOM 5150 C CA . GLN A 1 645 ? -3.748 24.654 24.081 1.00 87.06 645 GLN A CA 1
ATOM 5151 C C . GLN A 1 645 ? -4.313 23.314 24.590 1.00 87.06 645 GLN A C 1
ATOM 5153 O O . GLN A 1 645 ? -5.529 23.174 24.705 1.00 87.06 645 GLN A O 1
ATOM 5158 N N . ASN A 1 646 ? -3.458 22.342 24.928 1.00 86.75 646 ASN A N 1
ATOM 5159 C CA . ASN A 1 646 ? -3.831 21.000 25.392 1.00 86.75 646 ASN A CA 1
ATOM 5160 C C . ASN A 1 646 ? -4.678 20.191 24.391 1.00 86.75 646 ASN A C 1
ATOM 5162 O O . ASN A 1 646 ? -5.471 19.342 24.802 1.00 86.75 646 ASN A O 1
ATOM 5166 N N . TRP A 1 647 ? -4.526 20.429 23.085 1.00 88.69 647 TRP A N 1
ATOM 5167 C CA . TRP A 1 647 ? -5.087 19.528 22.076 1.00 88.69 647 TRP A CA 1
ATOM 5168 C C . TRP A 1 647 ? -4.310 18.208 22.084 1.00 88.69 647 TRP A C 1
ATOM 5170 O O . TRP A 1 647 ? -3.093 18.184 22.293 1.00 88.69 647 TRP A O 1
ATOM 5180 N N . THR A 1 648 ? -5.000 17.093 21.851 1.00 86.19 648 THR A N 1
ATOM 5181 C CA . THR A 1 648 ? -4.358 15.772 21.845 1.00 86.19 648 THR A CA 1
ATOM 5182 C C . THR A 1 648 ? -3.795 15.492 20.460 1.00 86.19 648 THR A C 1
ATOM 5184 O O . THR A 1 648 ? -4.539 15.360 19.495 1.00 86.19 648 THR A O 1
ATOM 5187 N N . ILE A 1 649 ? -2.475 15.376 20.340 1.00 83.81 649 ILE A N 1
ATOM 5188 C CA . ILE A 1 649 ? -1.837 14.994 19.076 1.00 83.81 649 ILE A CA 1
ATOM 5189 C C . ILE A 1 649 ? -2.058 13.494 18.846 1.00 83.81 649 ILE A C 1
ATOM 5191 O O . ILE A 1 649 ? -1.482 12.662 19.546 1.00 83.81 649 ILE A O 1
ATOM 5195 N N . ILE A 1 650 ? -2.905 13.163 17.871 1.00 74.06 650 ILE A N 1
ATOM 5196 C CA . ILE A 1 650 ? -3.241 11.782 17.490 1.00 74.06 650 ILE A CA 1
ATOM 5197 C C . ILE A 1 650 ? -2.136 11.184 16.628 1.00 74.06 650 ILE A C 1
ATOM 5199 O O . ILE A 1 650 ? -1.760 10.027 16.798 1.00 74.06 650 ILE A O 1
ATOM 5203 N N . ASN A 1 651 ? -1.610 11.991 15.711 1.00 70.25 651 ASN A N 1
ATOM 5204 C CA . ASN A 1 651 ? -0.495 11.619 14.863 1.00 70.25 651 ASN A CA 1
ATOM 5205 C C . ASN A 1 651 ? 0.492 12.778 14.792 1.00 70.25 651 ASN A C 1
ATOM 5207 O O . ASN A 1 651 ? 0.091 13.940 14.674 1.00 70.25 651 ASN A O 1
ATOM 5211 N N . PHE A 1 652 ? 1.775 12.450 14.893 1.00 65.44 652 PHE A N 1
ATOM 5212 C CA . PHE A 1 652 ? 2.853 13.428 14.960 1.00 65.44 652 PHE A CA 1
ATOM 5213 C C . PHE A 1 652 ? 2.971 14.206 13.647 1.00 65.44 652 PHE A C 1
ATOM 5215 O O . PHE A 1 652 ? 2.449 13.796 12.613 1.00 65.44 652 PHE A O 1
ATOM 5222 N N . LEU A 1 653 ? 3.708 15.316 13.703 1.00 56.41 653 LEU A N 1
ATOM 5223 C CA . LEU A 1 653 ? 4.100 16.091 12.535 1.00 56.41 653 LEU A CA 1
ATOM 5224 C C . LEU A 1 653 ? 4.898 15.215 11.564 1.00 56.41 653 LEU A C 1
ATOM 5226 O O . LEU A 1 653 ? 6.108 15.022 11.723 1.00 56.41 653 LEU A O 1
ATOM 5230 N N . ASP A 1 654 ? 4.213 14.678 10.560 1.00 59.75 654 ASP A N 1
ATOM 5231 C CA . ASP A 1 654 ? 4.836 13.869 9.533 1.00 59.75 654 ASP A CA 1
ATOM 5232 C C . ASP A 1 654 ? 5.539 14.783 8.530 1.00 59.75 654 ASP A C 1
ATOM 5234 O O . ASP A 1 654 ? 4.999 15.202 7.501 1.00 59.75 654 ASP A O 1
ATOM 5238 N N . LYS A 1 655 ? 6.807 15.069 8.827 1.00 52.69 655 LYS A N 1
ATOM 5239 C CA . LYS A 1 655 ? 7.710 15.760 7.899 1.00 52.69 655 LYS A CA 1
ATOM 5240 C C . LYS A 1 655 ? 8.086 14.906 6.678 1.00 52.69 655 LYS A C 1
ATOM 5242 O O . LYS A 1 655 ? 8.842 15.361 5.822 1.00 52.69 655 LYS A O 1
ATOM 5247 N N . GLY A 1 656 ? 7.560 13.682 6.565 1.00 47.66 656 GLY A N 1
ATOM 5248 C CA . GLY A 1 656 ? 7.882 12.722 5.513 1.00 47.66 656 GLY A CA 1
ATOM 5249 C C . GLY A 1 656 ? 6.775 12.301 4.566 1.00 47.66 656 GLY A C 1
ATOM 5250 O O . GLY A 1 656 ? 7.069 11.537 3.642 1.00 47.66 656 GLY A O 1
ATOM 5251 N N . GLY A 1 657 ? 5.566 12.843 4.714 1.00 57.12 657 GLY A N 1
ATOM 5252 C CA . GLY A 1 657 ? 4.541 12.759 3.678 1.00 57.12 657 GLY A CA 1
ATOM 5253 C C . GLY A 1 657 ? 5.047 13.346 2.344 1.00 57.12 657 GLY A C 1
ATOM 5254 O O . GLY A 1 657 ? 5.752 14.359 2.354 1.00 57.12 657 GLY A O 1
ATOM 5255 N N . PRO A 1 658 ? 4.728 12.743 1.185 1.00 56.69 658 PRO A N 1
ATOM 5256 C CA . PRO A 1 658 ? 5.285 13.151 -0.107 1.00 56.69 658 PRO A CA 1
ATOM 5257 C C . PRO A 1 658 ? 4.797 14.508 -0.622 1.00 56.69 658 PRO A C 1
ATOM 5259 O O . PRO A 1 658 ? 5.439 15.072 -1.505 1.00 56.69 658 PRO A O 1
ATOM 5262 N N . PHE A 1 659 ? 3.691 15.027 -0.082 1.00 65.38 659 PHE A N 1
ATOM 5263 C CA . PHE A 1 659 ? 3.007 16.193 -0.650 1.00 65.38 659 PHE A CA 1
ATOM 5264 C C . PHE A 1 659 ? 2.833 17.361 0.321 1.00 65.38 659 PHE A C 1
ATOM 5266 O O . PHE A 1 659 ? 2.917 18.514 -0.090 1.00 65.38 659 PHE A O 1
ATOM 5273 N N . THR A 1 660 ? 2.620 17.089 1.609 1.00 68.56 660 THR A N 1
ATOM 5274 C CA . THR A 1 660 ? 2.388 18.129 2.617 1.00 68.56 660 THR A CA 1
ATOM 5275 C C . THR A 1 660 ? 3.040 17.748 3.939 1.00 68.56 660 THR A C 1
ATOM 5277 O O . THR A 1 660 ? 3.170 16.565 4.258 1.00 68.56 660 THR A O 1
ATOM 5280 N N . ASP A 1 661 ? 3.538 18.735 4.683 1.00 77.56 661 ASP A N 1
ATOM 5281 C CA . ASP A 1 661 ? 3.736 18.575 6.122 1.00 77.56 661 ASP A CA 1
ATOM 5282 C C . ASP A 1 661 ? 2.358 18.611 6.767 1.00 77.56 661 ASP A C 1
ATOM 5284 O O . ASP A 1 661 ? 1.609 19.558 6.531 1.00 77.56 661 ASP A O 1
ATOM 5288 N N . PHE A 1 662 ? 2.016 17.600 7.561 1.00 81.75 662 PHE A N 1
ATOM 5289 C CA . PHE A 1 662 ? 0.766 17.613 8.306 1.00 81.75 662 PHE A CA 1
ATOM 5290 C C . PHE A 1 662 ? 0.891 16.918 9.656 1.00 81.75 662 PHE A C 1
ATOM 5292 O O . PHE A 1 662 ? 1.798 16.120 9.885 1.00 81.75 662 PHE A O 1
ATOM 5299 N N . PHE A 1 663 ? -0.044 17.218 10.548 1.00 82.75 663 PHE A N 1
ATOM 5300 C CA . PHE A 1 663 ? -0.285 16.456 11.770 1.00 82.75 663 PHE A CA 1
ATOM 5301 C C . PHE A 1 663 ? -1.788 16.285 11.980 1.00 82.75 663 PHE A C 1
ATOM 5303 O O . PHE A 1 663 ? -2.600 16.949 11.326 1.00 82.75 663 PHE A O 1
ATOM 5310 N N . ILE A 1 664 ? -2.161 15.382 12.885 1.00 84.50 664 ILE A N 1
ATOM 5311 C CA . ILE A 1 664 ? -3.558 15.187 13.277 1.00 84.50 664 ILE A CA 1
ATOM 5312 C C . ILE A 1 664 ? -3.679 15.513 14.754 1.00 84.50 664 ILE A C 1
ATOM 5314 O O . ILE A 1 664 ? -2.976 14.928 15.582 1.00 84.50 664 ILE A O 1
ATOM 5318 N N . ALA A 1 665 ? -4.589 16.424 15.076 1.00 88.06 665 ALA A N 1
ATOM 5319 C CA . ALA A 1 665 ? -4.880 16.808 16.446 1.00 88.06 665 ALA A CA 1
ATOM 5320 C C . ALA A 1 665 ? -6.372 16.689 16.741 1.00 88.06 665 ALA A C 1
ATOM 5322 O O . ALA A 1 665 ? -7.215 16.986 15.898 1.00 88.06 665 ALA A O 1
ATOM 5323 N N . GLU A 1 666 ? -6.671 16.245 17.952 1.00 89.19 666 GLU A N 1
ATOM 5324 C CA . GLU A 1 666 ? -8.002 16.146 18.526 1.00 89.19 666 GLU A CA 1
ATOM 5325 C C . GLU A 1 666 ? -8.233 17.326 19.468 1.00 89.19 666 GLU A C 1
ATOM 5327 O O . GLU A 1 666 ? -7.411 17.604 20.350 1.00 89.19 666 GLU A O 1
ATOM 5332 N N . ASP A 1 667 ? -9.343 18.030 19.263 1.00 88.75 667 ASP A N 1
ATOM 5333 C CA . ASP A 1 667 ? -9.765 19.110 20.146 1.00 88.75 667 ASP A CA 1
ATOM 5334 C C . ASP A 1 667 ? -10.322 18.575 21.482 1.00 88.75 667 ASP A C 1
ATOM 5336 O O . ASP A 1 667 ? -10.488 17.375 21.702 1.00 88.75 667 ASP A O 1
ATOM 5340 N N . THR A 1 668 ? -10.657 19.477 22.403 1.00 85.06 668 THR A N 1
ATOM 5341 C CA . THR A 1 668 ? -11.195 19.125 23.732 1.00 85.06 668 THR A CA 1
ATOM 5342 C C . THR A 1 668 ? -12.577 18.451 23.704 1.00 85.06 668 THR A C 1
ATOM 5344 O O . THR A 1 668 ? -13.053 17.929 24.720 1.00 85.06 668 THR A O 1
ATOM 5347 N N . ASP A 1 669 ? -13.260 18.495 22.561 1.00 84.19 669 ASP A N 1
ATOM 5348 C CA . ASP A 1 669 ? -14.581 17.912 22.334 1.00 84.19 669 ASP A CA 1
ATOM 5349 C C . ASP A 1 669 ? -14.517 16.533 21.651 1.00 84.19 669 ASP A C 1
ATOM 5351 O O . ASP A 1 669 ? -15.553 15.854 21.569 1.00 84.19 669 ASP A O 1
ATOM 5355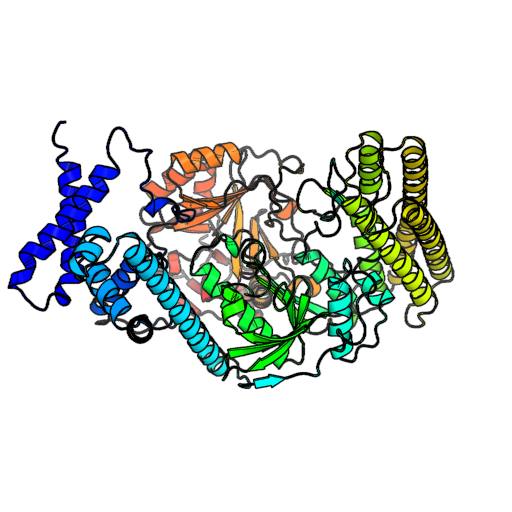 N N . GLY A 1 670 ? -13.314 16.098 21.249 1.00 82.69 670 GLY A N 1
ATOM 5356 C CA . GLY A 1 670 ? -13.032 14.815 20.604 1.00 82.69 670 GLY A CA 1
ATOM 5357 C C . GLY A 1 670 ? -13.051 14.864 19.073 1.00 82.69 670 GLY A C 1
ATOM 5358 O O . GLY A 1 670 ? -13.100 13.813 18.433 1.00 82.69 670 GLY A O 1
ATOM 5359 N N . HIS A 1 671 ? -13.067 16.052 18.456 1.00 87.12 671 HIS A N 1
ATOM 5360 C CA . HIS A 1 671 ? -13.020 16.178 16.996 1.00 87.12 671 HIS A CA 1
ATOM 5361 C C . HIS A 1 671 ? -11.585 16.211 16.506 1.00 87.12 671 HIS A C 1
ATOM 5363 O O . HIS A 1 671 ? -10.787 17.040 16.936 1.00 87.12 671 HIS A O 1
ATOM 5369 N N . GLN A 1 672 ? -11.280 15.334 15.558 1.00 89.25 672 GLN A N 1
ATOM 5370 C CA . GLN A 1 672 ? -9.961 15.250 14.956 1.00 89.25 672 GLN A CA 1
ATOM 5371 C C . GLN A 1 672 ? -9.880 16.105 13.695 1.00 89.25 672 GLN A C 1
ATOM 5373 O O . GLN A 1 672 ? -10.772 16.059 12.846 1.00 89.25 672 GLN A O 1
ATOM 5378 N N . HIS A 1 673 ? -8.782 16.833 13.540 1.00 89.56 673 HIS A N 1
ATOM 5379 C CA . HIS A 1 673 ? -8.504 17.674 12.380 1.00 89.56 673 HIS A CA 1
ATOM 5380 C C . HIS A 1 673 ? -7.175 17.293 11.775 1.00 89.56 673 HIS A C 1
ATOM 5382 O O . HIS A 1 673 ? -6.187 17.108 12.486 1.00 89.56 673 HIS A O 1
ATOM 5388 N N . MET A 1 674 ? -7.157 17.207 10.453 1.00 88.12 674 MET A N 1
ATOM 5389 C CA . MET A 1 674 ? -5.928 17.088 9.699 1.00 88.12 674 MET A CA 1
ATOM 5390 C C . MET A 1 674 ? -5.431 18.495 9.368 1.00 88.12 674 MET A C 1
ATOM 5392 O O . MET A 1 674 ? -6.138 19.267 8.730 1.00 88.12 674 MET A O 1
ATOM 5396 N N . ILE A 1 675 ? -4.233 18.848 9.824 1.00 88.94 675 ILE A N 1
ATOM 5397 C CA . ILE A 1 675 ? -3.690 20.205 9.701 1.00 88.94 675 ILE A CA 1
ATOM 5398 C C . ILE A 1 675 ? -2.453 20.141 8.821 1.00 88.94 675 ILE A C 1
ATOM 5400 O O . ILE A 1 675 ? -1.496 19.467 9.198 1.00 88.94 675 ILE A O 1
ATOM 5404 N N . GLY A 1 676 ? -2.470 20.814 7.667 1.00 87.56 676 GLY A N 1
ATOM 5405 C CA . GLY A 1 676 ? -1.430 20.681 6.643 1.00 87.56 676 GLY A CA 1
ATOM 5406 C C . GLY A 1 676 ? -0.968 21.991 6.000 1.00 87.56 676 GLY A C 1
ATOM 5407 O O . GLY A 1 676 ? -1.581 23.044 6.164 1.00 87.56 676 GLY A O 1
ATOM 5408 N N . SER A 1 677 ? 0.142 21.926 5.266 1.00 82.75 677 SER A N 1
ATOM 5409 C CA . SER A 1 677 ? 0.804 23.080 4.628 1.00 82.75 677 SER A CA 1
ATOM 5410 C C . SER A 1 677 ? 0.326 23.387 3.203 1.00 82.75 677 SER A C 1
ATOM 5412 O O . SER A 1 677 ? 0.358 24.540 2.772 1.00 82.75 677 SER A O 1
ATOM 5414 N N . ASN A 1 678 ? -0.090 22.375 2.435 1.00 82.00 678 ASN A N 1
ATOM 5415 C CA . ASN A 1 678 ? -0.343 22.495 0.990 1.00 82.00 678 ASN A CA 1
ATOM 5416 C C . ASN A 1 678 ? -1.834 22.342 0.662 1.00 82.00 678 ASN A C 1
ATOM 5418 O O . ASN A 1 678 ? -2.601 21.822 1.473 1.00 82.00 678 ASN A O 1
ATOM 5422 N N . ARG A 1 679 ? -2.261 22.803 -0.522 1.00 82.69 679 ARG A N 1
ATOM 5423 C CA . ARG A 1 679 ? -3.623 22.546 -1.013 1.00 82.69 679 ARG A CA 1
ATOM 5424 C C . ARG A 1 679 ? -3.777 21.086 -1.429 1.00 82.69 679 ARG A C 1
ATOM 5426 O O . ARG A 1 679 ? -2.865 20.496 -2.014 1.00 82.69 679 ARG A O 1
ATOM 5433 N N . LEU A 1 680 ? -4.955 20.521 -1.179 1.00 79.75 680 LEU A N 1
ATOM 5434 C CA . LEU A 1 680 ? -5.278 19.145 -1.565 1.00 79.75 680 LEU A CA 1
ATOM 5435 C C . LEU A 1 680 ? -5.276 18.969 -3.087 1.00 79.75 680 LEU A C 1
ATOM 5437 O O . LEU A 1 680 ? -4.729 17.989 -3.586 1.00 79.75 680 LEU A O 1
ATOM 5441 N N . ALA A 1 681 ? -5.813 19.944 -3.824 1.00 78.38 681 ALA A N 1
ATOM 5442 C CA . ALA A 1 681 ? -5.859 19.922 -5.288 1.00 78.38 681 ALA A CA 1
ATOM 5443 C C . ALA A 1 681 ? -4.479 19.947 -5.962 1.00 78.38 681 ALA A C 1
ATOM 5445 O O . ALA A 1 681 ? -4.326 19.403 -7.052 1.00 78.38 681 ALA A O 1
ATOM 5446 N N . ASP A 1 682 ? -3.467 20.530 -5.313 1.00 75.12 682 ASP A N 1
ATOM 5447 C CA . ASP A 1 682 ? -2.090 20.525 -5.831 1.00 75.12 682 ASP A CA 1
ATOM 5448 C C . ASP A 1 682 ? -1.452 19.132 -5.711 1.00 75.12 682 ASP A C 1
ATOM 5450 O O . ASP A 1 682 ? -0.477 18.815 -6.392 1.00 75.12 682 ASP A O 1
ATOM 5454 N N . SER A 1 683 ? -1.997 18.307 -4.817 1.00 64.69 683 SER A N 1
ATOM 5455 C CA . SER A 1 683 ? -1.428 17.023 -4.415 1.00 64.69 683 SER A CA 1
ATOM 5456 C C . SER A 1 683 ? -2.181 15.833 -5.005 1.00 64.69 683 SER A C 1
ATOM 5458 O O . SER A 1 683 ? -1.601 14.757 -5.139 1.00 64.69 683 SER A O 1
ATOM 5460 N N . PHE A 1 684 ? -3.466 15.999 -5.341 1.00 72.25 684 PHE A N 1
ATOM 5461 C CA . PHE A 1 684 ? -4.332 14.892 -5.728 1.00 72.25 684 PHE A CA 1
ATOM 5462 C C . PHE A 1 684 ? -5.267 15.248 -6.896 1.00 72.25 684 PHE A C 1
ATOM 5464 O O . PHE A 1 684 ? -5.966 16.262 -6.849 1.00 72.25 684 PHE A O 1
ATOM 5471 N N . PRO A 1 685 ? -5.335 14.406 -7.941 1.00 73.88 685 PRO A N 1
ATOM 5472 C CA . PRO A 1 685 ? -6.186 14.673 -9.090 1.00 73.88 685 PRO A CA 1
ATOM 5473 C C . PRO A 1 685 ? -7.673 14.443 -8.775 1.00 73.88 685 PRO A C 1
ATOM 5475 O O . PRO A 1 685 ? -8.030 13.468 -8.120 1.00 73.88 685 PRO A O 1
ATOM 5478 N N . PHE A 1 686 ? -8.563 15.282 -9.308 1.00 82.44 686 PHE A N 1
ATOM 5479 C CA . PHE A 1 686 ? -10.007 15.167 -9.066 1.00 82.44 686 PHE A CA 1
ATOM 5480 C C . PHE A 1 686 ? -10.608 13.871 -9.613 1.00 82.44 686 PHE A C 1
ATOM 5482 O O . PHE A 1 686 ? -10.231 13.403 -10.685 1.00 82.44 686 PHE A O 1
ATOM 5489 N N . ALA A 1 687 ? -11.590 13.321 -8.895 1.00 79.31 687 ALA A N 1
ATOM 5490 C CA . ALA A 1 687 ? -12.298 12.109 -9.307 1.00 79.31 687 ALA A CA 1
ATOM 5491 C C . ALA A 1 687 ? -13.250 12.323 -10.502 1.00 79.31 687 ALA A C 1
ATOM 5493 O O . ALA A 1 687 ? -13.691 11.349 -11.107 1.00 79.31 687 ALA A O 1
ATOM 5494 N N . GLY A 1 688 ? -13.553 13.577 -10.842 1.00 76.94 688 GLY A N 1
ATOM 5495 C CA . GLY A 1 688 ? -14.364 13.978 -11.988 1.00 76.94 688 GLY A CA 1
ATOM 5496 C C . GLY A 1 688 ? -14.561 15.496 -12.021 1.00 76.94 688 GLY A C 1
ATOM 5497 O O . GLY A 1 688 ? -14.076 16.215 -11.142 1.00 76.94 688 GLY A O 1
ATOM 5498 N N . ALA A 1 689 ? -15.280 15.990 -13.029 1.00 72.31 689 ALA A N 1
ATOM 5499 C CA . ALA A 1 689 ? -15.627 17.405 -13.157 1.00 72.31 689 ALA A CA 1
ATOM 5500 C C . ALA A 1 689 ? -17.046 17.682 -12.634 1.00 72.31 689 ALA A C 1
ATOM 5502 O O . ALA A 1 689 ? -17.960 16.886 -12.844 1.00 72.31 689 ALA A O 1
ATOM 5503 N N . ALA A 1 690 ? -17.237 18.828 -11.977 1.00 67.88 690 ALA A N 1
ATOM 5504 C CA . ALA A 1 690 ? -18.554 19.269 -11.528 1.00 67.88 690 ALA A CA 1
ATOM 5505 C C . ALA A 1 690 ? -19.416 19.756 -12.702 1.00 67.88 690 ALA A C 1
ATOM 5507 O O . ALA A 1 690 ? -18.940 20.464 -13.594 1.00 67.88 690 ALA A O 1
ATOM 5508 N N . SER A 1 691 ? -20.706 19.423 -12.678 1.00 63.91 691 SER A N 1
ATOM 5509 C CA . SER A 1 691 ? -21.676 19.925 -13.654 1.00 63.91 691 SER A CA 1
ATOM 5510 C C . SER A 1 691 ? -21.965 21.424 -13.466 1.00 63.91 691 SER A C 1
ATOM 5512 O O . SER A 1 691 ? -22.189 21.930 -12.359 1.00 63.91 691 SER A O 1
ATOM 5514 N N . ILE A 1 692 ? -21.973 22.168 -14.577 1.00 61.84 692 ILE A N 1
ATOM 5515 C CA . ILE A 1 692 ? -22.337 23.591 -14.597 1.00 61.84 692 ILE A CA 1
ATOM 5516 C C . ILE A 1 692 ? -23.835 23.707 -14.270 1.00 61.84 692 ILE A C 1
ATOM 5518 O O . ILE A 1 692 ? -24.663 23.115 -14.954 1.00 61.84 692 ILE A O 1
ATOM 5522 N N . GLY A 1 693 ? -24.190 24.487 -13.241 1.00 64.56 693 GLY A N 1
ATOM 5523 C CA . GLY A 1 693 ? -25.594 24.756 -12.890 1.00 64.56 693 GLY A CA 1
ATOM 5524 C C . GLY A 1 693 ? -26.249 23.785 -11.896 1.00 64.56 693 GLY A C 1
ATOM 5525 O O . GLY A 1 693 ? -27.473 23.732 -11.838 1.00 64.56 693 GLY A O 1
ATOM 5526 N N . HIS A 1 694 ? -25.464 23.043 -11.103 1.00 77.12 694 HIS A N 1
ATOM 5527 C CA . HIS A 1 694 ? -25.975 22.124 -10.073 1.00 77.12 694 HIS A CA 1
ATOM 5528 C C . HIS A 1 694 ? -27.008 22.777 -9.110 1.00 77.12 694 HIS A C 1
ATOM 5530 O O . HIS A 1 694 ? -26.751 23.896 -8.645 1.00 77.12 694 HIS A O 1
ATOM 5536 N N . PRO A 1 695 ? -28.142 22.107 -8.786 1.00 78.81 695 PRO A N 1
ATOM 5537 C CA . PRO A 1 695 ? -29.256 22.685 -8.015 1.00 78.81 695 PRO A CA 1
ATOM 5538 C C . PRO A 1 695 ? -28.976 22.857 -6.514 1.00 78.81 695 PRO A C 1
ATOM 5540 O O . PRO A 1 695 ? -29.626 23.678 -5.865 1.00 78.81 695 PRO A O 1
ATOM 5543 N N . LEU A 1 696 ? -28.026 22.094 -5.964 1.00 82.69 696 LEU A N 1
ATOM 5544 C CA . LEU A 1 696 ? -27.543 22.259 -4.590 1.00 82.69 696 LEU A CA 1
ATOM 5545 C C . LEU A 1 696 ? -26.362 23.238 -4.556 1.00 82.69 696 LEU A C 1
ATOM 5547 O O . LEU A 1 696 ? -25.436 23.132 -5.364 1.00 82.69 696 LEU A O 1
ATOM 5551 N N . LEU A 1 697 ? -26.405 24.165 -3.605 1.00 79.94 697 LEU A N 1
ATOM 5552 C CA . LEU A 1 697 ? -25.442 25.230 -3.345 1.00 79.94 697 LEU A CA 1
ATOM 5553 C C . LEU A 1 697 ? -24.796 25.028 -1.968 1.00 79.94 697 LEU A C 1
ATOM 5555 O O . LEU A 1 697 ? -25.421 24.473 -1.065 1.00 79.94 697 LEU A O 1
ATOM 5559 N N . LEU A 1 698 ? -23.563 25.507 -1.792 1.00 77.56 698 LEU A N 1
ATOM 5560 C CA . LEU A 1 698 ? -22.949 25.606 -0.468 1.00 77.56 698 LEU A CA 1
ATOM 5561 C C . LEU A 1 698 ? -23.424 26.893 0.230 1.00 77.56 698 LEU A C 1
ATOM 5563 O O . LEU A 1 698 ? -23.416 27.948 -0.410 1.00 77.56 698 LEU A O 1
ATOM 5567 N N . PRO A 1 699 ? -23.847 26.835 1.505 1.00 74.38 699 PRO A N 1
ATOM 5568 C CA . PRO A 1 699 ? -24.076 28.037 2.310 1.00 74.38 699 PRO A CA 1
ATOM 5569 C C . PRO A 1 699 ? -22.757 28.766 2.628 1.00 74.38 699 PRO A C 1
ATOM 5571 O O . PRO A 1 699 ? -21.683 28.187 2.497 1.00 74.38 699 PRO A O 1
ATOM 5574 N N . GLU A 1 700 ? -22.838 30.010 3.118 1.00 69.06 700 GLU A N 1
ATOM 5575 C CA . GLU A 1 700 ? -21.656 30.818 3.493 1.00 69.06 700 GLU A CA 1
ATOM 5576 C C . GLU A 1 700 ? -20.801 30.182 4.609 1.00 69.06 700 GLU A C 1
ATOM 5578 O O . GLU A 1 700 ? -19.579 30.303 4.588 1.00 69.06 700 GLU A O 1
ATOM 5583 N N . ALA A 1 701 ? -21.428 29.459 5.546 1.00 69.38 701 ALA A N 1
ATOM 5584 C CA . ALA A 1 701 ? -20.763 28.651 6.575 1.00 69.38 701 ALA A CA 1
ATOM 5585 C C . ALA A 1 701 ? -21.247 27.189 6.473 1.00 69.38 701 ALA A C 1
ATOM 5587 O O . ALA A 1 701 ? -22.185 26.797 7.177 1.00 69.38 701 ALA A O 1
ATOM 5588 N N . PRO A 1 702 ? -20.682 26.393 5.545 1.00 69.75 702 PRO A N 1
ATOM 5589 C CA . PRO A 1 702 ? -21.171 25.049 5.223 1.00 69.75 702 PRO A CA 1
ATOM 5590 C C . PRO A 1 702 ? -20.732 23.970 6.201 1.00 69.75 702 PRO A C 1
ATOM 5592 O O . PRO A 1 702 ? -21.291 22.871 6.180 1.00 69.75 702 PRO A O 1
ATOM 5595 N N . TYR A 1 703 ? -19.760 24.274 7.056 1.00 82.88 703 TYR A N 1
ATOM 5596 C CA . TYR A 1 703 ? -19.128 23.296 7.922 1.00 82.88 703 TYR A CA 1
ATOM 5597 C C . TYR A 1 703 ? -19.607 23.473 9.356 1.00 82.88 703 TYR A C 1
ATOM 5599 O O . TYR A 1 703 ? -19.369 24.508 9.976 1.00 82.88 703 TYR A O 1
ATOM 5607 N N . ASN A 1 704 ? -20.258 22.442 9.892 1.00 83.56 704 ASN A N 1
ATOM 5608 C CA . ASN A 1 704 ? -20.713 22.429 11.276 1.00 83.56 704 ASN A CA 1
ATOM 5609 C C . ASN A 1 704 ? -19.856 21.508 12.138 1.00 83.56 704 ASN A C 1
ATOM 5611 O O . ASN A 1 704 ? -19.526 20.386 11.745 1.00 83.56 704 ASN A O 1
ATOM 5615 N N . ILE A 1 705 ? -19.595 21.957 13.363 1.00 86.12 705 ILE A N 1
ATOM 5616 C CA . ILE A 1 705 ? -18.990 21.146 14.415 1.00 86.12 705 ILE A CA 1
ATOM 5617 C C . ILE A 1 705 ? -19.828 21.233 15.690 1.00 86.12 705 ILE A C 1
ATOM 5619 O O . ILE A 1 705 ? -20.260 22.310 16.107 1.00 86.12 705 ILE A O 1
ATOM 5623 N N . SER A 1 706 ? -20.111 20.081 16.293 1.00 86.25 706 SER A N 1
ATOM 5624 C CA . SER A 1 706 ? -20.934 19.983 17.499 1.00 86.25 706 SER A CA 1
ATOM 5625 C C . SER A 1 706 ? -20.048 19.950 18.743 1.00 86.25 706 SER A C 1
ATOM 5627 O O . SER A 1 706 ? -19.364 18.954 18.984 1.00 86.25 706 SER A O 1
ATOM 5629 N N . VAL A 1 707 ? -20.058 21.005 19.546 1.00 87.19 707 VAL A N 1
ATOM 5630 C CA . VAL A 1 707 ? -19.146 21.199 20.684 1.00 87.19 707 VAL A CA 1
ATOM 5631 C C . VAL A 1 707 ? -19.908 21.306 21.999 1.00 87.19 707 VAL A C 1
ATOM 5633 O O . VAL A 1 707 ? -21.077 21.692 22.017 1.00 87.19 707 VAL A O 1
ATOM 5636 N N . LYS A 1 708 ? -19.264 20.958 23.120 1.00 86.75 708 LYS A N 1
ATOM 5637 C CA . LYS A 1 708 ? -19.868 21.087 24.459 1.00 86.75 708 LYS A CA 1
ATOM 5638 C C . LYS A 1 708 ? -20.098 22.553 24.838 1.00 86.75 708 LYS A C 1
ATOM 5640 O O . LYS A 1 708 ? -21.026 22.842 25.585 1.00 86.75 708 LYS A O 1
ATOM 5645 N N . ASN A 1 709 ? -19.250 23.473 24.364 1.00 87.44 709 ASN A N 1
ATOM 5646 C CA . ASN A 1 709 ? -19.377 24.908 24.625 1.00 87.44 709 ASN A CA 1
ATOM 5647 C C . ASN A 1 709 ? -18.938 25.739 23.411 1.00 87.44 709 ASN A C 1
ATOM 5649 O O . ASN A 1 709 ? -17.750 25.872 23.135 1.00 87.44 709 ASN A O 1
ATOM 5653 N N . VAL A 1 710 ? -19.912 26.354 22.737 1.00 86.62 710 VAL A N 1
ATOM 5654 C CA . VAL A 1 710 ? -19.708 27.143 21.511 1.00 86.62 710 VAL A CA 1
ATOM 5655 C C . VAL A 1 710 ? -18.661 28.247 21.677 1.00 86.62 710 VAL A C 1
ATOM 5657 O O . VAL A 1 710 ? -17.758 28.350 20.856 1.00 86.62 710 VAL A O 1
ATOM 5660 N N . THR A 1 711 ? -18.745 29.053 22.738 1.00 86.50 711 THR A N 1
ATOM 5661 C CA . THR A 1 711 ? -17.841 30.197 22.941 1.00 86.50 711 THR A CA 1
ATOM 5662 C C . THR A 1 711 ? -16.415 29.750 23.247 1.00 86.50 711 THR A C 1
ATOM 5664 O O . THR A 1 711 ? -15.461 30.322 22.728 1.00 86.50 711 THR A O 1
ATOM 5667 N N . SER A 1 712 ? -16.258 28.724 24.087 1.00 86.50 712 SER A N 1
ATOM 5668 C CA . SER A 1 712 ? -14.936 28.192 24.429 1.00 86.50 712 SER A CA 1
ATOM 5669 C C . SER A 1 712 ? -14.245 27.589 23.209 1.00 86.50 712 SER A C 1
ATOM 5671 O O . SER A 1 712 ? -13.065 27.854 22.991 1.00 86.50 712 SER A O 1
ATOM 5673 N N . SER A 1 713 ? -14.973 26.801 22.415 1.00 87.69 713 SER A N 1
ATOM 5674 C CA . SER A 1 713 ? -14.409 26.144 21.236 1.00 87.69 713 SER A CA 1
ATOM 5675 C C . SER A 1 713 ? -14.117 27.158 20.124 1.00 87.69 713 SER A C 1
ATOM 5677 O O . SER A 1 713 ? -13.022 27.126 19.580 1.00 87.69 713 SER A O 1
ATOM 5679 N N . SER A 1 714 ? -14.999 28.131 19.867 1.00 87.00 714 SER A N 1
ATOM 5680 C CA . SER A 1 714 ? -14.726 29.240 18.928 1.00 87.00 714 SER A CA 1
ATOM 5681 C C . SER A 1 714 ? -13.445 30.000 19.300 1.00 87.00 714 SER A C 1
ATOM 5683 O O . SER A 1 714 ? -12.541 30.128 18.476 1.00 87.00 714 SER A O 1
ATOM 5685 N N . ASN A 1 715 ? -13.270 30.373 20.574 1.00 86.94 715 ASN A N 1
ATOM 5686 C CA . ASN A 1 715 ? -12.039 31.029 21.027 1.00 86.94 715 ASN A CA 1
ATOM 5687 C C . ASN A 1 715 ? -10.791 30.147 20.851 1.00 86.94 715 ASN A C 1
ATOM 5689 O O . ASN A 1 715 ? -9.739 30.649 20.462 1.00 86.94 715 ASN A O 1
ATOM 5693 N N . ALA A 1 716 ? -10.880 28.844 21.137 1.00 86.62 716 ALA A N 1
ATOM 5694 C CA . ALA A 1 716 ? -9.758 27.920 20.955 1.00 86.62 716 ALA A CA 1
ATOM 5695 C C . ALA A 1 716 ? -9.346 27.809 19.476 1.00 86.62 716 ALA A C 1
ATOM 5697 O O . ALA A 1 716 ? -8.161 27.884 19.150 1.00 86.62 716 ALA A O 1
ATOM 5698 N N . TYR A 1 717 ? -10.318 27.712 18.565 1.00 89.38 717 TYR A N 1
ATOM 5699 C CA . TYR A 1 717 ? -10.056 27.649 17.126 1.00 89.38 717 TYR A CA 1
ATOM 5700 C C . TYR A 1 717 ? -9.515 28.980 16.590 1.00 89.38 717 TYR A C 1
ATOM 5702 O O . TYR A 1 717 ? -8.532 28.966 15.852 1.00 89.38 717 TYR A O 1
ATOM 5710 N N . CYS A 1 718 ? -10.057 30.122 17.024 1.00 87.25 718 CYS A N 1
ATOM 5711 C CA . CYS A 1 718 ? -9.505 31.446 16.715 1.00 87.25 718 CYS A CA 1
ATOM 5712 C C . CYS A 1 718 ? -8.056 31.595 17.190 1.00 87.25 718 CYS A C 1
ATOM 5714 O O . CYS A 1 718 ? -7.205 32.070 16.444 1.00 87.25 718 CYS A O 1
ATOM 5716 N N . ASN A 1 719 ? -7.737 31.142 18.404 1.00 86.12 719 ASN A N 1
ATOM 5717 C CA . ASN A 1 719 ? -6.373 31.209 18.930 1.00 86.12 719 ASN A CA 1
ATOM 5718 C C . ASN A 1 719 ? -5.394 30.321 18.150 1.00 86.12 719 ASN A C 1
ATOM 5720 O O . ASN A 1 719 ? -4.206 30.635 18.082 1.00 86.12 719 ASN A O 1
ATOM 5724 N N . LEU A 1 720 ? -5.865 29.194 17.607 1.00 86.94 720 LEU A N 1
ATOM 5725 C CA . LEU A 1 720 ? -5.022 28.235 16.892 1.00 86.94 720 LEU A CA 1
ATOM 5726 C C . LEU A 1 720 ? -4.857 28.565 15.399 1.00 86.94 720 LEU A C 1
ATOM 5728 O O . LEU A 1 720 ? -3.765 28.405 14.854 1.00 86.94 720 LEU A O 1
ATOM 5732 N N . PHE A 1 721 ? -5.924 29.023 14.743 1.00 87.38 721 PHE A N 1
ATOM 5733 C CA . PHE A 1 721 ? -6.000 29.189 13.286 1.00 87.38 721 PHE A CA 1
ATOM 5734 C C . PHE A 1 721 ? -6.225 30.642 12.829 1.00 87.38 721 PHE A C 1
ATOM 5736 O O . PHE A 1 721 ? -5.984 30.965 11.662 1.00 87.38 721 PHE A O 1
ATOM 5743 N N . GLY A 1 722 ? -6.649 31.524 13.736 1.00 81.31 722 GLY A N 1
ATOM 5744 C CA . GLY A 1 722 ? -6.997 32.922 13.477 1.00 81.31 722 GLY A CA 1
ATOM 5745 C C . GLY A 1 722 ? -8.481 33.158 13.155 1.00 81.31 722 GLY A C 1
ATOM 5746 O O . GLY A 1 722 ? -9.210 32.251 12.756 1.00 81.31 722 GLY A O 1
ATOM 5747 N N . ASP A 1 723 ? -8.899 34.422 13.264 1.00 69.12 723 ASP A N 1
ATOM 5748 C CA . ASP A 1 723 ? -10.277 34.913 13.061 1.00 69.12 723 ASP A CA 1
ATOM 5749 C C . ASP A 1 723 ? -10.983 34.525 11.740 1.00 69.12 723 ASP A C 1
ATOM 5751 O O . ASP A 1 723 ? -12.214 34.434 11.736 1.00 69.12 723 ASP A O 1
ATOM 5755 N N . PRO A 1 724 ? -10.304 34.320 10.588 1.00 66.69 724 PRO A N 1
ATOM 5756 C CA . PRO A 1 724 ? -11.000 33.977 9.347 1.00 66.69 724 PRO A CA 1
ATOM 5757 C C . PRO A 1 724 ? -11.721 32.630 9.401 1.00 66.69 724 PRO A C 1
ATOM 5759 O O . PRO A 1 724 ? -12.708 32.462 8.688 1.00 66.69 724 PRO A O 1
ATOM 5762 N N . LEU A 1 725 ? -11.258 31.684 10.227 1.00 73.62 725 LEU A N 1
ATOM 5763 C CA . LEU A 1 725 ? -11.802 30.325 10.253 1.00 73.62 725 LEU A CA 1
ATOM 5764 C C . LEU A 1 725 ? -13.226 30.277 10.828 1.00 73.62 725 LEU A C 1
ATOM 5766 O O . LEU A 1 725 ? -14.078 29.574 10.284 1.00 73.62 725 LEU A O 1
ATOM 5770 N N . ASP A 1 726 ? -13.511 31.089 11.848 1.00 66.44 726 ASP A N 1
ATOM 5771 C CA . ASP A 1 726 ? -14.830 31.188 12.494 1.00 66.44 726 ASP A CA 1
ATOM 5772 C C . ASP A 1 726 ? -15.935 31.671 11.543 1.00 66.44 726 ASP A C 1
ATOM 5774 O O . ASP A 1 726 ? -17.120 31.461 11.797 1.00 66.44 726 ASP A O 1
ATOM 5778 N N . ARG A 1 727 ? -15.572 32.297 10.416 1.00 70.19 727 ARG A N 1
ATOM 5779 C CA . ARG A 1 727 ? -16.541 32.685 9.380 1.00 70.19 727 ARG A CA 1
ATOM 5780 C C . ARG A 1 727 ? -17.002 31.506 8.526 1.00 70.19 727 ARG A C 1
ATOM 5782 O O . ARG A 1 727 ? -18.109 31.550 8.003 1.00 70.19 727 ARG A O 1
ATOM 5789 N N . PHE A 1 728 ? -16.171 30.474 8.389 1.00 73.25 728 PHE A N 1
ATOM 5790 C CA . PHE A 1 728 ? -16.455 29.294 7.565 1.00 73.25 728 PHE A CA 1
ATOM 5791 C C . PHE A 1 728 ? -16.971 28.107 8.383 1.00 73.25 728 PHE A C 1
ATOM 5793 O O . PHE A 1 728 ? -17.619 27.215 7.831 1.00 73.25 728 PHE A O 1
ATOM 5800 N N . LEU A 1 729 ? -16.678 28.088 9.687 1.00 81.88 729 LEU A N 1
ATOM 5801 C CA . LEU A 1 729 ? -16.943 26.968 10.580 1.00 81.88 729 LEU A CA 1
ATOM 5802 C C . LEU A 1 729 ? -17.940 27.381 11.665 1.00 81.88 729 LEU A C 1
ATOM 5804 O O . LEU A 1 729 ? -17.686 28.272 12.471 1.00 81.88 729 LEU A O 1
ATOM 5808 N N . ARG A 1 730 ? -19.103 26.730 11.686 1.00 84.06 730 ARG A N 1
ATOM 5809 C CA . ARG A 1 730 ? -20.183 27.031 12.623 1.00 84.06 730 ARG A CA 1
ATOM 5810 C C . ARG A 1 730 ? -20.182 26.040 13.781 1.00 84.06 730 ARG A C 1
ATOM 5812 O O . ARG A 1 730 ? -20.376 24.835 13.614 1.00 84.06 730 ARG A O 1
ATOM 5819 N N . PHE A 1 731 ? -20.034 26.577 14.984 1.00 85.69 731 PHE A N 1
ATOM 5820 C CA . PHE A 1 731 ? -20.118 25.820 16.226 1.00 85.69 731 PHE A CA 1
ATOM 5821 C C . PHE A 1 731 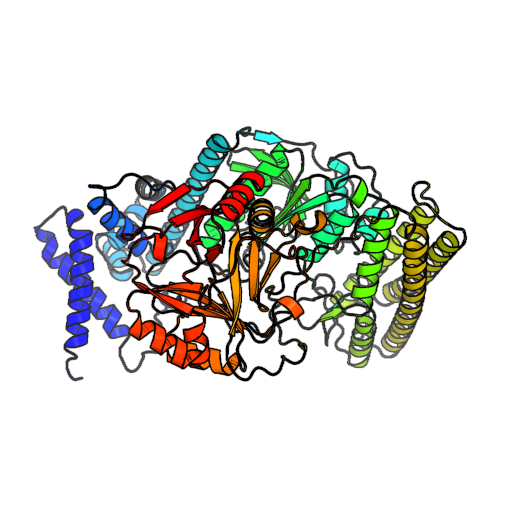? -21.580 25.663 16.654 1.00 85.69 731 PHE A C 1
ATOM 5823 O O . PHE A 1 731 ? -22.334 26.634 16.749 1.00 85.69 731 PHE A O 1
ATOM 5830 N N . THR A 1 732 ? -21.983 24.425 16.908 1.00 85.31 732 THR A N 1
ATOM 5831 C CA . THR A 1 732 ? -23.330 24.055 17.360 1.00 85.31 732 THR A CA 1
ATOM 5832 C C . THR A 1 732 ? -23.249 23.339 18.699 1.00 85.31 732 THR A C 1
ATOM 5834 O O . THR A 1 732 ? -22.237 22.715 19.012 1.00 85.31 732 THR A O 1
ATOM 5837 N N . ASP A 1 733 ? -24.301 23.440 19.507 1.00 82.06 733 ASP A N 1
ATOM 5838 C CA . ASP A 1 733 ? -24.363 22.736 20.787 1.00 82.06 733 ASP A CA 1
ATOM 5839 C C . ASP A 1 733 ? -24.502 21.224 20.550 1.00 82.06 733 ASP A C 1
ATOM 5841 O O . ASP A 1 733 ? -25.435 20.772 19.881 1.00 82.06 733 ASP A O 1
ATOM 5845 N N . LYS A 1 734 ? -23.581 20.436 21.118 1.00 80.44 734 LYS A N 1
ATOM 5846 C CA . LYS A 1 734 ? -23.581 18.965 21.057 1.00 80.44 734 LYS A CA 1
ATOM 5847 C C . LYS A 1 734 ? -24.854 18.334 21.629 1.00 80.44 734 LYS A C 1
ATOM 5849 O O . LYS A 1 734 ? -25.185 17.214 21.248 1.00 80.44 734 LYS A O 1
ATOM 5854 N N . PHE A 1 735 ? -25.565 19.030 22.514 1.00 78.94 735 PHE A N 1
ATOM 5855 C CA . PHE A 1 735 ? -26.833 18.579 23.097 1.00 78.94 735 PHE A CA 1
ATOM 5856 C C . PHE A 1 735 ? -28.071 19.106 22.352 1.00 78.94 735 PHE A C 1
ATOM 5858 O O . PHE A 1 735 ? -29.200 18.863 22.781 1.00 78.94 735 PHE A O 1
ATOM 5865 N N . GLY A 1 736 ? -27.869 19.825 21.245 1.00 71.69 736 GLY A N 1
ATOM 5866 C CA . GLY A 1 736 ? -28.933 20.286 20.360 1.00 71.69 736 GLY A CA 1
ATOM 5867 C C . GLY A 1 736 ? -29.573 19.162 19.528 1.00 71.69 736 GLY A C 1
ATOM 5868 O O . GLY A 1 736 ? -29.233 17.985 19.669 1.00 71.69 736 GLY A O 1
ATOM 5869 N N . PRO A 1 737 ? -30.514 19.501 18.628 1.00 67.81 737 PRO A N 1
ATOM 5870 C CA . PRO A 1 737 ? -31.135 18.529 17.733 1.00 67.81 737 PRO A CA 1
ATOM 5871 C C . PRO A 1 737 ? -30.069 17.817 16.880 1.00 67.81 737 PRO A C 1
ATOM 5873 O O . PRO A 1 737 ? -29.205 18.500 16.324 1.00 67.81 737 PRO A O 1
ATOM 5876 N N . PRO A 1 738 ? -30.136 16.485 16.694 1.00 61.53 738 PRO A N 1
ATOM 5877 C CA . PRO A 1 738 ? -29.104 15.718 15.985 1.00 61.53 738 PRO A CA 1
ATOM 5878 C C . PRO A 1 738 ? -28.895 16.188 14.538 1.00 61.53 738 PRO A C 1
ATOM 5880 O O . PRO A 1 738 ? -27.786 16.125 14.015 1.00 61.53 738 PRO A O 1
ATOM 5883 N N . ASP A 1 739 ? -29.938 16.739 13.918 1.00 63.53 739 ASP A N 1
ATOM 5884 C CA . ASP A 1 739 ? -29.889 17.263 12.554 1.00 63.53 739 ASP A CA 1
ATOM 5885 C C . ASP A 1 739 ? -29.014 18.532 12.447 1.00 63.53 739 ASP A C 1
ATOM 5887 O O . ASP A 1 739 ? -28.430 18.808 11.403 1.00 63.53 739 ASP A O 1
ATOM 5891 N N . SER A 1 740 ? -28.844 19.287 13.540 1.00 64.62 740 SER A N 1
ATOM 5892 C CA . SER A 1 740 ? -27.966 20.470 13.571 1.00 64.62 740 SER A CA 1
ATOM 5893 C C . SER A 1 740 ? -26.470 20.125 13.567 1.00 64.62 740 SER A C 1
ATOM 5895 O O . SER A 1 740 ? -25.653 20.952 13.158 1.00 64.62 740 SER A O 1
ATOM 5897 N N . ALA A 1 741 ? -26.126 18.887 13.941 1.00 66.50 741 ALA A N 1
ATOM 5898 C CA . ALA A 1 741 ? -24.760 18.369 14.005 1.00 66.50 741 ALA A CA 1
ATOM 5899 C C . ALA A 1 741 ? -24.270 17.750 12.679 1.00 66.50 741 ALA A C 1
ATOM 5901 O O . ALA A 1 741 ? -23.152 17.234 12.613 1.00 66.50 741 ALA A O 1
ATOM 5902 N N . ALA A 1 742 ? -25.089 17.778 11.620 1.00 74.44 742 ALA A N 1
ATOM 5903 C CA . ALA A 1 742 ? -24.690 17.296 10.302 1.00 74.44 742 ALA A CA 1
ATOM 5904 C C . ALA A 1 742 ? -23.507 18.114 9.760 1.00 74.44 742 ALA A C 1
ATOM 5906 O O . ALA A 1 742 ? -23.618 19.327 9.573 1.00 74.44 742 ALA A O 1
ATOM 5907 N N . ARG A 1 743 ? -22.389 17.425 9.496 1.00 77.94 743 ARG A N 1
ATOM 5908 C CA . ARG A 1 743 ? -21.110 18.018 9.058 1.00 77.94 743 ARG A CA 1
ATOM 5909 C C . ARG A 1 743 ? -21.200 18.690 7.689 1.00 77.94 743 ARG A C 1
ATOM 5911 O O . ARG A 1 743 ? -20.517 19.678 7.456 1.00 77.94 743 ARG A O 1
ATOM 5918 N N . LEU A 1 744 ? -22.019 18.126 6.799 1.00 83.12 744 LEU A N 1
ATOM 5919 C CA . LEU A 1 744 ? -22.249 18.622 5.447 1.00 83.12 744 LEU A CA 1
ATOM 5920 C C . LEU A 1 744 ? -23.651 19.216 5.340 1.00 83.12 744 LEU A C 1
ATOM 5922 O O . LEU A 1 744 ? -24.645 18.525 5.596 1.00 83.12 744 LEU A O 1
ATOM 5926 N N . GLN A 1 745 ? -23.708 20.484 4.932 1.00 84.81 745 GLN A N 1
ATOM 5927 C CA . GLN A 1 745 ? -24.950 21.207 4.688 1.00 84.81 745 GLN A CA 1
ATOM 5928 C C . GLN A 1 745 ? -24.981 21.795 3.283 1.00 84.81 745 GLN A C 1
ATOM 5930 O O . GLN A 1 745 ? -24.006 22.387 2.823 1.00 84.81 745 GLN A O 1
ATOM 5935 N N . PHE A 1 746 ? -26.131 21.670 2.631 1.00 86.50 746 PHE A N 1
ATOM 5936 C CA . PHE A 1 746 ? -26.392 22.246 1.320 1.00 86.50 746 PHE A CA 1
ATOM 5937 C C . PHE A 1 746 ? -27.670 23.069 1.337 1.00 86.50 746 PHE A C 1
ATOM 5939 O O . PHE A 1 746 ? -28.583 22.824 2.130 1.00 86.50 746 PHE A O 1
ATOM 5946 N N . GLU A 1 747 ? -27.745 24.020 0.419 1.00 86.81 747 GLU A N 1
ATOM 5947 C CA . GLU A 1 747 ? -28.916 24.853 0.205 1.00 86.81 747 GLU A CA 1
ATOM 5948 C C . GLU A 1 747 ? -29.454 24.694 -1.214 1.00 86.81 747 GLU A C 1
ATOM 5950 O O . GLU A 1 747 ? -28.691 24.525 -2.158 1.00 86.81 747 GLU A O 1
ATOM 5955 N N . PHE A 1 748 ? -30.768 24.769 -1.399 1.00 87.75 748 PHE A N 1
ATOM 5956 C CA . PHE A 1 748 ? -31.380 24.850 -2.727 1.00 87.75 748 PHE A CA 1
ATOM 5957 C C . PHE A 1 748 ? -32.152 26.156 -2.887 1.00 87.75 748 PHE A C 1
ATOM 5959 O O . PHE A 1 748 ? -32.755 26.668 -1.942 1.00 87.75 748 PHE A O 1
ATOM 5966 N N . ALA A 1 749 ? -32.157 26.681 -4.113 1.00 84.06 749 ALA A N 1
ATOM 5967 C CA . ALA A 1 749 ? -32.990 27.823 -4.481 1.00 84.06 749 ALA A CA 1
ATOM 5968 C C . ALA A 1 749 ? -34.419 27.389 -4.859 1.00 84.06 749 ALA A C 1
ATOM 5970 O O . ALA A 1 749 ? -35.385 28.034 -4.460 1.00 84.06 749 ALA A O 1
ATOM 5971 N N . ASP A 1 750 ? -34.553 26.274 -5.587 1.00 84.69 750 ASP A N 1
ATOM 5972 C CA . ASP A 1 750 ? -35.838 25.710 -6.014 1.00 84.69 750 ASP A CA 1
ATOM 5973 C C . ASP A 1 750 ? -36.035 24.288 -5.469 1.00 84.69 750 ASP A C 1
ATOM 5975 O O . ASP A 1 750 ? -35.263 23.374 -5.771 1.00 84.69 750 ASP A O 1
ATOM 5979 N N . VAL A 1 751 ? -37.108 24.108 -4.690 1.00 85.50 751 VAL A N 1
ATOM 5980 C CA . VAL A 1 751 ? -37.498 22.829 -4.075 1.00 85.50 751 VAL A CA 1
ATOM 5981 C C . VAL A 1 751 ? -37.752 21.769 -5.149 1.00 85.50 751 VAL A C 1
ATOM 5983 O O . VAL A 1 751 ? -37.328 20.625 -4.995 1.00 85.50 751 VAL A O 1
ATOM 5986 N N . SER A 1 752 ? -38.434 22.133 -6.241 1.00 85.00 752 SER A N 1
ATOM 5987 C CA . SER A 1 752 ? -38.868 21.164 -7.258 1.00 85.00 752 SER A CA 1
ATOM 5988 C C . SER A 1 752 ? -37.669 20.575 -7.998 1.00 85.00 752 SER A C 1
ATOM 5990 O O . SER A 1 752 ? -37.544 19.353 -8.104 1.00 85.00 752 SER A O 1
ATOM 5992 N N . SER A 1 753 ? -36.748 21.440 -8.432 1.00 85.81 753 SER A N 1
ATOM 5993 C CA . SER A 1 753 ? -35.502 21.038 -9.091 1.00 85.81 753 SER A CA 1
ATOM 5994 C C . SER A 1 753 ? -34.613 20.184 -8.183 1.00 85.81 753 SER A C 1
ATOM 5996 O O . SER A 1 753 ? -34.110 19.148 -8.619 1.00 85.81 753 SER A O 1
ATOM 5998 N N . ALA A 1 754 ? -34.448 20.565 -6.910 1.00 85.44 754 ALA A N 1
ATOM 5999 C CA . ALA A 1 754 ? -33.629 19.808 -5.961 1.00 85.44 754 ALA A CA 1
ATOM 6000 C C . ALA A 1 754 ? -34.230 18.429 -5.634 1.00 85.44 754 ALA A C 1
ATOM 6002 O O . ALA A 1 754 ? -33.511 17.430 -5.616 1.00 85.44 754 ALA A O 1
ATOM 6003 N N . TYR A 1 755 ? -35.550 18.348 -5.438 1.00 86.81 755 TYR A N 1
ATOM 6004 C CA . TYR A 1 755 ? -36.236 17.077 -5.190 1.00 86.81 755 TYR A CA 1
ATOM 6005 C C . TYR A 1 755 ? -36.134 16.131 -6.392 1.00 86.81 755 TYR A C 1
ATOM 6007 O O . TYR A 1 755 ? -35.818 14.949 -6.242 1.00 86.81 755 TYR A O 1
ATOM 6015 N N . GLN A 1 756 ? -36.376 16.650 -7.601 1.00 87.19 756 GLN A N 1
ATOM 6016 C CA . GLN A 1 756 ? -36.280 15.865 -8.830 1.00 87.19 756 GLN A CA 1
ATOM 6017 C C . GLN A 1 756 ? -34.852 15.360 -9.062 1.00 87.19 756 GLN A C 1
ATOM 6019 O O . GLN A 1 756 ? -34.675 14.214 -9.473 1.00 87.19 756 GLN A O 1
ATOM 6024 N N . TRP A 1 757 ? -33.845 16.176 -8.741 1.00 87.81 757 TRP A N 1
ATOM 6025 C CA . TRP A 1 757 ? -32.443 15.776 -8.801 1.00 87.81 757 TRP A CA 1
ATOM 6026 C C . TRP A 1 757 ? -32.129 14.610 -7.863 1.00 87.81 757 TRP A C 1
ATOM 6028 O O . TRP A 1 757 ? -31.680 13.567 -8.331 1.00 87.81 757 TRP A O 1
ATOM 6038 N N . LEU A 1 758 ? -32.425 14.747 -6.563 1.00 89.12 758 LEU A N 1
ATOM 6039 C CA . LEU A 1 758 ? -32.168 13.693 -5.571 1.00 89.12 758 LEU A CA 1
ATOM 6040 C C . LEU A 1 758 ? -32.845 12.375 -5.965 1.00 89.12 758 LEU A C 1
ATOM 6042 O O . LEU A 1 758 ? -32.230 11.312 -5.898 1.00 89.12 758 LEU A O 1
ATOM 6046 N N . ARG A 1 759 ? -34.086 12.451 -6.458 1.00 88.00 759 ARG A N 1
ATOM 6047 C CA . ARG A 1 759 ? -34.827 11.280 -6.935 1.00 88.00 759 ARG A CA 1
ATOM 6048 C C . ARG A 1 759 ? -34.170 10.627 -8.153 1.00 88.00 759 ARG A C 1
ATOM 6050 O O . ARG A 1 759 ? -34.046 9.406 -8.180 1.00 88.00 759 ARG A O 1
ATOM 6057 N N . ASN A 1 760 ? -33.750 11.415 -9.144 1.00 86.1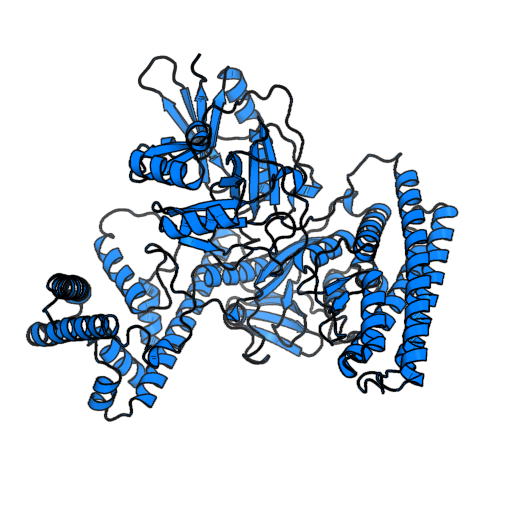2 760 ASN A N 1
ATOM 6058 C CA . ASN A 1 760 ? -33.066 10.904 -10.337 1.00 86.12 760 ASN A CA 1
ATOM 6059 C C . ASN A 1 760 ? -31.691 10.308 -10.003 1.00 86.12 760 ASN A C 1
ATOM 6061 O O . ASN A 1 760 ? -31.281 9.333 -10.623 1.00 86.12 760 ASN A O 1
ATOM 6065 N N . ALA A 1 761 ? -31.015 10.860 -8.995 1.00 84.00 761 ALA A N 1
ATOM 6066 C CA . ALA A 1 761 ? -29.756 10.360 -8.450 1.00 84.00 761 ALA A CA 1
ATOM 6067 C C . ALA A 1 761 ? -29.917 9.084 -7.595 1.00 84.00 761 ALA A C 1
ATOM 6069 O O . ALA A 1 761 ? -28.922 8.526 -7.139 1.00 84.00 761 ALA A O 1
ATOM 6070 N N . GLY A 1 762 ? -31.148 8.615 -7.347 1.00 86.50 762 GLY A N 1
ATOM 6071 C CA . GLY A 1 762 ? -31.417 7.453 -6.493 1.00 86.50 762 GLY A CA 1
ATOM 6072 C C . GLY A 1 762 ? -31.193 7.709 -4.997 1.00 86.50 762 GLY A C 1
ATOM 6073 O O . GLY A 1 762 ? -31.080 6.763 -4.219 1.00 86.50 762 GLY A O 1
ATOM 6074 N N . ILE A 1 763 ? -31.129 8.975 -4.578 1.00 88.88 763 ILE A N 1
ATOM 6075 C CA . ILE A 1 763 ? -30.864 9.378 -3.197 1.00 88.88 763 ILE A CA 1
ATOM 6076 C C . ILE A 1 763 ? -32.187 9.471 -2.432 1.00 88.88 763 ILE A C 1
ATOM 6078 O O . ILE A 1 763 ? -33.096 10.215 -2.801 1.00 88.88 763 ILE A O 1
ATOM 6082 N N . THR A 1 764 ? -32.293 8.710 -1.342 1.00 87.25 764 THR A N 1
ATOM 6083 C CA . THR A 1 764 ? -33.510 8.659 -0.521 1.00 87.25 764 THR A CA 1
ATOM 6084 C C . THR A 1 764 ? -33.474 9.731 0.564 1.00 87.25 764 THR A C 1
ATOM 6086 O O . THR A 1 764 ? -32.504 9.835 1.312 1.00 87.25 764 THR A O 1
ATOM 6089 N N . ILE A 1 765 ? -34.551 10.513 0.672 1.00 87.25 765 ILE A N 1
ATOM 6090 C CA . ILE A 1 765 ? -34.745 11.462 1.773 1.00 87.25 765 ILE A CA 1
ATOM 6091 C C . ILE A 1 765 ? -35.258 10.681 2.983 1.00 87.25 765 ILE A C 1
ATOM 6093 O O . ILE A 1 765 ? -36.360 10.137 2.956 1.00 87.25 765 ILE A O 1
ATOM 6097 N N . SER A 1 766 ? -34.452 10.631 4.039 1.00 82.12 766 SER A N 1
ATOM 6098 C CA . SER A 1 766 ? -34.726 9.865 5.257 1.00 82.12 766 SER A CA 1
ATOM 6099 C C . SER A 1 766 ? -35.732 10.568 6.161 1.00 82.12 766 SER A C 1
ATOM 6101 O O . SER A 1 766 ? -36.566 9.926 6.797 1.00 82.12 766 SER A O 1
ATOM 6103 N N . ARG A 1 767 ? -35.651 11.902 6.236 1.00 80.38 767 ARG A N 1
ATOM 6104 C CA . ARG A 1 767 ? -36.509 12.723 7.094 1.00 80.38 767 ARG A CA 1
ATOM 6105 C C . ARG A 1 767 ? -36.749 14.092 6.471 1.00 80.38 767 ARG A C 1
ATOM 6107 O O . ARG A 1 767 ? -35.830 14.694 5.921 1.00 80.38 767 ARG A O 1
ATOM 6114 N N . VAL A 1 768 ? -37.974 14.592 6.604 1.00 79.50 768 VAL A N 1
ATOM 6115 C CA . VAL A 1 768 ? -38.333 15.983 6.307 1.00 79.50 768 VAL A CA 1
ATOM 6116 C C . VAL A 1 768 ? -38.476 16.715 7.636 1.00 79.50 768 VAL A C 1
ATOM 6118 O O . VAL A 1 768 ? -39.157 16.234 8.541 1.00 79.50 768 VAL A O 1
ATOM 6121 N N . LEU A 1 769 ? -37.787 17.842 7.772 1.00 72.81 769 LEU A N 1
ATOM 6122 C CA . LEU A 1 769 ? -37.880 18.736 8.918 1.00 72.81 769 LEU A CA 1
ATOM 6123 C C . LEU A 1 769 ? -38.700 19.948 8.480 1.00 72.81 769 LEU A C 1
ATOM 6125 O O . LEU A 1 769 ? -38.293 20.682 7.578 1.00 72.81 769 LEU A O 1
ATOM 6129 N N . GLU A 1 770 ? -39.857 20.126 9.106 1.00 62.91 770 GLU A N 1
ATOM 6130 C CA . GLU A 1 770 ? -40.693 21.311 8.934 1.00 62.91 770 GLU A CA 1
ATOM 6131 C C . GLU A 1 770 ? -40.286 22.345 9.991 1.00 62.91 770 GLU A C 1
ATOM 6133 O O . GLU A 1 770 ? -40.279 22.052 11.190 1.00 62.91 770 GLU A O 1
ATOM 6138 N N . GLY A 1 771 ? -39.874 23.536 9.549 1.00 56.91 771 GLY A N 1
ATOM 6139 C CA . GLY A 1 771 ? -39.583 24.654 10.446 1.00 56.91 771 GLY A CA 1
ATOM 6140 C C . GLY A 1 771 ? -40.853 25.244 11.071 1.00 56.91 771 GLY A C 1
ATOM 6141 O O . GLY A 1 771 ? -41.950 25.107 10.540 1.00 56.91 771 GLY A O 1
ATOM 6142 N N . ASN A 1 772 ? -40.705 25.978 12.180 1.00 49.31 772 ASN A N 1
ATOM 6143 C CA . ASN A 1 772 ? -41.801 26.688 12.868 1.00 49.31 772 ASN A CA 1
ATOM 6144 C C . ASN A 1 772 ? -42.360 27.903 12.079 1.00 49.31 772 ASN A C 1
ATOM 6146 O O . ASN A 1 772 ? -43.018 28.766 12.661 1.00 49.31 772 ASN A O 1
ATOM 6150 N N . GLY A 1 773 ? -42.091 28.000 10.774 1.00 51.38 773 GLY A N 1
ATOM 6151 C CA . GLY A 1 773 ? -42.506 29.090 9.896 1.00 51.38 773 GLY A CA 1
ATOM 6152 C C . GLY A 1 773 ? -42.874 28.583 8.501 1.00 51.38 773 GLY A C 1
ATOM 6153 O O . GLY A 1 773 ? -42.314 27.605 8.009 1.00 51.38 773 GLY A O 1
ATOM 6154 N N . ASP A 1 774 ? -43.835 29.262 7.876 1.00 41.34 774 ASP A N 1
ATOM 6155 C CA . ASP A 1 774 ? -44.409 28.919 6.575 1.00 41.34 774 ASP A CA 1
ATOM 6156 C C . ASP A 1 774 ? -43.333 29.025 5.470 1.00 41.34 774 ASP A C 1
ATOM 6158 O O . ASP A 1 774 ? -42.986 30.117 5.016 1.00 41.34 774 ASP A O 1
ATOM 6162 N N . GLY A 1 775 ? -42.737 27.889 5.082 1.00 55.91 775 GLY A N 1
ATOM 6163 C CA . GLY A 1 775 ? -41.797 27.794 3.957 1.00 55.91 775 GLY A CA 1
ATOM 6164 C C . GLY A 1 775 ? -40.376 27.287 4.246 1.00 55.91 775 GLY A C 1
ATOM 6165 O O . GLY A 1 775 ? -39.608 27.176 3.283 1.00 55.91 775 GLY A O 1
ATOM 6166 N N . ASP A 1 776 ? -40.029 26.946 5.494 1.00 65.69 776 ASP A N 1
ATOM 6167 C CA . ASP A 1 776 ? -38.732 26.345 5.858 1.00 65.69 776 ASP A CA 1
ATOM 6168 C C . ASP A 1 776 ? -38.762 24.819 5.694 1.00 65.69 776 ASP A C 1
ATOM 6170 O O . ASP A 1 776 ? -39.106 24.066 6.607 1.00 65.69 776 ASP A O 1
ATOM 6174 N N . ILE A 1 777 ? -38.399 24.360 4.495 1.00 78.88 777 ILE A N 1
ATOM 6175 C CA . ILE A 1 777 ? -38.253 22.936 4.181 1.00 78.88 777 ILE A CA 1
ATOM 6176 C C . ILE A 1 777 ? -36.780 22.553 4.324 1.00 78.88 777 ILE A C 1
ATOM 6178 O O . ILE A 1 777 ? -35.917 23.123 3.648 1.00 78.88 777 ILE A O 1
ATOM 6182 N N . SER A 1 778 ? -36.500 21.561 5.172 1.00 83.69 778 SER A N 1
ATOM 6183 C CA . SER A 1 778 ? -35.192 20.902 5.247 1.00 83.69 778 SER A CA 1
ATOM 6184 C C . SER A 1 778 ? -35.327 19.385 5.104 1.00 83.69 778 SER A C 1
ATOM 6186 O O . SER A 1 778 ? -36.281 18.776 5.586 1.00 83.69 778 SER A O 1
ATOM 6188 N N . TRP A 1 779 ? -34.362 18.762 4.441 1.00 88.56 779 TRP A N 1
ATOM 6189 C CA . TRP A 1 779 ? -34.281 17.327 4.197 1.00 88.56 779 TRP A CA 1
ATOM 6190 C C . TRP A 1 779 ? -33.020 16.757 4.830 1.00 88.56 779 TRP A C 1
ATOM 6192 O O . TRP A 1 779 ? -31.950 17.361 4.753 1.00 88.56 779 TRP A O 1
ATOM 6202 N N . VAL A 1 780 ? -33.147 15.572 5.422 1.00 86.88 780 VAL A N 1
ATOM 6203 C CA . VAL A 1 780 ? -32.019 14.778 5.912 1.00 86.88 780 VAL A CA 1
ATOM 6204 C C . VAL A 1 780 ? -31.843 13.573 5.003 1.00 86.88 780 VAL A C 1
ATOM 6206 O O . VAL A 1 780 ? -32.788 12.821 4.759 1.00 86.88 780 VAL A O 1
ATOM 6209 N N . VAL A 1 781 ? -30.621 13.392 4.523 1.00 89.69 781 VAL A N 1
ATOM 6210 C CA . VAL A 1 781 ? -30.178 12.256 3.712 1.00 89.69 781 VAL A CA 1
ATOM 6211 C C . VAL A 1 781 ? -29.064 11.539 4.473 1.00 89.69 781 VAL A C 1
ATOM 6213 O O . VAL A 1 781 ? -28.311 12.188 5.195 1.00 89.69 781 VAL A O 1
ATOM 6216 N N . HIS A 1 782 ? -28.942 10.219 4.323 1.00 89.56 782 HIS A N 1
ATOM 6217 C CA . HIS A 1 782 ? -27.801 9.472 4.857 1.00 89.56 782 HIS A CA 1
ATOM 6218 C C . HIS A 1 782 ? -26.834 9.053 3.748 1.00 89.56 782 HIS A C 1
ATOM 6220 O O . HIS A 1 782 ? -27.270 8.614 2.683 1.00 89.56 782 HIS A O 1
ATOM 6226 N N . ASP A 1 783 ? -25.532 9.185 4.011 1.00 88.25 783 ASP A N 1
ATOM 6227 C CA . ASP A 1 783 ? -24.485 8.585 3.177 1.00 88.25 783 ASP A CA 1
ATOM 6228 C C . ASP A 1 783 ? -24.464 7.041 3.332 1.00 88.25 783 ASP A C 1
ATOM 6230 O O . ASP A 1 783 ? -25.154 6.492 4.202 1.00 88.25 783 ASP A O 1
ATOM 6234 N N . PRO A 1 784 ? -23.677 6.304 2.523 1.00 87.06 784 PRO A N 1
ATOM 6235 C CA . PRO A 1 784 ? -23.568 4.845 2.630 1.00 87.06 784 PRO A CA 1
ATOM 6236 C C . PRO A 1 784 ? -23.046 4.320 3.979 1.00 87.06 784 PRO A C 1
ATOM 6238 O O . PRO A 1 784 ? -23.250 3.148 4.290 1.00 87.06 784 PRO A O 1
ATOM 6241 N N . ASP A 1 785 ? -22.387 5.162 4.780 1.00 82.94 785 ASP A N 1
ATOM 6242 C CA . ASP A 1 785 ? -21.921 4.849 6.135 1.00 82.94 785 ASP A CA 1
ATOM 6243 C C . ASP A 1 785 ? -22.921 5.290 7.229 1.00 82.94 785 ASP A C 1
ATOM 6245 O O . ASP A 1 785 ? -22.629 5.154 8.420 1.00 82.94 785 ASP A O 1
ATOM 6249 N N . GLY A 1 786 ? -24.088 5.826 6.855 1.00 82.81 786 GLY A N 1
ATOM 6250 C CA . GLY A 1 786 ? -25.143 6.279 7.764 1.00 82.81 786 GLY A CA 1
ATOM 6251 C C . GLY A 1 786 ? -24.992 7.710 8.298 1.00 82.81 786 GLY A C 1
ATOM 6252 O O . GLY A 1 786 ? -25.757 8.117 9.175 1.00 82.81 786 GLY A O 1
ATOM 6253 N N . ARG A 1 787 ? -24.045 8.514 7.804 1.00 85.06 787 ARG A N 1
ATOM 6254 C CA . ARG A 1 787 ? -23.860 9.911 8.239 1.00 85.06 787 ARG A CA 1
ATOM 6255 C C . ARG A 1 787 ? -24.951 10.809 7.683 1.00 85.06 787 ARG A C 1
ATOM 6257 O O . ARG A 1 787 ? -25.251 10.761 6.495 1.00 85.06 787 ARG A O 1
ATOM 6264 N N . SER A 1 788 ? -25.503 11.669 8.530 1.00 86.06 788 SER A N 1
ATOM 6265 C CA . SER A 1 788 ? -26.517 12.645 8.128 1.00 86.06 788 SER A CA 1
ATOM 6266 C C . SER A 1 788 ? -25.921 13.794 7.305 1.00 86.06 788 SER A C 1
ATOM 6268 O O . SER A 1 788 ? -24.943 14.423 7.715 1.00 86.06 788 SER A O 1
ATOM 6270 N N . ILE A 1 789 ? -26.569 14.104 6.186 1.00 88.12 789 ILE A N 1
ATOM 6271 C CA . ILE A 1 789 ? -26.358 15.275 5.330 1.00 88.12 789 ILE A CA 1
ATOM 6272 C C . ILE A 1 789 ? -27.654 16.082 5.346 1.00 88.12 789 ILE A C 1
ATOM 6274 O O . ILE A 1 789 ? -28.734 15.520 5.151 1.00 88.12 789 ILE A O 1
ATOM 6278 N N . VAL A 1 790 ? -27.556 17.392 5.574 1.00 88.44 790 VAL A N 1
ATOM 6279 C CA . VAL A 1 790 ? -28.727 18.278 5.635 1.00 88.44 790 VAL A CA 1
ATOM 6280 C C . VAL A 1 790 ? -28.803 19.142 4.387 1.00 88.44 790 VAL A C 1
ATOM 6282 O O . VAL A 1 790 ? -27.831 19.778 3.994 1.00 88.44 790 VAL A O 1
ATOM 6285 N N . ILE A 1 791 ? -29.980 19.183 3.773 1.00 88.00 791 ILE A N 1
ATOM 6286 C CA . ILE A 1 791 ? -30.275 19.973 2.579 1.00 88.00 791 ILE A CA 1
ATOM 6287 C C . ILE A 1 791 ? -31.456 20.888 2.904 1.00 88.00 791 ILE A C 1
ATOM 6289 O O . ILE A 1 791 ? -32.543 20.393 3.187 1.00 88.00 791 ILE A O 1
ATOM 6293 N N . ARG A 1 792 ? -31.279 22.210 2.879 1.00 87.25 792 ARG A N 1
ATOM 6294 C CA . ARG A 1 792 ? -32.322 23.176 3.277 1.00 87.25 792 ARG A CA 1
ATOM 6295 C C . ARG A 1 792 ? -32.617 24.215 2.204 1.00 87.25 792 ARG A C 1
ATOM 6297 O O . ARG A 1 792 ? -31.840 24.411 1.278 1.00 87.25 792 ARG A O 1
ATOM 6304 N N . LYS A 1 793 ? -33.738 24.915 2.328 1.00 84.44 793 LYS A N 1
ATOM 6305 C CA . LYS A 1 793 ? -34.041 26.053 1.455 1.00 84.44 793 LYS A CA 1
ATOM 6306 C C . LYS A 1 793 ? -33.091 27.221 1.747 1.00 84.44 793 LYS A C 1
ATOM 6308 O O . LYS A 1 793 ? -32.878 27.561 2.909 1.00 84.44 793 LYS A O 1
ATOM 6313 N N . ARG A 1 794 ? -32.542 27.848 0.703 1.00 80.38 794 ARG A N 1
ATOM 6314 C CA . ARG A 1 794 ? -31.757 29.085 0.833 1.00 80.38 794 ARG A CA 1
ATOM 6315 C C . ARG A 1 794 ? -32.670 30.215 1.307 1.00 80.38 794 ARG A C 1
ATOM 6317 O O . ARG A 1 794 ? -33.683 30.492 0.662 1.00 80.38 794 ARG A O 1
ATOM 6324 N N . MET A 1 795 ? -32.317 30.860 2.416 1.00 68.81 795 MET A N 1
ATOM 6325 C CA . MET A 1 795 ? -33.001 32.078 2.857 1.00 68.81 795 MET A CA 1
ATOM 6326 C C . MET A 1 795 ? -32.554 33.239 1.958 1.00 68.81 795 MET A C 1
ATOM 6328 O O . MET A 1 795 ? -31.361 33.389 1.696 1.00 68.81 795 MET A O 1
ATOM 6332 N N . SER A 1 796 ? -33.524 33.974 1.409 1.00 56.06 796 SER A N 1
ATOM 6333 C CA . SER A 1 796 ? -33.318 35.069 0.447 1.00 56.06 796 SER A CA 1
ATOM 6334 C C . SER A 1 796 ? -32.750 36.325 1.079 1.00 56.06 796 SER A C 1
ATOM 6336 O O . SER A 1 796 ? -33.275 36.684 2.159 1.00 56.06 796 SER A O 1
#